Protein AF-0000000080838695 (afdb_homodimer)

Structure (mmCIF, N/CA/C/O backbone):
data_AF-0000000080838695-model_v1
#
loop_
_entity.id
_entity.type
_entity.pdbx_description
1 polymer 'DEAD/DEAH box helicase'
#
loop_
_atom_site.group_PDB
_atom_site.id
_atom_site.type_symbol
_atom_site.label_atom_id
_atom_site.label_alt_id
_atom_site.label_comp_id
_atom_site.label_asym_id
_atom_site.label_entity_id
_atom_site.label_seq_id
_atom_site.pdbx_PDB_ins_code
_atom_site.Cartn_x
_atom_site.Cartn_y
_atom_site.Cartn_z
_atom_site.occupancy
_atom_site.B_iso_or_equiv
_atom_site.auth_seq_id
_atom_site.auth_comp_id
_atom_site.auth_asym_id
_atom_site.auth_atom_id
_atom_site.pdbx_PDB_model_num
ATOM 1 N N . MET A 1 1 ? -3.012 14.289 33.906 1 79.56 1 MET A N 1
ATOM 2 C CA . MET A 1 1 ? -4.387 14.281 33.406 1 79.56 1 MET A CA 1
ATOM 3 C C . MET A 1 1 ? -4.531 13.367 32.188 1 79.56 1 MET A C 1
ATOM 5 O O . MET A 1 1 ? -3.623 13.273 31.375 1 79.56 1 MET A O 1
ATOM 9 N N . ILE A 1 2 ? -5.621 12.547 32.25 1 88.12 2 ILE A N 1
ATOM 10 C CA . ILE A 1 2 ? -5.883 11.562 31.203 1 88.12 2 ILE A CA 1
ATOM 11 C C . ILE A 1 2 ? -6.582 12.234 30.031 1 88.12 2 ILE A C 1
ATOM 13 O O . ILE A 1 2 ? -7.469 13.07 30.219 1 88.12 2 ILE A O 1
ATOM 17 N N . ASN A 1 3 ? -6.027 12.125 28.891 1 89.56 3 ASN A N 1
ATOM 18 C CA . ASN A 1 3 ? -6.656 12.594 27.672 1 89.56 3 ASN A CA 1
ATOM 19 C C . ASN A 1 3 ? -7.531 11.516 27.047 1 89.56 3 ASN A C 1
ATOM 21 O O . ASN A 1 3 ? -7.078 10.391 26.828 1 89.56 3 ASN A O 1
ATOM 25 N N . ILE A 1 4 ? -8.789 11.852 26.828 1 91.56 4 ILE A N 1
ATOM 26 C CA . ILE A 1 4 ? -9.719 10.875 26.281 1 91.56 4 ILE A CA 1
ATOM 27 C C . ILE A 1 4 ? -9.992 11.195 24.812 1 91.56 4 ILE A C 1
ATOM 29 O O . ILE A 1 4 ? -10.398 12.312 24.484 1 91.56 4 ILE A O 1
ATOM 33 N N . THR A 1 5 ? -9.68 10.32 23.922 1 91.31 5 THR A N 1
ATOM 34 C CA . THR A 1 5 ? -9.961 10.438 22.484 1 91.31 5 THR A CA 1
ATOM 35 C C . THR A 1 5 ? -11.031 9.438 22.062 1 91.31 5 THR A C 1
ATOM 37 O O . THR A 1 5 ? -10.891 8.234 22.312 1 91.31 5 THR A O 1
ATOM 40 N N . ARG A 1 6 ? -12.055 9.906 21.422 1 92.5 6 ARG A N 1
ATOM 41 C CA . ARG A 1 6 ? -13.203 9.062 21.109 1 92.5 6 ARG A CA 1
ATOM 42 C C . ARG A 1 6 ? -13.227 8.688 19.641 1 92.5 6 ARG A C 1
ATOM 44 O O . ARG A 1 6 ? -13.688 9.477 18.797 1 92.5 6 ARG A O 1
ATOM 51 N N . GLY A 1 7 ? -12.891 7.465 19.359 1 91.94 7 GLY A N 1
ATOM 52 C CA . GLY A 1 7 ? -13.031 6.938 18 1 91.94 7 GLY A CA 1
ATOM 53 C C . GLY A 1 7 ? -14.391 6.332 17.734 1 91.94 7 GLY A C 1
ATOM 54 O O . GLY A 1 7 ? -15.406 6.828 18.234 1 91.94 7 GLY A O 1
ATOM 55 N N . GLN A 1 8 ? -14.43 5.367 16.906 1 89.5 8 GLN A N 1
ATOM 56 C CA . GLN A 1 8 ? -15.688 4.688 16.625 1 89.5 8 GLN A CA 1
ATOM 57 C C . GLN A 1 8 ? -16.062 3.738 17.75 1 89.5 8 GLN A C 1
ATOM 59 O O . GLN A 1 8 ? -15.562 2.615 17.828 1 89.5 8 GLN A O 1
ATOM 64 N N . ILE A 1 9 ? -17 4.16 18.438 1 88.38 9 ILE A N 1
ATOM 65 C CA . ILE A 1 9 ? -17.375 3.443 19.656 1 88.38 9 ILE A CA 1
ATOM 66 C C . ILE A 1 9 ? -18.422 2.383 19.312 1 88.38 9 ILE A C 1
ATOM 68 O O . ILE A 1 9 ? -19.438 2.68 18.656 1 88.38 9 ILE A O 1
ATOM 72 N N . THR A 1 10 ? -18.172 1.177 19.656 1 82.12 10 THR A N 1
ATOM 73 C CA . THR A 1 10 ? -19.078 0.062 19.406 1 82.12 10 THR A CA 1
ATOM 74 C C . THR A 1 10 ? -20.141 -0.036 20.5 1 82.12 10 THR A C 1
ATOM 76 O O . THR A 1 10 ? -21.281 -0.447 20.234 1 82.12 10 THR A O 1
ATOM 79 N N . ASN A 1 11 ? -19.734 0.242 21.719 1 88 11 ASN A N 1
ATOM 80 C CA . ASN A 1 11 ? -20.625 0.21 22.875 1 88 11 ASN A CA 1
ATOM 81 C C . ASN A 1 11 ? -20.562 1.509 23.672 1 88 11 ASN A C 1
ATOM 83 O O . ASN A 1 11 ? -19.703 1.662 24.547 1 88 11 ASN A O 1
ATOM 87 N N . THR A 1 12 ? -21.531 2.355 23.484 1 88.81 12 THR A N 1
ATOM 88 C CA . THR A 1 12 ? -21.531 3.697 24.047 1 88.81 12 THR A CA 1
ATOM 89 C C . THR A 1 12 ? -21.703 3.639 25.562 1 88.81 12 THR A C 1
ATOM 91 O O . THR A 1 12 ? -21.062 4.402 26.297 1 88.81 12 THR A O 1
ATOM 94 N N . VAL A 1 13 ? -22.469 2.73 26.016 1 88.62 13 VAL A N 1
ATOM 95 C CA . VAL A 1 13 ? -22.781 2.641 27.438 1 88.62 13 VAL A CA 1
ATOM 96 C C . VAL A 1 13 ? -21.531 2.232 28.219 1 88.62 13 VAL A C 1
ATOM 98 O O . VAL A 1 13 ? -21.172 2.883 29.203 1 88.62 13 VAL A O 1
ATOM 101 N N . LEU A 1 14 ? -20.938 1.19 27.781 1 91.5 14 LEU A N 1
ATOM 102 C CA . LEU A 1 14 ? -19.75 0.705 28.484 1 91.5 14 LEU A CA 1
ATOM 103 C C . LEU A 1 14 ? -18.594 1.699 28.359 1 91.5 14 LEU A C 1
ATOM 105 O O . LEU A 1 14 ? -17.797 1.854 29.281 1 91.5 14 LEU A O 1
ATOM 109 N N . SER A 1 15 ? -18.516 2.336 27.203 1 92.69 15 SER A N 1
ATOM 110 C CA . SER A 1 15 ? -17.5 3.357 27 1 92.69 15 SER A CA 1
ATOM 111 C C . SER A 1 15 ? -17.656 4.504 28 1 92.69 15 SER A C 1
ATOM 113 O O . SER A 1 15 ? -16.688 4.977 28.578 1 92.69 15 SER A O 1
ATOM 115 N N . ASP A 1 16 ? -18.906 4.938 28.172 1 91.75 16 ASP A N 1
ATOM 116 C CA . ASP A 1 16 ? -19.188 6.047 29.078 1 91.75 16 ASP A CA 1
ATOM 117 C C . ASP A 1 16 ? -18.859 5.668 30.516 1 91.75 16 ASP A C 1
ATOM 119 O O . ASP A 1 16 ? -18.344 6.488 31.281 1 91.75 16 ASP A O 1
ATOM 123 N N . LYS A 1 17 ? -19.172 4.484 30.859 1 90.75 17 LYS A N 1
ATOM 124 C CA . LYS A 1 17 ? -18.859 4.016 32.219 1 90.75 17 LYS A CA 1
ATOM 125 C C . LYS A 1 17 ? -17.359 4 32.469 1 90.75 17 LYS A C 1
ATOM 127 O O . LYS A 1 17 ? -16.891 4.41 33.531 1 90.75 17 LYS A O 1
ATOM 132 N N . LEU A 1 18 ? -16.656 3.475 31.531 1 92.44 18 LEU A N 1
ATOM 133 C CA . LEU A 1 18 ? -15.211 3.414 31.656 1 92.44 18 LEU A CA 1
ATOM 134 C C . LEU A 1 18 ? -14.609 4.816 31.75 1 92.44 18 LEU A C 1
ATOM 136 O O . LEU A 1 18 ? -13.711 5.059 32.562 1 92.44 18 LEU A O 1
ATOM 140 N N . VAL A 1 19 ? -15.102 5.734 30.906 1 92.44 19 VAL A N 1
ATOM 141 C CA . VAL A 1 19 ? -14.625 7.113 30.891 1 92.44 19 VAL A CA 1
ATOM 142 C C . VAL A 1 19 ? -14.875 7.758 32.25 1 92.44 19 VAL A C 1
ATOM 144 O O . VAL A 1 19 ? -14.008 8.445 32.781 1 92.44 19 VAL A O 1
ATOM 147 N N . ASN A 1 20 ? -16.078 7.52 32.75 1 89.94 20 ASN A N 1
ATOM 148 C CA . ASN A 1 20 ? -16.422 8.062 34.062 1 89.94 20 ASN A CA 1
ATOM 149 C C . ASN A 1 20 ? -15.469 7.562 35.156 1 89.94 20 ASN A C 1
ATOM 151 O O . ASN A 1 20 ? -15.086 8.32 36.031 1 89.94 20 ASN A O 1
ATOM 155 N N . PHE A 1 21 ? -15.148 6.352 35.125 1 91.12 21 PHE A N 1
ATOM 156 C CA . PHE A 1 21 ? -14.211 5.781 36.062 1 91.12 21 PHE A CA 1
ATOM 157 C C . PHE A 1 21 ? -12.883 6.531 36.031 1 91.12 21 PHE A C 1
ATOM 159 O O . PHE A 1 21 ? -12.336 6.898 37.094 1 91.12 21 PHE A O 1
ATOM 166 N N . PHE A 1 22 ? -12.305 6.797 34.844 1 91.12 22 PHE A N 1
ATOM 167 C CA . PHE A 1 22 ? -10.984 7.395 34.719 1 91.12 22 PHE A CA 1
ATOM 168 C C . PHE A 1 22 ? -11.039 8.898 34.969 1 91.12 22 PHE A C 1
ATOM 170 O O . PHE A 1 22 ? -10.039 9.5 35.375 1 91.12 22 PHE A O 1
ATOM 177 N N . GLU A 1 23 ? -12.148 9.516 34.625 1 85.94 23 GLU A N 1
ATOM 178 C CA . GLU A 1 23 ? -12.289 10.93 34.938 1 85.94 23 GLU A CA 1
ATOM 179 C C . GLU A 1 23 ? -12.289 11.18 36.438 1 85.94 23 GLU A C 1
ATOM 181 O O . GLU A 1 23 ? -11.82 12.227 36.906 1 85.94 23 GLU A O 1
ATOM 186 N N . PHE A 1 24 ? -12.797 10.188 37.125 1 83.19 24 PHE A N 1
ATOM 187 C CA . PHE A 1 24 ? -12.867 10.32 38.594 1 83.19 24 PHE A CA 1
ATOM 188 C C . PHE A 1 24 ? -11.555 9.898 39.219 1 83.19 24 PHE A C 1
ATOM 190 O O . PHE A 1 24 ? -11.25 10.312 40.344 1 83.19 24 PHE A O 1
ATOM 197 N N . THR A 1 25 ? -10.82 9.078 38.531 1 77.38 25 THR A N 1
ATOM 198 C CA . THR A 1 25 ? -9.531 8.625 39.031 1 77.38 25 THR A CA 1
ATOM 199 C C . THR A 1 25 ? -8.422 9.602 38.656 1 77.38 25 THR A C 1
ATOM 201 O O . THR A 1 25 ? -8.148 9.812 37.469 1 77.38 25 THR A O 1
ATOM 204 N N . ASN A 1 26 ? -8.039 10.719 39.344 1 67.12 26 ASN A N 1
ATOM 205 C CA . ASN A 1 26 ? -7.211 11.875 39.031 1 67.12 26 ASN A CA 1
ATOM 206 C C . ASN A 1 26 ? -5.727 11.508 39.031 1 67.12 26 ASN A C 1
ATOM 208 O O . ASN A 1 26 ? -4.879 12.367 38.781 1 67.12 26 ASN A O 1
ATOM 212 N N . GLU A 1 27 ? -5.336 10.289 39 1 79.5 27 GLU A N 1
ATOM 213 C CA . GLU A 1 27 ? -3.918 10.031 39.25 1 79.5 27 GLU A CA 1
ATOM 214 C C . GLU A 1 27 ? -3.27 9.367 38.031 1 79.5 27 GLU A C 1
ATOM 216 O O . GLU A 1 27 ? -2.146 8.867 38.125 1 79.5 27 GLU A O 1
ATOM 221 N N . ILE A 1 28 ? -3.873 9.484 36.906 1 87.81 28 ILE A N 1
ATOM 222 C CA . ILE A 1 28 ? -3.291 8.758 35.781 1 87.81 28 ILE A CA 1
ATOM 223 C C . ILE A 1 28 ? -2.891 9.75 34.688 1 87.81 28 ILE A C 1
ATOM 225 O O . ILE A 1 28 ? -3.697 10.586 34.25 1 87.81 28 ILE A O 1
ATOM 229 N N . ASP A 1 29 ? -1.642 9.773 34.344 1 90.56 29 ASP A N 1
ATOM 230 C CA . ASP A 1 29 ? -1.129 10.586 33.25 1 90.56 29 ASP A CA 1
ATOM 231 C C . ASP A 1 29 ? -0.981 9.75 31.969 1 90.56 29 ASP A C 1
ATOM 233 O O . ASP A 1 29 ? -0.08 8.922 31.875 1 90.56 29 ASP A O 1
ATOM 237 N N . GLY A 1 30 ? -1.854 9.953 31.047 1 92.38 30 GLY A N 1
ATOM 238 C CA . GLY A 1 30 ? -1.792 9.18 29.812 1 92.38 30 GLY A CA 1
ATOM 239 C C . GLY A 1 30 ? -2.977 9.43 28.906 1 92.38 30 GLY A C 1
ATOM 240 O O . GLY A 1 30 ? -3.594 10.492 28.953 1 92.38 30 GLY A O 1
ATOM 241 N N . ASN A 1 31 ? -3.199 8.516 27.969 1 93.88 31 ASN A N 1
ATOM 242 C CA . ASN A 1 31 ? -4.254 8.609 26.969 1 93.88 31 ASN A CA 1
ATOM 243 C C . ASN A 1 31 ? -5.184 7.402 27.016 1 93.88 31 ASN A C 1
ATOM 245 O O . ASN A 1 31 ? -4.73 6.27 27.203 1 93.88 31 ASN A O 1
ATOM 249 N N . LEU A 1 32 ? -6.457 7.703 27 1 95 32 LEU A N 1
ATOM 250 C CA . LEU A 1 32 ? -7.469 6.672 26.812 1 95 32 LEU A CA 1
ATOM 251 C C . LEU A 1 32 ? -8.109 6.781 25.438 1 95 32 LEU A C 1
ATOM 253 O O . LEU A 1 32 ? -8.773 7.777 25.141 1 95 32 LEU A O 1
ATOM 257 N N . PHE A 1 33 ? -7.887 5.824 24.656 1 95.12 33 PHE A N 1
ATOM 258 C CA . PHE A 1 33 ? -8.469 5.777 23.312 1 95.12 33 PHE A CA 1
ATOM 259 C C . PHE A 1 33 ? -9.695 4.879 23.297 1 95.12 33 PHE A C 1
ATOM 261 O O . PHE A 1 33 ? -9.625 3.715 23.703 1 95.12 33 PHE A O 1
ATOM 268 N N . LEU A 1 34 ? -10.781 5.422 22.891 1 95.12 34 LEU A N 1
ATOM 269 C CA . LEU A 1 34 ? -11.977 4.609 22.688 1 95.12 34 LEU A CA 1
ATOM 270 C C . LEU A 1 34 ? -12.125 4.223 21.219 1 95.12 34 LEU A C 1
ATOM 272 O O . LEU A 1 34 ? -12.062 5.082 20.328 1 95.12 34 LEU A O 1
ATOM 276 N N . GLY A 1 35 ? -12.32 2.949 20.938 1 93.31 35 GLY A N 1
ATOM 277 C CA . GLY A 1 35 ? -12.492 2.477 19.578 1 93.31 35 GLY A CA 1
ATOM 278 C C . GLY A 1 35 ? -11.211 2.51 18.766 1 93.31 35 GLY A C 1
ATOM 279 O O . GLY A 1 35 ? -11.25 2.617 17.547 1 93.31 35 GLY A O 1
ATOM 280 N N . TYR A 1 36 ? -10.086 2.562 19.406 1 92 36 TYR A N 1
ATOM 281 C CA . TYR A 1 36 ? -8.758 2.631 18.812 1 92 36 TYR A CA 1
ATOM 282 C C . TYR A 1 36 ? -7.73 1.919 19.672 1 92 36 TYR A C 1
ATOM 284 O O . TYR A 1 36 ? -7.84 1.923 20.906 1 92 36 TYR A O 1
ATOM 292 N N . PRO A 1 37 ? -6.848 1.293 19 1 93.06 37 PRO A N 1
ATOM 293 C CA . PRO A 1 37 ? -6.508 1.199 17.578 1 93.06 37 PRO A CA 1
ATOM 294 C C . PRO A 1 37 ? -7.191 0.022 16.875 1 93.06 37 PRO A C 1
ATOM 296 O O . PRO A 1 37 ? -7.84 -0.795 17.531 1 93.06 37 PRO A O 1
ATOM 299 N N . ILE A 1 38 ? -7.219 0.052 15.586 1 91.38 38 ILE A N 1
ATOM 300 C CA . ILE A 1 38 ? -7.516 -1.117 14.766 1 91.38 38 ILE A CA 1
ATOM 301 C C . ILE A 1 38 ? -6.219 -1.811 14.359 1 91.38 38 ILE A C 1
ATOM 303 O O . ILE A 1 38 ? -5.312 -1.177 13.812 1 91.38 38 ILE A O 1
ATOM 307 N N . LEU A 1 39 ? -6.098 -3.029 14.664 1 90.69 39 LEU A N 1
ATOM 308 C CA . LEU A 1 39 ? -4.855 -3.756 14.43 1 90.69 39 LEU A CA 1
ATOM 309 C C . LEU A 1 39 ? -5.098 -4.969 13.531 1 90.69 39 LEU A C 1
ATOM 311 O O . LEU A 1 39 ? -6.109 -5.656 13.68 1 90.69 39 LEU A O 1
ATOM 315 N N . PRO A 1 40 ? -4.195 -5.168 12.617 1 85.38 40 PRO A N 1
ATOM 316 C CA . PRO A 1 40 ? -4.344 -6.316 11.719 1 85.38 40 PRO A CA 1
ATOM 317 C C . PRO A 1 40 ? -3.891 -7.625 12.359 1 85.38 40 PRO A C 1
ATOM 319 O O . PRO A 1 40 ? -2.922 -7.641 13.125 1 85.38 40 PRO A O 1
ATOM 322 N N . THR A 1 41 ? -4.605 -8.641 12.125 1 83.62 41 THR A N 1
ATOM 323 C CA . THR A 1 41 ? -4.195 -10.008 12.406 1 83.62 41 THR A CA 1
ATOM 324 C C . THR A 1 41 ? -3.848 -10.75 11.117 1 83.62 41 THR A C 1
ATOM 326 O O . THR A 1 41 ? -3.824 -10.156 10.039 1 83.62 41 THR A O 1
ATOM 329 N N . MET A 1 42 ? -3.488 -11.969 11.234 1 74.12 42 MET A N 1
ATOM 330 C CA . MET A 1 42 ? -3.143 -12.75 10.047 1 74.12 42 MET A CA 1
ATOM 331 C C . MET A 1 42 ? -4.344 -12.891 9.117 1 74.12 42 MET A C 1
ATOM 333 O O . MET A 1 42 ? -4.199 -12.859 7.898 1 74.12 42 MET A O 1
ATOM 337 N N . ASP A 1 43 ? -5.477 -13 9.688 1 71.44 43 ASP A N 1
ATOM 338 C CA . ASP A 1 43 ? -6.645 -13.312 8.867 1 71.44 43 ASP A CA 1
ATOM 339 C C . ASP A 1 43 ? -7.598 -12.125 8.797 1 71.44 43 ASP A C 1
ATOM 341 O O . ASP A 1 43 ? -8.445 -12.055 7.906 1 71.44 43 ASP A O 1
ATOM 345 N N . ASN A 1 44 ? -7.52 -11.32 9.766 1 77.94 44 ASN A N 1
ATOM 346 C CA . ASN A 1 44 ? -8.492 -10.234 9.867 1 77.94 44 ASN A CA 1
ATOM 347 C C . ASN A 1 44 ? -7.891 -9.008 10.547 1 77.94 44 ASN A C 1
ATOM 349 O O . ASN A 1 44 ? -6.699 -8.727 10.391 1 77.94 44 ASN A O 1
ATOM 353 N N . LYS A 1 45 ? -8.766 -8.148 10.992 1 84.88 45 LYS A N 1
ATOM 354 C CA . LYS A 1 45 ? -8.391 -7.016 11.828 1 84.88 45 LYS A CA 1
ATOM 355 C C . LYS A 1 45 ? -9.227 -6.977 13.109 1 84.88 45 LYS A C 1
ATOM 357 O O . LYS A 1 45 ? -10.328 -7.52 13.148 1 84.88 45 LYS A O 1
ATOM 362 N N . ILE A 1 46 ? -8.688 -6.449 14.109 1 88.5 46 ILE A N 1
ATOM 363 C CA . ILE A 1 46 ? -9.375 -6.328 15.391 1 88.5 46 ILE A CA 1
ATOM 364 C C . ILE A 1 46 ? -9.398 -4.863 15.828 1 88.5 46 ILE A C 1
ATOM 366 O O . ILE A 1 46 ? -8.375 -4.18 15.781 1 88.5 46 ILE A O 1
ATOM 370 N N . ALA A 1 47 ? -10.609 -4.43 16.109 1 90.94 47 ALA A N 1
ATOM 371 C CA . ALA A 1 47 ? -10.75 -3.102 16.703 1 90.94 47 ALA A CA 1
ATOM 372 C C . ALA A 1 47 ? -10.797 -3.18 18.219 1 90.94 47 ALA A C 1
ATOM 374 O O . ALA A 1 47 ? -11.641 -3.883 18.797 1 90.94 47 ALA A O 1
ATOM 375 N N . ILE A 1 48 ? -9.922 -2.543 18.891 1 93.94 48 ILE A N 1
ATOM 376 C CA . ILE A 1 48 ? -9.891 -2.533 20.344 1 93.94 48 ILE A CA 1
ATOM 377 C C . ILE A 1 48 ? -10.945 -1.57 20.891 1 93.94 48 ILE A C 1
ATOM 379 O O . ILE A 1 48 ? -11.047 -0.432 20.422 1 93.94 48 ILE A O 1
ATOM 383 N N . ASP A 1 49 ? -11.688 -2.027 21.828 1 95.19 49 ASP A N 1
ATOM 384 C CA . ASP A 1 49 ? -12.781 -1.207 22.344 1 95.19 49 ASP A CA 1
ATOM 385 C C . ASP A 1 49 ? -12.242 0.043 23.031 1 95.19 49 ASP A C 1
ATOM 387 O O . ASP A 1 49 ? -12.766 1.142 22.844 1 95.19 49 ASP A O 1
ATOM 391 N N . ALA A 1 50 ? -11.328 -0.163 23.875 1 96.38 50 ALA A N 1
ATOM 392 C CA . ALA A 1 50 ? -10.656 0.945 24.562 1 96.38 50 ALA A CA 1
ATOM 393 C C . ALA A 1 50 ? -9.219 0.588 24.891 1 96.38 50 ALA A C 1
ATOM 395 O O . ALA A 1 50 ? -8.914 -0.561 25.234 1 96.38 50 ALA A O 1
ATOM 396 N N . LEU A 1 51 ? -8.336 1.51 24.828 1 97.06 51 LEU A N 1
ATOM 397 C CA . LEU A 1 51 ? -6.922 1.305 25.125 1 97.06 51 LEU A CA 1
ATOM 398 C C . LEU A 1 51 ? -6.371 2.438 25.984 1 97.06 51 LEU A C 1
ATOM 400 O O . LEU A 1 51 ? -6.438 3.605 25.594 1 97.06 51 LEU A O 1
ATOM 404 N N . LEU A 1 52 ? -5.848 2.057 27.109 1 96.56 52 LEU A N 1
ATOM 405 C CA . LEU A 1 52 ? -5.184 3.01 27.984 1 96.56 52 LEU A CA 1
ATOM 406 C C . LEU A 1 52 ? -3.67 2.928 27.844 1 96.56 52 LEU A C 1
ATOM 408 O O . LEU A 1 52 ? -3.092 1.84 27.922 1 96.56 52 LEU A O 1
ATOM 412 N N . ILE A 1 53 ? -3.035 3.955 27.562 1 95.62 53 ILE A N 1
ATOM 413 C CA . ILE A 1 53 ? -1.584 4.094 27.609 1 95.62 53 ILE A CA 1
ATOM 414 C C . ILE A 1 53 ? -1.202 5.164 28.625 1 95.62 53 ILE A C 1
ATOM 416 O O . ILE A 1 53 ? -1.571 6.328 28.484 1 95.62 53 ILE A O 1
ATOM 420 N N . SER A 1 54 ? -0.518 4.77 29.688 1 95.31 54 SER A N 1
ATOM 421 C CA . SER A 1 54 ? -0.196 5.711 30.75 1 95.31 54 SER A CA 1
ATOM 422 C C . SER A 1 54 ? 1.24 5.531 31.234 1 95.31 54 SER A C 1
ATOM 424 O O . SER A 1 54 ? 1.852 4.484 31 1 95.31 54 SER A O 1
ATOM 426 N N . LYS A 1 55 ? 1.728 6.523 31.844 1 94.31 55 LYS A N 1
ATOM 427 C CA . LYS A 1 55 ? 3.078 6.488 32.406 1 94.31 55 LYS A CA 1
ATOM 428 C C . LYS A 1 55 ? 3.148 5.574 33.625 1 94.31 55 LYS A C 1
ATOM 430 O O . LYS A 1 55 ? 4.18 4.949 33.875 1 94.31 55 LYS A O 1
ATOM 435 N N . GLU A 1 56 ? 2.037 5.438 34.281 1 93 56 GLU A N 1
ATOM 436 C CA . GLU A 1 56 ? 2.002 4.664 35.531 1 93 56 GLU A CA 1
ATOM 437 C C . GLU A 1 56 ? 1.78 3.18 35.25 1 93 56 GLU A C 1
ATOM 439 O O . GLU A 1 56 ? 2.533 2.332 35.719 1 93 56 GLU A O 1
ATOM 444 N N . TYR A 1 57 ? 0.811 2.848 34.406 1 93.5 57 TYR A N 1
ATOM 445 C CA . TYR A 1 57 ? 0.311 1.479 34.375 1 93.5 57 TYR A CA 1
ATOM 446 C C . TYR A 1 57 ? 0.688 0.798 33.062 1 93.5 57 TYR A C 1
ATOM 448 O O . TYR A 1 57 ? 0.423 -0.392 32.875 1 93.5 57 TYR A O 1
ATOM 456 N N . GLY A 1 58 ? 1.288 1.527 32.125 1 95.19 58 GLY A N 1
ATOM 457 C CA . GLY A 1 58 ? 1.631 0.944 30.828 1 95.19 58 GLY A CA 1
ATOM 458 C C . GLY A 1 58 ? 0.464 0.911 29.859 1 95.19 58 GLY A C 1
ATOM 459 O O . GLY A 1 58 ? -0.23 1.914 29.688 1 95.19 58 GLY A O 1
ATOM 460 N N . ILE A 1 59 ? 0.274 -0.25 29.203 1 96.25 59 ILE A N 1
ATOM 461 C CA . ILE A 1 59 ? -0.767 -0.387 28.188 1 96.25 59 ILE A CA 1
ATOM 462 C C . ILE A 1 59 ? -1.826 -1.377 28.672 1 96.25 59 ILE A C 1
ATOM 464 O O . ILE A 1 59 ? -1.515 -2.531 28.969 1 96.25 59 ILE A O 1
ATOM 468 N N . ILE A 1 60 ? -3.01 -0.928 28.766 1 96.06 60 ILE A N 1
ATOM 469 C CA . ILE A 1 60 ? -4.117 -1.782 29.188 1 96.06 60 ILE A CA 1
ATOM 470 C C . ILE A 1 60 ? -5.246 -1.704 28.156 1 96.06 60 ILE A C 1
ATOM 472 O O . ILE A 1 60 ? -5.824 -0.636 27.953 1 96.06 60 ILE A O 1
ATOM 476 N N . ALA A 1 61 ? -5.555 -2.83 27.531 1 96.69 61 ALA A N 1
ATOM 477 C CA . ALA A 1 61 ? -6.676 -2.908 26.594 1 96.69 61 ALA A CA 1
ATOM 478 C C . ALA A 1 61 ? -7.941 -3.385 27.297 1 96.69 61 ALA A C 1
ATOM 480 O O . ALA A 1 61 ? -7.887 -4.277 28.156 1 96.69 61 ALA A O 1
ATOM 481 N N . PHE A 1 62 ? -9.023 -2.77 27.016 1 96 62 PHE A N 1
ATOM 482 C CA . PHE A 1 62 ? -10.312 -3.15 27.578 1 96 62 PHE A CA 1
ATOM 483 C C . PHE A 1 62 ? -11.211 -3.768 26.516 1 96 62 PHE A C 1
ATOM 485 O O . PHE A 1 62 ? -11.438 -3.168 25.469 1 96 62 PHE A O 1
ATOM 492 N N . LEU A 1 63 ? -11.695 -4.938 26.797 1 94.25 63 LEU A N 1
ATOM 493 C CA . LEU A 1 63 ? -12.688 -5.609 25.953 1 94.25 63 LEU A CA 1
ATOM 494 C C . LEU A 1 63 ? -14.078 -5.477 26.562 1 94.25 63 LEU A C 1
ATOM 496 O O . LEU A 1 63 ? -14.305 -5.871 27.719 1 94.25 63 LEU A O 1
ATOM 500 N N . PHE A 1 64 ? -14.953 -4.91 25.766 1 93 64 PHE A N 1
ATOM 501 C CA . PHE A 1 64 ? -16.312 -4.699 26.25 1 93 64 PHE A CA 1
ATOM 502 C C . PHE A 1 64 ? -17.172 -5.938 26.031 1 93 64 PHE A C 1
ATOM 504 O O . PHE A 1 64 ? -17.172 -6.512 24.938 1 93 64 PHE A O 1
ATOM 511 N N . TYR A 1 65 ? -17.766 -6.379 27.047 1 88.25 65 TYR A N 1
ATOM 512 C CA . TYR A 1 65 ? -18.703 -7.5 26.969 1 88.25 65 TYR A CA 1
ATOM 513 C C . TYR A 1 65 ? -20.031 -7.148 27.625 1 88.25 65 TYR A C 1
ATOM 515 O O . TYR A 1 65 ? -20.094 -6.902 28.828 1 88.25 65 TYR A O 1
ATOM 523 N N . ASP A 1 66 ? -21.062 -7.156 26.75 1 80.5 66 ASP A N 1
ATOM 524 C CA . ASP A 1 66 ? -22.359 -6.742 27.25 1 80.5 66 ASP A CA 1
ATOM 525 C C . ASP A 1 66 ? -23.203 -7.949 27.672 1 80.5 66 ASP A C 1
ATOM 527 O O . ASP A 1 66 ? -24.344 -7.797 28.125 1 80.5 66 ASP A O 1
ATOM 531 N N . GLY A 1 67 ? -22.672 -9.148 27.641 1 72.62 67 GLY A N 1
ATOM 532 C CA . GLY A 1 67 ? -23.375 -10.328 28.109 1 72.62 67 GLY A CA 1
ATOM 533 C C . GLY A 1 67 ? -24.281 -10.953 27.062 1 72.62 67 GLY A C 1
ATOM 534 O O . GLY A 1 67 ? -24.828 -12.039 27.281 1 72.62 67 GLY A O 1
ATOM 535 N N . VAL A 1 68 ? -24.5 -10.344 25.938 1 64.5 68 VAL A N 1
ATOM 536 C CA . VAL A 1 68 ? -25.453 -10.852 24.953 1 64.5 68 VAL A CA 1
ATOM 537 C C . VAL A 1 68 ? -24.844 -12.055 24.234 1 64.5 68 VAL A C 1
ATOM 539 O O . VAL A 1 68 ? -25.5 -13.102 24.125 1 64.5 68 VAL A O 1
ATOM 542 N N . LYS A 1 69 ? -23.672 -11.984 23.75 1 64.19 69 LYS A N 1
ATOM 543 C CA . LYS A 1 69 ? -23.062 -13.102 23.031 1 64.19 69 LYS A CA 1
ATOM 544 C C . LYS A 1 69 ? -22.031 -13.82 23.891 1 64.19 69 LYS A C 1
ATOM 546 O O . LYS A 1 69 ? -21.25 -13.18 24.609 1 64.19 69 LYS A O 1
ATOM 551 N N . LYS A 1 70 ? -22.188 -15.148 23.828 1 65.81 70 LYS A N 1
ATOM 552 C CA . LYS A 1 70 ? -21.188 -15.938 24.531 1 65.81 70 LYS A CA 1
ATOM 553 C C . LYS A 1 70 ? -19.828 -15.852 23.844 1 65.81 70 LYS A C 1
ATOM 555 O O . LYS A 1 70 ? -19.719 -16.125 22.641 1 65.81 70 LYS A O 1
ATOM 560 N N . ILE A 1 71 ? -19.016 -15.125 24.484 1 70.75 71 ILE A N 1
ATOM 561 C CA . ILE A 1 71 ? -17.672 -15.023 23.906 1 70.75 71 ILE A CA 1
ATOM 562 C C . ILE A 1 71 ? -16.656 -15.688 24.844 1 70.75 71 ILE A C 1
ATOM 564 O O . ILE A 1 71 ? -16.828 -15.695 26.062 1 70.75 71 ILE A O 1
ATOM 568 N N . ASP A 1 72 ? -15.812 -16.469 24.328 1 82.81 72 ASP A N 1
ATOM 569 C CA . ASP A 1 72 ? -14.633 -16.938 25.047 1 82.81 72 ASP A CA 1
ATOM 570 C C . ASP A 1 72 ? -13.68 -15.789 25.359 1 82.81 72 ASP A C 1
ATOM 572 O O . ASP A 1 72 ? -12.859 -15.414 24.5 1 82.81 72 ASP A O 1
ATOM 576 N N . TYR A 1 73 ? -13.852 -15.266 26.672 1 83.75 73 TYR A N 1
ATOM 577 C CA . TYR A 1 73 ? -13.078 -14.078 27.031 1 83.75 73 TYR A CA 1
ATOM 578 C C . TYR A 1 73 ? -11.586 -14.367 27.016 1 83.75 73 TYR A C 1
ATOM 580 O O . TYR A 1 73 ? -10.781 -13.492 26.688 1 83.75 73 TYR A O 1
ATOM 588 N N . GLU A 1 74 ? -11.266 -15.57 27.359 1 85.81 74 GLU A N 1
ATOM 589 C CA . GLU A 1 74 ? -9.844 -15.906 27.406 1 85.81 74 GLU A CA 1
ATOM 590 C C . GLU A 1 74 ? -9.227 -15.875 26 1 85.81 74 GLU A C 1
ATOM 592 O O . GLU A 1 74 ? -8.141 -15.32 25.812 1 85.81 74 GLU A O 1
ATOM 597 N N . GLU A 1 75 ? -9.93 -16.406 25.125 1 86.62 75 GLU A N 1
ATOM 598 C CA . GLU A 1 75 ? -9.445 -16.406 23.75 1 86.62 75 GLU A CA 1
ATOM 599 C C . GLU A 1 75 ? -9.391 -14.992 23.188 1 86.62 75 GLU A C 1
ATOM 601 O O . GLU A 1 75 ? -8.461 -14.641 22.453 1 86.62 75 GLU A O 1
ATOM 606 N N . ALA A 1 76 ? -10.414 -14.234 23.5 1 89 76 ALA A N 1
ATOM 607 C CA . ALA A 1 76 ? -10.453 -12.859 23.031 1 89 76 ALA A CA 1
ATOM 608 C C . ALA A 1 76 ? -9.312 -12.039 23.609 1 89 76 ALA A C 1
ATOM 610 O O . ALA A 1 76 ? -8.695 -11.234 22.906 1 89 76 ALA A O 1
ATOM 611 N N . GLN A 1 77 ? -9.047 -12.219 24.906 1 91.19 77 GLN A N 1
ATOM 612 C CA . GLN A 1 77 ? -7.953 -11.5 25.547 1 91.19 77 GLN A CA 1
ATOM 613 C C . GLN A 1 77 ? -6.605 -11.898 24.953 1 91.19 77 GLN A C 1
ATOM 615 O O . GLN A 1 77 ? -5.746 -11.039 24.719 1 91.19 77 GLN A O 1
ATOM 620 N N . ASP A 1 78 ? -6.488 -13.141 24.703 1 90.5 78 ASP A N 1
ATOM 621 C CA . ASP A 1 78 ? -5.238 -13.633 24.125 1 90.5 78 ASP A CA 1
ATOM 622 C C . ASP A 1 78 ? -5.012 -13.039 22.734 1 90.5 78 ASP A C 1
ATOM 624 O O . ASP A 1 78 ? -3.885 -12.688 22.391 1 90.5 78 ASP A O 1
ATOM 628 N N . GLU A 1 79 ? -6.027 -12.992 22.016 1 90.56 79 GLU A N 1
ATOM 629 C CA . GLU A 1 79 ? -5.91 -12.461 20.656 1 90.56 79 GLU A CA 1
ATOM 630 C C . GLU A 1 79 ? -5.512 -10.992 20.672 1 90.56 79 GLU A C 1
ATOM 632 O O . GLU A 1 79 ? -4.641 -10.57 19.906 1 90.56 79 GLU A O 1
ATOM 637 N N . VAL A 1 80 ? -6.184 -10.242 21.531 1 92.88 80 VAL A N 1
ATOM 638 C CA . VAL A 1 80 ? -5.891 -8.812 21.641 1 92.88 80 VAL A CA 1
ATOM 639 C C . VAL A 1 80 ? -4.469 -8.617 22.156 1 92.88 80 VAL A C 1
ATOM 641 O O . VAL A 1 80 ? -3.736 -7.75 21.672 1 92.88 80 VAL A O 1
ATOM 644 N N . TYR A 1 81 ? -4.117 -9.406 23.141 1 92.56 81 TYR A N 1
ATOM 645 C CA . TYR A 1 81 ? -2.76 -9.328 23.672 1 92.56 81 TYR A CA 1
ATOM 646 C C . TYR A 1 81 ? -1.735 -9.594 22.562 1 92.56 81 TYR A C 1
ATOM 648 O O . TYR A 1 81 ? -0.733 -8.883 22.453 1 92.56 81 TYR A O 1
ATOM 656 N N . ALA A 1 82 ? -2.002 -10.586 21.828 1 91.94 82 ALA A N 1
ATOM 657 C CA . ALA A 1 82 ? -1.078 -11 20.781 1 91.94 82 ALA A CA 1
ATOM 658 C C . ALA A 1 82 ? -0.876 -9.891 19.75 1 91.94 82 ALA A C 1
ATOM 660 O O . ALA A 1 82 ? 0.255 -9.602 19.359 1 91.94 82 ALA A O 1
ATOM 661 N N . VAL A 1 83 ? -1.894 -9.32 19.328 1 92.19 83 VAL A N 1
ATOM 662 C CA . VAL A 1 83 ? -1.811 -8.312 18.266 1 92.19 83 VAL A CA 1
ATOM 663 C C . VAL A 1 83 ? -1.117 -7.059 18.812 1 92.19 83 VAL A C 1
ATOM 665 O O . VAL A 1 83 ? -0.353 -6.41 18.094 1 92.19 83 VAL A O 1
ATOM 668 N N . LEU A 1 84 ? -1.408 -6.695 20.047 1 93.94 84 LEU A N 1
ATOM 669 C CA . LEU A 1 84 ? -0.733 -5.551 20.641 1 93.94 84 LEU A CA 1
ATOM 670 C C . LEU A 1 84 ? 0.757 -5.828 20.812 1 93.94 84 LEU A C 1
ATOM 672 O O . LEU A 1 84 ? 1.588 -4.949 20.578 1 93.94 84 LEU A O 1
ATOM 676 N N . LEU A 1 85 ? 1.016 -7.023 21.25 1 92.94 85 LEU A N 1
ATOM 677 C CA . LEU A 1 85 ? 2.414 -7.418 21.375 1 92.94 85 LEU A CA 1
ATOM 678 C C . LEU A 1 85 ? 3.127 -7.316 20.031 1 92.94 85 LEU A C 1
ATOM 680 O O . LEU A 1 85 ? 4.266 -6.852 19.953 1 92.94 85 LEU A O 1
ATOM 684 N N . SER A 1 86 ? 2.488 -7.84 19.016 1 91.06 86 SER A N 1
ATOM 685 C CA . SER A 1 86 ? 3.047 -7.762 17.672 1 91.06 86 SER A CA 1
ATOM 686 C C . SER A 1 86 ? 3.398 -6.328 17.297 1 91.06 86 SER A C 1
ATOM 688 O O . SER A 1 86 ? 4.465 -6.07 16.734 1 91.06 86 SER A O 1
ATOM 690 N N . LYS A 1 87 ? 2.549 -5.395 17.609 1 90.81 87 LYS A N 1
ATOM 691 C CA . LYS A 1 87 ? 2.75 -3.98 17.297 1 90.81 87 LYS A CA 1
ATOM 692 C C . LYS A 1 87 ? 3.887 -3.393 18.125 1 90.81 87 LYS A C 1
ATOM 694 O O . LYS A 1 87 ? 4.723 -2.65 17.609 1 90.81 87 LYS A O 1
ATOM 699 N N . LEU A 1 88 ? 3.938 -3.74 19.359 1 92.31 88 LEU A N 1
ATOM 700 C CA . LEU A 1 88 ? 4.906 -3.154 20.281 1 92.31 88 LEU A CA 1
ATOM 701 C C . LEU A 1 88 ? 6.297 -3.738 20.047 1 92.31 88 LEU A C 1
ATOM 703 O O . LEU A 1 88 ? 7.301 -3.053 20.25 1 92.31 88 LEU A O 1
ATOM 707 N N . ALA A 1 89 ? 6.359 -4.922 19.672 1 90.69 89 ALA A N 1
ATOM 708 C CA . ALA A 1 89 ? 7.633 -5.617 19.5 1 90.69 89 ALA A CA 1
ATOM 709 C C . ALA A 1 89 ? 8.43 -5.02 18.344 1 90.69 89 ALA A C 1
ATOM 711 O O . ALA A 1 89 ? 9.641 -5.234 18.234 1 90.69 89 ALA A O 1
ATOM 712 N N . LYS A 1 90 ? 7.836 -4.27 17.516 1 85.88 90 LYS A N 1
ATOM 713 C CA . LYS A 1 90 ? 8.523 -3.629 16.406 1 85.88 90 LYS A CA 1
ATOM 714 C C . LYS A 1 90 ? 9.492 -2.555 16.891 1 85.88 90 LYS A C 1
ATOM 716 O O . LYS A 1 90 ? 10.391 -2.139 16.172 1 85.88 90 LYS A O 1
ATOM 721 N N . GLU A 1 91 ? 9.211 -2.074 18.062 1 85.38 91 GLU A N 1
ATOM 722 C CA . GLU A 1 91 ? 10.078 -1.072 18.672 1 85.38 91 GLU A CA 1
ATOM 723 C C . GLU A 1 91 ? 11.156 -1.728 19.531 1 85.38 91 GLU A C 1
ATOM 725 O O . GLU A 1 91 ? 10.875 -2.227 20.625 1 85.38 91 GLU A O 1
ATOM 730 N N . LYS A 1 92 ? 12.359 -1.607 19.094 1 84.25 92 LYS A N 1
ATOM 731 C CA . LYS A 1 92 ? 13.477 -2.275 19.766 1 84.25 92 LYS A CA 1
ATOM 732 C C . LYS A 1 92 ? 13.648 -1.771 21.188 1 84.25 92 LYS A C 1
ATOM 734 O O . LYS A 1 92 ? 14.086 -2.516 22.078 1 84.25 92 LYS A O 1
ATOM 739 N N . SER A 1 93 ? 13.242 -0.576 21.422 1 86.62 93 SER A N 1
ATOM 740 C CA . SER A 1 93 ? 13.445 0.031 22.734 1 86.62 93 SER A CA 1
ATOM 741 C C . SER A 1 93 ? 12.477 -0.548 23.766 1 86.62 93 SER A C 1
ATOM 743 O O . SER A 1 93 ? 12.664 -0.362 24.969 1 86.62 93 SER A O 1
ATOM 745 N N . LEU A 1 94 ? 11.523 -1.341 23.312 1 91.12 94 LEU A N 1
ATOM 746 C CA . LEU A 1 94 ? 10.531 -1.896 24.219 1 91.12 94 LEU A CA 1
ATOM 747 C C . LEU A 1 94 ? 10.82 -3.363 24.516 1 91.12 94 LEU A C 1
ATOM 749 O O . LEU A 1 94 ? 10.117 -3.994 25.312 1 91.12 94 LEU A O 1
ATOM 753 N N . ILE A 1 95 ? 11.766 -3.906 23.875 1 87.88 95 ILE A N 1
ATOM 754 C CA . ILE A 1 95 ? 12.07 -5.32 24.047 1 87.88 95 ILE A CA 1
ATOM 755 C C . ILE A 1 95 ? 13.508 -5.484 24.531 1 87.88 95 ILE A C 1
ATOM 757 O O . ILE A 1 95 ? 14.43 -4.855 24 1 87.88 95 ILE A O 1
ATOM 761 N N . LYS A 1 96 ? 13.672 -6.242 25.5 1 86.94 96 LYS A N 1
ATOM 762 C CA . LYS A 1 96 ? 14.992 -6.609 26.016 1 86.94 96 LYS A CA 1
ATOM 763 C C . LYS A 1 96 ? 15.039 -8.086 26.391 1 86.94 96 LYS A C 1
ATOM 765 O O . LYS A 1 96 ? 14.234 -8.547 27.203 1 86.94 96 LYS A O 1
ATOM 770 N N . ARG A 1 97 ? 15.961 -8.844 25.812 1 80 97 ARG A N 1
ATOM 771 C CA . ARG A 1 97 ? 16.141 -10.266 26.078 1 80 97 ARG A CA 1
ATOM 772 C C . ARG A 1 97 ? 14.844 -11.031 25.828 1 80 97 ARG A C 1
ATOM 774 O O . ARG A 1 97 ? 14.438 -11.852 26.656 1 80 97 ARG A O 1
ATOM 781 N N . GLY A 1 98 ? 14.102 -10.547 24.828 1 77.75 98 GLY A N 1
ATOM 782 C CA . GLY A 1 98 ? 12.891 -11.242 24.422 1 77.75 98 GLY A CA 1
ATOM 783 C C . GLY A 1 98 ? 11.688 -10.891 25.281 1 77.75 98 GLY A C 1
ATOM 784 O O . GLY A 1 98 ? 10.602 -11.445 25.094 1 77.75 98 GLY A O 1
ATOM 785 N N . LYS A 1 99 ? 11.93 -10.023 26.125 1 86.12 99 LYS A N 1
ATOM 786 C CA . LYS A 1 99 ? 10.82 -9.656 27 1 86.12 99 LYS A CA 1
ATOM 787 C C . LYS A 1 99 ? 10.375 -8.219 26.766 1 86.12 99 LYS A C 1
ATOM 789 O O . LYS A 1 99 ? 11.211 -7.336 26.531 1 86.12 99 LYS A O 1
ATOM 794 N N . LEU A 1 100 ? 9.133 -8.055 26.891 1 89.5 100 LEU A N 1
ATOM 795 C CA . LEU A 1 100 ? 8.562 -6.715 26.766 1 89.5 100 LEU A CA 1
ATOM 796 C C . LEU A 1 100 ? 8.805 -5.898 28.016 1 89.5 100 LEU A C 1
ATOM 798 O O . LEU A 1 100 ? 8.523 -6.359 29.125 1 89.5 100 LEU A O 1
ATOM 802 N N . LEU A 1 101 ? 9.305 -4.715 27.906 1 92.06 101 LEU A N 1
ATOM 803 C CA . LEU A 1 101 ? 9.727 -3.895 29.031 1 92.06 101 LEU A CA 1
ATOM 804 C C . LEU A 1 101 ? 8.547 -3.121 29.609 1 92.06 101 LEU A C 1
ATOM 806 O O . LEU A 1 101 ? 8.555 -2.764 30.797 1 92.06 101 LEU A O 1
ATOM 810 N N . ILE A 1 102 ? 7.559 -2.857 28.828 1 93.81 102 ILE A N 1
ATOM 811 C CA . ILE A 1 102 ? 6.379 -2.139 29.297 1 93.81 102 ILE A CA 1
ATOM 812 C C . ILE A 1 102 ? 5.297 -3.135 29.703 1 93.81 102 ILE A C 1
ATOM 814 O O . ILE A 1 102 ? 5.191 -4.223 29.125 1 93.81 102 ILE A O 1
ATOM 818 N N . HIS A 1 103 ? 4.543 -2.748 30.719 1 93.5 103 HIS A N 1
ATOM 819 C CA . HIS A 1 103 ? 3.447 -3.611 31.141 1 93.5 103 HIS A CA 1
ATOM 820 C C . HIS A 1 103 ? 2.322 -3.617 30.109 1 93.5 103 HIS A C 1
ATOM 822 O O . HIS A 1 103 ? 1.882 -2.559 29.656 1 93.5 103 HIS A O 1
ATOM 828 N N . LEU A 1 104 ? 1.965 -4.773 29.656 1 93.81 104 LEU A N 1
ATOM 829 C CA . LEU A 1 104 ? 0.853 -4.965 28.734 1 93.81 104 LEU A CA 1
ATOM 830 C C . LEU A 1 104 ? -0.174 -5.934 29.312 1 93.81 104 LEU A C 1
ATOM 832 O O . LEU A 1 104 ? 0.181 -7.023 29.766 1 93.81 104 LEU A O 1
ATOM 836 N N . ASP A 1 105 ? -1.407 -5.477 29.328 1 93.38 105 ASP A N 1
ATOM 837 C CA . ASP A 1 105 ? -2.461 -6.344 29.859 1 93.38 105 ASP A CA 1
ATOM 838 C C . ASP A 1 105 ? -3.781 -6.102 29.125 1 93.38 105 ASP A C 1
ATOM 840 O O . ASP A 1 105 ? -3.936 -5.094 28.422 1 93.38 105 ASP A O 1
ATOM 844 N N . VAL A 1 106 ? -4.648 -7.113 29.172 1 94.06 106 VAL A N 1
ATOM 845 C CA . VAL A 1 106 ? -5.98 -7.035 28.578 1 94.06 106 VAL A CA 1
ATOM 846 C C . VAL A 1 106 ? -7.031 -7.367 29.641 1 94.06 106 VAL A C 1
ATOM 848 O O . VAL A 1 106 ? -6.902 -8.359 30.359 1 94.06 106 VAL A O 1
ATOM 851 N N . VAL A 1 107 ? -7.996 -6.539 29.766 1 94.31 107 VAL A N 1
ATOM 852 C CA . VAL A 1 107 ? -9.055 -6.695 30.766 1 94.31 107 VAL A CA 1
ATOM 853 C C . VAL A 1 107 ? -10.414 -6.758 30.078 1 94.31 107 VAL A C 1
ATOM 855 O O . VAL A 1 107 ? -10.695 -5.969 29.172 1 94.31 107 VAL A O 1
ATOM 858 N N . THR A 1 108 ? -11.203 -7.754 30.453 1 93 108 THR A N 1
ATOM 859 C CA . THR A 1 108 ? -12.586 -7.773 30 1 93 108 THR A CA 1
ATOM 860 C C . THR A 1 108 ? -13.477 -6.961 30.938 1 93 108 THR A C 1
ATOM 862 O O . THR A 1 108 ? -13.539 -7.246 32.125 1 93 108 THR A O 1
ATOM 865 N N . TYR A 1 109 ? -14.008 -5.906 30.422 1 93.25 109 TYR A N 1
ATOM 866 C CA . TYR A 1 109 ? -14.93 -5.066 31.188 1 93.25 109 TYR A CA 1
ATOM 867 C C . TYR A 1 109 ? -16.375 -5.488 30.938 1 93.25 109 TYR A C 1
ATOM 869 O O . TYR A 1 109 ? -16.938 -5.211 29.875 1 93.25 109 TYR A O 1
ATOM 877 N N . ALA A 1 110 ? -16.953 -6.18 31.938 1 89.62 110 ALA A N 1
ATOM 878 C CA . ALA A 1 110 ? -18.266 -6.809 31.797 1 89.62 110 ALA A CA 1
ATOM 879 C C . ALA A 1 110 ? -19.141 -6.492 33 1 89.62 110 ALA A C 1
ATOM 881 O O . ALA A 1 110 ? -19.375 -7.352 33.844 1 89.62 110 ALA A O 1
ATOM 882 N N . PRO A 1 111 ? -19.719 -5.367 32.938 1 82 111 PRO A N 1
ATOM 883 C CA . PRO A 1 111 ? -20.531 -4.988 34.094 1 82 111 PRO A CA 1
ATOM 884 C C . PRO A 1 111 ? -21.766 -5.887 34.25 1 82 111 PRO A C 1
ATOM 886 O O . PRO A 1 111 ? -22.328 -5.953 35.344 1 82 111 PRO A O 1
ATOM 889 N N . ASN A 1 112 ? -22.219 -6.637 33.25 1 78.19 112 ASN A N 1
ATOM 890 C CA . ASN A 1 112 ? -23.422 -7.449 33.344 1 78.19 112 ASN A CA 1
ATOM 891 C C . ASN A 1 112 ? -23.125 -8.875 33.781 1 78.19 112 ASN A C 1
ATOM 893 O O . ASN A 1 112 ? -24.016 -9.711 33.844 1 78.19 112 ASN A O 1
ATOM 897 N N . ILE A 1 113 ? -21.844 -9.055 34.062 1 79 113 ILE A N 1
ATOM 898 C CA . ILE A 1 113 ? -21.484 -10.383 34.531 1 79 113 ILE A CA 1
ATOM 899 C C . ILE A 1 113 ? -21.5 -10.391 36.062 1 79 113 ILE A C 1
ATOM 901 O O . ILE A 1 113 ? -21.281 -9.359 36.688 1 79 113 ILE A O 1
ATOM 905 N N . SER A 1 114 ? -21.812 -11.547 36.594 1 77.31 114 SER A N 1
ATOM 906 C CA . SER A 1 114 ? -22.047 -11.664 38.031 1 77.31 114 SER A CA 1
ATOM 907 C C . SER A 1 114 ? -20.719 -11.695 38.812 1 77.31 114 SER A C 1
ATOM 909 O O . SER A 1 114 ? -20.625 -11.148 39.906 1 77.31 114 SER A O 1
ATOM 911 N N . GLU A 1 115 ? -19.734 -12.352 38.281 1 81.19 115 GLU A N 1
ATOM 912 C CA . GLU A 1 115 ? -18.5 -12.523 39.031 1 81.19 115 GLU A CA 1
ATOM 913 C C . GLU A 1 115 ? -17.312 -11.906 38.281 1 81.19 115 GLU A C 1
ATOM 915 O O . GLU A 1 115 ? -17.188 -12.047 37.094 1 81.19 115 GLU A O 1
ATOM 920 N N . SER A 1 116 ? -16.594 -11.055 39.125 1 83.31 116 SER A N 1
ATOM 921 C CA . SER A 1 116 ? -15.344 -10.508 38.625 1 83.31 116 SER A CA 1
ATOM 922 C C . SER A 1 116 ? -14.172 -11.445 38.906 1 83.31 116 SER A C 1
ATOM 924 O O . SER A 1 116 ? -14.25 -12.266 39.844 1 83.31 116 SER A O 1
ATOM 926 N N . LYS A 1 117 ? -13.273 -11.531 38.156 1 81.5 117 LYS A N 1
ATOM 927 C CA . LYS A 1 117 ? -12.023 -12.258 38.344 1 81.5 117 LYS A CA 1
ATOM 928 C C . LYS A 1 117 ? -10.82 -11.336 38.188 1 81.5 117 LYS A C 1
ATOM 930 O O . LYS A 1 117 ? -10.555 -10.852 37.062 1 81.5 117 LYS A O 1
ATOM 935 N N . VAL A 1 118 ? -10.297 -11 39.281 1 76.38 118 VAL A N 1
ATOM 936 C CA . VAL A 1 118 ? -9.109 -10.156 39.219 1 76.38 118 VAL A CA 1
ATOM 937 C C . VAL A 1 118 ? -7.871 -10.977 39.562 1 76.38 118 VAL A C 1
ATOM 939 O O . VAL A 1 118 ? -7.785 -11.555 40.656 1 76.38 118 VAL A O 1
ATOM 942 N N . GLN A 1 119 ? -7.16 -11.336 38.562 1 69.06 119 GLN A N 1
ATOM 943 C CA . GLN A 1 119 ? -5.98 -12.172 38.781 1 69.06 119 GLN A CA 1
ATOM 944 C C . GLN A 1 119 ? -4.699 -11.383 38.5 1 69.06 119 GLN A C 1
ATOM 946 O O . GLN A 1 119 ? -4.711 -10.391 37.781 1 69.06 119 GLN A O 1
ATOM 951 N N . GLU A 1 120 ? -3.709 -11.758 39.375 1 60.75 120 GLU A N 1
ATOM 952 C CA . GLU A 1 120 ? -2.398 -11.164 39.125 1 60.75 120 GLU A CA 1
ATOM 953 C C . GLU A 1 120 ? -1.872 -11.508 37.75 1 60.75 120 GLU A C 1
ATOM 955 O O . GLU A 1 120 ? -2.537 -12.211 37 1 60.75 120 GLU A O 1
ATOM 960 N N . ASN A 1 121 ? -0.554 -11.43 37.562 1 58.19 121 ASN A N 1
ATOM 961 C CA . ASN A 1 121 ? 0.2 -11.539 36.312 1 58.19 121 ASN A CA 1
ATOM 962 C C . ASN A 1 121 ? 0.004 -12.906 35.656 1 58.19 121 ASN A C 1
ATOM 964 O O . ASN A 1 121 ? 0.012 -13.93 36.344 1 58.19 121 ASN A O 1
ATOM 968 N N . ASP A 1 122 ? -0.434 -13.109 34.531 1 61.38 122 ASP A N 1
ATOM 969 C CA . ASP A 1 122 ? -0.507 -14.312 33.688 1 61.38 122 ASP A CA 1
ATOM 970 C C . ASP A 1 122 ? -1.933 -14.859 33.656 1 61.38 122 ASP A C 1
ATOM 972 O O . ASP A 1 122 ? -2.197 -15.852 32.969 1 61.38 122 ASP A O 1
ATOM 976 N N . GLY A 1 123 ? -2.752 -14.188 34.5 1 76.62 123 GLY A N 1
ATOM 977 C CA . GLY A 1 123 ? -4.121 -14.672 34.406 1 76.62 123 GLY A CA 1
ATOM 978 C C . GLY A 1 123 ? -5.039 -13.75 33.625 1 76.62 123 GLY A C 1
ATOM 979 O O . GLY A 1 123 ? -4.594 -12.742 33.094 1 76.62 123 GLY A O 1
ATOM 980 N N . PHE A 1 124 ? -6.293 -14.266 33.438 1 87.31 124 PHE A N 1
ATOM 981 C CA . PHE A 1 124 ? -7.316 -13.5 32.75 1 87.31 124 PHE A CA 1
ATOM 982 C C . PHE A 1 124 ? -8.102 -12.633 33.719 1 87.31 124 PHE A C 1
ATOM 984 O O . PHE A 1 124 ? -8.469 -13.086 34.812 1 87.31 124 PHE A O 1
ATOM 991 N N . THR A 1 125 ? -8.172 -11.406 33.469 1 91.19 125 THR A N 1
ATOM 992 C CA . THR A 1 125 ? -8.852 -10.445 34.344 1 91.19 125 THR A CA 1
ATOM 993 C C . THR A 1 125 ? -10.211 -10.078 33.75 1 91.19 125 THR A C 1
ATOM 995 O O . THR A 1 125 ? -10.328 -9.773 32.562 1 91.19 125 THR A O 1
ATOM 998 N N . VAL A 1 126 ? -11.242 -10.172 34.562 1 91.75 126 VAL A N 1
ATOM 999 C CA . VAL A 1 126 ? -12.594 -9.75 34.219 1 91.75 126 VAL A CA 1
ATOM 1000 C C . VAL A 1 126 ? -13.141 -8.828 35.312 1 91.75 126 VAL A C 1
ATOM 1002 O O . VAL A 1 126 ? -13.18 -9.195 36.469 1 91.75 126 VAL A O 1
ATOM 1005 N N . CYS A 1 127 ? -13.461 -7.641 34.969 1 92.44 127 CYS A N 1
ATOM 1006 C CA . CYS A 1 127 ? -14.008 -6.664 35.906 1 92.44 127 CYS A CA 1
ATOM 1007 C C . CYS A 1 127 ? -15.461 -6.348 35.562 1 92.44 127 CYS A C 1
ATOM 1009 O O . CYS A 1 127 ? -15.766 -5.914 34.469 1 92.44 127 CYS A O 1
ATOM 1011 N N . ASN A 1 128 ? -16.328 -6.441 36.469 1 89.69 128 ASN A N 1
ATOM 1012 C CA . ASN A 1 128 ? -17.75 -6.199 36.219 1 89.69 128 ASN A CA 1
ATOM 1013 C C . ASN A 1 128 ? -18.234 -4.922 36.875 1 89.69 128 ASN A C 1
ATOM 1015 O O . ASN A 1 128 ? -19.406 -4.551 36.75 1 89.69 128 ASN A O 1
ATOM 1019 N N . ASN A 1 129 ? -17.375 -4.281 37.688 1 88.06 129 ASN A N 1
ATOM 1020 C CA . ASN A 1 129 ? -17.75 -3.025 38.344 1 88.06 129 ASN A CA 1
ATOM 1021 C C . ASN A 1 129 ? -16.516 -2.15 38.594 1 88.06 129 ASN A C 1
ATOM 1023 O O . ASN A 1 129 ? -15.391 -2.562 38.344 1 88.06 129 ASN A O 1
ATOM 1027 N N . ASP A 1 130 ? -16.766 -0.986 39.125 1 89.19 130 ASP A N 1
ATOM 1028 C CA . ASP A 1 130 ? -15.711 -0.003 39.344 1 89.19 130 ASP A CA 1
ATOM 1029 C C . ASP A 1 130 ? -14.773 -0.454 40.469 1 89.19 130 ASP A C 1
ATOM 1031 O O . ASP A 1 130 ? -13.578 -0.155 40.438 1 89.19 130 ASP A O 1
ATOM 1035 N N . ASN A 1 131 ? -15.359 -1.184 41.406 1 89.5 131 ASN A N 1
ATOM 1036 C CA . ASN A 1 131 ? -14.531 -1.67 42.5 1 89.5 131 ASN A CA 1
ATOM 1037 C C . ASN A 1 131 ? -13.508 -2.693 42.031 1 89.5 131 ASN A C 1
ATOM 1039 O O . ASN A 1 131 ? -12.359 -2.684 42.469 1 89.5 131 ASN A O 1
ATOM 1043 N N . ALA A 1 132 ? -14.016 -3.51 41.25 1 91.06 132 ALA A N 1
ATOM 1044 C CA . ALA A 1 132 ? -13.109 -4.504 40.656 1 91.06 132 ALA A CA 1
ATOM 1045 C C . ALA A 1 132 ? -12.008 -3.834 39.844 1 91.06 132 ALA A C 1
ATOM 1047 O O . ALA A 1 132 ? -10.852 -4.266 39.875 1 91.06 132 ALA A O 1
ATOM 1048 N N . LEU A 1 133 ? -12.328 -2.811 39.125 1 91.88 133 LEU A N 1
ATOM 1049 C CA . LEU A 1 133 ? -11.344 -2.064 38.344 1 91.88 133 LEU A CA 1
ATOM 1050 C C . LEU A 1 133 ? -10.328 -1.382 39.25 1 91.88 133 LEU A C 1
ATOM 1052 O O . LEU A 1 133 ? -9.133 -1.371 38.938 1 91.88 133 LEU A O 1
ATOM 1056 N N . SER A 1 134 ? -10.875 -0.806 40.281 1 90.94 134 SER A N 1
ATOM 1057 C CA . SER A 1 134 ? -9.984 -0.152 41.219 1 90.94 134 SER A CA 1
ATOM 1058 C C . SER A 1 134 ? -9.016 -1.148 41.844 1 90.94 134 SER A C 1
ATOM 1060 O O . SER A 1 134 ? -7.836 -0.836 42.062 1 90.94 134 SER A O 1
ATOM 1062 N N . GLU A 1 135 ? -9.539 -2.324 42.156 1 89.75 135 GLU A N 1
ATOM 1063 C CA . GLU A 1 135 ? -8.688 -3.373 42.688 1 89.75 135 GLU A CA 1
ATOM 1064 C C . GLU A 1 135 ? -7.613 -3.797 41.688 1 89.75 135 GLU A C 1
ATOM 1066 O O . GLU A 1 135 ? -6.469 -4.043 42.094 1 89.75 135 GLU A O 1
ATOM 1071 N N . TYR A 1 136 ? -8.023 -3.949 40.469 1 91.31 136 TYR A N 1
ATOM 1072 C CA . TYR A 1 136 ? -7.098 -4.324 39.406 1 91.31 136 TYR A CA 1
ATOM 1073 C C . TYR A 1 136 ? -5.949 -3.324 39.312 1 91.31 136 TYR A C 1
ATOM 1075 O O . TYR A 1 136 ? -4.781 -3.717 39.25 1 91.31 136 TYR A O 1
ATOM 1083 N N . PHE A 1 137 ? -6.184 -2.031 39.406 1 90.81 137 PHE A N 1
ATOM 1084 C CA . PHE A 1 137 ? -5.156 -1.011 39.25 1 90.81 137 PHE A CA 1
ATOM 1085 C C . PHE A 1 137 ? -4.285 -0.898 40.469 1 90.81 137 PHE A C 1
ATOM 1087 O O . PHE A 1 137 ? -3.127 -0.48 40.406 1 90.81 137 PHE A O 1
ATOM 1094 N N . LYS A 1 138 ? -4.805 -1.31 41.594 1 88.69 138 LYS A N 1
ATOM 1095 C CA . LYS A 1 138 ? -4.035 -1.283 42.844 1 88.69 138 LYS A CA 1
ATOM 1096 C C . LYS A 1 138 ? -2.941 -2.348 42.844 1 88.69 138 LYS A C 1
ATOM 1098 O O . LYS A 1 138 ? -1.895 -2.174 43.469 1 88.69 138 LYS A O 1
ATOM 1103 N N . ILE A 1 139 ? -3.168 -3.367 42.094 1 88.06 139 ILE A N 1
ATOM 1104 C CA . ILE A 1 139 ? -2.23 -4.484 42.062 1 88.06 139 ILE A CA 1
ATOM 1105 C C . ILE A 1 139 ? -1.097 -4.184 41.094 1 88.06 139 ILE A C 1
ATOM 1107 O O . ILE A 1 139 ? -0.01 -4.758 41.188 1 88.06 139 ILE A O 1
ATOM 1111 N N . LEU A 1 140 ? -1.306 -3.291 40.125 1 88.69 140 LEU A N 1
ATOM 1112 C CA . LEU A 1 140 ? -0.339 -3.039 39.062 1 88.69 140 LEU A CA 1
ATOM 1113 C C . LEU A 1 140 ? 0.805 -2.164 39.562 1 88.69 140 LEU A C 1
ATOM 1115 O O . LEU A 1 140 ? 0.599 -1.289 40.406 1 88.69 140 LEU A O 1
ATOM 1119 N N . HIS A 1 141 ? 1.976 -2.445 39.062 1 85.5 141 HIS A N 1
ATOM 1120 C CA . HIS A 1 141 ? 3.15 -1.634 39.344 1 85.5 141 HIS A CA 1
ATOM 1121 C C . HIS A 1 141 ? 3.203 -0.393 38.469 1 85.5 141 HIS A C 1
ATOM 1123 O O . HIS A 1 141 ? 2.877 -0.457 37.281 1 85.5 141 HIS A O 1
ATOM 1129 N N . LYS A 1 142 ? 3.645 0.747 39.094 1 86.12 142 LYS A N 1
ATOM 1130 C CA . LYS A 1 142 ? 3.668 2.031 38.375 1 86.12 142 LYS A CA 1
ATOM 1131 C C . LYS A 1 142 ? 5.066 2.352 37.875 1 86.12 142 LYS A C 1
ATOM 1133 O O . LYS A 1 142 ? 5.691 3.32 38.312 1 86.12 142 LYS A O 1
ATOM 1138 N N . ASP A 1 143 ? 5.633 1.627 36.969 1 87.38 143 ASP A N 1
ATOM 1139 C CA . ASP A 1 143 ? 7 1.854 36.5 1 87.38 143 ASP A CA 1
ATOM 1140 C C . ASP A 1 143 ? 7.078 1.779 34.969 1 87.38 143 ASP A C 1
ATOM 1142 O O . ASP A 1 143 ? 7.898 1.039 34.438 1 87.38 143 ASP A O 1
ATOM 1146 N N . ASN A 1 144 ? 6.281 2.631 34.344 1 90.94 144 ASN A N 1
ATOM 1147 C CA . ASN A 1 144 ? 6.273 2.533 32.875 1 90.94 144 ASN A CA 1
ATOM 1148 C C . ASN A 1 144 ? 6.59 3.875 32.219 1 90.94 144 ASN A C 1
ATOM 1150 O O . ASN A 1 144 ? 6.438 4.031 31.016 1 90.94 144 ASN A O 1
ATOM 1154 N N . GLN A 1 145 ? 7.098 4.855 32.938 1 91.06 145 GLN A N 1
ATOM 1155 C CA . GLN A 1 145 ? 7.293 6.219 32.469 1 91.06 145 GLN A CA 1
ATOM 1156 C C . GLN A 1 145 ? 8.32 6.266 31.328 1 91.06 145 GLN A C 1
ATOM 1158 O O . GLN A 1 145 ? 8.133 6.988 30.344 1 91.06 145 GLN A O 1
ATOM 1163 N N . GLU A 1 146 ? 9.336 5.457 31.438 1 91.31 146 GLU A N 1
ATOM 1164 C CA . GLU A 1 146 ? 10.438 5.484 30.469 1 91.31 146 GLU A CA 1
ATOM 1165 C C . GLU A 1 146 ? 10 4.961 29.109 1 91.31 146 GLU A C 1
ATOM 1167 O O . GLU A 1 146 ? 10.594 5.297 28.078 1 91.31 146 GLU A O 1
ATOM 1172 N N . TYR A 1 147 ? 8.945 4.203 29.078 1 93.25 147 TYR A N 1
ATOM 1173 C CA . TYR A 1 147 ? 8.57 3.504 27.859 1 93.25 147 TYR A CA 1
ATOM 1174 C C . TYR A 1 147 ? 7.332 4.129 27.234 1 93.25 147 TYR A C 1
ATOM 1176 O O . TYR A 1 147 ? 6.91 3.73 26.141 1 93.25 147 TYR A O 1
ATOM 1184 N N . TYR A 1 148 ? 6.797 5.137 27.906 1 92.44 148 TYR A N 1
ATOM 1185 C CA . TYR A 1 148 ? 5.527 5.734 27.5 1 92.44 148 TYR A CA 1
ATOM 1186 C C . TYR A 1 148 ? 5.605 6.281 26.078 1 92.44 148 TYR A C 1
ATOM 1188 O O . TYR A 1 148 ? 4.742 5.996 25.25 1 92.44 148 TYR A O 1
ATOM 1196 N N . GLU A 1 149 ? 6.641 6.988 25.719 1 86.06 149 GLU A N 1
ATOM 1197 C CA . GLU A 1 149 ? 6.762 7.637 24.422 1 86.06 149 GLU A CA 1
ATOM 1198 C C . GLU A 1 149 ? 6.93 6.613 23.312 1 86.06 149 GLU A C 1
ATOM 1200 O O . GLU A 1 149 ? 6.41 6.797 22.203 1 86.06 149 GLU A O 1
ATOM 1205 N N . TYR A 1 150 ? 7.648 5.562 23.594 1 87.25 150 TYR A N 1
ATOM 1206 C CA . TYR A 1 150 ? 7.844 4.508 22.609 1 87.25 150 TYR A CA 1
ATOM 1207 C C . TYR A 1 150 ? 6.539 3.773 22.328 1 87.25 150 TYR A C 1
ATOM 1209 O O . TYR A 1 150 ? 6.242 3.434 21.188 1 87.25 150 TYR A O 1
ATOM 1217 N N . ALA A 1 151 ? 5.824 3.557 23.422 1 91.69 151 ALA A N 1
ATOM 1218 C CA . ALA A 1 151 ? 4.535 2.883 23.266 1 91.69 151 ALA A CA 1
ATOM 1219 C C . ALA A 1 151 ? 3.574 3.713 22.422 1 91.69 151 ALA A C 1
ATOM 1221 O O . ALA A 1 151 ? 2.895 3.182 21.547 1 91.69 151 ALA A O 1
ATOM 1222 N N . MET A 1 152 ? 3.564 5.023 22.672 1 89.19 152 MET A N 1
ATOM 1223 C CA . MET A 1 152 ? 2.697 5.934 21.922 1 89.19 152 MET A CA 1
ATOM 1224 C C . MET A 1 152 ? 3.072 5.949 20.453 1 89.19 152 MET A C 1
ATOM 1226 O O . MET A 1 152 ? 2.197 5.93 19.578 1 89.19 152 MET A O 1
ATOM 1230 N N . ARG A 1 153 ? 4.277 5.898 20.219 1 83.38 153 ARG A N 1
ATOM 1231 C CA . ARG A 1 153 ? 4.777 5.898 18.844 1 83.38 153 ARG A CA 1
ATOM 1232 C C . ARG A 1 153 ? 4.32 4.648 18.094 1 83.38 153 ARG A C 1
ATOM 1234 O O . ARG A 1 153 ? 3.918 4.727 16.938 1 83.38 153 ARG A O 1
ATOM 1241 N N . CYS A 1 154 ? 4.395 3.57 18.75 1 87.06 154 CYS A N 1
ATOM 1242 C CA . CYS A 1 154 ? 4.031 2.293 18.156 1 87.06 154 CYS A CA 1
ATOM 1243 C C . CYS A 1 154 ? 2.541 2.236 17.844 1 87.06 154 CYS A C 1
ATOM 1245 O O . CYS A 1 154 ? 2.141 1.781 16.766 1 87.06 154 CYS A O 1
ATOM 1247 N N . ILE A 1 155 ? 1.806 2.711 18.75 1 89.69 155 ILE A N 1
ATOM 1248 C CA . ILE A 1 155 ? 0.359 2.562 18.641 1 89.69 155 ILE A CA 1
ATOM 1249 C C . ILE A 1 155 ? -0.184 3.557 17.625 1 89.69 155 ILE A C 1
ATOM 1251 O O . ILE A 1 155 ? -1.119 3.246 16.875 1 89.69 155 ILE A O 1
ATOM 1255 N N . GLN A 1 156 ? 0.436 4.691 17.5 1 82.81 156 GLN A N 1
ATOM 1256 C CA . GLN A 1 156 ? -0.035 5.715 16.578 1 82.81 156 GLN A CA 1
ATOM 1257 C C . GLN A 1 156 ? 0.409 5.41 15.148 1 82.81 156 GLN A C 1
ATOM 1259 O O . GLN A 1 156 ? -0.15 5.953 14.188 1 82.81 156 GLN A O 1
ATOM 1264 N N . SER A 1 157 ? 1.249 4.434 14.938 1 69.69 157 SER A N 1
ATOM 1265 C CA . SER A 1 157 ? 1.728 3.918 13.656 1 69.69 157 SER A CA 1
ATOM 1266 C C . SER A 1 157 ? 2.232 5.047 12.766 1 69.69 157 SER A C 1
ATOM 1268 O O . SER A 1 157 ? 2.039 5.012 11.547 1 69.69 157 SER A O 1
ATOM 1270 N N . ILE A 1 158 ? 2.643 6.188 13.156 1 63.03 158 ILE A N 1
ATOM 1271 C CA . ILE A 1 158 ? 3.086 7.262 12.281 1 63.03 158 ILE A CA 1
ATOM 1272 C C . ILE A 1 158 ? 4.582 7.129 12.008 1 63.03 158 ILE A C 1
ATOM 1274 O O . ILE A 1 158 ? 5.086 7.637 11 1 63.03 158 ILE A O 1
ATOM 1278 N N . GLY A 1 159 ? 5.199 6.371 12.93 1 58.62 159 GLY A N 1
ATOM 1279 C CA . GLY A 1 159 ? 6.641 6.238 12.766 1 58.62 159 GLY A CA 1
ATOM 1280 C C . GLY A 1 159 ? 7.031 5.613 11.445 1 58.62 159 GLY A C 1
ATOM 1281 O O . GLY A 1 159 ? 8.109 5.887 10.914 1 58.62 159 GLY A O 1
ATOM 1282 N N . THR A 1 160 ? 6.145 4.789 10.859 1 58.84 160 THR A N 1
ATOM 1283 C CA . THR A 1 160 ? 6.453 4.113 9.602 1 58.84 160 THR A CA 1
ATOM 1284 C C . THR A 1 160 ? 6.457 5.102 8.445 1 58.84 160 THR A C 1
ATOM 1286 O O . THR A 1 160 ? 6.957 4.797 7.359 1 58.84 160 THR A O 1
ATOM 1289 N N . MET A 1 161 ? 5.867 6.27 8.672 1 57.31 161 MET A N 1
ATOM 1290 C CA . MET A 1 161 ? 5.836 7.305 7.637 1 57.31 161 MET A CA 1
ATOM 1291 C C . MET A 1 161 ? 7.246 7.77 7.289 1 57.31 161 MET A C 1
ATOM 1293 O O . MET A 1 161 ? 7.488 8.25 6.184 1 57.31 161 MET A O 1
ATOM 1297 N N . LYS A 1 162 ? 8.148 7.473 8.242 1 52.03 162 LYS A N 1
ATOM 1298 C CA . LYS A 1 162 ? 9.523 7.941 8.141 1 52.03 162 LYS A CA 1
ATOM 1299 C C . LYS A 1 162 ? 10.344 7.039 7.219 1 52.03 162 LYS A C 1
ATOM 1301 O O . LYS A 1 162 ? 11.383 7.449 6.699 1 52.03 162 LYS A O 1
ATOM 1306 N N . LYS A 1 163 ? 9.938 5.809 7.094 1 53.62 163 LYS A N 1
ATOM 1307 C CA . LYS A 1 163 ? 10.75 4.773 6.457 1 53.62 163 LYS A CA 1
ATOM 1308 C C . LYS A 1 163 ? 11.055 5.133 5.008 1 53.62 163 LYS A C 1
ATOM 1310 O O . LYS A 1 163 ? 12.094 4.734 4.469 1 53.62 163 LYS A O 1
ATOM 1315 N N . VAL A 1 164 ? 10.172 5.82 4.312 1 49.97 164 VAL A N 1
ATOM 1316 C CA . VAL A 1 164 ? 10.352 6.059 2.887 1 49.97 164 VAL A CA 1
ATOM 1317 C C . VAL A 1 164 ? 11.609 6.902 2.66 1 49.97 164 VAL A C 1
ATOM 1319 O O . VAL A 1 164 ? 12.164 6.91 1.562 1 49.97 164 VAL A O 1
ATOM 1322 N N . LEU A 1 165 ? 12.188 7.695 3.689 1 52.94 165 LEU A N 1
ATOM 1323 C CA . LEU A 1 165 ? 13.094 8.75 3.24 1 52.94 165 LEU A CA 1
ATOM 1324 C C . LEU A 1 165 ? 14.547 8.344 3.439 1 52.94 165 LEU A C 1
ATOM 1326 O O . LEU A 1 165 ? 15.164 8.703 4.441 1 52.94 165 LEU A O 1
ATOM 1330 N N . SER A 1 166 ? 14.914 7.133 3.004 1 57.75 166 SER A N 1
ATOM 1331 C CA . SER A 1 166 ? 16.344 6.848 3.035 1 57.75 166 SER A CA 1
ATOM 1332 C C . SER A 1 166 ? 17.141 7.875 2.23 1 57.75 166 SER A C 1
ATOM 1334 O O . SER A 1 166 ? 16.906 8.039 1.029 1 57.75 166 SER A O 1
ATOM 1336 N N . ARG A 1 167 ? 17.641 8.922 2.971 1 68.75 167 ARG A N 1
ATOM 1337 C CA . ARG A 1 167 ? 18.5 9.891 2.305 1 68.75 167 ARG A CA 1
ATOM 1338 C C . ARG A 1 167 ? 19.906 9.328 2.092 1 68.75 167 ARG A C 1
ATOM 1340 O O . ARG A 1 167 ? 20.781 9.531 2.92 1 68.75 167 ARG A O 1
ATOM 1347 N N . GLU A 1 168 ? 20.047 8.57 1.022 1 64 168 GLU A N 1
ATOM 1348 C CA . GLU A 1 168 ? 21.297 7.898 0.713 1 64 168 GLU A CA 1
ATOM 1349 C C . GLU A 1 168 ? 22.406 8.906 0.438 1 64 168 GLU A C 1
ATOM 1351 O O . GLU A 1 168 ? 23.594 8.609 0.65 1 64 168 GLU A O 1
ATOM 1356 N N . LYS A 1 169 ? 22.094 10.172 0.097 1 74.19 169 LYS A N 1
ATOM 1357 C CA . LYS A 1 169 ? 23.078 11.188 -0.276 1 74.19 169 LYS A CA 1
ATOM 1358 C C . LYS A 1 169 ? 23.719 11.805 0.958 1 74.19 169 LYS A C 1
ATOM 1360 O O . LYS A 1 169 ? 24.797 12.398 0.87 1 74.19 169 LYS A O 1
ATOM 1365 N N . ALA A 1 170 ? 23 11.711 2 1 80.56 170 ALA A N 1
ATOM 1366 C CA . ALA A 1 170 ? 23.469 12.375 3.213 1 80.56 170 ALA A CA 1
ATOM 1367 C C . ALA A 1 170 ? 24.562 11.547 3.898 1 80.56 170 ALA A C 1
ATOM 1369 O O . ALA A 1 170 ? 24.281 10.805 4.844 1 80.56 170 ALA A O 1
ATOM 1370 N N . LYS A 1 171 ? 25.828 11.727 3.549 1 80.06 171 LYS A N 1
ATOM 1371 C CA . LYS A 1 171 ? 26.938 10.938 4.059 1 80.06 171 LYS A CA 1
ATOM 1372 C C . LYS A 1 171 ? 27.781 11.742 5.043 1 80.06 171 LYS A C 1
ATOM 1374 O O . LYS A 1 171 ? 28.406 11.172 5.941 1 80.06 171 LYS A O 1
ATOM 1379 N N . THR A 1 172 ? 27.797 13.102 4.891 1 87.44 172 THR A N 1
ATOM 1380 C CA . THR A 1 172 ? 28.641 13.961 5.707 1 87.44 172 THR A CA 1
ATOM 1381 C C . THR A 1 172 ? 27.906 14.422 6.961 1 87.44 172 THR A C 1
ATOM 1383 O O . THR A 1 172 ? 26.797 14.969 6.867 1 87.44 172 THR A O 1
ATOM 1386 N N . GLU A 1 173 ? 28.547 14.266 8.047 1 87.5 173 GLU A N 1
ATOM 1387 C CA . GLU A 1 173 ? 27.969 14.688 9.312 1 87.5 173 GLU A CA 1
ATOM 1388 C C . GLU A 1 173 ? 27.75 16.203 9.352 1 87.5 173 GLU A C 1
ATOM 1390 O O . GLU A 1 173 ? 28.641 16.953 8.938 1 87.5 173 GLU A O 1
ATOM 1395 N N . ASN A 1 174 ? 26.656 16.641 9.641 1 88.38 174 ASN A N 1
ATOM 1396 C CA . ASN A 1 174 ? 26.25 18.031 9.852 1 88.38 174 ASN A CA 1
ATOM 1397 C C . ASN A 1 174 ? 25.984 18.734 8.523 1 88.38 174 ASN A C 1
ATOM 1399 O O . ASN A 1 174 ? 25.797 19.953 8.492 1 88.38 174 ASN A O 1
ATOM 1403 N N . SER A 1 175 ? 26.078 17.938 7.5 1 93.31 175 SER A N 1
ATOM 1404 C CA . SER A 1 175 ? 25.547 18.516 6.27 1 93.31 175 SER A CA 1
ATOM 1405 C C . SER A 1 175 ? 24.047 18.766 6.379 1 93.31 175 SER A C 1
ATOM 1407 O O . SER A 1 175 ? 23.391 18.25 7.285 1 93.31 175 SER A O 1
ATOM 1409 N N . ARG A 1 176 ? 23.562 19.609 5.531 1 94.62 176 ARG A N 1
ATOM 1410 C CA . ARG A 1 176 ? 22.125 19.875 5.578 1 94.62 176 ARG A CA 1
ATOM 1411 C C . ARG A 1 176 ? 21.328 18.594 5.328 1 94.62 176 ARG A C 1
ATOM 1413 O O . ARG A 1 176 ? 20.25 18.406 5.891 1 94.62 176 ARG A O 1
ATOM 1420 N N . GLY A 1 177 ? 21.844 17.781 4.422 1 91.62 177 GLY A N 1
ATOM 1421 C CA . GLY A 1 177 ? 21.219 16.484 4.211 1 91.62 177 GLY A CA 1
ATOM 1422 C C . GLY A 1 177 ? 21.172 15.633 5.465 1 91.62 177 GLY A C 1
ATOM 1423 O O . GLY A 1 177 ? 20.156 14.992 5.758 1 91.62 177 GLY A O 1
ATOM 1424 N N . TRP A 1 178 ? 22.219 15.594 6.207 1 89.06 178 TRP A N 1
ATOM 1425 C CA . TRP A 1 178 ? 22.312 14.852 7.461 1 89.06 178 TRP A CA 1
ATOM 1426 C C . TRP A 1 178 ? 21.359 15.422 8.5 1 89.06 178 TRP A C 1
ATOM 1428 O O . TRP A 1 178 ? 20.703 14.672 9.234 1 89.06 178 TRP A O 1
ATOM 1438 N N . ILE A 1 179 ? 21.312 16.688 8.562 1 91.06 179 ILE A N 1
ATOM 1439 C CA . ILE A 1 179 ? 20.422 17.359 9.492 1 91.06 179 ILE A CA 1
ATOM 1440 C C . ILE A 1 179 ? 18.969 16.984 9.18 1 91.06 179 ILE A C 1
ATOM 1442 O O . ILE A 1 179 ? 18.188 16.688 10.086 1 91.06 179 ILE A O 1
ATOM 1446 N N . LEU A 1 180 ? 18.688 17.109 7.953 1 89.69 180 LEU A N 1
ATOM 1447 C CA . LEU A 1 180 ? 17.328 16.781 7.512 1 89.69 180 LEU A CA 1
ATOM 1448 C C . LEU A 1 180 ? 16.953 15.352 7.875 1 89.69 180 LEU A C 1
ATOM 1450 O O . LEU A 1 180 ? 15.828 15.086 8.289 1 89.69 180 LEU A O 1
ATOM 1454 N N . LYS A 1 181 ? 17.828 14.445 7.688 1 81.19 181 LYS A N 1
ATOM 1455 C CA . LYS A 1 181 ? 17.625 13.047 8.055 1 81.19 181 LYS A CA 1
ATOM 1456 C C . LYS A 1 181 ? 17.266 12.914 9.531 1 81.19 181 LYS A C 1
ATOM 1458 O O . LYS A 1 181 ? 16.344 12.188 9.891 1 81.19 181 LYS A O 1
ATOM 1463 N N . ASN A 1 182 ? 17.922 13.609 10.383 1 80.38 182 ASN A N 1
ATOM 1464 C CA . ASN A 1 182 ? 17.688 13.57 11.82 1 80.38 182 ASN A CA 1
ATOM 1465 C C . ASN A 1 182 ? 16.359 14.234 12.195 1 80.38 182 ASN A C 1
ATOM 1467 O O . ASN A 1 182 ? 15.695 13.805 13.141 1 80.38 182 ASN A O 1
ATOM 1471 N N . LEU A 1 183 ? 16.094 15.336 11.516 1 83.75 183 LEU A N 1
ATOM 1472 C CA . LEU A 1 183 ? 14.836 16.047 11.766 1 83.75 183 LEU A CA 1
ATOM 1473 C C . LEU A 1 183 ? 13.641 15.141 11.461 1 83.75 183 LEU A C 1
ATOM 1475 O O . LEU A 1 183 ? 12.672 15.102 12.227 1 83.75 183 LEU A O 1
ATOM 1479 N N . GLU A 1 184 ? 13.695 14.5 10.391 1 76.94 184 GLU A N 1
ATOM 1480 C CA . GLU A 1 184 ? 12.609 13.625 9.969 1 76.94 184 GLU A CA 1
ATOM 1481 C C . GLU A 1 184 ? 12.438 12.453 10.93 1 76.94 184 GLU A C 1
ATOM 1483 O O . GLU A 1 184 ? 11.32 11.977 11.141 1 76.94 184 GLU A O 1
ATOM 1488 N N . ALA A 1 185 ? 13.469 12.023 11.578 1 69 185 ALA A N 1
ATOM 1489 C CA . ALA A 1 185 ? 13.43 10.93 12.547 1 69 185 ALA A CA 1
ATOM 1490 C C . ALA A 1 185 ? 12.742 11.359 13.836 1 69 185 ALA A C 1
ATOM 1492 O O . ALA A 1 185 ? 12.133 10.539 14.523 1 69 185 ALA A O 1
ATOM 1493 N N . LYS A 1 186 ? 12.766 12.594 14.125 1 70.44 186 LYS A N 1
ATOM 1494 C CA . LYS A 1 186 ? 12.242 13.102 15.391 1 70.44 186 LYS A CA 1
ATOM 1495 C C . LYS A 1 186 ? 10.734 13.336 15.305 1 70.44 186 LYS A C 1
ATOM 1497 O O . LYS A 1 186 ? 10.047 13.32 16.328 1 70.44 186 LYS A O 1
ATOM 1502 N N . VAL A 1 187 ? 10.234 13.68 14.18 1 63.81 187 VAL A N 1
ATOM 1503 C CA . VAL A 1 187 ? 8.812 13.969 14.031 1 63.81 187 VAL A CA 1
ATOM 1504 C C . VAL A 1 187 ? 8.023 12.664 13.922 1 63.81 187 VAL A C 1
ATOM 1506 O O . VAL A 1 187 ? 7.637 12.258 12.828 1 63.81 187 VAL A O 1
ATOM 1509 N N . ALA A 1 188 ? 8.016 11.859 14.992 1 64.25 188 ALA A N 1
ATOM 1510 C CA . ALA A 1 188 ? 7.539 10.492 14.836 1 64.25 188 ALA A CA 1
ATOM 1511 C C . ALA A 1 188 ? 6.188 10.305 15.516 1 64.25 188 ALA A C 1
ATOM 1513 O O . ALA A 1 188 ? 5.531 9.273 15.336 1 64.25 188 ALA A O 1
ATOM 1514 N N . ASN A 1 189 ? 5.645 11.352 16.25 1 72.88 189 ASN A N 1
ATOM 1515 C CA . ASN A 1 189 ? 4.391 11.102 16.953 1 72.88 189 ASN A CA 1
ATOM 1516 C C . ASN A 1 189 ? 3.359 12.188 16.672 1 72.88 189 ASN A C 1
ATOM 1518 O O . ASN A 1 189 ? 3.719 13.344 16.422 1 72.88 189 ASN A O 1
ATOM 1522 N N . LEU A 1 190 ? 2.096 11.828 16.656 1 81.94 190 LEU A N 1
ATOM 1523 C CA . LEU A 1 190 ? 0.995 12.781 16.656 1 81.94 190 LEU A CA 1
ATOM 1524 C C . LEU A 1 190 ? 0.733 13.297 18.062 1 81.94 190 LEU A C 1
ATOM 1526 O O . LEU A 1 190 ? 0.818 12.539 19.031 1 81.94 190 LEU A O 1
ATOM 1530 N N . ASP A 1 191 ? 0.509 14.508 18.172 1 85.94 191 ASP A N 1
ATOM 1531 C CA . ASP A 1 191 ? 0.148 15.031 19.484 1 85.94 191 ASP A CA 1
ATOM 1532 C C . ASP A 1 191 ? -1.316 14.742 19.812 1 85.94 191 ASP A C 1
ATOM 1534 O O . ASP A 1 191 ? -2.021 14.117 19.016 1 85.94 191 ASP A O 1
ATOM 1538 N N . LYS A 1 192 ? -1.702 15.164 21.016 1 86.69 192 LYS A N 1
ATOM 1539 C CA . LYS A 1 192 ? -3.025 14.844 21.531 1 86.69 192 LYS A CA 1
ATOM 1540 C C . LYS A 1 192 ? -4.125 15.398 20.641 1 86.69 192 LYS A C 1
ATOM 1542 O O . LYS A 1 192 ? -5.102 14.695 20.344 1 86.69 192 LYS A O 1
ATOM 1547 N N . MET A 1 193 ? -3.969 16.578 20.188 1 89.5 193 MET A N 1
ATOM 1548 C CA . MET A 1 193 ? -5.008 17.219 19.391 1 89.5 193 MET A CA 1
ATOM 1549 C C . MET A 1 193 ? -5.055 16.625 17.984 1 89.5 193 MET A C 1
ATOM 1551 O O . MET A 1 193 ? -6.129 16.469 17.406 1 89.5 193 MET A O 1
ATOM 1555 N N . GLN A 1 194 ? -3.928 16.312 17.438 1 90.25 194 GLN A N 1
ATOM 1556 C CA . GLN A 1 194 ? -3.885 15.664 16.141 1 90.25 194 GLN A CA 1
ATOM 1557 C C . GLN A 1 194 ? -4.594 14.312 16.188 1 90.25 194 GLN A C 1
ATOM 1559 O O . GLN A 1 194 ? -5.344 13.969 15.266 1 90.25 194 GLN A O 1
ATOM 1564 N N . MET A 1 195 ? -4.379 13.602 17.25 1 90.5 195 MET A N 1
ATOM 1565 C CA . MET A 1 195 ? -5.023 12.305 17.406 1 90.5 195 MET A CA 1
ATOM 1566 C C . MET A 1 195 ? -6.539 12.453 17.5 1 90.5 195 MET A C 1
ATOM 1568 O O . MET A 1 195 ? -7.281 11.688 16.875 1 90.5 195 MET A O 1
ATOM 1572 N N . SER A 1 196 ? -6.918 13.391 18.297 1 92.31 196 SER A N 1
ATOM 1573 C CA . SER A 1 196 ? -8.344 13.656 18.422 1 92.31 196 SER A CA 1
ATOM 1574 C C . SER A 1 196 ? -8.961 14.016 17.078 1 92.31 196 SER A C 1
ATOM 1576 O O . SER A 1 196 ? -10.023 13.5 16.703 1 92.31 196 SER A O 1
ATOM 1578 N N . ALA A 1 197 ? -8.273 14.836 16.359 1 94.12 197 ALA A N 1
ATOM 1579 C CA . ALA A 1 197 ? -8.758 15.266 15.062 1 94.12 197 ALA A CA 1
ATOM 1580 C C . ALA A 1 197 ? -8.836 14.094 14.086 1 94.12 197 ALA A C 1
ATOM 1582 O O . ALA A 1 197 ? -9.758 14.016 13.266 1 94.12 197 ALA A O 1
ATOM 1583 N N . ALA A 1 198 ? -7.934 13.219 14.195 1 92.75 198 ALA A N 1
ATOM 1584 C CA . ALA A 1 198 ? -7.828 12.102 13.266 1 92.75 198 ALA A CA 1
ATOM 1585 C C . ALA A 1 198 ? -8.883 11.039 13.562 1 92.75 198 ALA A C 1
ATOM 1587 O O . ALA A 1 198 ? -9.43 10.422 12.648 1 92.75 198 ALA A O 1
ATOM 1588 N N . LEU A 1 199 ? -9.242 10.867 14.836 1 93.25 199 LEU A N 1
ATOM 1589 C CA . LEU A 1 199 ? -10.023 9.695 15.219 1 93.25 199 LEU A CA 1
ATOM 1590 C C . LEU A 1 199 ? -11.477 10.07 15.484 1 93.25 199 LEU A C 1
ATOM 1592 O O . LEU A 1 199 ? -12.375 9.242 15.336 1 93.25 199 LEU A O 1
ATOM 1596 N N . GLU A 1 200 ? -11.672 11.273 15.922 1 93.94 200 GLU A N 1
ATOM 1597 C CA . GLU A 1 200 ? -13.031 11.656 16.312 1 93.94 200 GLU A CA 1
ATOM 1598 C C . GLU A 1 200 ? -13.859 12.055 15.102 1 93.94 200 GLU A C 1
ATOM 1600 O O . GLU A 1 200 ? -13.445 12.898 14.305 1 93.94 200 GLU A O 1
ATOM 1605 N N . ILE A 1 201 ? -14.977 11.406 14.992 1 92 201 ILE A N 1
ATOM 1606 C CA . ILE A 1 201 ? -15.891 11.688 13.883 1 92 201 ILE A CA 1
ATOM 1607 C C . ILE A 1 201 ? -17.25 12.086 14.43 1 92 201 ILE A C 1
ATOM 1609 O O . ILE A 1 201 ? -17.891 11.305 15.148 1 92 201 ILE A O 1
ATOM 1613 N N . SER A 1 202 ? -17.625 13.258 14.133 1 93 202 SER A N 1
ATOM 1614 C CA . SER A 1 202 ? -18.969 13.727 14.484 1 93 202 SER A CA 1
ATOM 1615 C C . SER A 1 202 ? -19.969 13.43 13.375 1 93 202 SER A C 1
ATOM 1617 O O . SER A 1 202 ? -19.609 13.406 12.195 1 93 202 SER A O 1
ATOM 1619 N N . ASP A 1 203 ? -21.203 13.18 13.727 1 93 203 ASP A N 1
ATOM 1620 C CA . ASP A 1 203 ? -22.266 13.008 12.742 1 93 203 ASP A CA 1
ATOM 1621 C C . ASP A 1 203 ? -22.688 14.359 12.156 1 93 203 ASP A C 1
ATOM 1623 O O . ASP A 1 203 ? -23.531 14.414 11.258 1 93 203 ASP A O 1
ATOM 1627 N N . ASN A 1 204 ? -22.078 15.398 12.648 1 93.75 204 ASN A N 1
ATOM 1628 C CA . ASN A 1 204 ? -22.297 16.766 12.164 1 93.75 204 ASN A CA 1
ATOM 1629 C C . ASN A 1 204 ? -21.047 17.328 11.523 1 93.75 204 ASN A C 1
ATOM 1631 O O . ASN A 1 204 ? -20.078 16.609 11.281 1 93.75 204 ASN A O 1
ATOM 1635 N N . VAL A 1 205 ? -21.172 18.578 11.219 1 95.56 205 VAL A N 1
ATOM 1636 C CA . VAL A 1 205 ? -20.031 19.25 10.617 1 95.56 205 VAL A CA 1
ATOM 1637 C C . VAL A 1 205 ? -18.891 19.375 11.633 1 95.56 205 VAL A C 1
ATOM 1639 O O . VAL A 1 205 ? -19.141 19.609 12.82 1 95.56 205 VAL A O 1
ATOM 1642 N N . GLN A 1 206 ? -17.734 19.078 11.227 1 95.5 206 GLN A N 1
ATOM 1643 C CA . GLN A 1 206 ? -16.531 19.203 12.055 1 95.5 206 GLN A CA 1
ATOM 1644 C C . GLN A 1 206 ? -15.508 20.125 11.414 1 95.5 206 GLN A C 1
ATOM 1646 O O . GLN A 1 206 ? -15.281 20.062 10.203 1 95.5 206 GLN A O 1
ATOM 1651 N N . ARG A 1 207 ? -14.992 21 12.203 1 93.94 207 ARG A N 1
ATOM 1652 C CA . ARG A 1 207 ? -13.984 21.953 11.742 1 93.94 207 ARG A CA 1
ATOM 1653 C C . ARG A 1 207 ? -12.641 21.672 12.406 1 93.94 207 ARG A C 1
ATOM 1655 O O . ARG A 1 207 ? -12.57 21.469 13.617 1 93.94 207 ARG A O 1
ATOM 1662 N N . ILE A 1 208 ? -11.617 21.594 11.609 1 93.62 208 ILE A N 1
ATOM 1663 C CA . ILE A 1 208 ? -10.25 21.438 12.086 1 93.62 208 ILE A CA 1
ATOM 1664 C C . ILE A 1 208 ? -9.43 22.672 11.688 1 93.62 208 ILE A C 1
ATOM 1666 O O . ILE A 1 208 ? -9.195 22.906 10.5 1 93.62 208 ILE A O 1
ATOM 1670 N N . ARG A 1 209 ? -9.039 23.344 12.656 1 89.06 209 ARG A N 1
ATOM 1671 C CA . ARG A 1 209 ? -8.234 24.547 12.414 1 89.06 209 ARG A CA 1
ATOM 1672 C C . ARG A 1 209 ? -6.801 24.344 12.883 1 89.06 209 ARG A C 1
ATOM 1674 O O . ARG A 1 209 ? -6.543 23.547 13.789 1 89.06 209 ARG A O 1
ATOM 1681 N N . GLY A 1 210 ? -5.941 24.969 12.156 1 86.44 210 GLY A N 1
ATOM 1682 C CA . GLY A 1 210 ? -4.547 24.859 12.555 1 86.44 210 GLY A CA 1
ATOM 1683 C C . GLY A 1 210 ? -3.625 25.766 11.766 1 86.44 210 GLY A C 1
ATOM 1684 O O . GLY A 1 210 ? -3.969 26.203 10.664 1 86.44 210 GLY A O 1
ATOM 1685 N N . LEU A 1 211 ? -2.527 26.047 12.414 1 86.5 211 LEU A N 1
ATOM 1686 C CA . LEU A 1 211 ? -1.512 26.859 11.742 1 86.5 211 LEU A CA 1
ATOM 1687 C C . LEU A 1 211 ? -0.821 26.062 10.648 1 86.5 211 LEU A C 1
ATOM 1689 O O . LEU A 1 211 ? -0.996 24.844 10.555 1 86.5 211 LEU A O 1
ATOM 1693 N N . ALA A 1 212 ? -0.118 26.797 9.781 1 85.38 212 ALA A N 1
ATOM 1694 C CA . ALA A 1 212 ? 0.706 26.156 8.766 1 85.38 212 ALA A CA 1
ATOM 1695 C C . ALA A 1 212 ? 1.665 25.141 9.406 1 85.38 212 ALA A C 1
ATOM 1697 O O . ALA A 1 212 ? 2.291 25.438 10.43 1 85.38 212 ALA A O 1
ATOM 1698 N N . GLY A 1 213 ? 1.657 23.984 8.961 1 88.88 213 GLY A N 1
ATOM 1699 C CA . GLY A 1 213 ? 2.607 23 9.445 1 88.88 213 GLY A CA 1
ATOM 1700 C C . GLY A 1 213 ? 2.098 22.219 10.641 1 88.88 213 GLY A C 1
ATOM 1701 O O . GLY A 1 213 ? 2.855 21.5 11.281 1 88.88 213 GLY A O 1
ATOM 1702 N N . SER A 1 214 ? 0.87 22.438 10.961 1 90.75 214 SER A N 1
ATOM 1703 C CA . SER A 1 214 ? 0.312 21.75 12.125 1 90.75 214 SER A CA 1
ATOM 1704 C C . SER A 1 214 ? -0.087 20.328 11.789 1 90.75 214 SER A C 1
ATOM 1706 O O . SER A 1 214 ? -0.387 19.531 12.688 1 90.75 214 SER A O 1
ATOM 1708 N N . GLY A 1 215 ? -0.133 19.938 10.57 1 89.56 215 GLY A N 1
ATOM 1709 C CA . GLY A 1 215 ? -0.381 18.562 10.18 1 89.56 215 GLY A CA 1
ATOM 1710 C C . GLY A 1 215 ? -1.806 18.312 9.719 1 89.56 215 GLY A C 1
ATOM 1711 O O . GLY A 1 215 ? -2.293 17.188 9.766 1 89.56 215 GLY A O 1
ATOM 1712 N N . LYS A 1 216 ? -2.52 19.297 9.219 1 92.19 216 LYS A N 1
ATOM 1713 C CA . LYS A 1 216 ? -3.916 19.172 8.812 1 92.19 216 LYS A CA 1
ATOM 1714 C C . LYS A 1 216 ? -4.086 18.125 7.723 1 92.19 216 LYS A C 1
ATOM 1716 O O . LYS A 1 216 ? -5.012 17.312 7.781 1 92.19 216 LYS A O 1
ATOM 1721 N N . THR A 1 217 ? -3.215 18.172 6.773 1 90.31 217 THR A N 1
ATOM 1722 C CA . THR A 1 217 ? -3.291 17.234 5.664 1 90.31 217 THR A CA 1
ATOM 1723 C C . THR A 1 217 ? -3.102 15.797 6.156 1 90.31 217 THR A C 1
ATOM 1725 O O . THR A 1 217 ? -3.842 14.898 5.762 1 90.31 217 THR A O 1
ATOM 1728 N N . ILE A 1 218 ? -2.17 15.57 7.023 1 88.88 218 ILE A N 1
ATOM 1729 C CA . ILE A 1 218 ? -1.887 14.25 7.57 1 88.88 218 ILE A CA 1
ATOM 1730 C C . ILE A 1 218 ? -3.078 13.766 8.391 1 88.88 218 ILE A C 1
ATOM 1732 O O . ILE A 1 218 ? -3.465 12.602 8.312 1 88.88 218 ILE A O 1
ATOM 1736 N N . VAL A 1 219 ? -3.584 14.648 9.156 1 93.25 219 VAL A N 1
ATOM 1737 C CA . VAL A 1 219 ? -4.715 14.32 10.023 1 93.25 219 VAL A CA 1
ATOM 1738 C C . VAL A 1 219 ? -5.91 13.898 9.172 1 93.25 219 VAL A C 1
ATOM 1740 O O . VAL A 1 219 ? -6.602 12.93 9.492 1 93.25 219 VAL A O 1
ATOM 1743 N N . LEU A 1 220 ? -6.176 14.617 8.125 1 96 220 LEU A N 1
ATOM 1744 C CA . LEU A 1 220 ? -7.297 14.289 7.246 1 96 220 LEU A CA 1
ATOM 1745 C C . LEU A 1 220 ? -7.086 12.938 6.582 1 96 220 LEU A C 1
ATOM 1747 O O . LEU A 1 220 ? -8.031 12.156 6.438 1 96 220 LEU A O 1
ATOM 1751 N N . ALA A 1 221 ? -5.887 12.703 6.164 1 93.94 221 ALA A N 1
ATOM 1752 C CA . ALA A 1 221 ? -5.574 11.414 5.551 1 93.94 221 ALA A CA 1
ATOM 1753 C C . ALA A 1 221 ? -5.77 10.273 6.543 1 93.94 221 ALA A C 1
ATOM 1755 O O . ALA A 1 221 ? -6.328 9.227 6.195 1 93.94 221 ALA A O 1
ATOM 1756 N N . LEU A 1 222 ? -5.285 10.461 7.738 1 92.75 222 LEU A N 1
ATOM 1757 C CA . LEU A 1 222 ? -5.453 9.469 8.797 1 92.75 222 LEU A CA 1
ATOM 1758 C C . LEU A 1 222 ? -6.93 9.234 9.086 1 92.75 222 LEU A C 1
ATOM 1760 O O . LEU A 1 222 ? -7.348 8.094 9.297 1 92.75 222 LEU A O 1
ATOM 1764 N N . LYS A 1 223 ? -7.637 10.297 9.156 1 95.56 223 LYS A N 1
ATOM 1765 C CA . LYS A 1 223 ? -9.07 10.211 9.398 1 95.56 223 LYS A CA 1
ATOM 1766 C C . LYS A 1 223 ? -9.773 9.398 8.312 1 95.56 223 LYS A C 1
ATOM 1768 O O . LYS A 1 223 ? -10.586 8.523 8.609 1 95.56 223 LYS A O 1
ATOM 1773 N N . ALA A 1 224 ? -9.469 9.703 7.078 1 96.88 224 ALA A N 1
ATOM 1774 C CA . ALA A 1 224 ? -10.039 8.969 5.953 1 96.88 224 ALA A CA 1
ATOM 1775 C C . ALA A 1 224 ? -9.719 7.48 6.047 1 96.88 224 ALA A C 1
ATOM 1777 O O . ALA A 1 224 ? -10.594 6.633 5.852 1 96.88 224 ALA A O 1
ATOM 1778 N N . ALA A 1 225 ? -8.461 7.195 6.293 1 93.75 225 ALA A N 1
ATOM 1779 C CA . ALA A 1 225 ? -8.031 5.805 6.41 1 93.75 225 ALA A CA 1
ATOM 1780 C C . ALA A 1 225 ? -8.766 5.098 7.547 1 93.75 225 ALA A C 1
ATOM 1782 O O . ALA A 1 225 ? -9.234 3.969 7.387 1 93.75 225 ALA A O 1
ATOM 1783 N N . TYR A 1 226 ? -8.828 5.77 8.68 1 93.56 226 TYR A N 1
ATOM 1784 C CA . TYR A 1 226 ? -9.477 5.211 9.859 1 93.56 226 TYR A CA 1
ATOM 1785 C C . TYR A 1 226 ? -10.945 4.898 9.578 1 93.56 226 TYR A C 1
ATOM 1787 O O . TYR A 1 226 ? -11.43 3.816 9.922 1 93.56 226 TYR A O 1
ATOM 1795 N N . ILE A 1 227 ? -11.656 5.84 8.977 1 95.56 227 ILE A N 1
ATOM 1796 C CA . ILE A 1 227 ? -13.07 5.668 8.648 1 95.56 227 ILE A CA 1
ATOM 1797 C C . ILE A 1 227 ? -13.234 4.512 7.664 1 95.56 227 ILE A C 1
ATOM 1799 O O . ILE A 1 227 ? -14.117 3.668 7.828 1 95.56 227 ILE A O 1
ATOM 1803 N N . HIS A 1 228 ? -12.391 4.484 6.68 1 95.19 228 HIS A N 1
ATOM 1804 C CA . HIS A 1 228 ? -12.477 3.471 5.633 1 95.19 228 HIS A CA 1
ATOM 1805 C C . HIS A 1 228 ? -12.266 2.072 6.203 1 95.19 228 HIS A C 1
ATOM 1807 O O . HIS A 1 228 ? -12.977 1.133 5.836 1 95.19 228 HIS A O 1
ATOM 1813 N N . VAL A 1 229 ? -11.289 1.936 7.023 1 91.19 229 VAL A N 1
ATOM 1814 C CA . VAL A 1 229 ? -10.977 0.631 7.598 1 91.19 229 VAL A CA 1
ATOM 1815 C C . VAL A 1 229 ? -12.094 0.194 8.539 1 91.19 229 VAL A C 1
ATOM 1817 O O . VAL A 1 229 ? -12.477 -0.979 8.555 1 91.19 229 VAL A O 1
ATOM 1820 N N . SER A 1 230 ? -12.617 1.132 9.336 1 91 230 SER A N 1
ATOM 1821 C CA . SER A 1 230 ? -13.672 0.833 10.305 1 91 230 SER A CA 1
ATOM 1822 C C . SER A 1 230 ? -15 0.579 9.609 1 91 230 SER A C 1
ATOM 1824 O O . SER A 1 230 ? -15.812 -0.226 10.078 1 91 230 SER A O 1
ATOM 1826 N N . ASN A 1 231 ? -15.227 1.356 8.531 1 91.75 231 ASN A N 1
ATOM 1827 C CA . ASN A 1 231 ? -16.469 1.289 7.77 1 91.75 231 ASN A CA 1
ATOM 1828 C C . ASN A 1 231 ? -16.203 1.174 6.273 1 91.75 231 ASN A C 1
ATOM 1830 O O . ASN A 1 231 ? -16.422 2.131 5.523 1 91.75 231 ASN A O 1
ATOM 1834 N N . PRO A 1 232 ? -15.883 -0.013 5.801 1 86.94 232 PRO A N 1
ATOM 1835 C CA . PRO A 1 232 ? -15.453 -0.168 4.41 1 86.94 232 PRO A CA 1
ATOM 1836 C C . PRO A 1 232 ? -16.562 0.14 3.408 1 86.94 232 PRO A C 1
ATOM 1838 O O . PRO A 1 232 ? -16.281 0.391 2.232 1 86.94 232 PRO A O 1
ATOM 1841 N N . GLU A 1 233 ? -17.797 0.168 3.818 1 88.5 233 GLU A N 1
ATOM 1842 C CA . GLU A 1 233 ? -18.922 0.384 2.918 1 88.5 233 GLU A CA 1
ATOM 1843 C C . GLU A 1 233 ? -19.203 1.873 2.727 1 88.5 233 GLU A C 1
ATOM 1845 O O . GLU A 1 233 ? -19.906 2.264 1.79 1 88.5 233 GLU A O 1
ATOM 1850 N N . LEU A 1 234 ? -18.703 2.715 3.59 1 94.56 234 LEU A N 1
ATOM 1851 C CA . LEU A 1 234 ? -18.969 4.148 3.506 1 94.56 234 LEU A CA 1
ATOM 1852 C C . LEU A 1 234 ? -18.234 4.766 2.318 1 94.56 234 LEU A C 1
ATOM 1854 O O . LEU A 1 234 ? -17.094 4.406 2.031 1 94.56 234 LEU A O 1
ATOM 1858 N N . LYS A 1 235 ? -18.922 5.645 1.613 1 96.69 235 LYS A N 1
ATOM 1859 C CA . LYS A 1 235 ? -18.328 6.414 0.522 1 96.69 235 LYS A CA 1
ATOM 1860 C C . LYS A 1 235 ? -17.703 7.707 1.037 1 96.69 235 LYS A C 1
ATOM 1862 O O . LYS A 1 235 ? -18.406 8.594 1.516 1 96.69 235 LYS A O 1
ATOM 1867 N N . ILE A 1 236 ? -16.391 7.809 0.906 1 97.94 236 ILE A N 1
ATOM 1868 C CA . ILE A 1 236 ? -15.641 8.945 1.416 1 97.94 236 ILE A CA 1
ATOM 1869 C C . ILE A 1 236 ? -15.125 9.789 0.251 1 97.94 236 ILE A C 1
ATOM 1871 O O . ILE A 1 236 ? -14.578 9.25 -0.716 1 97.94 236 ILE A O 1
ATOM 1875 N N . ALA A 1 237 ? -15.328 11.07 0.292 1 98.12 237 ALA A N 1
ATOM 1876 C CA . ALA A 1 237 ? -14.703 11.984 -0.667 1 98.12 237 ALA A CA 1
ATOM 1877 C C . ALA A 1 237 ? -13.711 12.914 0.024 1 98.12 237 ALA A C 1
ATOM 1879 O O . ALA A 1 237 ? -13.977 13.406 1.121 1 98.12 237 ALA A O 1
ATOM 1880 N N . ILE A 1 238 ? -12.57 13.031 -0.481 1 97.69 238 ILE A N 1
ATOM 1881 C CA . ILE A 1 238 ? -11.57 14.008 -0.072 1 97.69 238 ILE A CA 1
ATOM 1882 C C . ILE A 1 238 ? -11.328 15.008 -1.203 1 97.69 238 ILE A C 1
ATOM 1884 O O . ILE A 1 238 ? -11.031 14.609 -2.332 1 97.69 238 ILE A O 1
ATOM 1888 N N . THR A 1 239 ? -11.453 16.234 -0.901 1 96.69 239 THR A N 1
ATOM 1889 C CA . THR A 1 239 ? -11.352 17.219 -1.98 1 96.69 239 THR A CA 1
ATOM 1890 C C . THR A 1 239 ? -10.43 18.359 -1.583 1 96.69 239 THR A C 1
ATOM 1892 O O . THR A 1 239 ? -10.172 18.578 -0.397 1 96.69 239 THR A O 1
ATOM 1895 N N . PHE A 1 240 ? -9.906 19 -2.486 1 92.94 240 PHE A N 1
ATOM 1896 C CA . PHE A 1 240 ? -8.906 20.062 -2.391 1 92.94 240 PHE A CA 1
ATOM 1897 C C . PHE A 1 240 ? -8.906 20.922 -3.65 1 92.94 240 PHE A C 1
ATOM 1899 O O . PHE A 1 240 ? -9.477 20.531 -4.672 1 92.94 240 PHE A O 1
ATOM 1906 N N . ASN A 1 241 ? -8.305 22.031 -3.553 1 87.25 241 ASN A N 1
ATOM 1907 C CA . ASN A 1 241 ? -8.25 22.938 -4.691 1 87.25 241 ASN A CA 1
ATOM 1908 C C . ASN A 1 241 ? -7.023 22.672 -5.559 1 87.25 241 ASN A C 1
ATOM 1910 O O . ASN A 1 241 ? -7.094 22.781 -6.785 1 87.25 241 ASN A O 1
ATOM 1914 N N . THR A 1 242 ? -5.895 22.359 -4.918 1 79.31 242 THR A N 1
ATOM 1915 C CA . THR A 1 242 ? -4.633 22.156 -5.621 1 79.31 242 THR A CA 1
ATOM 1916 C C . THR A 1 242 ? -4.457 20.703 -6.016 1 79.31 242 THR A C 1
ATOM 1918 O O . THR A 1 242 ? -4.344 19.828 -5.152 1 79.31 242 THR A O 1
ATOM 1921 N N . ARG A 1 243 ? -4.227 20.422 -7.27 1 76 243 ARG A N 1
ATOM 1922 C CA . ARG A 1 243 ? -4.227 19.062 -7.816 1 76 243 ARG A CA 1
ATOM 1923 C C . ARG A 1 243 ? -3.01 18.281 -7.332 1 76 243 ARG A C 1
ATOM 1925 O O . ARG A 1 243 ? -3.051 17.062 -7.254 1 76 243 ARG A O 1
ATOM 1932 N N . SER A 1 244 ? -2.014 19.031 -7.055 1 75.69 244 SER A N 1
ATOM 1933 C CA . SER A 1 244 ? -0.781 18.359 -6.645 1 75.69 244 SER A CA 1
ATOM 1934 C C . SER A 1 244 ? -0.967 17.625 -5.324 1 75.69 244 SER A C 1
ATOM 1936 O O . SER A 1 244 ? -0.171 16.734 -4.984 1 75.69 244 SER A O 1
ATOM 1938 N N . LEU A 1 245 ? -2.057 17.906 -4.605 1 84.5 245 LEU A N 1
ATOM 1939 C CA . LEU A 1 245 ? -2.314 17.281 -3.314 1 84.5 245 LEU A CA 1
ATOM 1940 C C . LEU A 1 245 ? -2.848 15.867 -3.49 1 84.5 245 LEU A C 1
ATOM 1942 O O . LEU A 1 245 ? -2.822 15.062 -2.553 1 84.5 245 LEU A O 1
ATOM 1946 N N . LYS A 1 246 ? -3.383 15.555 -4.652 1 87.06 246 LYS A N 1
ATOM 1947 C CA . LYS A 1 246 ? -4.004 14.258 -4.906 1 87.06 246 LYS A CA 1
ATOM 1948 C C . LYS A 1 246 ? -3.021 13.117 -4.645 1 87.06 246 LYS A C 1
ATOM 1950 O O . LYS A 1 246 ? -3.336 12.18 -3.912 1 87.06 246 LYS A O 1
ATOM 1955 N N . GLN A 1 247 ? -1.887 13.219 -5.18 1 82.19 247 GLN A N 1
ATOM 1956 C CA . GLN A 1 247 ? -0.883 12.172 -5.031 1 82.19 247 GLN A CA 1
ATOM 1957 C C . GLN A 1 247 ? -0.474 12 -3.572 1 82.19 247 GLN A C 1
ATOM 1959 O O . GLN A 1 247 ? -0.271 10.875 -3.104 1 82.19 247 GLN A O 1
ATOM 1964 N N . GLN A 1 248 ? -0.323 13.078 -2.924 1 84.62 248 GLN A N 1
ATOM 1965 C CA . GLN A 1 248 ? 0.05 13.031 -1.513 1 84.62 248 GLN A CA 1
ATOM 1966 C C . GLN A 1 248 ? -1 12.297 -0.687 1 84.62 248 GLN A C 1
ATOM 1968 O O . GLN A 1 248 ? -0.662 11.453 0.144 1 84.62 248 GLN A O 1
ATOM 1973 N N . PHE A 1 249 ? -2.271 12.586 -0.938 1 91.44 249 PHE A N 1
ATOM 1974 C CA . PHE A 1 249 ? -3.348 11.922 -0.211 1 91.44 249 PHE A CA 1
ATOM 1975 C C . PHE A 1 249 ? -3.387 10.43 -0.537 1 91.44 249 PHE A C 1
ATOM 1977 O O . PHE A 1 249 ? -3.6 9.602 0.35 1 91.44 249 PHE A O 1
ATOM 1984 N N . GLU A 1 250 ? -3.209 10.117 -1.791 1 89.38 250 GLU A N 1
ATOM 1985 C CA . GLU A 1 250 ? -3.207 8.711 -2.193 1 89.38 250 GLU A CA 1
ATOM 1986 C C . GLU A 1 250 ? -2.111 7.934 -1.473 1 89.38 250 GLU A C 1
ATOM 1988 O O . GLU A 1 250 ? -2.348 6.828 -0.98 1 89.38 250 GLU A O 1
ATOM 1993 N N . GLU A 1 251 ? -0.966 8.477 -1.379 1 83.94 251 GLU A N 1
ATOM 1994 C CA . GLU A 1 251 ? 0.167 7.828 -0.729 1 83.94 251 GLU A CA 1
ATOM 1995 C C . GLU A 1 251 ? -0.062 7.691 0.773 1 83.94 251 GLU A C 1
ATOM 1997 O O . GLU A 1 251 ? 0.179 6.629 1.35 1 83.94 251 GLU A O 1
ATOM 2002 N N . LEU A 1 252 ? -0.489 8.758 1.36 1 87.31 252 LEU A N 1
ATOM 2003 C CA . LEU A 1 252 ? -0.703 8.758 2.803 1 87.31 252 LEU A CA 1
ATOM 2004 C C . LEU A 1 252 ? -1.812 7.781 3.189 1 87.31 252 LEU A C 1
ATOM 2006 O O . LEU A 1 252 ? -1.646 6.98 4.109 1 87.31 252 LEU A O 1
ATOM 2010 N N . ILE A 1 253 ? -2.896 7.828 2.49 1 92.62 253 ILE A N 1
ATOM 2011 C CA . ILE A 1 253 ? -4.031 6.969 2.814 1 92.62 253 ILE A CA 1
ATOM 2012 C C . ILE A 1 253 ? -3.654 5.508 2.6 1 92.62 253 ILE A C 1
ATOM 2014 O O . ILE A 1 253 ? -4.004 4.645 3.406 1 92.62 253 ILE A O 1
ATOM 2018 N N . THR A 1 254 ? -2.98 5.258 1.492 1 88.06 254 THR A N 1
ATOM 2019 C CA . THR A 1 254 ? -2.523 3.895 1.248 1 88.06 254 THR A CA 1
ATOM 2020 C C . THR A 1 254 ? -1.68 3.389 2.414 1 88.06 254 THR A C 1
ATOM 2022 O O . THR A 1 254 ? -1.914 2.295 2.93 1 88.06 254 THR A O 1
ATOM 2025 N N . LYS A 1 255 ? -0.773 4.156 2.836 1 85.19 255 LYS A N 1
ATOM 2026 C CA . LYS A 1 255 ? 0.112 3.791 3.939 1 85.19 255 LYS A CA 1
ATOM 2027 C C . LYS A 1 255 ? -0.68 3.541 5.219 1 85.19 255 LYS A C 1
ATOM 2029 O O . LYS A 1 255 ? -0.452 2.547 5.91 1 85.19 255 LYS A O 1
ATOM 2034 N N . PHE A 1 256 ? -1.555 4.441 5.527 1 88.56 256 PHE A N 1
ATOM 2035 C CA . PHE A 1 256 ? -2.299 4.359 6.781 1 88.56 256 PHE A CA 1
ATOM 2036 C C . PHE A 1 256 ? -3.273 3.189 6.758 1 88.56 256 PHE A C 1
ATOM 2038 O O . PHE A 1 256 ? -3.482 2.529 7.777 1 88.56 256 PHE A O 1
ATOM 2045 N N . VAL A 1 257 ? -3.898 2.959 5.656 1 89.81 257 VAL A N 1
ATOM 2046 C CA . VAL A 1 257 ? -4.812 1.825 5.535 1 89.81 257 VAL A CA 1
ATOM 2047 C C . VAL A 1 257 ? -4.039 0.52 5.707 1 89.81 257 VAL A C 1
ATOM 2049 O O . VAL A 1 257 ? -4.484 -0.387 6.414 1 89.81 257 VAL A O 1
ATOM 2052 N N . TYR A 1 258 ? -2.855 0.456 5.055 1 83.19 258 TYR A N 1
ATOM 2053 C CA . TYR A 1 258 ? -2.043 -0.749 5.18 1 83.19 258 TYR A CA 1
ATOM 2054 C C . TYR A 1 258 ? -1.619 -0.974 6.625 1 83.19 258 TYR A C 1
ATOM 2056 O O . TYR A 1 258 ? -1.575 -2.113 7.094 1 83.19 258 TYR A O 1
ATOM 2064 N N . GLU A 1 259 ? -1.3 0.038 7.289 1 82.31 259 GLU A N 1
ATOM 2065 C CA . GLU A 1 259 ? -0.878 -0.065 8.68 1 82.31 259 GLU A CA 1
ATOM 2066 C C . GLU A 1 259 ? -2 -0.61 9.562 1 82.31 259 GLU A C 1
ATOM 2068 O O . GLU A 1 259 ? -1.744 -1.313 10.539 1 82.31 259 GLU A O 1
ATOM 2073 N N . GLN A 1 260 ? -3.191 -0.299 9.203 1 85.25 260 GLN A N 1
ATOM 2074 C CA . GLN A 1 260 ? -4.328 -0.64 10.055 1 85.25 260 GLN A CA 1
ATOM 2075 C C . GLN A 1 260 ? -4.961 -1.959 9.617 1 85.25 260 GLN A C 1
ATOM 2077 O O . GLN A 1 260 ? -5.613 -2.633 10.422 1 85.25 260 GLN A O 1
ATOM 2082 N N . SER A 1 261 ? -4.797 -2.318 8.367 1 84.56 261 SER A N 1
ATOM 2083 C CA . SER A 1 261 ? -5.559 -3.465 7.887 1 84.56 261 SER A CA 1
ATOM 2084 C C . SER A 1 261 ? -4.688 -4.41 7.07 1 84.56 261 SER A C 1
ATOM 2086 O O . SER A 1 261 ? -5.102 -5.523 6.746 1 84.56 261 SER A O 1
ATOM 2088 N N . GLU A 1 262 ? -3.439 -3.955 6.715 1 79.38 262 GLU A N 1
ATOM 2089 C CA . GLU A 1 262 ? -2.547 -4.723 5.852 1 79.38 262 GLU A CA 1
ATOM 2090 C C . GLU A 1 262 ? -3.244 -5.117 4.551 1 79.38 262 GLU A C 1
ATOM 2092 O O . GLU A 1 262 ? -3.066 -6.234 4.062 1 79.38 262 GLU A O 1
ATOM 2097 N N . ALA A 1 263 ? -4.152 -4.301 4.176 1 78.56 263 ALA A N 1
ATOM 2098 C CA . ALA A 1 263 ? -4.863 -4.438 2.906 1 78.56 263 ALA A CA 1
ATOM 2099 C C . ALA A 1 263 ? -4.855 -3.123 2.129 1 78.56 263 ALA A C 1
ATOM 2101 O O . ALA A 1 263 ? -4.68 -2.051 2.713 1 78.56 263 ALA A O 1
ATOM 2102 N N . SER A 1 264 ? -5.023 -3.268 0.864 1 81.31 264 SER A N 1
ATOM 2103 C CA . SER A 1 264 ? -5.082 -2.068 0.035 1 81.31 264 SER A CA 1
ATOM 2104 C C . SER A 1 264 ? -6.387 -1.307 0.254 1 81.31 264 SER A C 1
ATOM 2106 O O . SER A 1 264 ? -7.422 -1.91 0.536 1 81.31 264 SER A O 1
ATOM 2108 N N . PRO A 1 265 ? -6.316 -0.01 0.129 1 88.31 265 PRO A N 1
ATOM 2109 C CA . PRO A 1 265 ? -7.562 0.755 0.183 1 88.31 265 PRO A CA 1
ATOM 2110 C C . PRO A 1 265 ? -8.531 0.385 -0.938 1 88.31 265 PRO A C 1
ATOM 2112 O O . PRO A 1 265 ? -8.102 0.09 -2.057 1 88.31 265 PRO A O 1
ATOM 2115 N N . ASN A 1 266 ? -9.789 0.324 -0.621 1 87.25 266 ASN A N 1
ATOM 2116 C CA . ASN A 1 266 ? -10.82 0.213 -1.65 1 87.25 266 ASN A CA 1
ATOM 2117 C C . ASN A 1 266 ? -11.109 1.563 -2.297 1 87.25 266 ASN A C 1
ATOM 2119 O O . ASN A 1 266 ? -11.953 2.32 -1.81 1 87.25 266 ASN A O 1
ATOM 2123 N N . TRP A 1 267 ? -10.539 1.85 -3.379 1 86.44 267 TRP A N 1
ATOM 2124 C CA . TRP A 1 267 ? -10.602 3.162 -4.012 1 86.44 267 TRP A CA 1
ATOM 2125 C C . TRP A 1 267 ? -11.984 3.422 -4.594 1 86.44 267 TRP A C 1
ATOM 2127 O O . TRP A 1 267 ? -12.312 4.555 -4.961 1 86.44 267 TRP A O 1
ATOM 2137 N N . LYS A 1 268 ? -12.836 2.449 -4.637 1 81.56 268 LYS A N 1
ATOM 2138 C CA . LYS A 1 268 ? -14.219 2.654 -5.047 1 81.56 268 LYS A CA 1
ATOM 2139 C C . LYS A 1 268 ? -14.984 3.469 -4.008 1 81.56 268 LYS A C 1
ATOM 2141 O O . LYS A 1 268 ? -15.922 4.195 -4.348 1 81.56 268 LYS A O 1
ATOM 2146 N N . ASN A 1 269 ? -14.531 3.24 -2.826 1 93 269 ASN A N 1
ATOM 2147 C CA . ASN A 1 269 ? -15.258 3.893 -1.742 1 93 269 ASN A CA 1
ATOM 2148 C C . ASN A 1 269 ? -14.5 5.098 -1.203 1 93 269 ASN A C 1
ATOM 2150 O O . ASN A 1 269 ? -15 5.816 -0.337 1 93 269 ASN A O 1
ATOM 2154 N N . ILE A 1 270 ? -13.312 5.332 -1.675 1 95.38 270 ILE A N 1
ATOM 2155 C CA . ILE A 1 270 ? -12.539 6.527 -1.35 1 95.38 270 ILE A CA 1
ATOM 2156 C C . ILE A 1 270 ? -12.289 7.34 -2.617 1 95.38 270 ILE A C 1
ATOM 2158 O O . ILE A 1 270 ? -11.508 6.934 -3.479 1 95.38 270 ILE A O 1
ATOM 2162 N N . ASN A 1 271 ? -12.922 8.461 -2.715 1 95.38 271 ASN A N 1
ATOM 2163 C CA . ASN A 1 271 ? -12.742 9.344 -3.863 1 95.38 271 ASN A CA 1
ATOM 2164 C C . ASN A 1 271 ? -11.852 10.531 -3.523 1 95.38 271 ASN A C 1
ATOM 2166 O O . ASN A 1 271 ? -12.273 11.453 -2.822 1 95.38 271 ASN A O 1
ATOM 2170 N N . ILE A 1 272 ? -10.664 10.477 -3.955 1 95.5 272 ILE A N 1
ATOM 2171 C CA . ILE A 1 272 ? -9.781 11.625 -3.834 1 95.5 272 ILE A CA 1
ATOM 2172 C C . ILE A 1 272 ? -9.867 12.484 -5.098 1 95.5 272 ILE A C 1
ATOM 2174 O O . ILE A 1 272 ? -9.172 12.211 -6.082 1 95.5 272 ILE A O 1
ATOM 2178 N N . ILE A 1 273 ? -10.641 13.531 -5.051 1 94.25 273 ILE A N 1
ATOM 2179 C CA . ILE A 1 273 ? -10.953 14.234 -6.289 1 94.25 273 ILE A CA 1
ATOM 2180 C C . ILE A 1 273 ? -10.859 15.742 -6.062 1 94.25 273 ILE A C 1
ATOM 2182 O O . ILE A 1 273 ? -11.086 16.234 -4.949 1 94.25 273 ILE A O 1
ATOM 2186 N N . HIS A 1 274 ? -10.586 16.375 -7.145 1 91.69 274 HIS A N 1
ATOM 2187 C CA . HIS A 1 274 ? -10.555 17.844 -7.145 1 91.69 274 HIS A CA 1
ATOM 2188 C C . HIS A 1 274 ? -11.938 18.422 -6.887 1 91.69 274 HIS A C 1
ATOM 2190 O O . HIS A 1 274 ? -12.953 17.75 -7.109 1 91.69 274 HIS A O 1
ATOM 2196 N N . ALA A 1 275 ? -11.938 19.688 -6.41 1 94.56 275 ALA A N 1
ATOM 2197 C CA . ALA A 1 275 ? -13.211 20.312 -6.113 1 94.56 275 ALA A CA 1
ATOM 2198 C C . ALA A 1 275 ? -14.008 20.578 -7.391 1 94.56 275 ALA A C 1
ATOM 2200 O O . ALA A 1 275 ? -15.211 20.328 -7.445 1 94.56 275 ALA A O 1
ATOM 2201 N N . TRP A 1 276 ? -13.391 21.094 -8.477 1 94.12 276 TRP A N 1
ATOM 2202 C CA . TRP A 1 276 ? -14.062 21.484 -9.719 1 94.12 276 TRP A CA 1
ATOM 2203 C C . TRP A 1 276 ? -14.328 20.266 -10.594 1 94.12 276 TRP A C 1
ATOM 2205 O O . TRP A 1 276 ? -15.484 19.938 -10.875 1 94.12 276 TRP A O 1
ATOM 2215 N N . GLY A 1 277 ? -13.266 19.547 -10.945 1 90.56 277 GLY A N 1
ATOM 2216 C CA . GLY A 1 277 ? -13.336 18.344 -11.773 1 90.56 277 GLY A CA 1
ATOM 2217 C C . GLY A 1 277 ? -13.648 18.641 -13.227 1 90.56 277 GLY A C 1
ATOM 2218 O O . GLY A 1 277 ? -13.789 19.797 -13.617 1 90.56 277 GLY A O 1
ATOM 2219 N N . SER A 1 278 ? -13.578 17.656 -14.062 1 87.12 278 SER A N 1
ATOM 2220 C CA . SER A 1 278 ? -13.867 17.656 -15.492 1 87.12 278 SER A CA 1
ATOM 2221 C C . SER A 1 278 ? -14.297 16.281 -15.969 1 87.12 278 SER A C 1
ATOM 2223 O O . SER A 1 278 ? -14.281 15.312 -15.203 1 87.12 278 SER A O 1
ATOM 2225 N N . PRO A 1 279 ? -14.734 16.172 -17.141 1 79.19 279 PRO A N 1
ATOM 2226 C CA . PRO A 1 279 ? -15.078 14.852 -17.672 1 79.19 279 PRO A CA 1
ATOM 2227 C C . PRO A 1 279 ? -13.906 13.883 -17.656 1 79.19 279 PRO A C 1
ATOM 2229 O O . PRO A 1 279 ? -14.102 12.664 -17.562 1 79.19 279 PRO A O 1
ATOM 2232 N N . THR A 1 280 ? -12.727 14.367 -17.719 1 72.38 280 THR A N 1
ATOM 2233 C CA . THR A 1 280 ? -11.539 13.523 -17.766 1 72.38 280 THR A CA 1
ATOM 2234 C C . THR A 1 280 ? -11 13.273 -16.359 1 72.38 280 THR A C 1
ATOM 2236 O O . THR A 1 280 ? -10.344 12.258 -16.109 1 72.38 280 THR A O 1
ATOM 2239 N N . GLU A 1 281 ? -11.203 14.117 -15.508 1 80.88 281 GLU A N 1
ATOM 2240 C CA . GLU A 1 281 ? -10.812 14.023 -14.109 1 80.88 281 GLU A CA 1
ATOM 2241 C C . GLU A 1 281 ? -11.938 14.484 -13.188 1 80.88 281 GLU A C 1
ATOM 2243 O O . GLU A 1 281 ? -12.109 15.68 -12.961 1 80.88 281 GLU A O 1
ATOM 2248 N N . GLU A 1 282 ? -12.492 13.602 -12.57 1 87.38 282 GLU A N 1
ATOM 2249 C CA . GLU A 1 282 ? -13.719 13.883 -11.828 1 87.38 282 GLU A CA 1
ATOM 2250 C C . GLU A 1 282 ? -13.453 14.836 -10.672 1 87.38 282 GLU A C 1
ATOM 2252 O O . GLU A 1 282 ? -12.32 14.953 -10.203 1 87.38 282 GLU A O 1
ATOM 2257 N N . GLY A 1 283 ? -14.453 15.617 -10.266 1 93.88 283 GLY A N 1
ATOM 2258 C CA . GLY A 1 283 ? -14.5 16.531 -9.125 1 93.88 283 GLY A CA 1
ATOM 2259 C C . GLY A 1 283 ? -15.859 16.578 -8.461 1 93.88 283 GLY A C 1
ATOM 2260 O O . GLY A 1 283 ? -16.828 16.047 -8.992 1 93.88 283 GLY A O 1
ATOM 2261 N N . ILE A 1 284 ? -15.922 17.172 -7.316 1 96.75 284 ILE A N 1
ATOM 2262 C CA . ILE A 1 284 ? -17.172 17.219 -6.566 1 96.75 284 ILE A CA 1
ATOM 2263 C C . ILE A 1 284 ? -18.219 17.984 -7.375 1 96.75 284 ILE A C 1
ATOM 2265 O O . ILE A 1 284 ? -19.359 17.531 -7.523 1 96.75 284 ILE A O 1
ATOM 2269 N N . TYR A 1 285 ? -17.828 19.172 -7.906 1 96.94 285 TYR A N 1
ATOM 2270 C CA . TYR A 1 285 ? -18.75 20 -8.672 1 96.94 285 TYR A CA 1
ATOM 2271 C C . TYR A 1 285 ? -19.203 19.297 -9.938 1 96.94 285 TYR A C 1
ATOM 2273 O O . TYR A 1 285 ? -20.391 19.25 -10.242 1 96.94 285 TYR A O 1
ATOM 2281 N N . TYR A 1 286 ? -18.281 18.797 -10.664 1 95.88 286 TYR A N 1
ATOM 2282 C CA . TYR A 1 286 ? -18.609 18.062 -11.883 1 95.88 286 TYR A CA 1
ATOM 2283 C C . TYR A 1 286 ? -19.562 16.922 -11.594 1 95.88 286 TYR A C 1
ATOM 2285 O O . TYR A 1 286 ? -20.578 16.75 -12.281 1 95.88 286 TYR A O 1
ATOM 2293 N N . ASN A 1 287 ? -19.203 16.109 -10.594 1 95.19 287 ASN A N 1
ATOM 2294 C CA . ASN A 1 287 ? -20.031 14.961 -10.219 1 95.19 287 ASN A CA 1
ATOM 2295 C C . ASN A 1 287 ? -21.438 15.406 -9.797 1 95.19 287 ASN A C 1
ATOM 2297 O O . ASN A 1 287 ? -22.422 14.703 -10.062 1 95.19 287 ASN A O 1
ATOM 2301 N N . PHE A 1 288 ? -21.5 16.5 -9.109 1 96.44 288 PHE A N 1
ATOM 2302 C CA . PHE A 1 288 ? -22.781 17.078 -8.703 1 96.44 288 PHE A CA 1
ATOM 2303 C C . PHE A 1 288 ? -23.656 17.375 -9.922 1 96.44 288 PHE A C 1
ATOM 2305 O O . PHE A 1 288 ? -24.828 17 -9.961 1 96.44 288 PHE A O 1
ATOM 2312 N N . CYS A 1 289 ? -23.062 18.109 -10.891 1 95.56 289 CYS A N 1
ATOM 2313 C CA . CYS A 1 289 ? -23.781 18.469 -12.109 1 95.56 289 CYS A CA 1
ATOM 2314 C C . CYS A 1 289 ? -24.281 17.219 -12.836 1 95.56 289 CYS A C 1
ATOM 2316 O O . CYS A 1 289 ? -25.438 17.172 -13.266 1 95.56 289 CYS A O 1
ATOM 2318 N N . LYS A 1 290 ? -23.438 16.297 -12.906 1 92.69 290 LYS A N 1
ATOM 2319 C CA . LYS A 1 290 ? -23.781 15.047 -13.578 1 92.69 290 LYS A CA 1
ATOM 2320 C C . LYS A 1 290 ? -24.922 14.328 -12.867 1 92.69 290 LYS A C 1
ATOM 2322 O O . LYS A 1 290 ? -25.875 13.898 -13.5 1 92.69 290 LYS A O 1
ATOM 2327 N N . ALA A 1 291 ? -24.844 14.195 -11.578 1 93.31 291 ALA A N 1
ATOM 2328 C CA . ALA A 1 291 ? -25.812 13.453 -10.766 1 93.31 291 ALA A CA 1
ATOM 2329 C C . ALA A 1 291 ? -27.156 14.164 -10.734 1 93.31 291 ALA A C 1
ATOM 2331 O O . ALA A 1 291 ? -28.203 13.516 -10.648 1 93.31 291 ALA A O 1
ATOM 2332 N N . HIS A 1 292 ? -27.203 15.508 -10.828 1 94.94 292 HIS A N 1
ATOM 2333 C CA . HIS A 1 292 ? -28.422 16.297 -10.672 1 94.94 292 HIS A CA 1
ATOM 2334 C C . HIS A 1 292 ? -28.906 16.828 -12.016 1 94.94 292 HIS A C 1
ATOM 2336 O O . HIS A 1 292 ? -29.875 17.594 -12.07 1 94.94 292 HIS A O 1
ATOM 2342 N N . GLY A 1 293 ? -28.188 16.516 -13.078 1 92.69 293 GLY A N 1
ATOM 2343 C CA . GLY A 1 293 ? -28.578 16.938 -14.414 1 92.69 293 GLY A CA 1
ATOM 2344 C C . GLY A 1 293 ? -28.406 18.438 -14.641 1 92.69 293 GLY A C 1
ATOM 2345 O O . GLY A 1 293 ? -29.219 19.062 -15.32 1 92.69 293 GLY A O 1
ATOM 2346 N N . GLN A 1 294 ? -27.5 19.047 -13.922 1 93.81 294 GLN A N 1
ATOM 2347 C CA . GLN A 1 294 ? -27.219 20.469 -14.086 1 93.81 294 GLN A CA 1
ATOM 2348 C C . GLN A 1 294 ? -26.156 20.703 -15.156 1 93.81 294 GLN A C 1
ATOM 2350 O O . GLN A 1 294 ? -25.375 19.812 -15.469 1 93.81 294 GLN A O 1
ATOM 2355 N N . GLU A 1 295 ? -26.125 21.891 -15.672 1 93.5 295 GLU A N 1
ATOM 2356 C CA . GLU A 1 295 ? -25.125 22.25 -16.672 1 93.5 295 GLU A CA 1
ATOM 2357 C C . GLU A 1 295 ? -23.734 22.391 -16.031 1 93.5 295 GLU A C 1
ATOM 2359 O O . GLU A 1 295 ? -23.562 23.141 -15.07 1 93.5 295 GLU A O 1
ATOM 2364 N N . TYR A 1 296 ? -22.844 21.688 -16.562 1 94.81 296 TYR A N 1
ATOM 2365 C CA . TYR A 1 296 ? -21.453 21.812 -16.141 1 94.81 296 TYR A CA 1
ATOM 2366 C C . TYR A 1 296 ? -20.766 22.938 -16.891 1 94.81 296 TYR A C 1
ATOM 2368 O O . TYR A 1 296 ? -20.828 23.031 -18.109 1 94.81 296 TYR A O 1
ATOM 2376 N N . LEU A 1 297 ? -20.094 23.859 -16.172 1 94.62 297 LEU A N 1
ATOM 2377 C CA . LEU A 1 297 ? -19.266 24.906 -16.75 1 94.62 297 LEU A CA 1
ATOM 2378 C C . LEU A 1 297 ? -17.797 24.719 -16.359 1 94.62 297 LEU A C 1
ATOM 2380 O O . LEU A 1 297 ? -17.469 24.641 -15.18 1 94.62 297 LEU A O 1
ATOM 2384 N N . ASP A 1 298 ? -16.969 24.625 -17.344 1 91.69 298 ASP A N 1
ATOM 2385 C CA . ASP A 1 298 ? -15.555 24.562 -17.016 1 91.69 298 ASP A CA 1
ATOM 2386 C C . ASP A 1 298 ? -15.031 25.938 -16.609 1 91.69 298 ASP A C 1
ATOM 2388 O O . ASP A 1 298 ? -15.789 26.906 -16.531 1 91.69 298 ASP A O 1
ATOM 2392 N N . PHE A 1 299 ? -13.812 26.031 -16.281 1 88.06 299 PHE A N 1
ATOM 2393 C CA . PHE A 1 299 ? -13.227 27.25 -15.742 1 88.06 299 PHE A CA 1
ATOM 2394 C C . PHE A 1 299 ? -13.367 28.406 -16.734 1 88.06 299 PHE A C 1
ATOM 2396 O O . PHE A 1 299 ? -13.734 29.516 -16.344 1 88.06 299 PHE A O 1
ATOM 2403 N N . SER A 1 300 ? -13.086 28.109 -17.984 1 87 300 SER A N 1
ATOM 2404 C CA . SER A 1 300 ? -13.133 29.141 -19 1 87 300 SER A CA 1
ATOM 2405 C C . SER A 1 300 ? -14.547 29.703 -19.156 1 87 300 SER A C 1
ATOM 2407 O O . SER A 1 300 ? -14.734 30.906 -19.25 1 87 300 SER A O 1
ATOM 2409 N N . ALA A 1 301 ? -15.438 28.859 -19.156 1 89.62 301 ALA A N 1
ATOM 2410 C CA . ALA A 1 301 ? -16.828 29.266 -19.297 1 89.62 301 ALA A CA 1
ATOM 2411 C C . ALA A 1 301 ? -17.312 30.031 -18.062 1 89.62 301 ALA A C 1
ATOM 2413 O O . ALA A 1 301 ? -18.047 31.016 -18.188 1 89.62 301 ALA A O 1
ATOM 2414 N N . ALA A 1 302 ? -16.953 29.594 -16.953 1 91.94 302 ALA A N 1
ATOM 2415 C CA . ALA A 1 302 ? -17.344 30.234 -15.695 1 91.94 302 ALA A CA 1
ATOM 2416 C C . ALA A 1 302 ? -16.703 31.625 -15.586 1 91.94 302 ALA A C 1
ATOM 2418 O O . ALA A 1 302 ? -17.344 32.562 -15.117 1 91.94 302 ALA A O 1
ATOM 2419 N N . LYS A 1 303 ? -15.477 31.688 -15.961 1 88.81 303 LYS A N 1
ATOM 2420 C CA . LYS A 1 303 ? -14.742 32.938 -15.922 1 88.81 303 LYS A CA 1
ATOM 2421 C C . LYS A 1 303 ? -15.422 34 -16.781 1 88.81 303 LYS A C 1
ATOM 2423 O O . LYS A 1 303 ? -15.484 35.188 -16.406 1 88.81 303 LYS A O 1
ATOM 2428 N N . LYS A 1 304 ? -15.906 33.594 -17.953 1 88.25 304 LYS A N 1
ATOM 2429 C CA . LYS A 1 304 ? -16.578 34.5 -18.875 1 88.25 304 LYS A CA 1
ATOM 2430 C C . LYS A 1 304 ? -17.844 35.094 -18.25 1 88.25 304 LYS A C 1
ATOM 2432 O O . LYS A 1 304 ? -18.234 36.219 -18.531 1 88.25 304 LYS A O 1
ATOM 2437 N N . LYS A 1 305 ? -18.375 34.375 -17.375 1 90.44 305 LYS A N 1
ATOM 2438 C CA . LYS A 1 305 ? -19.641 34.781 -16.781 1 90.44 305 LYS A CA 1
ATOM 2439 C C . LYS A 1 305 ? -19.422 35.5 -15.453 1 90.44 305 LYS A C 1
ATOM 2441 O O . LYS A 1 305 ? -20.359 36.094 -14.914 1 90.44 305 LYS A O 1
ATOM 2446 N N . SER A 1 306 ? -18.281 35.406 -14.945 1 89.38 306 SER A N 1
ATOM 2447 C CA . SER A 1 306 ? -17.922 36.031 -13.672 1 89.38 306 SER A CA 1
ATOM 2448 C C . SER A 1 306 ? -16.531 36.656 -13.734 1 89.38 306 SER A C 1
ATOM 2450 O O . SER A 1 306 ? -16.328 37.656 -14.406 1 89.38 306 SER A O 1
ATOM 2452 N N . SER A 1 307 ? -15.586 36.25 -12.906 1 82.62 307 SER A N 1
ATOM 2453 C CA . SER A 1 307 ? -14.188 36.656 -12.922 1 82.62 307 SER A CA 1
ATOM 2454 C C . SER A 1 307 ? -13.258 35.5 -12.633 1 82.62 307 SER A C 1
ATOM 2456 O O . SER A 1 307 ? -13.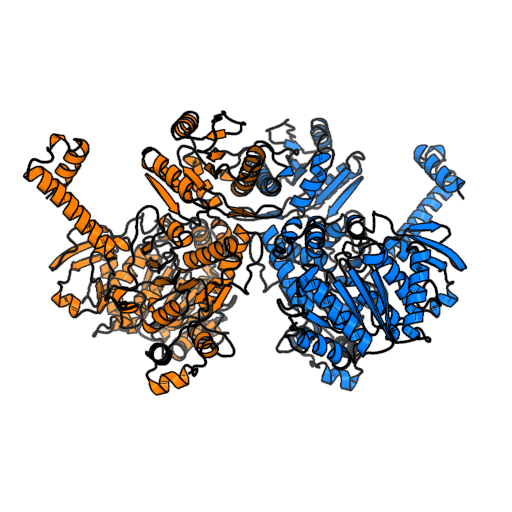711 34.406 -12.234 1 82.62 307 SER A O 1
ATOM 2458 N N . TYR A 1 308 ? -12.109 35.75 -12.914 1 77.75 308 TYR A N 1
ATOM 2459 C CA . TYR A 1 308 ? -11.094 34.75 -12.648 1 77.75 308 TYR A CA 1
ATOM 2460 C C . TYR A 1 308 ? -11.141 34.281 -11.195 1 77.75 308 TYR A C 1
ATOM 2462 O O . TYR A 1 308 ? -11.078 33.094 -10.914 1 77.75 308 TYR A O 1
ATOM 2470 N N . GLU A 1 309 ? -11.359 35.219 -10.336 1 74.75 309 GLU A N 1
ATOM 2471 C CA . GLU A 1 309 ? -11.273 34.969 -8.906 1 74.75 309 GLU A CA 1
ATOM 2472 C C . GLU A 1 309 ? -12.562 34.344 -8.383 1 74.75 309 GLU A C 1
ATOM 2474 O O . GLU A 1 309 ? -12.539 33.562 -7.418 1 74.75 309 GLU A O 1
ATOM 2479 N N . THR A 1 310 ? -13.664 34.594 -9.055 1 86.06 310 THR A N 1
ATOM 2480 C CA . THR A 1 310 ? -14.953 34.188 -8.5 1 86.06 310 THR A CA 1
ATOM 2481 C C . THR A 1 310 ? -15.586 33.094 -9.352 1 86.06 310 THR A C 1
ATOM 2483 O O . THR A 1 310 ? -16.75 32.75 -9.148 1 86.06 310 THR A O 1
ATOM 2486 N N . ALA A 1 311 ? -14.812 32.594 -10.227 1 90.5 311 ALA A N 1
ATOM 2487 C CA . ALA A 1 311 ? -15.352 31.625 -11.18 1 90.5 311 ALA A CA 1
ATOM 2488 C C . ALA A 1 311 ? -15.938 30.422 -10.461 1 90.5 311 ALA A C 1
ATOM 2490 O O . ALA A 1 311 ? -17.062 30 -10.75 1 90.5 311 ALA A O 1
ATOM 2491 N N . PHE A 1 312 ? -15.242 29.875 -9.57 1 91.25 312 PHE A N 1
ATOM 2492 C CA . PHE A 1 312 ? -15.688 28.656 -8.898 1 91.25 312 PHE A CA 1
ATOM 2493 C C . PHE A 1 312 ? -16.875 28.953 -7.984 1 91.25 312 PHE A C 1
ATOM 2495 O O . PHE A 1 312 ? -17.797 28.141 -7.891 1 91.25 312 PHE A O 1
ATOM 2502 N N . SER A 1 313 ? -16.828 30.047 -7.281 1 90.5 313 SER A N 1
ATOM 2503 C CA . SER A 1 313 ? -17.953 30.453 -6.441 1 90.5 313 SER A CA 1
ATOM 2504 C C . SER A 1 313 ? -19.219 30.656 -7.27 1 90.5 313 SER A C 1
ATOM 2506 O O . SER A 1 313 ? -20.312 30.312 -6.832 1 90.5 313 SER A O 1
ATOM 2508 N N . TYR A 1 314 ? -19.016 31.188 -8.375 1 93.75 314 TYR A N 1
ATOM 2509 C CA . TYR A 1 314 ? -20.141 31.453 -9.266 1 93.75 314 TYR A CA 1
ATOM 2510 C C . TYR A 1 314 ? -20.844 30.156 -9.664 1 93.75 314 TYR A C 1
ATOM 2512 O O . TYR A 1 314 ? -22.062 30.047 -9.562 1 93.75 314 TYR A O 1
ATOM 2520 N N . VAL A 1 315 ? -20.062 29.219 -10.086 1 95.69 315 VAL A N 1
ATOM 2521 C CA . VAL A 1 315 ? -20.672 28 -10.602 1 95.69 315 VAL A CA 1
ATOM 2522 C C . VAL A 1 315 ? -21.328 27.234 -9.453 1 95.69 315 VAL A C 1
ATOM 2524 O O . VAL A 1 315 ? -22.344 26.547 -9.648 1 95.69 315 VAL A O 1
ATOM 2527 N N . CYS A 1 316 ? -20.734 27.188 -8.312 1 95.38 316 CYS A N 1
ATOM 2528 C CA . CYS A 1 316 ? -21.328 26.516 -7.152 1 95.38 316 CYS A CA 1
ATOM 2529 C C . CYS A 1 316 ? -22.625 27.203 -6.738 1 95.38 316 CYS A C 1
ATOM 2531 O O . CYS A 1 316 ? -23.609 26.547 -6.426 1 95.38 316 CYS A O 1
ATOM 2533 N N . GLY A 1 317 ? -22.562 28.531 -6.715 1 94.19 317 GLY A N 1
ATOM 2534 C CA . GLY A 1 317 ? -23.766 29.281 -6.398 1 94.19 317 GLY A CA 1
ATOM 2535 C C . GLY A 1 317 ? -24.891 29.047 -7.387 1 94.19 317 GLY A C 1
ATOM 2536 O O . GLY A 1 317 ? -26.047 28.922 -6.992 1 94.19 317 GLY A O 1
ATOM 2537 N N . LYS A 1 318 ? -24.531 29 -8.578 1 95.5 318 LYS A N 1
ATOM 2538 C CA . LYS A 1 318 ? -25.5 28.781 -9.648 1 95.5 318 LYS A CA 1
ATOM 2539 C C . LYS A 1 318 ? -26.219 27.453 -9.469 1 95.5 318 LYS A C 1
ATOM 2541 O O . LYS A 1 318 ? -27.453 27.406 -9.5 1 95.5 318 LYS A O 1
ATOM 2546 N N . VAL A 1 319 ? -25.484 26.406 -9.266 1 95.5 319 VAL A N 1
ATOM 2547 C CA . VAL A 1 319 ? -26.094 25.094 -9.18 1 95.5 319 VAL A CA 1
ATOM 2548 C C . VAL A 1 319 ? -26.891 24.969 -7.879 1 95.5 319 VAL A C 1
ATOM 2550 O O . VAL A 1 319 ? -27.906 24.281 -7.828 1 95.5 319 VAL A O 1
ATOM 2553 N N . MET A 1 320 ? -26.469 25.609 -6.875 1 93.56 320 MET A N 1
ATOM 2554 C CA . MET A 1 320 ? -27.188 25.594 -5.605 1 93.56 320 MET A CA 1
ATOM 2555 C C . MET A 1 320 ? -28.547 26.266 -5.746 1 93.56 320 MET A C 1
ATOM 2557 O O . MET A 1 320 ? -29.531 25.828 -5.133 1 93.56 320 MET A O 1
ATOM 2561 N N . LEU A 1 321 ? -28.578 27.25 -6.512 1 92.81 321 LEU A N 1
ATOM 2562 C CA . LEU A 1 321 ? -29.812 27.984 -6.742 1 92.81 321 LEU A CA 1
ATOM 2563 C C . LEU A 1 321 ? -30.75 27.203 -7.656 1 92.81 321 LEU A C 1
ATOM 2565 O O . LEU A 1 321 ? -31.969 27.234 -7.473 1 92.81 321 LEU A O 1
ATOM 2569 N N . GLU A 1 322 ? -30.188 26.516 -8.539 1 94.62 322 GLU A N 1
ATOM 2570 C CA . GLU A 1 322 ? -30.969 25.859 -9.578 1 94.62 322 GLU A CA 1
ATOM 2571 C C . GLU A 1 322 ? -31.438 24.484 -9.109 1 94.62 322 GLU A C 1
ATOM 2573 O O . GLU A 1 322 ? -32.375 23.922 -9.672 1 94.62 322 GLU A O 1
ATOM 2578 N N . THR A 1 323 ? -30.797 23.938 -8.086 1 94.12 323 THR A N 1
ATOM 2579 C CA . THR A 1 323 ? -31.141 22.594 -7.625 1 94.12 323 THR A CA 1
ATOM 2580 C C . THR A 1 323 ? -32.188 22.656 -6.504 1 94.12 323 THR A C 1
ATOM 2582 O O . THR A 1 323 ? -31.984 23.344 -5.5 1 94.12 323 THR A O 1
ATOM 2585 N N . THR A 1 324 ? -33.312 21.906 -6.695 1 89.88 324 THR A N 1
ATOM 2586 C CA . THR A 1 324 ? -34.375 21.938 -5.707 1 89.88 324 THR A CA 1
ATOM 2587 C C . THR A 1 324 ? -34.344 20.703 -4.812 1 89.88 324 THR A C 1
ATOM 2589 O O . THR A 1 324 ? -34.719 20.75 -3.648 1 89.88 324 THR A O 1
ATOM 2592 N N . GLU A 1 325 ? -33.906 19.672 -5.348 1 92.81 325 GLU A N 1
ATOM 2593 C CA . GLU A 1 325 ? -33.781 18.422 -4.59 1 92.81 325 GLU A CA 1
ATOM 2594 C C . GLU A 1 325 ? -32.344 17.891 -4.672 1 92.81 325 GLU A C 1
ATOM 2596 O O . GLU A 1 325 ? -31.844 17.641 -5.766 1 92.81 325 GLU A O 1
ATOM 2601 N N . PHE A 1 326 ? -31.812 17.672 -3.521 1 94.19 326 PHE A N 1
ATOM 2602 C CA . PHE A 1 326 ? -30.438 17.219 -3.479 1 94.19 326 PHE A CA 1
ATOM 2603 C C . PHE A 1 326 ? -30.359 15.719 -3.24 1 94.19 326 PHE A C 1
ATOM 2605 O O . PHE A 1 326 ? -31.031 15.195 -2.344 1 94.19 326 PHE A O 1
ATOM 2612 N N . HIS A 1 327 ? -29.609 15.008 -4.059 1 94.25 327 HIS A N 1
ATOM 2613 C CA . HIS A 1 327 ? -29.359 13.578 -3.904 1 94.25 327 HIS A CA 1
ATOM 2614 C C . HIS A 1 327 ? -28.062 13.328 -3.125 1 94.25 327 HIS A C 1
ATOM 2616 O O . HIS A 1 327 ? -27.062 14.008 -3.348 1 94.25 327 HIS A O 1
ATOM 2622 N N . GLN A 1 328 ? -28.203 12.43 -2.199 1 95.06 328 GLN A N 1
ATOM 2623 C CA . GLN A 1 328 ? -27 12.031 -1.457 1 95.06 328 GLN A CA 1
ATOM 2624 C C . GLN A 1 328 ? -25.969 11.391 -2.379 1 95.06 328 GLN A C 1
ATOM 2626 O O . GLN A 1 328 ? -26.312 10.516 -3.184 1 95.06 328 GLN A O 1
ATOM 2631 N N . MET A 1 329 ? -24.75 11.812 -2.283 1 96.62 329 MET A N 1
ATOM 2632 C CA . MET A 1 329 ? -23.703 11.273 -3.15 1 96.62 329 MET A CA 1
ATOM 2633 C C . MET A 1 329 ? -22.594 10.609 -2.33 1 96.62 329 MET A C 1
ATOM 2635 O O . MET A 1 329 ? -21.969 9.664 -2.793 1 96.62 329 MET A O 1
ATOM 2639 N N . TYR A 1 330 ? -22.328 11.109 -1.165 1 97.75 330 TYR A N 1
ATOM 2640 C CA . TYR A 1 330 ? -21.266 10.602 -0.286 1 97.75 330 TYR A CA 1
ATOM 2641 C C . TYR A 1 330 ? -21.781 10.445 1.141 1 97.75 330 TYR A C 1
ATOM 2643 O O . TYR A 1 330 ? -22.828 11.008 1.497 1 97.75 330 TYR A O 1
ATOM 2651 N N . ASP A 1 331 ? -21.062 9.641 1.949 1 97.69 331 ASP A N 1
ATOM 2652 C CA . ASP A 1 331 ? -21.391 9.5 3.365 1 97.69 331 ASP A CA 1
ATOM 2653 C C . ASP A 1 331 ? -20.594 10.484 4.211 1 97.69 331 ASP A C 1
ATOM 2655 O O . ASP A 1 331 ? -21.031 10.898 5.285 1 97.69 331 ASP A O 1
ATOM 2659 N N . ILE A 1 332 ? -19.406 10.797 3.777 1 97.94 332 ILE A N 1
ATOM 2660 C CA . ILE A 1 332 ? -18.516 11.727 4.457 1 97.94 332 ILE A CA 1
ATOM 2661 C C . ILE A 1 332 ? -17.688 12.492 3.43 1 97.94 332 ILE A C 1
ATOM 2663 O O . ILE A 1 332 ? -17.219 11.914 2.443 1 97.94 332 ILE A O 1
ATOM 2667 N N . ILE A 1 333 ? -17.5 13.797 3.613 1 98.44 333 ILE A N 1
ATOM 2668 C CA . ILE A 1 333 ? -16.656 14.617 2.754 1 98.44 333 ILE A CA 1
ATOM 2669 C C . ILE A 1 333 ? -15.602 15.328 3.598 1 98.44 333 ILE A C 1
ATOM 2671 O O . ILE A 1 333 ? -15.93 15.969 4.602 1 98.44 333 ILE A O 1
ATOM 2675 N N . LEU A 1 334 ? -14.375 15.164 3.291 1 98.44 334 LEU A N 1
ATOM 2676 C CA . LEU A 1 334 ? -13.25 15.852 3.908 1 98.44 334 LEU A CA 1
ATOM 2677 C C . LEU A 1 334 ? -12.695 16.922 2.979 1 98.44 334 LEU A C 1
ATOM 2679 O O . LEU A 1 334 ? -12.305 16.625 1.845 1 98.44 334 LEU A O 1
ATOM 2683 N N . VAL A 1 335 ? -12.656 18.141 3.406 1 97 335 VAL A N 1
ATOM 2684 C CA . VAL A 1 335 ? -12.195 19.266 2.596 1 97 335 VAL A CA 1
ATOM 2685 C C . VAL A 1 335 ? -10.883 19.797 3.16 1 97 335 VAL A C 1
ATOM 2687 O O . VAL A 1 335 ? -10.836 20.25 4.305 1 97 335 VAL A O 1
ATOM 2690 N N . ASP A 1 336 ? -9.844 19.719 2.387 1 94.25 336 ASP A N 1
ATOM 2691 C CA . ASP A 1 336 ? -8.57 20.312 2.777 1 94.25 336 ASP A CA 1
ATOM 2692 C C . ASP A 1 336 ? -8.438 21.734 2.25 1 94.25 336 ASP A C 1
ATOM 2694 O O . ASP A 1 336 ? -9.047 22.094 1.237 1 94.25 336 ASP A O 1
ATOM 2698 N N . GLU A 1 337 ? -7.746 22.562 2.941 1 89.44 337 GLU A N 1
ATOM 2699 C CA . GLU A 1 337 ? -7.535 23.953 2.6 1 89.44 337 GLU A CA 1
ATOM 2700 C C . GLU A 1 337 ? -8.859 24.656 2.279 1 89.44 337 GLU A C 1
ATOM 2702 O O . GLU A 1 337 ? -8.992 25.281 1.229 1 89.44 337 GLU A O 1
ATOM 2707 N N . ALA A 1 338 ? -9.766 24.609 3.127 1 91.19 338 ALA A N 1
ATOM 2708 C CA . ALA A 1 338 ? -11.141 25.078 2.938 1 91.19 338 ALA A CA 1
ATOM 2709 C C . ALA A 1 338 ? -11.188 26.578 2.721 1 91.19 338 ALA A C 1
ATOM 2711 O O . ALA A 1 338 ? -12.148 27.109 2.154 1 91.19 338 ALA A O 1
ATOM 2712 N N . GLN A 1 339 ? -10.094 27.281 3.16 1 84.5 339 GLN A N 1
ATOM 2713 C CA . GLN A 1 339 ? -10.078 28.734 2.996 1 84.5 339 GLN A CA 1
ATOM 2714 C C . GLN A 1 339 ? -10.023 29.109 1.521 1 84.5 339 GLN A C 1
ATOM 2716 O O . GLN A 1 339 ? -10.258 30.266 1.165 1 84.5 339 GLN A O 1
ATOM 2721 N N . ASP A 1 340 ? -9.742 28.188 0.72 1 83.75 340 ASP A N 1
ATOM 2722 C CA . ASP A 1 340 ? -9.641 28.453 -0.713 1 83.75 340 ASP A CA 1
ATOM 2723 C C . ASP A 1 340 ? -11.008 28.359 -1.386 1 83.75 340 ASP A C 1
ATOM 2725 O O . ASP A 1 340 ? -11.148 28.672 -2.57 1 83.75 340 ASP A O 1
ATOM 2729 N N . PHE A 1 341 ? -12.008 28.031 -0.621 1 88.88 341 PHE A N 1
ATOM 2730 C CA . PHE A 1 341 ? -13.32 27.812 -1.216 1 88.88 341 PHE A CA 1
ATOM 2731 C C . PHE A 1 341 ? -14.328 28.828 -0.698 1 88.88 341 PHE A C 1
ATOM 2733 O O . PHE A 1 341 ? -14.148 29.391 0.385 1 88.88 341 PHE A O 1
ATOM 2740 N N . SER A 1 342 ? -15.32 29.047 -1.511 1 86.19 342 SER A N 1
ATOM 2741 C CA . SER A 1 342 ? -16.453 29.891 -1.101 1 86.19 342 SER A CA 1
ATOM 2742 C C . SER A 1 342 ? -17.406 29.125 -0.203 1 86.19 342 SER A C 1
ATOM 2744 O O . SER A 1 342 ? -17.375 27.891 -0.144 1 86.19 342 SER A O 1
ATOM 2746 N N . SER A 1 343 ? -18.219 29.859 0.439 1 89.62 343 SER A N 1
ATOM 2747 C CA . SER A 1 343 ? -19.266 29.266 1.266 1 89.62 343 SER A CA 1
ATOM 2748 C C . SER A 1 343 ? -20.203 28.391 0.434 1 89.62 343 SER A C 1
ATOM 2750 O O . SER A 1 343 ? -20.703 27.375 0.916 1 89.62 343 SER A O 1
ATOM 2752 N N . ASP A 1 344 ? -20.359 28.797 -0.807 1 92.19 344 ASP A N 1
ATOM 2753 C CA . ASP A 1 344 ? -21.266 28.062 -1.68 1 92.19 344 ASP A CA 1
ATOM 2754 C C . ASP A 1 344 ? -20.766 26.625 -1.912 1 92.19 344 ASP A C 1
ATOM 2756 O O . ASP A 1 344 ? -21.562 25.688 -1.993 1 92.19 344 ASP A O 1
ATOM 2760 N N . PHE A 1 345 ? -19.547 26.5 -2.033 1 95.31 345 PHE A N 1
ATOM 2761 C CA . PHE A 1 345 ? -18.984 25.172 -2.24 1 95.31 345 PHE A CA 1
ATOM 2762 C C . PHE A 1 345 ? -19.188 24.297 -1.003 1 95.31 345 PHE A C 1
ATOM 2764 O O . PHE A 1 345 ? -19.547 23.125 -1.111 1 95.31 345 PHE A O 1
ATOM 2771 N N . LEU A 1 346 ? -18.938 24.812 0.131 1 95.31 346 LEU A N 1
ATOM 2772 C CA . LEU A 1 346 ? -19.109 24.062 1.369 1 95.31 346 LEU A CA 1
ATOM 2773 C C . LEU A 1 346 ? -20.578 23.688 1.56 1 95.31 346 LEU A C 1
ATOM 2775 O O . LEU A 1 346 ? -20.875 22.578 2.033 1 95.31 346 LEU A O 1
ATOM 2779 N N . LYS A 1 347 ? -21.438 24.609 1.205 1 94.69 347 LYS A N 1
ATOM 2780 C CA . LYS A 1 347 ? -22.875 24.312 1.252 1 94.69 347 LYS A CA 1
ATOM 2781 C C . LYS A 1 347 ? -23.219 23.156 0.317 1 94.69 347 LYS A C 1
ATOM 2783 O O . LYS A 1 347 ? -24.047 22.297 0.66 1 94.69 347 LYS A O 1
ATOM 2788 N N . LEU A 1 348 ? -22.672 23.25 -0.821 1 96.31 348 LEU A N 1
ATOM 2789 C CA . LEU A 1 348 ? -22.875 22.188 -1.792 1 96.31 348 LEU A CA 1
ATOM 2790 C C . LEU A 1 348 ? -22.453 20.844 -1.214 1 96.31 348 LEU A C 1
ATOM 2792 O O . LEU A 1 348 ? -23.188 19.859 -1.321 1 96.31 348 LEU A O 1
ATOM 2796 N N . CYS A 1 349 ? -21.281 20.734 -0.624 1 97.62 349 CYS A N 1
ATOM 2797 C CA . CYS A 1 349 ? -20.781 19.516 0.012 1 97.62 349 CYS A CA 1
ATOM 2798 C C . CYS A 1 349 ? -21.75 19.047 1.102 1 97.62 349 CYS A C 1
ATOM 2800 O O . CYS A 1 349 ? -22.016 17.859 1.23 1 97.62 349 CYS A O 1
ATOM 2802 N N . TYR A 1 350 ? -22.266 20.031 1.862 1 96.69 350 TYR A N 1
ATOM 2803 C CA . TYR A 1 350 ? -23.188 19.766 2.957 1 96.69 350 TYR A CA 1
ATOM 2804 C C . TYR A 1 350 ? -24.469 19.125 2.445 1 96.69 350 TYR A C 1
ATOM 2806 O O . TYR A 1 350 ? -24.969 18.172 3.045 1 96.69 350 TYR A O 1
ATOM 2814 N N . GLU A 1 351 ? -24.938 19.547 1.378 1 95.38 351 GLU A N 1
ATOM 2815 C CA . GLU A 1 351 ? -26.25 19.141 0.875 1 95.38 351 GLU A CA 1
ATOM 2816 C C . GLU A 1 351 ? -26.188 17.75 0.241 1 95.38 351 GLU A C 1
ATOM 2818 O O . GLU A 1 351 ? -27.219 17.062 0.164 1 95.38 351 GLU A O 1
ATOM 2823 N N . ILE A 1 352 ? -25.078 17.312 -0.18 1 97.19 352 ILE A N 1
ATOM 2824 C CA . ILE A 1 352 ? -25 16.031 -0.877 1 97.19 352 ILE A CA 1
ATOM 2825 C C . ILE A 1 352 ? -24.609 14.93 0.104 1 97.19 352 ILE A C 1
ATOM 2827 O O . ILE A 1 352 ? -24.25 13.828 -0.306 1 97.19 352 ILE A O 1
ATOM 2831 N N . LEU A 1 353 ? -24.641 15.203 1.352 1 97.56 353 LEU A N 1
ATOM 2832 C CA . LEU A 1 353 ? -24.484 14.234 2.432 1 97.56 353 LEU A CA 1
ATOM 2833 C C . LEU A 1 353 ? -25.844 13.766 2.928 1 97.56 353 LEU A C 1
ATOM 2835 O O . LEU A 1 353 ? -26.875 14.383 2.629 1 97.56 353 LEU A O 1
ATOM 2839 N N . PRO A 1 354 ? -25.875 12.609 3.66 1 96.06 354 PRO A N 1
ATOM 2840 C CA . PRO A 1 354 ? -27.156 12.148 4.184 1 96.06 354 PRO A CA 1
ATOM 2841 C C . PRO A 1 354 ? -27.828 13.164 5.105 1 96.06 354 PRO A C 1
ATOM 2843 O O . PRO A 1 354 ? -27.141 13.828 5.895 1 96.06 354 PRO A O 1
ATOM 2846 N N . ASN A 1 355 ? -29.109 13.266 5.105 1 91 355 ASN A N 1
ATOM 2847 C CA . ASN A 1 355 ? -29.859 14.258 5.875 1 91 355 ASN A CA 1
ATOM 2848 C C . ASN A 1 355 ? -29.703 14.031 7.375 1 91 355 ASN A C 1
ATOM 2850 O O . ASN A 1 355 ? -29.703 14.984 8.156 1 91 355 ASN A O 1
ATOM 2854 N N . ASN A 1 356 ? -29.5 12.82 7.758 1 91.5 356 ASN A N 1
ATOM 2855 C CA . ASN A 1 356 ? -29.438 12.5 9.18 1 91.5 356 ASN A CA 1
ATOM 2856 C C . ASN A 1 356 ? -28.016 12.531 9.703 1 91.5 356 ASN A C 1
ATOM 2858 O O . ASN A 1 356 ? -27.781 12.547 10.914 1 91.5 356 ASN A O 1
ATOM 2862 N N . LYS A 1 357 ? -27.031 12.555 8.852 1 94.31 357 LYS A N 1
ATOM 2863 C CA . LYS A 1 357 ? -25.609 12.555 9.211 1 94.31 357 LYS A CA 1
ATOM 2864 C C . LYS A 1 357 ? -24.812 13.477 8.297 1 94.31 357 LYS A C 1
ATOM 2866 O O . LYS A 1 357 ? -24.25 13.031 7.293 1 94.31 357 LYS A O 1
ATOM 2871 N N . LYS A 1 358 ? -24.703 14.672 8.641 1 95.25 358 LYS A N 1
ATOM 2872 C CA . LYS A 1 358 ? -24 15.664 7.836 1 95.25 358 LYS A CA 1
ATOM 2873 C C . LYS A 1 358 ? -22.516 15.695 8.18 1 95.25 358 LYS A C 1
ATOM 2875 O O . LYS A 1 358 ? -22 16.688 8.703 1 95.25 358 LYS A O 1
ATOM 2880 N N . ARG A 1 359 ? -21.828 14.625 7.836 1 96.75 359 ARG A N 1
ATOM 2881 C CA . ARG A 1 359 ? -20.422 14.445 8.195 1 96.75 359 ARG A CA 1
ATOM 2882 C C . ARG A 1 359 ? -19.516 15.188 7.223 1 96.75 359 ARG A C 1
ATOM 2884 O O . ARG A 1 359 ? -18.812 14.57 6.43 1 96.75 359 ARG A O 1
ATOM 2891 N N . LEU A 1 360 ? -19.516 16.484 7.332 1 97.94 360 LEU A N 1
ATOM 2892 C CA . LEU A 1 360 ? -18.609 17.359 6.605 1 97.94 360 LEU A CA 1
ATOM 2893 C C . LEU A 1 360 ? -17.469 17.812 7.504 1 97.94 360 LEU A C 1
ATOM 2895 O O . LEU A 1 360 ? -17.688 18.453 8.539 1 97.94 360 LEU A O 1
ATOM 2899 N N . VAL A 1 361 ? -16.266 17.406 7.137 1 97.69 361 VAL A N 1
ATOM 2900 C CA . VAL A 1 361 ? -15.078 17.812 7.867 1 97.69 361 VAL A CA 1
ATOM 2901 C C . VAL A 1 361 ? -14.242 18.766 7.008 1 97.69 361 VAL A C 1
ATOM 2903 O O . VAL A 1 361 ? -13.852 18.406 5.891 1 97.69 361 VAL A O 1
ATOM 2906 N N . TYR A 1 362 ? -14 19.891 7.422 1 95.88 362 TYR A N 1
ATOM 2907 C CA . TYR A 1 362 ? -13.164 20.781 6.625 1 95.88 362 TYR A CA 1
ATOM 2908 C C . TYR A 1 362 ? -12.031 21.359 7.465 1 95.88 362 TYR A C 1
ATOM 2910 O O . TYR A 1 362 ? -12.234 21.734 8.625 1 95.88 362 TYR A O 1
ATOM 2918 N N . ALA A 1 363 ? -10.859 21.266 6.938 1 94 363 ALA A N 1
ATOM 2919 C CA . ALA A 1 363 ? -9.648 21.828 7.551 1 94 363 ALA A CA 1
ATOM 2920 C C . ALA A 1 363 ? -9.281 23.172 6.926 1 94 363 ALA A C 1
ATOM 2922 O O . ALA A 1 363 ? -9.391 23.344 5.711 1 94 363 ALA A O 1
ATOM 2923 N N . TYR A 1 364 ? -8.93 24.125 7.727 1 86.94 364 TYR A N 1
ATOM 2924 C CA . TYR A 1 364 ? -8.547 25.391 7.125 1 86.94 364 TYR A CA 1
ATOM 2925 C C . TYR A 1 364 ? -7.582 26.156 8.023 1 86.94 364 TYR A C 1
ATOM 2927 O O . TYR A 1 364 ? -7.445 25.844 9.203 1 86.94 364 TYR A O 1
ATOM 2935 N N . ASP A 1 365 ? -6.828 26.953 7.379 1 81.12 365 ASP A N 1
ATOM 2936 C CA . ASP A 1 365 ? -5.883 27.891 7.988 1 81.12 365 ASP A CA 1
ATOM 2937 C C . ASP A 1 365 ? -6.211 29.328 7.609 1 81.12 365 ASP A C 1
ATOM 2939 O O . ASP A 1 365 ? -6.043 29.734 6.453 1 81.12 365 ASP A O 1
ATOM 2943 N N . GLU A 1 366 ? -6.527 30.141 8.562 1 68.88 366 GLU A N 1
ATOM 2944 C CA . GLU A 1 366 ? -7.012 31.484 8.312 1 68.88 366 GLU A CA 1
ATOM 2945 C C . GLU A 1 366 ? -5.938 32.344 7.637 1 68.88 366 GLU A C 1
ATOM 2947 O O . GLU A 1 366 ? -6.246 33.188 6.793 1 68.88 366 GLU A O 1
ATOM 2952 N N . LEU A 1 367 ? -4.73 32.156 7.969 1 71.56 367 LEU A N 1
ATOM 2953 C CA . LEU A 1 367 ? -3.674 33.031 7.461 1 71.56 367 LEU A CA 1
ATOM 2954 C C . LEU A 1 367 ? -3.182 32.531 6.102 1 71.56 367 LEU A C 1
ATOM 2956 O O . LEU A 1 367 ? -2.377 33.219 5.453 1 71.56 367 LEU A O 1
ATOM 2960 N N . GLN A 1 368 ? -3.635 31.5 5.586 1 71.88 368 GLN A N 1
ATOM 2961 C CA . GLN A 1 368 ? -3.188 31.016 4.285 1 71.88 368 GLN A CA 1
ATOM 2962 C C . GLN A 1 368 ? -4.191 31.359 3.191 1 71.88 368 GLN A C 1
ATOM 2964 O O . GLN A 1 368 ? -4.062 30.906 2.055 1 71.88 368 GLN A O 1
ATOM 2969 N N . SER A 1 369 ? -5.125 32.188 3.568 1 72.75 369 SER A N 1
ATOM 2970 C CA . SER A 1 369 ? -6.051 32.656 2.537 1 72.75 369 SER A CA 1
ATOM 2971 C C . SER A 1 369 ? -5.395 33.688 1.62 1 72.75 369 SER A C 1
ATOM 2973 O O . SER A 1 369 ? -4.859 34.688 2.088 1 72.75 369 SER A O 1
ATOM 2975 N N . LEU A 1 370 ? -5.258 33.438 0.416 1 62.56 370 LEU A N 1
ATOM 2976 C CA . LEU A 1 370 ? -4.629 34.344 -0.552 1 62.56 370 LEU A CA 1
ATOM 2977 C C . LEU A 1 370 ? -5.668 35.219 -1.226 1 62.56 370 LEU A C 1
ATOM 2979 O O . LEU A 1 370 ? -5.348 35.969 -2.16 1 62.56 370 LEU A O 1
ATOM 2983 N N . THR A 1 371 ? -6.855 35.062 -0.769 1 61.34 371 THR A N 1
ATOM 2984 C CA . THR A 1 371 ? -7.918 35.969 -1.226 1 61.34 371 THR A CA 1
ATOM 2985 C C . THR A 1 371 ? -8.32 36.938 -0.123 1 61.34 371 THR A C 1
ATOM 2987 O O . THR A 1 371 ? -7.949 36.75 1.039 1 61.34 371 THR A O 1
ATOM 2990 N N . VAL A 1 372 ? -8.93 37.938 -0.429 1 53.47 372 VAL A N 1
ATOM 2991 C CA . VAL A 1 372 ? -9.289 39.031 0.481 1 53.47 372 VAL A CA 1
ATOM 2992 C C . VAL A 1 372 ? -10.367 38.562 1.448 1 53.47 372 VAL A C 1
ATOM 2994 O O . VAL A 1 372 ? -10.5 39.094 2.553 1 53.47 372 VAL A O 1
ATOM 2997 N N . ASN A 1 373 ? -10.984 37.5 1.129 1 56.66 373 ASN A N 1
ATOM 2998 C CA . ASN A 1 373 ? -12.133 37.125 1.943 1 56.66 373 ASN A CA 1
ATOM 2999 C C . ASN A 1 373 ? -11.758 36.062 2.971 1 56.66 373 ASN A C 1
ATOM 3001 O O . ASN A 1 373 ? -11.086 35.062 2.643 1 56.66 373 ASN A O 1
ATOM 3005 N N . SER A 1 374 ? -12.008 36.438 4.285 1 62.28 374 SER A N 1
ATOM 3006 C CA . SER A 1 374 ? -11.875 35.469 5.352 1 62.28 374 SER A CA 1
ATOM 3007 C C . SER A 1 374 ? -13.078 34.5 5.379 1 62.28 374 SER A C 1
ATOM 3009 O O . SER A 1 374 ? -14.148 34.844 4.859 1 62.28 374 SER A O 1
ATOM 3011 N N . MET A 1 375 ? -12.82 33.344 5.855 1 72.5 375 MET A N 1
ATOM 3012 C CA . MET A 1 375 ? -13.922 32.406 5.961 1 72.5 375 MET A CA 1
ATOM 3013 C C . MET A 1 375 ? -14.969 32.875 6.953 1 72.5 375 MET A C 1
ATOM 3015 O O . MET A 1 375 ? -14.633 33.406 8.016 1 72.5 375 MET A O 1
ATOM 3019 N N . ASP A 1 376 ? -16.141 32.781 6.551 1 75.5 376 ASP A N 1
ATOM 3020 C CA . ASP A 1 376 ? -17.266 33.219 7.375 1 75.5 376 ASP A CA 1
ATOM 3021 C C . ASP A 1 376 ? -17.547 32.219 8.5 1 75.5 376 ASP A C 1
ATOM 3023 O O . ASP A 1 376 ? -16.969 31.141 8.531 1 75.5 376 ASP A O 1
ATOM 3027 N N . THR A 1 377 ? -18.344 32.625 9.477 1 80.38 377 THR A N 1
ATOM 3028 C CA . THR A 1 377 ? -18.797 31.719 10.547 1 80.38 377 THR A CA 1
ATOM 3029 C C . THR A 1 377 ? -19.641 30.578 9.984 1 80.38 377 THR A C 1
ATOM 3031 O O . THR A 1 377 ? -20.297 30.75 8.945 1 80.38 377 THR A O 1
ATOM 3034 N N . PRO A 1 378 ? -19.625 29.453 10.695 1 86.81 378 PRO A N 1
ATOM 3035 C CA . PRO A 1 378 ? -20.438 28.328 10.227 1 86.81 378 PRO A CA 1
ATOM 3036 C C . PRO A 1 378 ? -21.906 28.719 10.055 1 86.81 378 PRO A C 1
ATOM 3038 O O . PRO A 1 378 ? -22.562 28.266 9.102 1 86.81 378 PRO A O 1
ATOM 3041 N N . GLU A 1 379 ? -22.422 29.516 10.914 1 85.31 379 GLU A N 1
ATOM 3042 C CA . GLU A 1 379 ? -23.828 29.938 10.828 1 85.31 379 GLU A CA 1
ATOM 3043 C C . GLU A 1 379 ? -24.094 30.703 9.531 1 85.31 379 GLU A C 1
ATOM 3045 O O . GLU A 1 379 ? -25.141 30.531 8.906 1 85.31 379 GLU A O 1
ATOM 3050 N N . ASN A 1 380 ? -23.156 31.484 9.18 1 84.56 380 ASN A N 1
ATOM 3051 C CA . ASN A 1 380 ? -23.297 32.25 7.949 1 84.56 380 ASN A CA 1
ATOM 3052 C C . ASN A 1 380 ? -23.078 31.391 6.711 1 84.56 380 ASN A C 1
ATOM 3054 O O . ASN A 1 380 ? -23.719 31.609 5.676 1 84.56 380 ASN A O 1
ATOM 3058 N N . ILE A 1 381 ? -22.219 30.484 6.828 1 87.81 381 ILE A N 1
ATOM 3059 C CA . ILE A 1 381 ? -21.859 29.641 5.695 1 87.81 381 ILE A CA 1
ATOM 3060 C C . ILE A 1 381 ? -23.031 28.719 5.352 1 87.81 381 ILE A C 1
ATOM 3062 O O . ILE A 1 381 ? -23.438 28.641 4.191 1 87.81 381 ILE A O 1
ATOM 3066 N N . PHE A 1 382 ? -23.625 28.109 6.34 1 92.06 382 PHE A N 1
ATOM 3067 C CA . PHE A 1 382 ? -24.578 27.031 6.07 1 92.06 382 PHE A CA 1
ATOM 3068 C C . PHE A 1 382 ? -26.016 27.531 6.207 1 92.06 382 PHE A C 1
ATOM 3070 O O . PHE A 1 382 ? -26.953 26.875 5.754 1 92.06 382 PHE A O 1
ATOM 3077 N N . GLY A 1 383 ? -26.125 28.641 6.836 1 87.94 383 GLY A N 1
ATOM 3078 C CA . GLY A 1 383 ? -27.438 29.281 6.891 1 87.94 383 GLY A CA 1
ATOM 3079 C C . GLY A 1 383 ? -28.297 28.781 8.031 1 87.94 383 GLY A C 1
ATOM 3080 O O . GLY A 1 383 ? -27.797 28.234 9.008 1 87.94 383 GLY A O 1
ATOM 3081 N N . LYS A 1 384 ? -29.578 29.172 7.961 1 89.62 384 LYS A N 1
ATOM 3082 C CA . LYS A 1 384 ? -30.547 28.844 9 1 89.62 384 LYS A CA 1
ATOM 3083 C C . LYS A 1 384 ? -31.625 27.906 8.477 1 89.62 384 LYS A C 1
ATOM 3085 O O . LYS A 1 384 ? -31.875 27.844 7.273 1 89.62 384 LYS A O 1
ATOM 3090 N N . ASP A 1 385 ? -32.125 27.109 9.422 1 86.25 385 ASP A N 1
ATOM 3091 C CA . ASP A 1 385 ? -33.219 26.234 9.039 1 86.25 385 ASP A CA 1
ATOM 3092 C C . ASP A 1 385 ? -34.531 26.984 8.984 1 86.25 385 ASP A C 1
ATOM 3094 O O . ASP A 1 385 ? -34.562 28.219 9.094 1 86.25 385 ASP A O 1
ATOM 3098 N N . ILE A 1 386 ? -35.625 26.266 8.727 1 83.88 386 ILE A N 1
ATOM 3099 C CA . ILE A 1 386 ? -36.969 26.844 8.523 1 83.88 386 ILE A CA 1
ATOM 3100 C C . ILE A 1 386 ? -37.438 27.5 9.812 1 83.88 386 ILE A C 1
ATOM 3102 O O . ILE A 1 386 ? -38.281 28.391 9.789 1 83.88 386 ILE A O 1
ATOM 3106 N N . HIS A 1 387 ? -36.906 27.109 10.945 1 90.31 387 HIS A N 1
ATOM 3107 C CA . HIS A 1 387 ? -37.312 27.625 12.242 1 90.31 387 HIS A CA 1
ATOM 3108 C C . HIS A 1 387 ? -36.406 28.766 12.688 1 90.31 387 HIS A C 1
ATOM 3110 O O . HIS A 1 387 ? -36.531 29.281 13.797 1 90.31 387 HIS A O 1
ATOM 3116 N N . GLY A 1 388 ? -35.438 29.062 11.859 1 85.94 388 GLY A N 1
ATOM 3117 C CA . GLY A 1 388 ? -34.531 30.172 12.156 1 85.94 388 GLY A CA 1
ATOM 3118 C C . GLY A 1 388 ? -33.312 29.766 12.93 1 85.94 388 GLY A C 1
ATOM 3119 O O . GLY A 1 388 ? -32.5 30.625 13.328 1 85.94 388 GLY A O 1
ATOM 3120 N N . ASN A 1 389 ? -33.219 28.547 13.195 1 88.31 389 ASN A N 1
ATOM 3121 C CA . ASN A 1 389 ? -32.031 28.047 13.898 1 88.31 389 ASN A CA 1
ATOM 3122 C C . ASN A 1 389 ? -30.875 27.797 12.938 1 88.31 389 ASN A C 1
ATOM 3124 O O . ASN A 1 389 ? -31.078 27.469 11.773 1 88.31 389 ASN A O 1
ATOM 3128 N N . ALA A 1 390 ? -29.672 28 13.492 1 89.62 390 ALA A N 1
ATOM 3129 C CA . ALA A 1 390 ? -28.484 27.734 12.68 1 89.62 390 ALA A CA 1
ATOM 3130 C C . ALA A 1 390 ? -28.453 26.266 12.242 1 89.62 390 ALA A C 1
ATOM 3132 O O . ALA A 1 390 ? -28.656 25.359 13.055 1 89.62 390 ALA A O 1
ATOM 3133 N N . LYS A 1 391 ? -28.25 26 10.992 1 90.5 391 LYS A N 1
ATOM 3134 C CA . LYS A 1 391 ? -28.156 24.625 10.484 1 90.5 391 LYS A CA 1
ATOM 3135 C C . LYS A 1 391 ? -26.938 23.922 11.07 1 90.5 391 LYS A C 1
ATOM 3137 O O . LYS A 1 391 ? -26.984 22.719 11.336 1 90.5 391 LYS A O 1
ATOM 3142 N N . VAL A 1 392 ? -25.922 24.719 11.211 1 91.75 392 VAL A N 1
ATOM 3143 C CA . VAL A 1 392 ? -24.672 24.141 11.719 1 91.75 392 VAL A CA 1
ATOM 3144 C C . VAL A 1 392 ? -24.172 24.984 12.898 1 91.75 392 VAL A C 1
ATOM 3146 O O . VAL A 1 392 ? -24.031 26.203 12.789 1 91.75 392 VAL A O 1
ATOM 3149 N N . SER A 1 393 ? -24.031 24.391 13.953 1 88.44 393 SER A N 1
ATOM 3150 C CA . SER A 1 393 ? -23.406 24.938 15.148 1 88.44 393 SER A CA 1
ATOM 3151 C C . SER A 1 393 ? -22.344 24 15.711 1 88.44 393 SER A C 1
ATOM 3153 O O . SER A 1 393 ? -22.641 22.875 16.094 1 88.44 393 SER A O 1
ATOM 3155 N N . LEU A 1 394 ? -21.141 24.5 15.711 1 89 394 LEU A N 1
ATOM 3156 C CA . LEU A 1 394 ? -20.062 23.641 16.188 1 89 394 LEU A CA 1
ATOM 3157 C C . LEU A 1 394 ? -20 23.641 17.703 1 89 394 LEU A C 1
ATOM 3159 O O . LEU A 1 394 ? -19.812 24.688 18.328 1 89 394 LEU A O 1
ATOM 3163 N N . LYS A 1 395 ? -20.219 22.453 18.312 1 85.5 395 LYS A N 1
ATOM 3164 C CA . LYS A 1 395 ? -20.234 22.328 19.766 1 85.5 395 LYS A CA 1
ATOM 3165 C C . LYS A 1 395 ? -19.375 21.141 20.219 1 85.5 395 LYS A C 1
ATOM 3167 O O . LYS A 1 395 ? -19.484 20.047 19.672 1 85.5 395 LYS A O 1
ATOM 3172 N N . ASN A 1 396 ? -18.453 21.484 21.078 1 89.06 396 ASN A N 1
ATOM 3173 C CA . ASN A 1 396 ? -17.703 20.406 21.734 1 89.06 396 ASN A CA 1
ATOM 3174 C C . ASN A 1 396 ? -18.375 19.969 23.031 1 89.06 396 ASN A C 1
ATOM 3176 O O . ASN A 1 396 ? -18.109 20.531 24.094 1 89.06 396 ASN A O 1
ATOM 3180 N N . LYS A 1 397 ? -19.297 19.047 22.938 1 85.69 397 LYS A N 1
ATOM 3181 C CA . LYS A 1 397 ? -20.047 18.531 24.078 1 85.69 397 LYS A CA 1
ATOM 3182 C C . LYS A 1 397 ? -19.281 17.422 24.781 1 85.69 397 LYS A C 1
ATOM 3184 O O . LYS A 1 397 ? -18.406 16.797 24.188 1 85.69 397 LYS A O 1
ATOM 3189 N N . ASN A 1 398 ? -19.672 17.25 26.016 1 81.81 398 ASN A N 1
ATOM 3190 C CA . ASN A 1 398 ? -19.031 16.188 26.797 1 81.81 398 ASN A CA 1
ATOM 3191 C C . ASN A 1 398 ? -19.391 14.805 26.281 1 81.81 398 ASN A C 1
ATOM 3193 O O . ASN A 1 398 ? -20.531 14.562 25.875 1 81.81 398 ASN A O 1
ATOM 3197 N N . ASN A 1 399 ? -18.438 13.977 26.219 1 81.44 399 ASN A N 1
ATOM 3198 C CA . ASN A 1 399 ? -18.594 12.562 25.891 1 81.44 399 ASN A CA 1
ATOM 3199 C C . ASN A 1 399 ? -19.016 12.375 24.438 1 81.44 399 ASN A C 1
ATOM 3201 O O . ASN A 1 399 ? -19.734 11.422 24.125 1 81.44 399 ASN A O 1
ATOM 3205 N N . GLN A 1 400 ? -18.734 13.383 23.672 1 87 400 GLN A N 1
ATOM 3206 C CA . GLN A 1 400 ? -18.984 13.289 22.25 1 87 400 GLN A CA 1
ATOM 3207 C C . GLN A 1 400 ? -17.75 13.711 21.438 1 87 400 GLN A C 1
ATOM 3209 O O . GLN A 1 400 ? -16.875 14.414 21.969 1 87 400 GLN A O 1
ATOM 3214 N N . PRO A 1 401 ? -17.719 13.258 20.203 1 90.12 401 PRO A N 1
ATOM 3215 C CA . PRO A 1 401 ? -16.625 13.727 19.359 1 90.12 401 PRO A CA 1
ATOM 3216 C C . PRO A 1 401 ? -16.594 15.242 19.188 1 90.12 401 PRO A C 1
ATOM 3218 O O . PRO A 1 401 ? -17.656 15.867 19.094 1 90.12 401 PRO A O 1
ATOM 3221 N N . ARG A 1 402 ? -15.453 15.836 19.094 1 91.56 402 ARG A N 1
ATOM 3222 C CA . ARG A 1 402 ? -15.32 17.281 18.969 1 91.56 402 ARG A CA 1
ATOM 3223 C C . ARG A 1 402 ? -15.68 17.75 17.562 1 91.56 402 ARG A C 1
ATOM 3225 O O . ARG A 1 402 ? -15.383 17.062 16.578 1 91.56 402 ARG A O 1
ATOM 3232 N N . GLU A 1 403 ? -16.297 18.875 17.578 1 93.38 403 GLU A N 1
ATOM 3233 C CA . GLU A 1 403 ? -16.719 19.422 16.281 1 93.38 403 GLU A CA 1
ATOM 3234 C C . GLU A 1 403 ? -15.828 20.594 15.883 1 93.38 403 GLU A C 1
ATOM 3236 O O . GLU A 1 403 ? -15.836 21.016 14.719 1 93.38 403 GLU A O 1
ATOM 3241 N N . ASP A 1 404 ? -15.102 21.094 16.766 1 91.56 404 ASP A N 1
ATOM 3242 C CA . ASP A 1 404 ? -14.125 22.141 16.516 1 91.56 404 ASP A CA 1
ATOM 3243 C C . ASP A 1 404 ? -12.781 21.812 17.172 1 91.56 404 ASP A C 1
ATOM 3245 O O . ASP A 1 404 ? -12.664 21.797 18.391 1 91.56 404 ASP A O 1
ATOM 3249 N N . ILE A 1 405 ? -11.805 21.516 16.391 1 92.19 405 ILE A N 1
ATOM 3250 C CA . ILE A 1 405 ? -10.5 21.109 16.891 1 92.19 405 ILE A CA 1
ATOM 3251 C C . ILE A 1 405 ? -9.43 22.062 16.375 1 92.19 405 ILE A C 1
ATOM 3253 O O . ILE A 1 405 ? -9.398 22.406 15.195 1 92.19 405 ILE A O 1
ATOM 3257 N N . ILE A 1 406 ? -8.57 22.547 17.266 1 90.19 406 ILE A N 1
ATOM 3258 C CA . ILE A 1 406 ? -7.496 23.469 16.891 1 90.19 406 ILE A CA 1
ATOM 3259 C C . ILE A 1 406 ? -6.145 22.781 17.062 1 90.19 406 ILE A C 1
ATOM 3261 O O . ILE A 1 406 ? -5.824 22.281 18.141 1 90.19 406 ILE A O 1
ATOM 3265 N N . LEU A 1 407 ? -5.461 22.734 16.031 1 91.88 407 LEU A N 1
ATOM 3266 C CA . LEU A 1 407 ? -4.094 22.234 16.062 1 91.88 407 LEU A CA 1
ATOM 3267 C C . LEU A 1 407 ? -3.105 23.375 16.312 1 91.88 407 LEU A C 1
ATOM 3269 O O . LEU A 1 407 ? -2.82 24.156 15.398 1 91.88 407 LEU A O 1
ATOM 3273 N N . ASP A 1 408 ? -2.477 23.391 17.438 1 89.88 408 ASP A N 1
ATOM 3274 C CA . ASP A 1 408 ? -1.743 24.594 17.844 1 89.88 408 ASP A CA 1
ATOM 3275 C C . ASP A 1 408 ? -0.236 24.344 17.812 1 89.88 408 ASP A C 1
ATOM 3277 O O . ASP A 1 408 ? 0.55 25.266 18.031 1 89.88 408 ASP A O 1
ATOM 3281 N N . VAL A 1 409 ? 0.199 23.172 17.516 1 91.38 409 VAL A N 1
ATOM 3282 C CA . VAL A 1 409 ? 1.628 22.875 17.469 1 91.38 409 VAL A CA 1
ATOM 3283 C C . VAL A 1 409 ? 2.102 22.844 16.016 1 91.38 409 VAL A C 1
ATOM 3285 O O . VAL A 1 409 ? 1.452 22.234 15.164 1 91.38 409 VAL A O 1
ATOM 3288 N N . CYS A 1 410 ? 3.189 23.547 15.773 1 91.69 410 CYS A N 1
ATOM 3289 C CA . CYS A 1 410 ? 3.791 23.516 14.445 1 91.69 410 CYS A CA 1
ATOM 3290 C C . CYS A 1 410 ? 4.914 22.5 14.367 1 91.69 410 CYS A C 1
ATOM 3292 O O . CYS A 1 410 ? 5.887 22.578 15.117 1 91.69 410 CYS A O 1
ATOM 3294 N N . TYR A 1 411 ? 4.797 21.609 13.508 1 89.06 411 TYR A N 1
ATOM 3295 C CA . TYR A 1 411 ? 5.793 20.547 13.398 1 89.06 411 TYR A CA 1
ATOM 3296 C C . TYR A 1 411 ? 6.633 20.719 12.133 1 89.06 411 TYR A C 1
ATOM 3298 O O . TYR A 1 411 ? 7.43 19.844 11.789 1 89.06 411 TYR A O 1
ATOM 3306 N N . ARG A 1 412 ? 6.469 21.781 11.508 1 89.62 412 ARG A N 1
ATOM 3307 C CA . ARG A 1 412 ? 7.156 22.016 10.242 1 89.62 412 ARG A CA 1
ATOM 3308 C C . ARG A 1 412 ? 8.195 23.125 10.391 1 89.62 412 ARG A C 1
ATOM 3310 O O . ARG A 1 412 ? 9.391 22.891 10.219 1 89.62 412 ARG A O 1
ATOM 3317 N N . ASN A 1 413 ? 7.762 24.297 10.758 1 94.12 413 ASN A N 1
ATOM 3318 C CA . ASN A 1 413 ? 8.625 25.469 10.828 1 94.12 413 ASN A CA 1
ATOM 3319 C C . ASN A 1 413 ? 9.227 25.641 12.219 1 94.12 413 ASN A C 1
ATOM 3321 O O . ASN A 1 413 ? 8.562 25.391 13.227 1 94.12 413 ASN A O 1
ATOM 3325 N N . SER A 1 414 ? 10.484 26.109 12.25 1 95.69 414 SER A N 1
ATOM 3326 C CA . SER A 1 414 ? 11.062 26.516 13.516 1 95.69 414 SER A CA 1
ATOM 3327 C C . SER A 1 414 ? 10.375 27.781 14.047 1 95.69 414 SER A C 1
ATOM 3329 O O . SER A 1 414 ? 9.695 28.484 13.305 1 95.69 414 SER A O 1
ATOM 3331 N N . ARG A 1 415 ? 10.562 27.984 15.312 1 95.69 415 ARG A N 1
ATOM 3332 C CA . ARG A 1 415 ? 9.961 29.141 15.969 1 95.69 415 ARG A CA 1
ATOM 3333 C C . ARG A 1 415 ? 10.367 30.438 15.273 1 95.69 415 ARG A C 1
ATOM 3335 O O . ARG A 1 415 ? 9.516 31.266 14.945 1 95.69 415 ARG A O 1
ATOM 3342 N N . PRO A 1 416 ? 11.641 30.641 14.945 1 96.88 416 PRO A N 1
ATOM 3343 C CA . PRO A 1 416 ? 12.039 31.891 14.289 1 96.88 416 PRO A CA 1
ATOM 3344 C C . PRO A 1 416 ? 11.398 32.062 12.906 1 96.88 416 PRO A C 1
ATOM 3346 O O . PRO A 1 416 ? 10.992 33.156 12.539 1 96.88 416 PRO A O 1
ATOM 3349 N N . ILE A 1 417 ? 11.297 31.016 12.18 1 97.12 417 ILE A N 1
ATOM 3350 C CA . ILE A 1 417 ? 10.727 31.078 10.844 1 97.12 417 ILE A CA 1
ATOM 3351 C C . ILE A 1 417 ? 9.234 31.391 10.93 1 97.12 417 ILE A C 1
ATOM 3353 O O . ILE A 1 417 ? 8.742 32.281 10.242 1 97.12 417 ILE A O 1
ATOM 3357 N N . LEU A 1 418 ? 8.547 30.703 11.797 1 95.75 418 LEU A N 1
ATOM 3358 C CA . LEU A 1 418 ? 7.105 30.875 11.922 1 95.75 418 LEU A CA 1
ATOM 3359 C C . LEU A 1 418 ? 6.77 32.25 12.461 1 95.75 418 LEU A C 1
ATOM 3361 O O . LEU A 1 418 ? 5.852 32.906 11.961 1 95.75 418 LEU A O 1
ATOM 3365 N N . SER A 1 419 ? 7.465 32.656 13.469 1 96.06 419 SER A N 1
ATOM 3366 C CA . SER A 1 419 ? 7.246 33.969 14.039 1 96.06 419 SER A CA 1
ATOM 3367 C C . SER A 1 419 ? 7.52 35.062 13.016 1 96.06 419 SER A C 1
ATOM 3369 O O . SER A 1 419 ? 6.801 36.062 12.961 1 96.06 419 SER A O 1
ATOM 3371 N N . THR A 1 420 ? 8.57 34.875 12.25 1 96.94 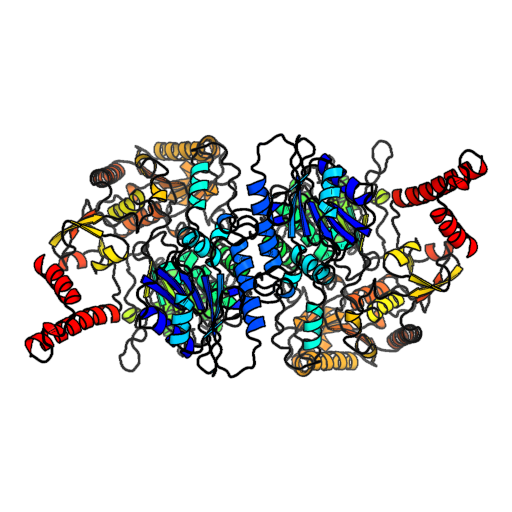420 THR A N 1
ATOM 3372 C CA . THR A 1 420 ? 8.875 35.844 11.195 1 96.94 420 THR A CA 1
ATOM 3373 C C . THR A 1 420 ? 7.742 35.906 10.172 1 96.94 420 THR A C 1
ATOM 3375 O O . THR A 1 420 ? 7.332 37 9.758 1 96.94 420 THR A O 1
ATOM 3378 N N . ALA A 1 421 ? 7.262 34.75 9.797 1 95.31 421 ALA A N 1
ATOM 3379 C CA . ALA A 1 421 ? 6.164 34.688 8.844 1 95.31 421 ALA A CA 1
ATOM 3380 C C . ALA A 1 421 ? 4.938 35.438 9.359 1 95.31 421 ALA A C 1
ATOM 3382 O O . ALA A 1 421 ? 4.309 36.188 8.633 1 95.31 421 ALA A O 1
ATOM 3383 N N . HIS A 1 422 ? 4.617 35.25 10.617 1 93.25 422 HIS A N 1
ATOM 3384 C CA . HIS A 1 422 ? 3.475 35.938 11.211 1 93.25 422 HIS A CA 1
ATOM 3385 C C . HIS A 1 422 ? 3.719 37.438 11.305 1 93.25 422 HIS A C 1
ATOM 3387 O O . HIS A 1 422 ? 2.842 38.219 10.961 1 93.25 422 HIS A O 1
ATOM 3393 N N . ALA A 1 423 ? 4.879 37.781 11.766 1 95 423 ALA A N 1
ATOM 3394 C CA . ALA A 1 423 ? 5.207 39.188 11.922 1 95 423 ALA A CA 1
ATOM 3395 C C . ALA A 1 423 ? 5.105 39.938 10.586 1 95 423 ALA A C 1
ATOM 3397 O O . ALA A 1 423 ? 4.562 41.031 10.516 1 95 423 ALA A O 1
ATOM 3398 N N . LEU A 1 424 ? 5.668 39.312 9.609 1 93.31 424 LEU A N 1
ATOM 3399 C CA . LEU A 1 424 ? 5.645 39.906 8.289 1 93.31 424 LEU A CA 1
ATOM 3400 C C . LEU A 1 424 ? 4.238 39.875 7.699 1 93.31 424 LEU A C 1
ATOM 3402 O O . LEU A 1 424 ? 3.805 40.844 7.055 1 93.31 424 LEU A O 1
ATOM 3406 N N . GLY A 1 425 ? 3.561 38.781 7.898 1 89.56 425 GLY A N 1
ATOM 3407 C CA . GLY A 1 425 ? 2.203 38.656 7.395 1 89.56 425 GLY A CA 1
ATOM 3408 C C . GLY A 1 425 ? 1.252 39.719 7.957 1 89.56 425 GLY A C 1
ATOM 3409 O O . GLY A 1 425 ? 0.435 40.25 7.223 1 89.56 425 GLY A O 1
ATOM 3410 N N . PHE A 1 426 ? 1.404 40 9.234 1 88.75 426 PHE A N 1
ATOM 3411 C CA . PHE A 1 426 ? 0.564 40.969 9.906 1 88.75 426 PHE A CA 1
ATOM 3412 C C . PHE A 1 426 ? 1.185 42.375 9.82 1 88.75 426 PHE A C 1
ATOM 3414 O O . PHE A 1 426 ? 0.515 43.375 10.078 1 88.75 426 PHE A O 1
ATOM 3421 N N . ARG A 1 427 ? 2.377 42.438 9.469 1 89.19 427 ARG A N 1
ATOM 3422 C CA . ARG A 1 427 ? 3.184 43.656 9.469 1 89.19 427 ARG A CA 1
ATOM 3423 C C . ARG A 1 427 ? 3.221 44.281 10.852 1 89.19 427 ARG A C 1
ATOM 3425 O O . ARG A 1 427 ? 2.906 45.469 11.008 1 89.19 427 ARG A O 1
ATOM 3432 N N . ILE A 1 428 ? 3.57 43.5 11.781 1 90.75 428 ILE A N 1
ATOM 3433 C CA . ILE A 1 428 ? 3.559 43.844 13.195 1 90.75 428 ILE A CA 1
ATOM 3434 C C . ILE A 1 428 ? 4.473 45.031 13.445 1 90.75 428 ILE A C 1
ATOM 3436 O O . ILE A 1 428 ? 4.148 45.906 14.25 1 90.75 428 ILE A O 1
ATOM 3440 N N . TYR A 1 429 ? 5.598 45.125 12.828 1 90.62 429 TYR A N 1
ATOM 3441 C CA . TYR A 1 429 ? 6.574 46.156 13.094 1 90.62 429 TYR A CA 1
ATOM 3442 C C . TYR A 1 429 ? 6.496 47.25 12.031 1 90.62 429 TYR A C 1
ATOM 3444 O O . TYR A 1 429 ? 7.473 47.969 11.789 1 90.62 429 TYR A O 1
ATOM 3452 N N . GLY A 1 430 ? 5.434 47.344 11.359 1 83.31 430 GLY A N 1
ATOM 3453 C CA . GLY A 1 430 ? 5.008 48.406 10.461 1 83.31 430 GLY A CA 1
ATOM 3454 C C . GLY A 1 430 ? 3.566 48.812 10.672 1 83.31 430 GLY A C 1
ATOM 3455 O O . GLY A 1 430 ? 3.1 48.906 11.805 1 83.31 430 GLY A O 1
ATOM 3456 N N . GLU A 1 431 ? 2.959 49.188 9.609 1 81.62 431 GLU A N 1
ATOM 3457 C CA . GLU A 1 431 ? 1.518 49.438 9.672 1 81.62 431 GLU A CA 1
ATOM 3458 C C . GLU A 1 431 ? 0.752 48.094 9.57 1 81.62 431 GLU A C 1
ATOM 3460 O O . GLU A 1 431 ? 0.689 47.5 8.492 1 81.62 431 GLU A O 1
ATOM 3465 N N . ILE A 1 432 ? 0.156 47.75 10.664 1 87.19 432 ILE A N 1
ATOM 3466 C CA . ILE A 1 432 ? -0.549 46.469 10.719 1 87.19 432 ILE A CA 1
ATOM 3467 C C . ILE A 1 432 ? -1.615 46.438 9.625 1 87.19 432 ILE A C 1
ATOM 3469 O O . ILE A 1 432 ? -2.398 47.375 9.477 1 87.19 432 ILE A O 1
ATOM 3473 N N . VAL A 1 433 ? -1.646 45.344 8.867 1 82.12 433 VAL A N 1
ATOM 3474 C CA . VAL A 1 433 ? -2.512 45.281 7.699 1 82.12 433 VAL A CA 1
ATOM 3475 C C . VAL A 1 433 ? -3.684 44.344 7.965 1 82.12 433 VAL A C 1
ATOM 3477 O O . VAL A 1 433 ? -4.703 44.406 7.273 1 82.12 433 VAL A O 1
ATOM 3480 N N . GLN A 1 434 ? -3.541 43.469 8.953 1 82.81 434 GLN A N 1
ATOM 3481 C CA . GLN A 1 434 ? -4.594 42.531 9.312 1 82.81 434 GLN A CA 1
ATOM 3482 C C . GLN A 1 434 ? -4.473 42.094 10.766 1 82.81 434 GLN A C 1
ATOM 3484 O O . GLN A 1 434 ? -3.414 42.25 11.383 1 82.81 434 GLN A O 1
ATOM 3489 N N . MET A 1 435 ? -5.594 41.688 11.312 1 83.62 435 MET A N 1
ATOM 3490 C CA . MET A 1 435 ? -5.605 41.25 12.711 1 83.62 435 MET A CA 1
ATOM 3491 C C . MET A 1 435 ? -6.742 40.281 12.969 1 83.62 435 MET A C 1
ATOM 3493 O O . MET A 1 435 ? -7.766 40.312 12.281 1 83.62 435 MET A O 1
ATOM 3497 N N . PHE A 1 436 ? -6.445 39.469 13.914 1 78.5 436 PHE A N 1
ATOM 3498 C CA . PHE A 1 436 ? -7.516 38.562 14.32 1 78.5 436 PHE A CA 1
ATOM 3499 C C . PHE A 1 436 ? -8.648 39.312 14.992 1 78.5 436 PHE A C 1
ATOM 3501 O O . PHE A 1 436 ? -8.398 40.25 15.773 1 78.5 436 PHE A O 1
ATOM 3508 N N . ASP A 1 437 ? -9.812 38.969 14.648 1 72.62 437 ASP A N 1
ATOM 3509 C CA . ASP A 1 437 ? -10.969 39.625 15.266 1 72.62 437 ASP A CA 1
ATOM 3510 C C . ASP A 1 437 ? -11.078 39.25 16.75 1 72.62 437 ASP A C 1
ATOM 3512 O O . ASP A 1 437 ? -11.438 40.094 17.578 1 72.62 437 ASP A O 1
ATOM 3516 N N . ASP A 1 438 ? -10.797 38.031 16.969 1 76 438 ASP A N 1
ATOM 3517 C CA . ASP A 1 438 ? -10.797 37.531 18.344 1 76 438 ASP A CA 1
ATOM 3518 C C . ASP A 1 438 ? -9.367 37.344 18.859 1 76 438 ASP A C 1
ATOM 3520 O O . ASP A 1 438 ? -8.617 36.5 18.328 1 76 438 ASP A O 1
ATOM 3524 N N . PRO A 1 439 ? -9.047 38.062 19.922 1 83.56 439 PRO A N 1
ATOM 3525 C CA . PRO A 1 439 ? -7.691 37.969 20.453 1 83.56 439 PRO A CA 1
ATOM 3526 C C . PRO A 1 439 ? -7.324 36.562 20.906 1 83.56 439 PRO A C 1
ATOM 3528 O O . PRO A 1 439 ? -6.145 36.219 20.938 1 83.56 439 PRO A O 1
ATOM 3531 N N . LYS A 1 440 ? -8.281 35.781 21.25 1 81.62 440 LYS A N 1
ATOM 3532 C CA . LYS A 1 440 ? -8.039 34.438 21.734 1 81.62 440 LYS A CA 1
ATOM 3533 C C . LYS A 1 440 ? -7.414 33.562 20.656 1 81.62 440 LYS A C 1
ATOM 3535 O O . LYS A 1 440 ? -6.785 32.531 20.953 1 81.62 440 LYS A O 1
ATOM 3540 N N . LEU A 1 441 ? -7.527 34.031 19.469 1 81.31 441 LEU A N 1
ATOM 3541 C CA . LEU A 1 441 ? -6.992 33.25 18.344 1 81.31 441 LEU A CA 1
ATOM 3542 C C . LEU A 1 441 ? -5.469 33.156 18.422 1 81.31 441 LEU A C 1
ATOM 3544 O O . LEU A 1 441 ? -4.879 32.156 18 1 81.31 441 LEU A O 1
ATOM 3548 N N . TRP A 1 442 ? -4.867 34.188 19 1 87.88 442 TRP A N 1
ATOM 3549 C CA . TRP A 1 442 ? -3.416 34.156 19.156 1 87.88 442 TRP A CA 1
ATOM 3550 C C . TRP A 1 442 ? -2.982 33.031 20.078 1 87.88 442 TRP A C 1
ATOM 3552 O O . TRP A 1 442 ? -2.029 32.281 19.766 1 87.88 442 TRP A O 1
ATOM 3562 N N . THR A 1 443 ? -3.695 32.875 21.109 1 88.12 443 THR A N 1
ATOM 3563 C CA . THR A 1 443 ? -3.381 31.797 22.047 1 88.12 443 THR A CA 1
ATOM 3564 C C . THR A 1 443 ? -3.748 30.438 21.469 1 88.12 443 THR A C 1
ATOM 3566 O O . THR A 1 443 ? -3.062 29.453 21.719 1 88.12 443 THR A O 1
ATOM 3569 N N . ASP A 1 444 ? -4.734 30.5 20.703 1 82.62 444 ASP A N 1
ATOM 3570 C CA . ASP A 1 444 ? -5.199 29.266 20.078 1 82.62 444 ASP A CA 1
ATOM 3571 C C . ASP A 1 444 ? -4.16 28.703 19.109 1 82.62 444 ASP A C 1
ATOM 3573 O O . ASP A 1 444 ? -4.039 27.5 18.953 1 82.62 444 ASP A O 1
ATOM 3577 N N . ILE A 1 445 ? -3.445 29.625 18.562 1 85.62 445 ILE A N 1
ATOM 3578 C CA . ILE A 1 445 ? -2.51 29.125 17.562 1 85.62 445 ILE A CA 1
ATOM 3579 C C . ILE A 1 445 ? -1.12 28.984 18.172 1 85.62 445 ILE A C 1
ATOM 3581 O O . ILE A 1 445 ? -0.118 28.938 17.453 1 85.62 445 ILE A O 1
ATOM 3585 N N . GLY A 1 446 ? -1.057 29.078 19.484 1 88.81 446 GLY A N 1
ATOM 3586 C CA . GLY A 1 446 ? 0.154 28.625 20.156 1 88.81 446 GLY A CA 1
ATOM 3587 C C . GLY A 1 446 ? 0.987 29.766 20.719 1 88.81 446 GLY A C 1
ATOM 3588 O O . GLY A 1 446 ? 2.111 29.547 21.172 1 88.81 446 GLY A O 1
ATOM 3589 N N . TYR A 1 447 ? 0.49 31 20.625 1 93.5 447 TYR A N 1
ATOM 3590 C CA . TYR A 1 447 ? 1.212 32.125 21.219 1 93.5 447 TYR A CA 1
ATOM 3591 C C . TYR A 1 447 ? 0.829 32.312 22.688 1 93.5 447 TYR A C 1
ATOM 3593 O O . TYR A 1 447 ? -0.283 31.953 23.078 1 93.5 447 TYR A O 1
ATOM 3601 N N . GLU A 1 448 ? 1.719 32.781 23.453 1 95.19 448 GLU A N 1
ATOM 3602 C CA . GLU A 1 448 ? 1.493 33.156 24.844 1 95.19 448 GLU A CA 1
ATOM 3603 C C . GLU A 1 448 ? 1.839 34.625 25.078 1 95.19 448 GLU A C 1
ATOM 3605 O O . GLU A 1 448 ? 2.752 35.156 24.438 1 95.19 448 GLU A O 1
ATOM 3610 N N . VAL A 1 449 ? 1.084 35.219 25.938 1 94.94 449 VAL A N 1
ATOM 3611 C CA . VAL A 1 449 ? 1.36 36.625 26.297 1 94.94 449 VAL A CA 1
ATOM 3612 C C . VAL A 1 449 ? 2.547 36.688 27.25 1 94.94 449 VAL A C 1
ATOM 3614 O O . VAL A 1 449 ? 2.488 36.125 28.359 1 94.94 449 VAL A O 1
ATOM 3617 N N . GLU A 1 450 ? 3.584 37.156 26.797 1 94.81 450 GLU A N 1
ATOM 3618 C CA . GLU A 1 450 ? 4.75 37.344 27.656 1 94.81 450 GLU A CA 1
ATOM 3619 C C . GLU A 1 450 ? 4.598 38.562 28.547 1 94.81 450 GLU A C 1
ATOM 3621 O O . GLU A 1 450 ? 4.965 38.531 29.734 1 94.81 450 GLU A O 1
ATOM 3626 N N . SER A 1 451 ? 4.145 39.656 27.938 1 94.56 451 SER A N 1
ATOM 3627 C CA . SER A 1 451 ? 3.877 40.906 28.672 1 94.56 451 SER A CA 1
ATOM 3628 C C . SER A 1 451 ? 2.754 41.688 28.016 1 94.56 451 SER A C 1
ATOM 3630 O O . SER A 1 451 ? 2.5 41.562 26.812 1 94.56 451 SER A O 1
ATOM 3632 N N . GLY A 1 452 ? 2.023 42.406 28.797 1 93.81 452 GLY A N 1
ATOM 3633 C CA . GLY A 1 452 ? 0.904 43.219 28.312 1 93.81 452 GLY A CA 1
ATOM 3634 C C . GLY A 1 452 ? -0.398 42.438 28.266 1 93.81 452 GLY A C 1
ATOM 3635 O O . GLY A 1 452 ? -0.587 41.469 29.031 1 93.81 452 GLY A O 1
ATOM 3636 N N . ARG A 1 453 ? -1.377 43.031 27.453 1 92.81 453 ARG A N 1
ATOM 3637 C CA . ARG A 1 453 ? -2.697 42.406 27.391 1 92.81 453 ARG A CA 1
ATOM 3638 C C . ARG A 1 453 ? -3.238 42.438 25.969 1 92.81 453 ARG A C 1
ATOM 3640 O O . ARG A 1 453 ? -3.029 43.406 25.234 1 92.81 453 ARG A O 1
ATOM 3647 N N . LEU A 1 454 ? -3.789 41.344 25.594 1 90.94 454 LEU A N 1
ATOM 3648 C CA . LEU A 1 454 ? -4.473 41.219 24.312 1 90.94 454 LEU A CA 1
ATOM 3649 C C . LEU A 1 454 ? -5.836 41.906 24.359 1 90.94 454 LEU A C 1
ATOM 3651 O O . LEU A 1 454 ? -6.871 41.25 24.266 1 90.94 454 LEU A O 1
ATOM 3655 N N . GLU A 1 455 ? -5.809 43.219 24.578 1 90.81 455 GLU A N 1
ATOM 3656 C CA . GLU A 1 455 ? -7.004 44.062 24.641 1 90.81 455 GLU A CA 1
ATOM 3657 C C . GLU A 1 455 ? -6.863 45.312 23.781 1 90.81 455 GLU A C 1
ATOM 3659 O O . GLU A 1 455 ? -5.75 45.719 23.438 1 90.81 455 GLU A O 1
ATOM 3664 N N . ASP A 1 456 ? -7.992 45.906 23.516 1 88.88 456 ASP A N 1
ATOM 3665 C CA . ASP A 1 456 ? -8.016 47.094 22.641 1 88.88 456 ASP A CA 1
ATOM 3666 C C . ASP A 1 456 ? -7.078 48.188 23.141 1 88.88 456 ASP A C 1
ATOM 3668 O O . ASP A 1 456 ? -7.141 48.562 24.312 1 88.88 456 ASP A O 1
ATOM 3672 N N . ASP A 1 457 ? -6.246 48.594 22.344 1 90.38 457 ASP A N 1
ATOM 3673 C CA . ASP A 1 457 ? -5.371 49.75 22.547 1 90.38 457 ASP A CA 1
ATOM 3674 C C . ASP A 1 457 ? -4.34 49.469 23.641 1 90.38 457 ASP A C 1
ATOM 3676 O O . ASP A 1 457 ? -3.842 50.406 24.266 1 90.38 457 ASP A O 1
ATOM 3680 N N . CYS A 1 458 ? -4.059 48.219 23.844 1 93.44 458 CYS A N 1
ATOM 3681 C CA . CYS A 1 458 ? -3.029 47.844 24.812 1 93.44 458 CYS A CA 1
ATOM 3682 C C . CYS A 1 458 ? -1.805 47.281 24.109 1 93.44 458 CYS A C 1
ATOM 3684 O O . CYS A 1 458 ? -1.928 46.625 23.062 1 93.44 458 CYS A O 1
ATOM 3686 N N . ASP A 1 459 ? -0.691 47.625 24.75 1 94.5 459 ASP A N 1
ATOM 3687 C CA . ASP A 1 459 ? 0.538 47 24.266 1 94.5 459 ASP A CA 1
ATOM 3688 C C . ASP A 1 459 ? 0.61 45.531 24.688 1 94.5 459 ASP A C 1
ATOM 3690 O O . ASP A 1 459 ? 0.194 45.156 25.797 1 94.5 459 ASP A O 1
ATOM 3694 N N . VAL A 1 460 ? 1.056 44.75 23.75 1 95.19 460 VAL A N 1
ATOM 3695 C CA . VAL A 1 460 ? 1.158 43.312 24.047 1 95.19 460 VAL A CA 1
ATOM 3696 C C . VAL A 1 460 ? 2.418 42.75 23.406 1 95.19 460 VAL A C 1
ATOM 3698 O O . VAL A 1 460 ? 2.848 43.219 22.344 1 95.19 460 VAL A O 1
ATOM 3701 N N . VAL A 1 461 ? 3.08 41.844 24.062 1 96.38 461 VAL A N 1
ATOM 3702 C CA . VAL A 1 461 ? 4.195 41.062 23.531 1 96.38 461 VAL A CA 1
ATOM 3703 C C . VAL A 1 461 ? 3.852 39.562 23.531 1 96.38 461 VAL A C 1
ATOM 3705 O O . VAL A 1 461 ? 3.59 39 24.594 1 96.38 461 VAL A O 1
ATOM 3708 N N . LEU A 1 462 ? 3.795 39 22.344 1 96.25 462 LEU A N 1
ATOM 3709 C CA . LEU A 1 462 ? 3.457 37.562 22.203 1 96.25 462 LEU A CA 1
ATOM 3710 C C . LEU A 1 462 ? 4.695 36.75 21.859 1 96.25 462 LEU A C 1
ATOM 3712 O O . LEU A 1 462 ? 5.578 37.219 21.141 1 96.25 462 LEU A O 1
ATOM 3716 N N . LYS A 1 463 ? 4.742 35.594 22.406 1 96.19 463 LYS A N 1
ATOM 3717 C CA . LYS A 1 463 ? 5.855 34.688 22.141 1 96.19 463 LYS A CA 1
ATOM 3718 C C . LYS A 1 463 ? 5.375 33.25 22 1 96.19 463 LYS A C 1
ATOM 3720 O O . LYS A 1 463 ? 4.316 32.875 22.516 1 96.19 463 LYS A O 1
ATOM 3725 N N . ARG A 1 464 ? 6.09 32.531 21.203 1 93.69 464 ARG A N 1
ATOM 3726 C CA . ARG A 1 464 ? 5.863 31.094 21.125 1 93.69 464 ARG A CA 1
ATOM 3727 C C . ARG A 1 464 ? 6.844 30.328 22.016 1 93.69 464 ARG A C 1
ATOM 3729 O O . ARG A 1 464 ? 7.957 30.812 22.266 1 93.69 464 ARG A O 1
ATOM 3736 N N . THR A 1 465 ? 6.395 29.203 22.531 1 92.06 465 THR A N 1
ATOM 3737 C CA . THR A 1 465 ? 7.238 28.406 23.422 1 92.06 465 THR A CA 1
ATOM 3738 C C . THR A 1 465 ? 7.555 27.047 22.781 1 92.06 465 THR A C 1
ATOM 3740 O O . THR A 1 465 ? 7.09 26.75 21.688 1 92.06 465 THR A O 1
ATOM 3743 N N . SER A 1 466 ? 8.297 26.219 23.516 1 91.12 466 SER A N 1
ATOM 3744 C CA . SER A 1 466 ? 8.688 24.906 23.031 1 91.12 466 SER A CA 1
ATOM 3745 C C . SER A 1 466 ? 7.496 23.953 22.969 1 91.12 466 SER A C 1
ATOM 3747 O O . SER A 1 466 ? 7.535 22.938 22.281 1 91.12 466 SER A O 1
ATOM 3749 N N . LYS A 1 467 ? 6.453 24.312 23.641 1 88.19 467 LYS A N 1
ATOM 3750 C CA . LYS A 1 467 ? 5.242 23.5 23.609 1 88.19 467 LYS A CA 1
ATOM 3751 C C . LYS A 1 467 ? 4.559 23.578 22.25 1 88.19 467 LYS A C 1
ATOM 3753 O O . LYS A 1 467 ? 4.062 22.578 21.734 1 88.19 467 LYS A O 1
ATOM 3758 N N . SER A 1 468 ? 4.559 24.797 21.688 1 92.31 468 SER A N 1
ATOM 3759 C CA . SER A 1 468 ? 3.871 25.016 20.406 1 92.31 468 SER A CA 1
ATOM 3760 C C . SER A 1 468 ? 4.855 25.016 19.25 1 92.31 468 SER A C 1
ATOM 3762 O O . SER A 1 468 ? 4.457 24.875 18.094 1 92.31 468 SER A O 1
ATOM 3764 N N . SER A 1 469 ? 6.102 25.219 19.578 1 93.81 469 SER A N 1
ATOM 3765 C CA . SER A 1 469 ? 7.195 25.172 18.609 1 93.81 469 SER A CA 1
ATOM 3766 C C . SER A 1 469 ? 8.344 24.312 19.109 1 93.81 469 SER A C 1
ATOM 3768 O O . SER A 1 469 ? 9.273 24.812 19.75 1 93.81 469 SER A O 1
ATOM 3770 N N . PRO A 1 470 ? 8.375 23.078 18.75 1 90.62 470 PRO A N 1
ATOM 3771 C CA . PRO A 1 470 ? 9.391 22.172 19.266 1 90.62 470 PRO A CA 1
ATOM 3772 C C . PRO A 1 470 ? 10.812 22.656 19.016 1 90.62 470 PRO A C 1
ATOM 3774 O O . PRO A 1 470 ? 11.125 23.094 17.906 1 90.62 470 PRO A O 1
ATOM 3777 N N . GLU A 1 471 ? 11.648 22.438 19.922 1 91.75 471 GLU A N 1
ATOM 3778 C CA . GLU A 1 471 ? 13 23 19.906 1 91.75 471 GLU A CA 1
ATOM 3779 C C . GLU A 1 471 ? 13.859 22.312 18.859 1 91.75 471 GLU A C 1
ATOM 3781 O O . GLU A 1 471 ? 14.781 22.922 18.312 1 91.75 471 GLU A O 1
ATOM 3786 N N . PHE A 1 472 ? 13.578 21.062 18.594 1 88.06 472 PHE A N 1
ATOM 3787 C CA . PHE A 1 472 ? 14.422 20.328 17.672 1 88.06 472 PHE A CA 1
ATOM 3788 C C . PHE A 1 472 ? 14.336 20.906 16.266 1 88.06 472 PHE A C 1
ATOM 3790 O O . PHE A 1 472 ? 15.219 20.703 15.43 1 88.06 472 PHE A O 1
ATOM 3797 N N . LEU A 1 473 ? 13.352 21.672 15.969 1 92.62 473 LEU A N 1
ATOM 3798 C CA . LEU A 1 473 ? 13.188 22.297 14.664 1 92.62 473 LEU A CA 1
ATOM 3799 C C . LEU A 1 473 ? 14.094 23.516 14.523 1 92.62 473 LEU A C 1
ATOM 3801 O O . LEU A 1 473 ? 14.32 24 13.414 1 92.62 473 LEU A O 1
ATOM 3805 N N . GLU A 1 474 ? 14.562 23.984 15.625 1 94.25 474 GLU A N 1
ATOM 3806 C CA . GLU A 1 474 ? 15.359 25.219 15.656 1 94.25 474 GLU A CA 1
ATOM 3807 C C . GLU A 1 474 ? 16.812 24.922 16.016 1 94.25 474 GLU A C 1
ATOM 3809 O O . GLU A 1 474 ? 17.734 25.547 15.492 1 94.25 474 GLU A O 1
ATOM 3814 N N . SER A 1 475 ? 17.047 23.938 16.797 1 93 475 SER A N 1
ATOM 3815 C CA . SER A 1 475 ? 18.344 23.719 17.422 1 93 475 SER A CA 1
ATOM 3816 C C . SER A 1 475 ? 19.344 23.109 16.453 1 93 475 SER A C 1
ATOM 3818 O O . SER A 1 475 ? 20.547 23.109 16.703 1 93 475 SER A O 1
ATOM 3820 N N . HIS A 1 476 ? 18.906 22.688 15.32 1 91.69 476 HIS A N 1
ATOM 3821 C CA . HIS A 1 476 ? 19.781 21.969 14.391 1 91.69 476 HIS A CA 1
ATOM 3822 C C . HIS A 1 476 ? 20.703 22.938 13.648 1 91.69 476 HIS A C 1
ATOM 3824 O O . HIS A 1 476 ? 21.688 22.531 13.031 1 91.69 476 HIS A O 1
ATOM 3830 N N . SER A 1 477 ? 20.391 24.266 13.602 1 94.12 477 SER A N 1
ATOM 3831 C CA . SER A 1 477 ? 21.156 25.281 12.906 1 94.12 477 SER A CA 1
ATOM 3832 C C . SER A 1 477 ? 21.141 26.609 13.656 1 94.12 477 SER A C 1
ATOM 3834 O O . SER A 1 477 ? 20.266 26.828 14.516 1 94.12 477 SER A O 1
ATOM 3836 N N . LYS A 1 478 ? 22.109 27.453 13.32 1 94.31 478 LYS A N 1
ATOM 3837 C CA . LYS A 1 478 ? 22.062 28.812 13.844 1 94.31 478 LYS A CA 1
ATOM 3838 C C . LYS A 1 478 ? 20.844 29.562 13.281 1 94.31 478 LYS A C 1
ATOM 3840 O O . LYS A 1 478 ? 20.469 29.359 12.125 1 94.31 478 LYS A O 1
ATOM 3845 N N . ILE A 1 479 ? 20.281 30.406 14.078 1 94 479 ILE A N 1
ATOM 3846 C CA . ILE A 1 479 ? 19.094 31.156 13.68 1 94 479 ILE A CA 1
ATOM 3847 C C . ILE A 1 479 ? 19.375 31.922 12.398 1 94 479 ILE A C 1
ATOM 3849 O O . ILE A 1 479 ? 18.531 31.984 11.508 1 94 479 ILE A O 1
ATOM 3853 N N . SER A 1 480 ? 20.609 32.469 12.289 1 93.94 480 SER A N 1
ATOM 3854 C CA . SER A 1 480 ? 21 33.25 11.117 1 93.94 480 SER A CA 1
ATOM 3855 C C . SER A 1 480 ? 21.031 32.375 9.867 1 93.94 480 SER A C 1
ATOM 3857 O O . SER A 1 480 ? 21.016 32.875 8.742 1 93.94 480 SER A O 1
ATOM 3859 N N . ASP A 1 481 ? 21.094 31.109 10.125 1 96.06 481 ASP A N 1
ATOM 3860 C CA . ASP A 1 481 ? 21.125 30.203 8.984 1 96.06 481 ASP A CA 1
ATOM 3861 C C . ASP A 1 481 ? 19.734 29.703 8.656 1 96.06 481 ASP A C 1
ATOM 3863 O O . ASP A 1 481 ? 19.469 29.25 7.531 1 96.06 481 ASP A O 1
ATOM 3867 N N . LEU A 1 482 ? 18.859 29.672 9.609 1 97.25 482 LEU A N 1
ATOM 3868 C CA . LEU A 1 482 ? 17.5 29.188 9.398 1 97.25 482 LEU A CA 1
ATOM 3869 C C . LEU A 1 482 ? 16.75 30.078 8.414 1 97.25 482 LEU A C 1
ATOM 3871 O O . LEU A 1 482 ? 16.078 29.594 7.516 1 97.25 482 LEU A O 1
ATOM 3875 N N . ILE A 1 483 ? 16.906 31.359 8.57 1 97.5 483 ILE A N 1
ATOM 3876 C CA . ILE A 1 483 ? 16.203 32.312 7.727 1 97.5 483 ILE A CA 1
ATOM 3877 C C . ILE A 1 483 ? 17.125 33.469 7.375 1 97.5 483 ILE A C 1
ATOM 3879 O O . ILE A 1 483 ? 17.812 34.031 8.242 1 97.5 483 ILE A O 1
ATOM 3883 N N . GLN A 1 484 ? 17.156 33.75 6.098 1 97.25 484 GLN A N 1
ATOM 3884 C CA . GLN A 1 484 ? 17.984 34.844 5.605 1 97.25 484 GLN A CA 1
ATOM 3885 C C . GLN A 1 484 ? 17.188 35.75 4.648 1 97.25 484 GLN A C 1
ATOM 3887 O O . GLN A 1 484 ? 16.391 35.25 3.852 1 97.25 484 GLN A O 1
ATOM 3892 N N . PHE A 1 485 ? 17.344 37 4.801 1 97.56 485 PHE A N 1
ATOM 3893 C CA . PHE A 1 485 ? 16.828 37.969 3.869 1 97.56 485 PHE A CA 1
ATOM 3894 C C . PHE A 1 485 ? 17.953 38.656 3.109 1 97.56 485 PHE A C 1
ATOM 3896 O O . PHE A 1 485 ? 18.922 39.125 3.715 1 97.56 485 PHE A O 1
ATOM 3903 N N . LYS A 1 486 ? 17.828 38.656 1.817 1 97.19 486 LYS A N 1
ATOM 3904 C CA . LYS A 1 486 ? 18.875 39.25 1.003 1 97.19 486 LYS A CA 1
ATOM 3905 C C . LYS A 1 486 ? 18.297 40.25 -0.019 1 97.19 486 LYS A C 1
ATOM 3907 O O . LYS A 1 486 ? 17.422 39.875 -0.8 1 97.19 486 LYS A O 1
ATOM 3912 N N . ALA A 1 487 ? 18.781 41.438 0.023 1 97.44 487 ALA A N 1
ATOM 3913 C CA . ALA A 1 487 ? 18.453 42.438 -0.991 1 97.44 487 ALA A CA 1
ATOM 3914 C C . ALA A 1 487 ? 19.562 42.562 -2.023 1 97.44 487 ALA A C 1
ATOM 3916 O O . ALA A 1 487 ? 20.734 42.656 -1.664 1 97.44 487 ALA A O 1
ATOM 3917 N N . VAL A 1 488 ? 19.234 42.5 -3.234 1 97.56 488 VAL A N 1
ATOM 3918 C CA . VAL A 1 488 ? 20.188 42.656 -4.32 1 97.56 488 VAL A CA 1
ATOM 3919 C C . VAL A 1 488 ? 19.781 43.812 -5.219 1 97.56 488 VAL A C 1
ATOM 3921 O O . VAL A 1 488 ? 18.703 44.406 -5.035 1 97.56 488 VAL A O 1
ATOM 3924 N N . ASP A 1 489 ? 20.656 44.094 -6.176 1 95.62 489 ASP A N 1
ATOM 3925 C CA . ASP A 1 489 ? 20.438 45.312 -6.926 1 95.62 489 ASP A CA 1
ATOM 3926 C C . ASP A 1 489 ? 19.625 45.062 -8.188 1 95.62 489 ASP A C 1
ATOM 3928 O O . ASP A 1 489 ? 18.906 45.938 -8.656 1 95.62 489 ASP A O 1
ATOM 3932 N N . ASN A 1 490 ? 19.766 43.938 -8.75 1 94.38 490 ASN A N 1
ATOM 3933 C CA . ASN A 1 490 ? 19.062 43.656 -10.008 1 94.38 490 ASN A CA 1
ATOM 3934 C C . ASN A 1 490 ? 18.703 42.188 -10.141 1 94.38 490 ASN A C 1
ATOM 3936 O O . ASN A 1 490 ? 19.062 41.375 -9.289 1 94.38 490 ASN A O 1
ATOM 3940 N N . GLU A 1 491 ? 18.031 41.906 -11.234 1 94.62 491 GLU A N 1
ATOM 3941 C CA . GLU A 1 491 ? 17.484 40.562 -11.484 1 94.62 491 GLU A CA 1
ATOM 3942 C C . GLU A 1 491 ? 18.609 39.562 -11.711 1 94.62 491 GLU A C 1
ATOM 3944 O O . GLU A 1 491 ? 18.484 38.406 -11.312 1 94.62 491 GLU A O 1
ATOM 3949 N N . GLU A 1 492 ? 19.641 39.969 -12.305 1 95.62 492 GLU A N 1
ATOM 3950 C CA . GLU A 1 492 ? 20.781 39.094 -12.578 1 95.62 492 GLU A CA 1
ATOM 3951 C C . GLU A 1 492 ? 21.453 38.656 -11.281 1 95.62 492 GLU A C 1
ATOM 3953 O O . GLU A 1 492 ? 21.891 37.5 -11.156 1 95.62 492 GLU A O 1
ATOM 3958 N N . GLU A 1 493 ? 21.547 39.594 -10.438 1 96.94 493 GLU A N 1
ATOM 3959 C CA . GLU A 1 493 ? 22.156 39.281 -9.148 1 96.94 493 GLU A CA 1
ATOM 3960 C C . GLU A 1 493 ? 21.281 38.312 -8.344 1 96.94 493 GLU A C 1
ATOM 3962 O O . GLU A 1 493 ? 21.797 37.438 -7.668 1 96.94 493 GLU A O 1
ATOM 3967 N N . GLN A 1 494 ? 20.016 38.562 -8.383 1 97.31 494 GLN A N 1
ATOM 3968 C CA . GLN A 1 494 ? 19.109 37.625 -7.715 1 97.31 494 GLN A CA 1
ATOM 3969 C C . GLN A 1 494 ? 19.25 36.219 -8.297 1 97.31 494 GLN A C 1
ATOM 3971 O O . GLN A 1 494 ? 19.328 35.25 -7.547 1 97.31 494 GLN A O 1
ATOM 3976 N N . ALA A 1 495 ? 19.25 36.156 -9.602 1 97.38 495 ALA A N 1
ATOM 3977 C CA . ALA A 1 495 ? 19.359 34.875 -10.289 1 97.38 495 ALA A CA 1
ATOM 3978 C C . ALA A 1 495 ? 20.656 34.156 -9.93 1 97.38 495 ALA A C 1
ATOM 3980 O O . ALA A 1 495 ? 20.656 32.938 -9.695 1 97.38 495 ALA A O 1
ATOM 3981 N N . SER A 1 496 ? 21.703 34.906 -9.906 1 97 496 SER A N 1
ATOM 3982 C CA . SER A 1 496 ? 23.016 34.312 -9.57 1 97 496 SER A CA 1
ATOM 3983 C C . SER A 1 496 ? 23.031 33.812 -8.125 1 97 496 SER A C 1
ATOM 3985 O O . SER A 1 496 ? 23.547 32.75 -7.852 1 97 496 SER A O 1
ATOM 3987 N N . PHE A 1 497 ? 22.531 34.625 -7.297 1 97.06 497 PHE A N 1
ATOM 3988 C CA . PHE A 1 497 ? 22.516 34.25 -5.887 1 97.06 497 PHE A CA 1
ATOM 3989 C C . PHE A 1 497 ? 21.75 32.969 -5.688 1 97.06 497 PHE A C 1
ATOM 3991 O O . PHE A 1 497 ? 22.25 32.031 -5.027 1 97.06 497 PHE A O 1
ATOM 3998 N N . VAL A 1 498 ? 20.531 32.844 -6.215 1 98.12 498 VAL A N 1
ATOM 3999 C CA . VAL A 1 498 ? 19.688 31.672 -6.047 1 98.12 498 VAL A CA 1
ATOM 4000 C C . VAL A 1 498 ? 20.328 30.469 -6.715 1 98.12 498 VAL A C 1
ATOM 4002 O O . VAL A 1 498 ? 20.422 29.391 -6.109 1 98.12 498 VAL A O 1
ATOM 4005 N N . ALA A 1 499 ? 20.812 30.609 -7.941 1 97.88 499 ALA A N 1
ATOM 4006 C CA . ALA A 1 499 ? 21.406 29.5 -8.695 1 97.88 499 ALA A CA 1
ATOM 4007 C C . ALA A 1 499 ? 22.656 28.969 -8.008 1 97.88 499 ALA A C 1
ATOM 4009 O O . ALA A 1 499 ? 22.844 27.75 -7.902 1 97.88 499 ALA A O 1
ATOM 4010 N N . GLU A 1 500 ? 23.469 29.891 -7.559 1 97.44 500 GLU A N 1
ATOM 4011 C CA . GLU A 1 500 ? 24.703 29.484 -6.895 1 97.44 500 GLU A CA 1
ATOM 4012 C C . GLU A 1 500 ? 24.406 28.75 -5.582 1 97.44 500 GLU A C 1
ATOM 4014 O O . GLU A 1 500 ? 25.094 27.797 -5.234 1 97.44 500 GLU A O 1
ATOM 4019 N N . ASN A 1 501 ? 23.484 29.281 -4.906 1 97.56 501 ASN A N 1
ATOM 4020 C CA . ASN A 1 501 ? 23.125 28.641 -3.648 1 97.56 501 ASN A CA 1
ATOM 4021 C C . ASN A 1 501 ? 22.5 27.266 -3.879 1 97.56 501 ASN A C 1
ATOM 4023 O O . ASN A 1 501 ? 22.734 26.328 -3.105 1 97.56 501 ASN A O 1
ATOM 4027 N N . ILE A 1 502 ? 21.641 27.094 -4.879 1 97.88 502 ILE A N 1
ATOM 4028 C CA . ILE A 1 502 ? 21.047 25.797 -5.207 1 97.88 502 ILE A CA 1
ATOM 4029 C C . ILE A 1 502 ? 22.141 24.797 -5.559 1 97.88 502 ILE A C 1
ATOM 4031 O O . ILE A 1 502 ? 22.094 23.641 -5.133 1 97.88 502 ILE A O 1
ATOM 4035 N N . LYS A 1 503 ? 23.109 25.234 -6.316 1 97.19 503 LYS A N 1
ATOM 4036 C CA . LYS A 1 503 ? 24.234 24.375 -6.648 1 97.19 503 LYS A CA 1
ATOM 4037 C C . LYS A 1 503 ? 24.953 23.906 -5.391 1 97.19 503 LYS A C 1
ATOM 4039 O O . LYS A 1 503 ? 25.281 22.719 -5.266 1 97.19 503 LYS A O 1
ATOM 4044 N N . LYS A 1 504 ? 25.188 24.844 -4.535 1 96.81 504 LYS A N 1
ATOM 4045 C CA . LYS A 1 504 ? 25.812 24.516 -3.266 1 96.81 504 LYS A CA 1
ATOM 4046 C C . LYS A 1 504 ? 24.969 23.516 -2.48 1 96.81 504 LYS A C 1
ATOM 4048 O O . LYS A 1 504 ? 25.516 22.578 -1.874 1 96.81 504 LYS A O 1
ATOM 4053 N N . ASN A 1 505 ? 23.672 23.719 -2.416 1 97.12 505 ASN A N 1
ATOM 4054 C CA . ASN A 1 505 ? 22.75 22.828 -1.716 1 97.12 505 ASN A CA 1
ATOM 4055 C C . ASN A 1 505 ? 22.859 21.391 -2.24 1 97.12 505 ASN A C 1
ATOM 4057 O O . ASN A 1 505 ? 22.797 20.438 -1.465 1 97.12 505 ASN A O 1
ATOM 4061 N N . LEU A 1 506 ? 23 21.234 -3.541 1 95 506 LEU A N 1
ATOM 4062 C CA . LEU A 1 506 ? 23.016 19.922 -4.176 1 95 506 LEU A CA 1
ATOM 4063 C C . LEU A 1 506 ? 24.391 19.266 -4.02 1 95 506 LEU A C 1
ATOM 4065 O O . LEU A 1 506 ? 24.469 18.078 -3.74 1 95 506 LEU A O 1
ATOM 4069 N N . GLU A 1 507 ? 25.438 20.016 -4.113 1 93.56 507 GLU A N 1
ATOM 4070 C CA . GLU A 1 507 ? 26.766 19.438 -4.234 1 93.56 507 GLU A CA 1
ATOM 4071 C C . GLU A 1 507 ? 27.469 19.391 -2.879 1 93.56 507 GLU A C 1
ATOM 4073 O O . GLU A 1 507 ? 28.203 18.438 -2.592 1 93.56 507 GLU A O 1
ATOM 4078 N N . GLU A 1 508 ? 27.219 20.422 -2.092 1 93.94 508 GLU A N 1
ATOM 4079 C CA . GLU A 1 508 ? 27.938 20.516 -0.825 1 93.94 508 GLU A CA 1
ATOM 4080 C C . GLU A 1 508 ? 27.047 20.125 0.346 1 93.94 508 GLU A C 1
ATOM 4082 O O . GLU A 1 508 ? 27.469 19.375 1.232 1 93.94 508 GLU A O 1
ATOM 4087 N N . ASP A 1 509 ? 25.891 20.625 0.334 1 95.38 509 ASP A N 1
ATOM 4088 C CA . ASP A 1 509 ? 25 20.422 1.467 1 95.38 509 ASP A CA 1
ATOM 4089 C C . ASP A 1 509 ? 24.328 19.047 1.408 1 95.38 509 ASP A C 1
ATOM 4091 O O . ASP A 1 509 ? 23.609 18.656 2.33 1 95.38 509 ASP A O 1
ATOM 4095 N N . GLU A 1 510 ? 24.422 18.297 0.349 1 93.44 510 GLU A N 1
ATOM 4096 C CA . GLU A 1 510 ? 23.922 16.938 0.165 1 93.44 510 GLU A CA 1
ATOM 4097 C C . GLU A 1 510 ? 22.406 16.891 0.195 1 93.44 510 GLU A C 1
ATOM 4099 O O . GLU A 1 510 ? 21.812 15.953 0.732 1 93.44 510 GLU A O 1
ATOM 4104 N N . LEU A 1 511 ? 21.766 18 -0.24 1 94.12 511 LEU A N 1
ATOM 4105 C CA . LEU A 1 511 ? 20.328 17.969 -0.431 1 94.12 511 LEU A CA 1
ATOM 4106 C C . LEU A 1 511 ? 19.953 17.344 -1.771 1 94.12 511 LEU A C 1
ATOM 4108 O O . LEU A 1 511 ? 20.781 17.312 -2.693 1 94.12 511 LEU A O 1
ATOM 4112 N N . GLU A 1 512 ? 18.797 16.797 -1.8 1 91.19 512 GLU A N 1
ATOM 4113 C CA . GLU A 1 512 ? 18.266 16.266 -3.051 1 91.19 512 GLU A CA 1
ATOM 4114 C C . GLU A 1 512 ? 17.453 17.312 -3.793 1 91.19 512 GLU A C 1
ATOM 4116 O O . GLU A 1 512 ? 17.062 18.328 -3.209 1 91.19 512 GLU A O 1
ATOM 4121 N N . TYR A 1 513 ? 17.203 17.125 -5.031 1 92.38 513 TYR A N 1
ATOM 4122 C CA . TYR A 1 513 ? 16.438 18.062 -5.844 1 92.38 513 TYR A CA 1
ATOM 4123 C C . TYR A 1 513 ? 15.078 18.344 -5.227 1 92.38 513 TYR A C 1
ATOM 4125 O O . TYR A 1 513 ? 14.617 19.484 -5.199 1 92.38 513 TYR A O 1
ATOM 4133 N N . LYS A 1 514 ? 14.469 17.344 -4.641 1 89.62 514 LYS A N 1
ATOM 4134 C CA . LYS A 1 514 ? 13.117 17.453 -4.105 1 89.62 514 LYS A CA 1
ATOM 4135 C C . LYS A 1 514 ? 13.109 18.25 -2.803 1 89.62 514 LYS A C 1
ATOM 4137 O O . LYS A 1 514 ? 12.047 18.672 -2.326 1 89.62 514 LYS A O 1
ATOM 4142 N N . ASP A 1 515 ? 14.297 18.438 -2.234 1 93.75 515 ASP A N 1
ATOM 4143 C CA . ASP A 1 515 ? 14.398 19.156 -0.97 1 93.75 515 ASP A CA 1
ATOM 4144 C C . ASP A 1 515 ? 14.398 20.672 -1.201 1 93.75 515 ASP A C 1
ATOM 4146 O O . ASP A 1 515 ? 14.352 21.453 -0.246 1 93.75 515 ASP A O 1
ATOM 4150 N N . ILE A 1 516 ? 14.469 21.094 -2.441 1 96.69 516 ILE A N 1
ATOM 4151 C CA . ILE A 1 516 ? 14.633 22.5 -2.766 1 96.69 516 ILE A CA 1
ATOM 4152 C C . ILE A 1 516 ? 13.414 23 -3.537 1 96.69 516 ILE A C 1
ATOM 4154 O O . ILE A 1 516 ? 12.977 22.359 -4.496 1 96.69 516 ILE A O 1
ATOM 4158 N N . LEU A 1 517 ? 12.898 24.125 -3.096 1 96.94 517 LEU A N 1
ATOM 4159 C CA . LEU A 1 517 ? 11.727 24.719 -3.709 1 96.94 517 LEU A CA 1
ATOM 4160 C C . LEU A 1 517 ? 11.93 26.219 -3.924 1 96.94 517 LEU A C 1
ATOM 4162 O O . LEU A 1 517 ? 12.375 26.922 -3.016 1 96.94 517 LEU A O 1
ATOM 4166 N N . VAL A 1 518 ? 11.688 26.672 -5.137 1 97.88 518 VAL A N 1
ATOM 4167 C CA . VAL A 1 518 ? 11.758 28.094 -5.438 1 97.88 518 VAL A CA 1
ATOM 4168 C C . VAL A 1 518 ? 10.352 28.641 -5.695 1 97.88 518 VAL A C 1
ATOM 4170 O O . VAL A 1 518 ? 9.664 28.203 -6.621 1 97.88 518 VAL A O 1
ATOM 4173 N N . ILE A 1 519 ? 9.961 29.594 -4.922 1 96.81 519 ILE A N 1
ATOM 4174 C CA . ILE A 1 519 ? 8.609 30.141 -5.02 1 96.81 519 ILE A CA 1
ATOM 4175 C C . ILE A 1 519 ? 8.68 31.594 -5.504 1 96.81 519 ILE A C 1
ATOM 4177 O O . ILE A 1 519 ? 9.391 32.406 -4.93 1 96.81 519 ILE A O 1
ATOM 4181 N N . HIS A 1 520 ? 8 31.844 -6.559 1 95.31 520 HIS A N 1
ATOM 4182 C CA . HIS A 1 520 ? 7.867 33.219 -7.016 1 95.31 520 HIS A CA 1
ATOM 4183 C C . HIS A 1 520 ? 6.656 33.906 -6.387 1 95.31 520 HIS A C 1
ATOM 4185 O O . HIS A 1 520 ? 5.598 33.281 -6.254 1 95.31 520 HIS A O 1
ATOM 4191 N N . THR A 1 521 ? 6.703 35.156 -6.055 1 92.44 521 THR A N 1
ATOM 4192 C CA . THR A 1 521 ? 5.699 35.812 -5.238 1 92.44 521 THR A CA 1
ATOM 4193 C C . THR A 1 521 ? 4.566 36.344 -6.113 1 92.44 521 THR A C 1
ATOM 4195 O O . THR A 1 521 ? 3.504 36.719 -5.605 1 92.44 521 THR A O 1
ATOM 4198 N N . ASP A 1 522 ? 4.812 36.469 -7.391 1 86.94 522 ASP A N 1
ATOM 4199 C CA . ASP A 1 522 ? 3.756 36.875 -8.312 1 86.94 522 ASP A CA 1
ATOM 4200 C C . ASP A 1 522 ? 3.207 35.656 -9.086 1 86.94 522 ASP A C 1
ATOM 4202 O O . ASP A 1 522 ? 3.877 35.125 -9.969 1 86.94 522 ASP A O 1
ATOM 4206 N N . PRO A 1 523 ? 2.025 35.344 -8.82 1 78.12 523 PRO A N 1
ATOM 4207 C CA . PRO A 1 523 ? 1.479 34.156 -9.453 1 78.12 523 PRO A CA 1
ATOM 4208 C C . PRO A 1 523 ? 1.27 34.312 -10.953 1 78.12 523 PRO A C 1
ATOM 4210 O O . PRO A 1 523 ? 1.245 33.312 -11.688 1 78.12 523 PRO A O 1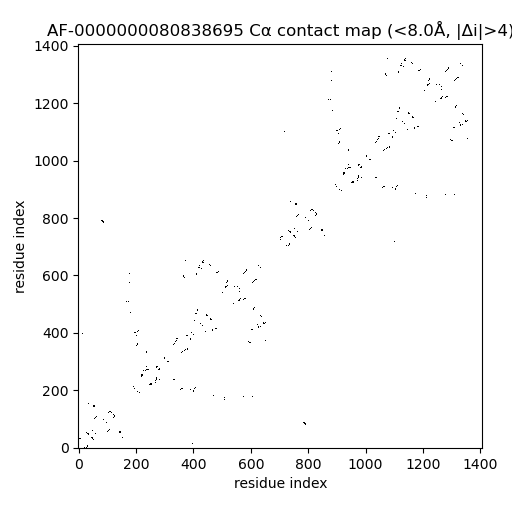
ATOM 4213 N N . TYR A 1 524 ? 1.204 35.469 -11.469 1 76.31 524 TYR A N 1
ATOM 4214 C CA . TYR A 1 524 ? 0.861 35.719 -12.867 1 76.31 524 TYR A CA 1
ATOM 4215 C C . TYR A 1 524 ? 2.117 35.844 -13.727 1 76.31 524 TYR A C 1
ATOM 4217 O O . TYR A 1 524 ? 2.068 35.625 -14.938 1 76.31 524 TYR A O 1
ATOM 4225 N N . LEU A 1 525 ? 3.211 36.094 -13.086 1 80.62 525 LEU A N 1
ATOM 4226 C CA . LEU A 1 525 ? 4.422 36.344 -13.859 1 80.62 525 LEU A CA 1
ATOM 4227 C C . LEU A 1 525 ? 5.465 35.25 -13.594 1 80.62 525 LEU A C 1
ATOM 4229 O O . LEU A 1 525 ? 6.621 35.406 -14 1 80.62 525 LEU A O 1
ATOM 4233 N N . THR A 1 526 ? 5.055 34.25 -12.945 1 86.88 526 THR A N 1
ATOM 4234 C CA . THR A 1 526 ? 5.988 33.219 -12.461 1 86.88 526 THR A CA 1
ATOM 4235 C C . THR A 1 526 ? 6.797 32.656 -13.617 1 86.88 526 THR A C 1
ATOM 4237 O O . THR A 1 526 ? 8.023 32.594 -13.555 1 86.88 526 THR A O 1
ATOM 4240 N N . LYS A 1 527 ? 6.156 32.25 -14.727 1 82.81 527 LYS A N 1
ATOM 4241 C CA . LYS A 1 527 ? 6.82 31.594 -15.852 1 82.81 527 LYS A CA 1
ATOM 4242 C C . LYS A 1 527 ? 7.898 32.5 -16.453 1 82.81 527 LYS A C 1
ATOM 4244 O O . LYS A 1 527 ? 9.016 32.031 -16.703 1 82.81 527 LYS A O 1
ATOM 4249 N N . LYS A 1 528 ? 7.574 33.719 -16.578 1 83.25 528 LYS A N 1
ATOM 4250 C CA . LYS A 1 528 ? 8.484 34.688 -17.203 1 83.25 528 LYS A CA 1
ATOM 4251 C C . LYS A 1 528 ? 9.633 35.062 -16.281 1 83.25 528 LYS A C 1
ATOM 4253 O O . LYS A 1 528 ? 10.789 35.094 -16.703 1 83.25 528 LYS A O 1
ATOM 4258 N N . ARG A 1 529 ? 9.344 35.25 -15.055 1 88.81 529 ARG A N 1
ATOM 4259 C CA . ARG A 1 529 ? 10.289 35.844 -14.117 1 88.81 529 ARG A CA 1
ATOM 4260 C C . ARG A 1 529 ? 11.312 34.812 -13.641 1 88.81 529 ARG A C 1
ATOM 4262 O O . ARG A 1 529 ? 12.453 35.156 -13.328 1 88.81 529 ARG A O 1
ATOM 4269 N N . VAL A 1 530 ? 10.922 33.594 -13.633 1 92.25 530 VAL A N 1
ATOM 4270 C CA . VAL A 1 530 ? 11.844 32.594 -13.109 1 92.25 530 VAL A CA 1
ATOM 4271 C C . VAL A 1 530 ? 12.758 32.094 -14.234 1 92.25 530 VAL A C 1
ATOM 4273 O O . VAL A 1 530 ? 13.727 31.359 -13.977 1 92.25 530 VAL A O 1
ATOM 4276 N N . GLY A 1 531 ? 12.516 32.469 -15.469 1 91.38 531 GLY A N 1
ATOM 4277 C CA . GLY A 1 531 ? 13.273 32.031 -16.625 1 91.38 531 GLY A CA 1
ATOM 4278 C C . GLY A 1 531 ? 14.766 32.281 -16.484 1 91.38 531 GLY A C 1
ATOM 4279 O O . GLY A 1 531 ? 15.578 31.422 -16.859 1 91.38 531 GLY A O 1
ATOM 4280 N N . ILE A 1 532 ? 15.117 33.438 -16 1 93.38 532 ILE A N 1
ATOM 4281 C CA . ILE A 1 532 ? 16.516 33.812 -15.898 1 93.38 532 ILE A CA 1
ATOM 4282 C C . ILE A 1 532 ? 17.234 32.906 -14.906 1 93.38 532 ILE A C 1
ATOM 4284 O O . ILE A 1 532 ? 18.375 32.5 -15.133 1 93.38 532 ILE A O 1
ATOM 4288 N N . ILE A 1 533 ? 16.625 32.594 -13.789 1 96.56 533 ILE A N 1
ATOM 4289 C CA . ILE A 1 533 ? 17.219 31.703 -12.797 1 96.56 533 ILE A CA 1
ATOM 4290 C C . ILE A 1 533 ? 17.375 30.312 -13.398 1 96.56 533 ILE A C 1
ATOM 4292 O O . ILE A 1 533 ? 18.422 29.672 -13.227 1 96.56 533 ILE A O 1
ATOM 4296 N N . ARG A 1 534 ? 16.328 29.844 -14.055 1 95.38 534 ARG A N 1
ATOM 4297 C CA . ARG A 1 534 ? 16.328 28.516 -14.656 1 95.38 534 ARG A CA 1
ATOM 4298 C C . ARG A 1 534 ? 17.406 28.406 -15.734 1 95.38 534 ARG A C 1
ATOM 4300 O O . ARG A 1 534 ? 18.047 27.359 -15.883 1 95.38 534 ARG A O 1
ATOM 4307 N N . ALA A 1 535 ? 17.547 29.438 -16.484 1 93.19 535 ALA A N 1
ATOM 4308 C CA . ALA A 1 535 ? 18.609 29.453 -17.5 1 93.19 535 ALA A CA 1
ATOM 4309 C C . ALA A 1 535 ? 19.984 29.328 -16.859 1 93.19 535 ALA A C 1
ATOM 4311 O O . ALA A 1 535 ? 20.844 28.609 -17.375 1 93.19 535 ALA A O 1
ATOM 4312 N N . LYS A 1 536 ? 20.188 30.047 -15.844 1 95.31 536 LYS A N 1
ATOM 4313 C CA . LYS A 1 536 ? 21.469 29.969 -15.133 1 95.31 536 LYS A CA 1
ATOM 4314 C C . LYS A 1 536 ? 21.719 28.562 -14.594 1 95.31 536 LYS A C 1
ATOM 4316 O O . LYS A 1 536 ? 22.859 28.094 -14.594 1 95.31 536 LYS A O 1
ATOM 4321 N N . LEU A 1 537 ? 20.734 27.969 -14.016 1 96.38 537 LEU A N 1
ATOM 4322 C CA . LEU A 1 537 ? 20.844 26.594 -13.531 1 96.38 537 LEU A CA 1
ATOM 4323 C C . LEU A 1 537 ? 21.203 25.641 -14.664 1 96.38 537 LEU A C 1
ATOM 4325 O O . LEU A 1 537 ? 22.031 24.75 -14.484 1 96.38 537 LEU A O 1
ATOM 4329 N N . LEU A 1 538 ? 20.516 25.828 -15.75 1 93.5 538 LEU A N 1
ATOM 4330 C CA . LEU A 1 538 ? 20.797 24.984 -16.906 1 93.5 538 LEU A CA 1
ATOM 4331 C C . LEU A 1 538 ? 22.266 25.109 -17.328 1 93.5 538 LEU A C 1
ATOM 4333 O O . LEU A 1 538 ? 22.891 24.109 -17.672 1 93.5 538 LEU A O 1
ATOM 4337 N N . ASP A 1 539 ? 22.766 26.266 -17.297 1 93.38 539 ASP A N 1
ATOM 4338 C CA . ASP A 1 539 ? 24.172 26.531 -17.609 1 93.38 539 ASP A CA 1
ATOM 4339 C C . ASP A 1 539 ? 25.094 25.766 -16.656 1 93.38 539 ASP A C 1
ATOM 4341 O O . ASP A 1 539 ? 26.203 25.391 -17.016 1 93.38 539 ASP A O 1
ATOM 4345 N N . MET A 1 540 ? 24.625 25.625 -15.523 1 94.94 540 MET A N 1
ATOM 4346 C CA . MET A 1 540 ? 25.391 24.922 -14.492 1 94.94 540 MET A CA 1
ATOM 4347 C C . MET A 1 540 ? 25.156 23.422 -14.547 1 94.94 540 MET A C 1
ATOM 4349 O O . MET A 1 540 ? 25.656 22.672 -13.711 1 94.94 540 MET A O 1
ATOM 4353 N N . GLY A 1 541 ? 24.266 22.969 -15.391 1 92.38 541 GLY A N 1
ATOM 4354 C CA . GLY A 1 541 ? 23.984 21.562 -15.562 1 92.38 541 GLY A CA 1
ATOM 4355 C C . GLY A 1 541 ? 22.891 21.047 -14.633 1 92.38 541 GLY A C 1
ATOM 4356 O O . GLY A 1 541 ? 22.797 19.859 -14.375 1 92.38 541 GLY A O 1
ATOM 4357 N N . ILE A 1 542 ? 22.156 21.953 -14.094 1 94.69 542 ILE A N 1
ATOM 4358 C CA . ILE A 1 542 ? 21.094 21.578 -13.156 1 94.69 542 ILE A CA 1
ATOM 4359 C C . ILE A 1 542 ? 19.734 21.719 -13.82 1 94.69 542 ILE A C 1
ATOM 4361 O O . ILE A 1 542 ? 19.375 22.812 -14.305 1 94.69 542 ILE A O 1
ATOM 4365 N N . ASN A 1 543 ? 18.953 20.656 -13.789 1 92.56 543 ASN A N 1
ATOM 4366 C CA . ASN A 1 543 ? 17.625 20.672 -14.383 1 92.56 543 ASN A CA 1
ATOM 4367 C C . ASN A 1 543 ? 16.594 21.328 -13.461 1 92.56 543 ASN A C 1
ATOM 4369 O O . ASN A 1 543 ? 16.734 21.25 -12.234 1 92.56 543 ASN A O 1
ATOM 4373 N N . SER A 1 544 ? 15.68 21.984 -14.086 1 92.81 544 SER A N 1
ATOM 4374 C CA . SER A 1 544 ? 14.578 22.578 -13.336 1 92.81 544 SER A CA 1
ATOM 4375 C C . SER A 1 544 ? 13.266 22.469 -14.117 1 92.81 544 SER A C 1
ATOM 4377 O O . SER A 1 544 ? 13.273 22.234 -15.328 1 92.81 544 SER A O 1
ATOM 4379 N N . HIS A 1 545 ? 12.172 22.531 -13.398 1 89.25 545 HIS A N 1
ATOM 4380 C CA . HIS A 1 545 ? 10.859 22.531 -14.039 1 89.25 545 HIS A CA 1
ATOM 4381 C C . HIS A 1 545 ? 9.898 23.453 -13.312 1 89.25 545 HIS A C 1
ATOM 4383 O O . HIS A 1 545 ? 10.133 23.844 -12.164 1 89.25 545 HIS A O 1
ATOM 4389 N N . LEU A 1 546 ? 8.922 23.875 -14.047 1 86.94 546 LEU A N 1
ATOM 4390 C CA . LEU A 1 546 ? 7.832 24.656 -13.469 1 86.94 546 LEU A CA 1
ATOM 4391 C C . LEU A 1 546 ? 6.645 23.75 -13.133 1 86.94 546 LEU A C 1
ATOM 4393 O O . LEU A 1 546 ? 6.043 23.156 -14.031 1 86.94 546 LEU A O 1
ATOM 4397 N N . ALA A 1 547 ? 6.391 23.703 -11.883 1 82.25 547 ALA A N 1
ATOM 4398 C CA . ALA A 1 547 ? 5.324 22.812 -11.422 1 82.25 547 ALA A CA 1
ATOM 4399 C C . ALA A 1 547 ? 4.016 23.109 -12.156 1 82.25 547 ALA A C 1
ATOM 4401 O O . ALA A 1 547 ? 3.566 24.266 -12.195 1 82.25 547 ALA A O 1
ATOM 4402 N N . GLY A 1 548 ? 3.363 22.094 -12.742 1 68.81 548 GLY A N 1
ATOM 4403 C CA . GLY A 1 548 ? 2.057 22.188 -13.375 1 68.81 548 GLY A CA 1
ATOM 4404 C C . GLY A 1 548 ? 2.119 22.703 -14.797 1 68.81 548 GLY A C 1
ATOM 4405 O O . GLY A 1 548 ? 1.099 22.75 -15.492 1 68.81 548 GLY A O 1
ATOM 4406 N N . VAL A 1 549 ? 3.234 23.172 -15.25 1 63.66 549 VAL A N 1
ATOM 4407 C CA . VAL A 1 549 ? 3.355 23.688 -16.609 1 63.66 549 VAL A CA 1
ATOM 4408 C C . VAL A 1 549 ? 4.16 22.703 -17.469 1 63.66 549 VAL A C 1
ATOM 4410 O O . VAL A 1 549 ? 3.688 22.25 -18.516 1 63.66 549 VAL A O 1
ATOM 4413 N N . THR A 1 550 ? 5.266 22.344 -16.953 1 57.34 550 THR A N 1
ATOM 4414 C CA . THR A 1 550 ? 6.145 21.438 -17.703 1 57.34 550 THR A CA 1
ATOM 4415 C C . THR A 1 550 ? 5.879 19.984 -17.312 1 57.34 550 THR A C 1
ATOM 4417 O O . THR A 1 550 ? 6.418 19.078 -17.938 1 57.34 550 THR A O 1
ATOM 4420 N N . THR A 1 551 ? 5.176 19.812 -16.25 1 56.84 551 THR A N 1
ATOM 4421 C CA . THR A 1 551 ? 4.844 18.469 -15.773 1 56.84 551 THR A CA 1
ATOM 4422 C C . THR A 1 551 ? 3.332 18.297 -15.664 1 56.84 551 THR A C 1
ATOM 4424 O O . THR A 1 551 ? 2.578 19.266 -15.781 1 56.84 551 THR A O 1
ATOM 4427 N N . SER A 1 552 ? 3.014 16.984 -15.461 1 60.41 552 SER A N 1
ATOM 4428 C CA . SER A 1 552 ? 1.605 16.734 -15.18 1 60.41 552 SER A CA 1
ATOM 4429 C C . SER A 1 552 ? 1.142 17.5 -13.945 1 60.41 552 SER A C 1
ATOM 4431 O O . SER A 1 552 ? 1.909 17.688 -13 1 60.41 552 SER A O 1
ATOM 4433 N N . PRO A 1 553 ? 0.028 18.094 -14.062 1 59.97 553 PRO A N 1
ATOM 4434 C CA . PRO A 1 553 ? -0.518 18.859 -12.938 1 59.97 553 PRO A CA 1
ATOM 4435 C C . PRO A 1 553 ? -0.531 18.047 -11.641 1 59.97 553 PRO A C 1
ATOM 4437 O O . PRO A 1 553 ? -0.592 18.625 -10.547 1 59.97 553 PRO A O 1
ATOM 4440 N N . ASP A 1 554 ? -0.309 16.844 -11.828 1 62.16 554 ASP A N 1
ATOM 4441 C CA . ASP A 1 554 ? -0.419 16 -10.641 1 62.16 554 ASP A CA 1
ATOM 4442 C C . ASP A 1 554 ? 0.955 15.727 -10.031 1 62.16 554 ASP A C 1
ATOM 4444 O O . ASP A 1 554 ? 1.054 15.188 -8.93 1 62.16 554 ASP A O 1
ATOM 4448 N N . HIS A 1 555 ? 1.995 16.219 -10.727 1 70.12 555 HIS A N 1
ATOM 4449 C CA . HIS A 1 555 ? 3.34 15.984 -10.211 1 70.12 555 HIS A CA 1
ATOM 4450 C C . HIS A 1 555 ? 4.012 17.297 -9.805 1 70.12 555 HIS A C 1
ATOM 4452 O O . HIS A 1 555 ? 4.246 18.156 -10.648 1 70.12 555 HIS A O 1
ATOM 4458 N N . PHE A 1 556 ? 4.309 17.453 -8.547 1 78.25 556 PHE A N 1
ATOM 4459 C CA . PHE A 1 556 ? 4.902 18.672 -8.023 1 78.25 556 PHE A CA 1
ATOM 4460 C C . PHE A 1 556 ? 6.422 18.562 -7.977 1 78.25 556 PHE A C 1
ATOM 4462 O O . PHE A 1 556 ? 7.129 19.453 -8.438 1 78.25 556 PHE A O 1
ATOM 4469 N N . PHE A 1 557 ? 6.965 17.484 -7.445 1 81 557 PHE A N 1
ATOM 4470 C CA . PHE A 1 557 ? 8.406 17.266 -7.367 1 81 557 PHE A CA 1
ATOM 4471 C C . PHE A 1 557 ? 8.844 16.203 -8.367 1 81 557 PHE A C 1
ATOM 4473 O O . PHE A 1 557 ? 8.102 15.258 -8.648 1 81 557 PHE A O 1
ATOM 4480 N N . LEU A 1 558 ? 9.992 16.453 -8.93 1 77.88 558 LEU A N 1
ATOM 4481 C CA . LEU A 1 558 ? 10.641 15.477 -9.797 1 77.88 558 LEU A CA 1
ATOM 4482 C C . LEU A 1 558 ? 12.008 15.078 -9.242 1 77.88 558 LEU A C 1
ATOM 4484 O O . LEU A 1 558 ? 12.641 15.859 -8.523 1 77.88 558 LEU A O 1
ATOM 4488 N N . GLU A 1 559 ? 12.523 13.922 -9.398 1 74.5 559 GLU A N 1
ATOM 4489 C CA . GLU A 1 559 ? 13.742 13.375 -8.805 1 74.5 559 GLU A CA 1
ATOM 4490 C C . GLU A 1 559 ? 14.969 14.156 -9.258 1 74.5 559 GLU A C 1
ATOM 4492 O O . GLU A 1 559 ? 15.883 14.398 -8.461 1 74.5 559 GLU A O 1
ATOM 4497 N N . ASN A 1 560 ? 15.078 14.578 -10.461 1 82.62 560 ASN A N 1
ATOM 4498 C CA . ASN A 1 560 ? 16.297 15.211 -10.953 1 82.62 560 ASN A CA 1
ATOM 4499 C C . ASN A 1 560 ? 16.016 16.594 -11.516 1 82.62 560 ASN A C 1
ATOM 4501 O O . ASN A 1 560 ? 16.594 16.984 -12.539 1 82.62 560 ASN A O 1
ATOM 4505 N N . SER A 1 561 ? 15.164 17.234 -10.727 1 91.69 561 SER A N 1
ATOM 4506 C CA . SER A 1 561 ? 14.797 18.562 -11.219 1 91.69 561 SER A CA 1
ATOM 4507 C C . SER A 1 561 ? 14.391 19.484 -10.078 1 91.69 561 SER A C 1
ATOM 4509 O O . SER A 1 561 ? 13.68 19.062 -9.164 1 91.69 561 SER A O 1
ATOM 4511 N N . ILE A 1 562 ? 14.867 20.672 -10.117 1 94.88 562 ILE A N 1
ATOM 4512 C CA . ILE A 1 562 ? 14.477 21.672 -9.117 1 94.88 562 ILE A CA 1
ATOM 4513 C C . ILE A 1 562 ? 13.078 22.188 -9.422 1 94.88 562 ILE A C 1
ATOM 4515 O O . ILE A 1 562 ? 12.781 22.562 -10.562 1 94.88 562 ILE A O 1
ATOM 4519 N N . THR A 1 563 ? 12.281 22.281 -8.453 1 94.06 563 THR A N 1
ATOM 4520 C CA . THR A 1 563 ? 10.898 22.703 -8.648 1 94.06 563 THR A CA 1
ATOM 4521 C C . THR A 1 563 ? 10.766 24.219 -8.5 1 94.06 563 THR A C 1
ATOM 4523 O O . THR A 1 563 ? 11.133 24.781 -7.473 1 94.06 563 THR A O 1
ATOM 4526 N N . PHE A 1 564 ? 10.305 24.859 -9.539 1 94.62 564 PHE A N 1
ATOM 4527 C CA . PHE A 1 564 ? 9.852 26.25 -9.516 1 94.62 564 PHE A CA 1
ATOM 4528 C C . PHE A 1 564 ? 8.328 26.312 -9.508 1 94.62 564 PHE A C 1
ATOM 4530 O O . PHE A 1 564 ? 7.664 25.531 -10.203 1 94.62 564 PHE A O 1
ATOM 4537 N N . THR A 1 565 ? 7.805 27.219 -8.656 1 92.56 565 THR A N 1
ATOM 4538 C CA . THR A 1 565 ? 6.348 27.234 -8.578 1 92.56 565 THR A CA 1
ATOM 4539 C C . THR A 1 565 ? 5.836 28.625 -8.211 1 92.56 565 THR A C 1
ATOM 4541 O O . THR A 1 565 ? 6.602 29.469 -7.742 1 92.56 565 THR A O 1
ATOM 4544 N N . SER A 1 566 ? 4.613 28.875 -8.625 1 89.19 566 SER A N 1
ATOM 4545 C CA . SER A 1 566 ? 3.887 30.031 -8.094 1 89.19 566 SER A CA 1
ATOM 4546 C C . SER A 1 566 ? 3.359 29.75 -6.695 1 89.19 566 SER A C 1
ATOM 4548 O O . SER A 1 566 ? 3.338 28.594 -6.246 1 89.19 566 SER A O 1
ATOM 4550 N N . ILE A 1 567 ? 2.934 30.781 -6.016 1 87.19 567 ILE A N 1
ATOM 4551 C CA . ILE A 1 567 ? 2.492 30.688 -4.629 1 87.19 567 ILE A CA 1
ATOM 4552 C C . ILE A 1 567 ? 1.235 29.828 -4.547 1 87.19 567 ILE A C 1
ATOM 4554 O O . ILE A 1 567 ? 1.044 29.078 -3.576 1 87.19 567 ILE A O 1
ATOM 4558 N N . PHE A 1 568 ? 0.394 29.844 -5.516 1 79 568 PHE A N 1
ATOM 4559 C CA . PHE A 1 568 ? -0.869 29.125 -5.48 1 79 568 PHE A CA 1
ATOM 4560 C C . PHE A 1 568 ? -0.629 27.625 -5.551 1 79 568 PHE A C 1
ATOM 4562 O O . PHE A 1 568 ? -1.316 26.844 -4.883 1 79 568 PHE A O 1
ATOM 4569 N N . ARG A 1 569 ? 0.323 27.25 -6.277 1 82.06 569 ARG A N 1
ATOM 4570 C CA . ARG A 1 569 ? 0.608 25.828 -6.449 1 82.06 569 ARG A CA 1
ATOM 4571 C C . ARG A 1 569 ? 1.481 25.297 -5.312 1 82.06 569 ARG A C 1
ATOM 4573 O O . ARG A 1 569 ? 1.531 24.094 -5.07 1 82.06 569 ARG A O 1
ATOM 4580 N N . ALA A 1 570 ? 2.137 26.234 -4.715 1 87.25 570 ALA A N 1
ATOM 4581 C CA . ALA A 1 570 ? 3.021 25.844 -3.621 1 87.25 570 ALA A CA 1
ATOM 4582 C C . ALA A 1 570 ? 2.221 25.406 -2.4 1 87.25 570 ALA A C 1
ATOM 4584 O O . ALA A 1 570 ? 2.727 24.656 -1.555 1 87.25 570 ALA A O 1
ATOM 4585 N N . LYS A 1 571 ? 1.004 25.859 -2.352 1 80.88 571 LYS A N 1
ATOM 4586 C CA . LYS A 1 571 ? 0.159 25.547 -1.201 1 80.88 571 LYS A CA 1
ATOM 4587 C C . LYS A 1 571 ? -0.041 24.047 -1.056 1 80.88 571 LYS A C 1
ATOM 4589 O O . LYS A 1 571 ? -0.341 23.359 -2.033 1 80.88 571 LYS A O 1
ATOM 4594 N N . GLY A 1 572 ? 0.182 23.609 0.184 1 79.56 572 GLY A N 1
ATOM 4595 C CA . GLY A 1 572 ? 0.022 22.188 0.44 1 79.56 572 GLY A CA 1
ATOM 4596 C C . GLY A 1 572 ? 1.311 21.406 0.275 1 79.56 572 GLY A C 1
ATOM 4597 O O . GLY A 1 572 ? 1.403 20.25 0.709 1 79.56 572 GLY A O 1
ATOM 4598 N N . ASN A 1 573 ? 2.238 22.016 -0.385 1 85.75 573 ASN A N 1
ATOM 4599 C CA . ASN A 1 573 ? 3.545 21.391 -0.56 1 85.75 573 ASN A CA 1
ATOM 4600 C C . ASN A 1 573 ? 4.582 21.984 0.389 1 85.75 573 ASN A C 1
ATOM 4602 O O . ASN A 1 573 ? 4.344 23.031 1.002 1 85.75 573 ASN A O 1
ATOM 4606 N N . GLU A 1 574 ? 5.645 21.25 0.576 1 90.81 574 GLU A N 1
ATOM 4607 C CA . GLU A 1 574 ? 6.707 21.719 1.456 1 90.81 574 GLU A CA 1
ATOM 4608 C C . GLU A 1 574 ? 8.07 21.188 1.013 1 90.81 574 GLU A C 1
ATOM 4610 O O . GLU A 1 574 ? 8.148 20.188 0.3 1 90.81 574 GLU A O 1
ATOM 4615 N N . ALA A 1 575 ? 9.117 21.922 1.41 1 94.25 575 ALA A N 1
ATOM 4616 C CA . ALA A 1 575 ? 10.492 21.516 1.111 1 94.25 575 ALA A CA 1
ATOM 4617 C C . ALA A 1 575 ? 11.438 21.938 2.236 1 94.25 575 ALA A C 1
ATOM 4619 O O . ALA A 1 575 ? 11.109 22.797 3.055 1 94.25 575 ALA A O 1
ATOM 4620 N N . ALA A 1 576 ? 12.625 21.312 2.248 1 95.38 576 ALA A N 1
ATOM 4621 C CA . ALA A 1 576 ? 13.609 21.609 3.283 1 95.38 576 ALA A CA 1
ATOM 4622 C C . ALA A 1 576 ? 14.195 23.016 3.105 1 95.38 576 ALA A C 1
ATOM 4624 O O . ALA A 1 576 ? 14.352 23.75 4.078 1 95.38 576 ALA A O 1
ATOM 4625 N N . MET A 1 577 ? 14.539 23.328 1.909 1 97.69 577 MET A N 1
ATOM 4626 C CA . MET A 1 577 ? 15.078 24.625 1.537 1 97.69 577 MET A CA 1
ATOM 4627 C C . MET A 1 577 ? 14.141 25.359 0.59 1 97.69 577 MET A C 1
ATOM 4629 O O . MET A 1 577 ? 13.859 24.891 -0.511 1 97.69 577 MET A O 1
ATOM 4633 N N . VAL A 1 578 ? 13.672 26.5 1.057 1 98.19 578 VAL A N 1
ATOM 4634 C CA . VAL A 1 578 ? 12.742 27.281 0.237 1 98.19 578 VAL A CA 1
ATOM 4635 C C . VAL A 1 578 ? 13.375 28.625 -0.136 1 98.19 578 VAL A C 1
ATOM 4637 O O . VAL A 1 578 ? 13.898 29.328 0.728 1 98.19 578 VAL A O 1
ATOM 4640 N N . TYR A 1 579 ? 13.453 28.922 -1.413 1 98.62 579 TYR A N 1
ATOM 4641 C CA . TYR A 1 579 ? 13.844 30.234 -1.923 1 98.62 579 TYR A CA 1
ATOM 4642 C C . TYR A 1 579 ? 12.625 31.031 -2.346 1 98.62 579 TYR A C 1
ATOM 4644 O O . TYR A 1 579 ? 11.875 30.625 -3.232 1 98.62 579 TYR A O 1
ATOM 4652 N N . VAL A 1 580 ? 12.414 32.125 -1.711 1 98.19 580 VAL A N 1
ATOM 4653 C CA . VAL A 1 580 ? 11.359 33.062 -2.111 1 98.19 580 VAL A CA 1
ATOM 4654 C C . VAL A 1 580 ? 11.953 34.188 -2.945 1 98.19 580 VAL A C 1
ATOM 4656 O O . VAL A 1 580 ? 12.758 34.969 -2.445 1 98.19 580 VAL A O 1
ATOM 4659 N N . VAL A 1 581 ? 11.516 34.312 -4.172 1 97.75 581 VAL A N 1
ATOM 4660 C CA . VAL A 1 581 ? 12.172 35.25 -5.07 1 97.75 581 VAL A CA 1
ATOM 4661 C C . VAL A 1 581 ? 11.211 36.406 -5.41 1 97.75 581 VAL A C 1
ATOM 4663 O O . VAL A 1 581 ? 9.992 36.25 -5.309 1 97.75 581 VAL A O 1
ATOM 4666 N N . ASP A 1 582 ? 11.812 37.531 -5.785 1 96.38 582 ASP A N 1
ATOM 4667 C CA . ASP A 1 582 ? 11.078 38.75 -6.086 1 96.38 582 ASP A CA 1
ATOM 4668 C C . ASP A 1 582 ? 10.188 39.156 -4.914 1 96.38 582 ASP A C 1
ATOM 4670 O O . ASP A 1 582 ? 9.016 39.469 -5.102 1 96.38 582 ASP A O 1
ATOM 4674 N N . SER A 1 583 ? 10.758 39.125 -3.754 1 96.31 583 SER A N 1
ATOM 4675 C CA . SER A 1 583 ? 10 39.375 -2.527 1 96.31 583 SER A CA 1
ATOM 4676 C C . SER A 1 583 ? 9.641 40.844 -2.373 1 96.31 583 SER A C 1
ATOM 4678 O O . SER A 1 583 ? 8.781 41.188 -1.562 1 96.31 583 SER A O 1
ATOM 4680 N N . GLN A 1 584 ? 10.273 41.719 -3.199 1 93.06 584 GLN A N 1
ATOM 4681 C CA . GLN A 1 584 ? 9.914 43.125 -3.166 1 93.06 584 GLN A CA 1
ATOM 4682 C C . GLN A 1 584 ? 8.445 43.312 -3.506 1 93.06 584 GLN A C 1
ATOM 4684 O O . GLN A 1 584 ? 7.848 44.344 -3.131 1 93.06 584 GLN A O 1
ATOM 4689 N N . ASN A 1 585 ? 7.957 42.344 -4.211 1 90.56 585 ASN A N 1
ATOM 4690 C CA . ASN A 1 585 ? 6.543 42.438 -4.562 1 90.56 585 ASN A CA 1
ATOM 4691 C C . ASN A 1 585 ? 5.656 42.406 -3.322 1 90.56 585 ASN A C 1
ATOM 4693 O O . ASN A 1 585 ? 4.492 42.812 -3.379 1 90.56 585 ASN A O 1
ATOM 4697 N N . CYS A 1 586 ? 6.168 42 -2.201 1 90.06 586 CYS A N 1
ATOM 4698 C CA . CYS A 1 586 ? 5.391 41.844 -0.975 1 90.06 586 CYS A CA 1
ATOM 4699 C C . CYS A 1 586 ? 5.664 43.031 -0.023 1 90.06 586 CYS A C 1
ATOM 4701 O O . CYS A 1 586 ? 5.168 43.031 1.105 1 90.06 586 CYS A O 1
ATOM 4703 N N . ALA A 1 587 ? 6.578 43.938 -0.421 1 83.94 587 ALA A N 1
ATOM 4704 C CA . ALA A 1 587 ? 6.949 45.062 0.41 1 83.94 587 ALA A CA 1
ATOM 4705 C C . ALA A 1 587 ? 6.195 46.344 -0.016 1 83.94 587 ALA A C 1
ATOM 4707 O O . ALA A 1 587 ? 6.465 47.438 0.487 1 83.94 587 ALA A O 1
ATOM 4708 N N . THR A 1 588 ? 5.227 46.281 -0.843 1 65.69 588 THR A N 1
ATOM 4709 C CA . THR A 1 588 ? 4.594 47.469 -1.415 1 65.69 588 THR A CA 1
ATOM 4710 C C . THR A 1 588 ? 3.924 48.312 -0.327 1 65.69 588 THR A C 1
ATOM 4712 O O . THR A 1 588 ? 3.6 47.781 0.746 1 65.69 588 THR A O 1
ATOM 4715 N N . ASP A 1 589 ? 4.039 49.656 -0.453 1 54.25 589 ASP A N 1
ATOM 4716 C CA . ASP A 1 589 ? 3.545 50.719 0.438 1 54.25 589 ASP A CA 1
ATOM 4717 C C . ASP A 1 589 ? 2.068 50.5 0.767 1 54.25 589 ASP A C 1
ATOM 4719 O O . ASP A 1 589 ? 1.654 50.656 1.916 1 54.25 589 ASP A O 1
ATOM 4723 N N . VAL A 1 590 ? 1.227 50.469 -0.262 1 51.56 590 VAL A N 1
ATOM 4724 C CA . VAL A 1 590 ? -0.177 50.219 0.051 1 51.56 590 VAL A CA 1
ATOM 4725 C C . VAL A 1 590 ? -0.388 48.719 0.321 1 51.56 590 VAL A C 1
ATOM 4727 O O . VAL A 1 590 ? -0.28 47.906 -0.591 1 51.56 590 VAL A O 1
ATOM 4730 N N . ALA A 1 591 ? -0.046 48.5 1.558 1 54.38 591 ALA A N 1
ATOM 4731 C CA . ALA A 1 591 ? 0.07 47.125 2.07 1 54.38 591 ALA A CA 1
ATOM 4732 C C . ALA A 1 591 ? -1.226 46.344 1.859 1 54.38 591 ALA A C 1
ATOM 4734 O O . ALA A 1 591 ? -2.301 46.812 2.256 1 54.38 591 ALA A O 1
ATOM 4735 N N . SER A 1 592 ? -1.229 45.469 0.82 1 71.75 592 SER A N 1
ATOM 4736 C CA . SER A 1 592 ? -2.34 44.531 0.593 1 71.75 592 SER A CA 1
ATOM 4737 C C . SER A 1 592 ? -2.16 43.25 1.382 1 71.75 592 SER A C 1
ATOM 4739 O O . SER A 1 592 ? -1.073 42.656 1.391 1 71.75 592 SER A O 1
ATOM 4741 N N . ALA A 1 593 ? -3.08 43.062 2.379 1 76.75 593 ALA A N 1
ATOM 4742 C CA . ALA A 1 593 ? -3.131 41.844 3.141 1 76.75 593 ALA A CA 1
ATOM 4743 C C . ALA A 1 593 ? -2.818 40.625 2.252 1 76.75 593 ALA A C 1
ATOM 4745 O O . ALA A 1 593 ? -2.148 39.688 2.684 1 76.75 593 ALA A O 1
ATOM 4746 N N . ARG A 1 594 ? -3.055 40.781 1.055 1 79.06 594 ARG A N 1
ATOM 4747 C CA . ARG A 1 594 ? -2.85 39.656 0.119 1 79.06 594 ARG A CA 1
ATOM 4748 C C . ARG A 1 594 ? -1.364 39.406 -0.118 1 79.06 594 ARG A C 1
ATOM 4750 O O . ARG A 1 594 ? -0.905 38.281 -0.067 1 79.06 594 ARG A O 1
ATOM 4757 N N . ASN A 1 595 ? -0.644 40.469 -0.415 1 84.5 595 ASN A N 1
ATOM 4758 C CA . ASN A 1 595 ? 0.784 40.344 -0.683 1 84.5 595 ASN A CA 1
ATOM 4759 C C . ASN A 1 595 ? 1.54 39.844 0.541 1 84.5 595 ASN A C 1
ATOM 4761 O O . ASN A 1 595 ? 2.486 39.062 0.411 1 84.5 595 ASN A O 1
ATOM 4765 N N . ARG A 1 596 ? 1.098 40.281 1.674 1 87.19 596 ARG A N 1
ATOM 4766 C CA . ARG A 1 596 ? 1.738 39.812 2.906 1 87.19 596 ARG A CA 1
ATOM 4767 C C . ARG A 1 596 ? 1.429 38.344 3.182 1 87.19 596 ARG A C 1
ATOM 4769 O O . ARG A 1 596 ? 2.287 37.625 3.668 1 87.19 596 ARG A O 1
ATOM 4776 N N . ASN A 1 597 ? 0.189 38 2.83 1 85.38 597 ASN A N 1
ATOM 4777 C CA . ASN A 1 597 ? -0.177 36.594 2.969 1 85.38 597 ASN A CA 1
ATOM 4778 C C . ASN A 1 597 ? 0.629 35.688 2.021 1 85.38 597 ASN A C 1
ATOM 4780 O O . ASN A 1 597 ? 0.926 34.562 2.344 1 85.38 597 ASN A O 1
ATOM 4784 N N . ILE A 1 598 ? 0.962 36.25 0.874 1 88.94 598 ILE A N 1
ATOM 4785 C CA . ILE A 1 598 ? 1.798 35.5 -0.074 1 88.94 598 ILE A CA 1
ATOM 4786 C C . ILE A 1 598 ? 3.158 35.219 0.555 1 88.94 598 ILE A C 1
ATOM 4788 O O . ILE A 1 598 ? 3.66 34.094 0.475 1 88.94 598 ILE A O 1
ATOM 4792 N N . LEU A 1 599 ? 3.684 36.25 1.153 1 92 599 LEU A N 1
ATOM 4793 C CA . LEU A 1 599 ? 4.977 36.094 1.814 1 92 599 LEU A CA 1
ATOM 4794 C C . LEU A 1 599 ? 4.887 35.094 2.955 1 92 599 LEU A C 1
ATOM 4796 O O . LEU A 1 599 ? 5.758 34.25 3.096 1 92 599 LEU A O 1
ATOM 4800 N N . PHE A 1 600 ? 3.854 35.219 3.729 1 92.56 600 PHE A N 1
ATOM 4801 C CA . PHE A 1 600 ? 3.609 34.281 4.82 1 92.56 600 PHE A CA 1
ATOM 4802 C C . PHE A 1 600 ? 3.539 32.844 4.309 1 92.56 600 PHE A C 1
ATOM 4804 O O . PHE A 1 600 ? 4.203 31.953 4.844 1 92.56 600 PHE A O 1
ATOM 4811 N N . THR A 1 601 ? 2.74 32.625 3.32 1 90.81 601 THR A N 1
ATOM 4812 C CA . THR A 1 601 ? 2.514 31.297 2.764 1 90.81 601 THR A CA 1
ATOM 4813 C C . THR A 1 601 ? 3.807 30.734 2.191 1 90.81 601 THR A C 1
ATOM 4815 O O . THR A 1 601 ? 4.105 29.547 2.379 1 90.81 601 THR A O 1
ATOM 4818 N N . ALA A 1 602 ? 4.551 31.547 1.563 1 94.81 602 ALA A N 1
ATOM 4819 C CA . ALA A 1 602 ? 5.797 31.109 0.945 1 94.81 602 ALA A CA 1
ATOM 4820 C C . ALA A 1 602 ? 6.805 30.672 2.002 1 94.81 602 ALA A C 1
ATOM 4822 O O . ALA A 1 602 ? 7.395 29.594 1.901 1 94.81 602 ALA A O 1
ATOM 4823 N N . ILE A 1 603 ? 6.949 31.484 3.016 1 96.38 603 ILE A N 1
ATOM 4824 C CA . ILE A 1 603 ? 7.926 31.234 4.07 1 96.38 603 ILE A CA 1
ATOM 4825 C C . ILE A 1 603 ? 7.551 29.953 4.824 1 96.38 603 ILE A C 1
ATOM 4827 O O . ILE A 1 603 ? 8.422 29.141 5.148 1 96.38 603 ILE A O 1
ATOM 4831 N N . THR A 1 604 ? 6.312 29.766 5.012 1 95.12 604 THR A N 1
ATOM 4832 C CA . THR A 1 604 ? 5.855 28.672 5.855 1 95.12 604 THR A CA 1
ATOM 4833 C C . THR A 1 604 ? 5.883 27.359 5.09 1 95.12 604 THR A C 1
ATOM 4835 O O . THR A 1 604 ? 5.574 26.297 5.648 1 95.12 604 THR A O 1
ATOM 4838 N N . ARG A 1 605 ? 6.305 27.344 3.836 1 93.56 605 ARG A N 1
ATOM 4839 C CA . ARG A 1 605 ? 6.48 26.109 3.088 1 93.56 605 ARG A CA 1
ATOM 4840 C C . ARG A 1 605 ? 7.777 25.406 3.482 1 93.56 605 ARG A C 1
ATOM 4842 O O . ARG A 1 605 ? 7.988 24.234 3.148 1 93.56 605 ARG A O 1
ATOM 4849 N N . SER A 1 606 ? 8.602 26.016 4.277 1 95.94 606 SER A N 1
ATOM 4850 C CA . SER A 1 606 ? 9.93 25.5 4.59 1 95.94 606 SER A CA 1
ATOM 4851 C C . SER A 1 606 ? 9.883 24.562 5.801 1 95.94 606 SER A C 1
ATOM 4853 O O . SER A 1 606 ? 9.258 24.891 6.812 1 95.94 606 SER A O 1
ATOM 4855 N N . LYS A 1 607 ? 10.617 23.531 5.691 1 93 607 LYS A N 1
ATOM 4856 C CA . LYS A 1 607 ? 10.758 22.594 6.809 1 93 607 LYS A CA 1
ATOM 4857 C C . LYS A 1 607 ? 11.984 22.922 7.652 1 93 607 LYS A C 1
ATOM 4859 O O . LYS A 1 607 ? 12.039 22.578 8.836 1 93 607 LYS A O 1
ATOM 4864 N N . ALA A 1 608 ? 12.969 23.609 6.992 1 95.19 608 ALA A N 1
ATOM 4865 C CA . ALA A 1 608 ? 14.211 23.797 7.734 1 95.19 608 ALA A CA 1
ATOM 4866 C C . ALA A 1 608 ? 14.797 25.188 7.457 1 95.19 608 ALA A C 1
ATOM 4868 O O . ALA A 1 608 ? 15.031 25.953 8.383 1 95.19 608 ALA A O 1
ATOM 4869 N N . TRP A 1 609 ? 15.023 25.438 6.184 1 97.75 609 TRP A N 1
ATOM 4870 C CA . TRP A 1 609 ? 15.727 26.672 5.852 1 97.75 609 TRP A CA 1
ATOM 4871 C C . TRP A 1 609 ? 14.945 27.5 4.84 1 97.75 609 TRP A C 1
ATOM 4873 O O . TRP A 1 609 ? 14.32 26.953 3.932 1 97.75 609 TRP A O 1
ATOM 4883 N N . VAL A 1 610 ? 15.047 28.891 4.973 1 98.06 610 VAL A N 1
ATOM 4884 C CA . VAL A 1 610 ? 14.375 29.797 4.039 1 98.06 610 VAL A CA 1
ATOM 4885 C C . VAL A 1 610 ? 15.328 30.906 3.623 1 98.06 610 VAL A C 1
ATOM 4887 O O . VAL A 1 610 ? 16.094 31.422 4.445 1 98.06 610 VAL A O 1
ATOM 4890 N N . ARG A 1 611 ? 15.383 31.172 2.334 1 98.5 611 ARG A N 1
ATOM 4891 C CA . ARG A 1 611 ? 16.062 32.344 1.775 1 98.5 611 ARG A CA 1
ATOM 4892 C C . ARG A 1 611 ? 15.078 33.25 1.068 1 98.5 611 ARG A C 1
ATOM 4894 O O . ARG A 1 611 ? 14.461 32.875 0.073 1 98.5 611 ARG A O 1
ATOM 4901 N N . VAL A 1 612 ? 14.914 34.438 1.632 1 98.31 612 VAL A N 1
ATOM 4902 C CA . VAL A 1 612 ? 14.039 35.438 1.025 1 98.31 612 VAL A CA 1
ATOM 4903 C C . VAL A 1 612 ? 14.875 36.469 0.278 1 98.31 612 VAL A C 1
ATOM 4905 O O . VAL A 1 612 ? 15.664 37.188 0.887 1 98.31 612 VAL A O 1
ATOM 4908 N N . VAL A 1 613 ? 14.664 36.5 -1.024 1 98 613 VAL A N 1
ATOM 4909 C CA . VAL A 1 613 ? 15.5 37.375 -1.85 1 98 613 VAL A CA 1
ATOM 4910 C C . VAL A 1 613 ? 14.625 38.312 -2.668 1 98 613 VAL A C 1
ATOM 4912 O O . VAL A 1 613 ? 13.5 37.969 -3.039 1 98 613 VAL A O 1
ATOM 4915 N N . GLY A 1 614 ? 15.055 39.469 -2.873 1 97.19 614 GLY A N 1
ATOM 4916 C CA . GLY A 1 614 ? 14.344 40.469 -3.678 1 97.19 614 GLY A CA 1
ATOM 4917 C C . GLY A 1 614 ? 15.25 41.562 -4.211 1 97.19 614 GLY A C 1
ATOM 4918 O O . GLY A 1 614 ? 16.453 41.531 -3.969 1 97.19 614 GLY A O 1
ATOM 4919 N N . ILE A 1 615 ? 14.641 42.469 -4.941 1 95.62 615 ILE A N 1
ATOM 4920 C CA . ILE A 1 615 ? 15.422 43.469 -5.68 1 95.62 615 ILE A CA 1
ATOM 4921 C C . ILE A 1 615 ? 15.047 44.875 -5.227 1 95.62 615 ILE A C 1
ATOM 4923 O O . ILE A 1 615 ? 13.867 45.156 -5.008 1 95.62 615 ILE A O 1
ATOM 4927 N N . GLY A 1 616 ? 16.062 45.75 -4.984 1 93.62 616 GLY A N 1
ATOM 4928 C CA . GLY A 1 616 ? 15.844 47.188 -4.898 1 93.62 616 GLY A CA 1
ATOM 4929 C C . GLY A 1 616 ? 15.469 47.656 -3.502 1 93.62 616 GLY A C 1
ATOM 4930 O O . GLY A 1 616 ? 15.711 46.938 -2.523 1 93.62 616 GLY A O 1
ATOM 4931 N N . SER A 1 617 ? 14.969 48.844 -3.449 1 91.06 617 SER A N 1
ATOM 4932 C CA . SER A 1 617 ? 14.711 49.531 -2.189 1 91.06 617 SER A CA 1
ATOM 4933 C C . SER A 1 617 ? 13.547 48.875 -1.439 1 91.06 617 SER A C 1
ATOM 4935 O O . SER A 1 617 ? 13.555 48.812 -0.208 1 91.06 617 SER A O 1
ATOM 4937 N N . LYS A 1 618 ? 12.633 48.469 -2.186 1 91.12 618 LYS A N 1
ATOM 4938 C CA . LYS A 1 618 ? 11.492 47.812 -1.539 1 91.12 618 LYS A CA 1
ATOM 4939 C C . LYS A 1 618 ? 11.922 46.594 -0.77 1 91.12 618 LYS A C 1
ATOM 4941 O O . LYS A 1 618 ? 11.422 46.312 0.329 1 91.12 618 LYS A O 1
ATOM 4946 N N . MET A 1 619 ? 12.836 45.875 -1.348 1 95.25 619 MET A N 1
ATOM 4947 C CA . MET A 1 619 ? 13.359 44.719 -0.646 1 95.25 619 MET A CA 1
ATOM 4948 C C . MET A 1 619 ? 14.148 45.125 0.593 1 95.25 619 MET A C 1
ATOM 4950 O O . MET A 1 619 ? 14.117 44.438 1.613 1 95.25 619 MET A O 1
ATOM 4954 N N . LYS A 1 620 ? 14.844 46.188 0.498 1 94.75 620 LYS A N 1
ATOM 4955 C CA . LYS A 1 620 ? 15.586 46.688 1.65 1 94.75 620 LYS A CA 1
ATOM 4956 C C . LYS A 1 620 ? 14.656 47 2.816 1 94.75 620 LYS A C 1
ATOM 4958 O O . LYS A 1 620 ? 15.016 46.812 3.979 1 94.75 620 LYS A O 1
ATOM 4963 N N . SER A 1 621 ? 13.484 47.469 2.445 1 92 621 SER A N 1
ATOM 4964 C CA . SER A 1 621 ? 12.492 47.719 3.482 1 92 621 SER A CA 1
ATOM 4965 C C . SER A 1 621 ? 12.062 46.438 4.176 1 92 621 SER A C 1
ATOM 4967 O O . SER A 1 621 ? 11.828 46.406 5.387 1 92 621 SER A O 1
ATOM 4969 N N . LEU A 1 622 ? 11.922 45.406 3.443 1 94.25 622 LEU A N 1
ATOM 4970 C CA . LEU A 1 622 ? 11.578 44.125 4.008 1 94.25 622 LEU A CA 1
ATOM 4971 C C . LEU A 1 622 ? 12.703 43.594 4.902 1 94.25 622 LEU A C 1
ATOM 4973 O O . LEU A 1 622 ? 12.438 42.969 5.93 1 94.25 622 LEU A O 1
ATOM 4977 N N . VAL A 1 623 ? 13.898 43.812 4.484 1 96.38 623 VAL A N 1
ATOM 4978 C CA . VAL A 1 623 ? 15.055 43.438 5.281 1 96.38 623 VAL A CA 1
ATOM 4979 C C . VAL A 1 623 ? 15.047 44.188 6.613 1 96.38 623 VAL A C 1
ATOM 4981 O O . VAL A 1 623 ? 15.359 43.594 7.656 1 96.38 623 VAL A O 1
ATOM 4984 N N . GLU A 1 624 ? 14.711 45.375 6.539 1 94.81 624 GLU A N 1
ATOM 4985 C CA . GLU A 1 624 ? 14.641 46.188 7.758 1 94.81 624 GLU A CA 1
ATOM 4986 C C . GLU A 1 624 ? 13.562 45.656 8.703 1 94.81 624 GLU A C 1
ATOM 4988 O O . GLU A 1 624 ? 13.758 45.625 9.922 1 94.81 624 GLU A O 1
ATOM 4993 N N . GLU A 1 625 ? 12.477 45.375 8.125 1 94.25 625 GLU A N 1
ATOM 4994 C CA . GLU A 1 625 ? 11.422 44.781 8.938 1 94.25 625 GLU A CA 1
ATOM 4995 C C . GLU A 1 625 ? 11.891 43.5 9.617 1 94.25 625 GLU A C 1
ATOM 4997 O O . GLU A 1 625 ? 11.586 43.25 10.789 1 94.25 625 GLU A O 1
ATOM 5002 N N . TYR A 1 626 ? 12.602 42.688 8.922 1 95.94 626 TYR A N 1
ATOM 5003 C CA . TYR A 1 626 ? 13.141 41.469 9.477 1 95.94 626 TYR A CA 1
ATOM 5004 C C . TYR A 1 626 ? 14.117 41.75 10.602 1 95.94 626 TYR A C 1
ATOM 5006 O O . TYR A 1 626 ? 14.109 41.062 11.625 1 95.94 626 TYR A O 1
ATOM 5014 N N . ASN A 1 627 ? 14.961 42.688 10.352 1 95.88 627 ASN A N 1
ATOM 5015 C CA . ASN A 1 627 ? 15.938 43.031 11.375 1 95.88 627 ASN A CA 1
ATOM 5016 C C . ASN A 1 627 ? 15.25 43.438 12.68 1 95.88 627 ASN A C 1
ATOM 5018 O O . ASN A 1 627 ? 15.758 43.156 13.766 1 95.88 627 ASN A O 1
ATOM 5022 N N . LYS A 1 628 ? 14.133 44.062 12.547 1 95.62 628 LYS A N 1
ATOM 5023 C CA . LYS A 1 628 ? 13.367 44.438 13.742 1 95.62 628 LYS A CA 1
ATOM 5024 C C . LYS A 1 628 ? 12.836 43.219 14.461 1 95.62 628 LYS A C 1
ATOM 5026 O O . LYS A 1 628 ? 12.82 43.156 15.688 1 95.62 628 LYS A O 1
ATOM 5031 N N . ILE A 1 629 ? 12.398 42.281 13.727 1 96.06 629 ILE A N 1
ATOM 5032 C CA . ILE A 1 629 ? 11.883 41.031 14.281 1 96.06 629 ILE A CA 1
ATOM 5033 C C . ILE A 1 629 ? 13.008 40.281 15.016 1 96.06 629 ILE A C 1
ATOM 5035 O O . ILE A 1 629 ? 12.812 39.812 16.125 1 96.06 629 ILE A O 1
ATOM 5039 N N . GLU A 1 630 ? 14.133 40.219 14.367 1 95.88 630 GLU A N 1
ATOM 5040 C CA . GLU A 1 630 ? 15.289 39.562 14.961 1 95.88 630 GLU A CA 1
ATOM 5041 C C . GLU A 1 630 ? 15.727 40.25 16.25 1 95.88 630 GLU A C 1
ATOM 5043 O O . GLU A 1 630 ? 16.094 39.594 17.219 1 95.88 630 GLU A O 1
ATOM 5048 N N . ALA A 1 631 ? 15.656 41.531 16.188 1 95.25 631 ALA A N 1
ATOM 5049 C CA . ALA A 1 631 ? 16.062 42.312 17.344 1 95.25 631 ALA A CA 1
ATOM 5050 C C . ALA A 1 631 ? 15.148 42.062 18.531 1 95.25 631 ALA A C 1
ATOM 5052 O O . ALA A 1 631 ? 15.57 42.188 19.688 1 95.25 631 ALA A O 1
ATOM 5053 N N . GLN A 1 632 ? 13.906 41.719 18.266 1 94.75 632 GLN A N 1
ATOM 5054 C CA . GLN A 1 632 ? 12.953 41.406 19.312 1 94.75 632 GLN A CA 1
ATOM 5055 C C . GLN A 1 632 ? 12.961 39.938 19.672 1 94.75 632 GLN A C 1
ATOM 5057 O O . GLN A 1 632 ? 12.016 39.438 20.281 1 94.75 632 GLN A O 1
ATOM 5062 N N . ASN A 1 633 ? 13.953 39.25 19.234 1 94.94 633 ASN A N 1
ATOM 5063 C CA . ASN A 1 633 ? 14.125 37.812 19.5 1 94.94 633 ASN A CA 1
ATOM 5064 C C . ASN A 1 633 ? 12.914 37.031 19.016 1 94.94 633 ASN A C 1
ATOM 5066 O O . ASN A 1 633 ? 12.461 36.125 19.719 1 94.94 633 ASN A O 1
ATOM 5070 N N . PHE A 1 634 ? 12.352 37.5 17.906 1 96.38 634 PHE A N 1
ATOM 5071 C CA . PHE A 1 634 ? 11.281 36.781 17.203 1 96.38 634 PHE A CA 1
ATOM 5072 C C . PHE A 1 634 ? 10.016 36.75 18.047 1 96.38 634 PHE A C 1
ATOM 5074 O O . PHE A 1 634 ? 9.234 35.781 17.969 1 96.38 634 PHE A O 1
ATOM 5081 N N . LYS A 1 635 ? 9.852 37.719 18.875 1 96.44 635 LYS A N 1
ATOM 5082 C CA . LYS A 1 635 ? 8.602 37.969 19.578 1 96.44 635 LYS A CA 1
ATOM 5083 C C . LYS A 1 635 ? 7.75 39 18.812 1 96.44 635 LYS A C 1
ATOM 5085 O O . LYS A 1 635 ? 8.258 39.719 17.953 1 96.44 635 LYS A O 1
ATOM 5090 N N . LEU A 1 636 ? 6.488 38.969 19.047 1 96.56 636 LEU A N 1
ATOM 5091 C CA . LEU A 1 636 ? 5.574 39.938 18.422 1 96.56 636 LEU A CA 1
ATOM 5092 C C . LEU A 1 636 ? 5.152 41 19.406 1 96.56 636 LEU A C 1
ATOM 5094 O O . LEU A 1 636 ? 4.328 40.781 20.281 1 96.56 636 LEU A O 1
ATOM 5098 N N . ALA A 1 637 ? 5.699 42.125 19.25 1 96.06 637 ALA A N 1
ATOM 5099 C CA . ALA A 1 637 ? 5.383 43.25 20.125 1 96.06 637 ALA A CA 1
ATOM 5100 C C . ALA A 1 637 ? 4.609 44.312 19.359 1 96.06 637 ALA A C 1
ATOM 5102 O O . ALA A 1 637 ? 5.094 44.844 18.359 1 96.06 637 ALA A O 1
ATOM 5103 N N . PHE A 1 638 ? 3.41 44.625 19.781 1 93.81 638 PHE A N 1
ATOM 5104 C CA . PHE A 1 638 ? 2.596 45.594 19.078 1 93.81 638 PHE A CA 1
ATOM 5105 C C . PHE A 1 638 ? 1.471 46.094 19.969 1 93.81 638 PHE A C 1
ATOM 5107 O O . PHE A 1 638 ? 1.278 45.594 21.078 1 93.81 638 PHE A O 1
ATOM 5114 N N . LYS A 1 639 ? 0.871 47.156 19.531 1 92.88 639 LYS A N 1
ATOM 5115 C CA . LYS A 1 639 ? -0.348 47.656 20.156 1 92.88 639 LYS A CA 1
ATOM 5116 C C . LYS A 1 639 ? -1.589 47.031 19.531 1 92.88 639 LYS A C 1
ATOM 5118 O O . LYS A 1 639 ? -1.812 47.156 18.328 1 92.88 639 LYS A O 1
ATOM 5123 N N . TYR A 1 640 ? -2.281 46.344 20.359 1 91.44 640 TYR A N 1
ATOM 5124 C CA . TYR A 1 640 ? -3.457 45.656 19.812 1 91.44 640 TYR A CA 1
ATOM 5125 C C . TYR A 1 640 ? -4.48 46.688 19.328 1 91.44 640 TYR A C 1
ATOM 5127 O O . TYR A 1 640 ? -4.945 47.531 20.094 1 91.44 640 TYR A O 1
ATOM 5135 N N . PRO A 1 641 ? -4.805 46.562 18.062 1 88.81 641 PRO A N 1
ATOM 5136 C CA . PRO A 1 641 ? -5.703 47.562 17.5 1 88.81 641 PRO A CA 1
ATOM 5137 C C . PRO A 1 641 ? -7.117 47.5 18.078 1 88.81 641 PRO A C 1
ATOM 5139 O O . PRO A 1 641 ? -7.609 46.375 18.359 1 88.81 641 PRO A O 1
ATOM 5142 N N . ASN A 1 642 ? -7.766 48.594 18.219 1 86.25 642 ASN A N 1
ATOM 5143 C CA . ASN A 1 642 ? -9.133 48.625 18.719 1 86.25 642 ASN A CA 1
ATOM 5144 C C . ASN A 1 642 ? -10.141 48.25 17.641 1 86.25 642 ASN A C 1
ATOM 5146 O O . ASN A 1 642 ? -9.773 48.031 16.484 1 86.25 642 ASN A O 1
ATOM 5150 N N . LYS A 1 643 ? -11.359 48.094 18.016 1 82.25 643 LYS A N 1
ATOM 5151 C CA . LYS A 1 643 ? -12.414 47.594 17.141 1 82.25 643 LYS A CA 1
ATOM 5152 C C . LYS A 1 643 ? -12.547 48.438 15.883 1 82.25 643 LYS A C 1
ATOM 5154 O O . LYS A 1 643 ? -12.75 47.938 14.789 1 82.25 643 LYS A O 1
ATOM 5159 N N . LYS A 1 644 ? -12.43 49.719 15.984 1 77.62 644 LYS A N 1
ATOM 5160 C CA . LYS A 1 644 ? -12.578 50.625 14.852 1 77.62 644 LYS A CA 1
ATOM 5161 C C . LYS A 1 644 ? -11.461 50.438 13.836 1 77.62 644 LYS A C 1
ATOM 5163 O O . LYS A 1 644 ? -11.711 50.406 12.625 1 77.62 644 LYS A O 1
ATOM 5168 N N . VAL A 1 645 ? -10.344 50.219 14.352 1 79.06 645 VAL A N 1
ATOM 5169 C CA . VAL A 1 645 ? -9.18 50.031 13.5 1 79.06 645 VAL A CA 1
ATOM 5170 C C . VAL A 1 645 ? -9.25 48.656 12.836 1 79.06 645 VAL A C 1
ATOM 5172 O O . VAL A 1 645 ? -8.914 48.5 11.656 1 79.06 645 VAL A O 1
ATOM 5175 N N . ARG A 1 646 ? -9.734 47.688 13.555 1 80.81 646 ARG A N 1
ATOM 5176 C CA . ARG A 1 646 ? -9.805 46.312 13.039 1 80.81 646 ARG A CA 1
ATOM 5177 C C . ARG A 1 646 ? -10.82 46.219 11.898 1 80.81 646 ARG A C 1
ATOM 5179 O O . ARG A 1 646 ? -10.641 45.438 10.969 1 80.81 646 ARG A O 1
ATOM 5186 N N . GLU A 1 647 ? -11.82 46.969 11.977 1 72.12 647 GLU A N 1
ATOM 5187 C CA . GLU A 1 647 ? -12.836 46.969 10.93 1 72.12 647 GLU A CA 1
ATOM 5188 C C . GLU A 1 647 ? -12.25 47.469 9.609 1 72.12 647 GLU A C 1
ATOM 5190 O O . GLU A 1 647 ? -12.727 47.125 8.531 1 72.12 647 GLU A O 1
ATOM 5195 N N . LYS A 1 648 ? -11.227 48.25 9.836 1 67.25 648 LYS A N 1
ATOM 5196 C CA . LYS A 1 648 ? -10.578 48.781 8.641 1 67.25 648 LYS A CA 1
ATOM 5197 C C . LYS A 1 648 ? -9.523 47.844 8.117 1 67.25 648 LYS A C 1
ATOM 5199 O O . LYS A 1 648 ? -9.164 47.875 6.934 1 67.25 648 LYS A O 1
ATOM 5204 N N . LEU A 1 649 ? -9.156 47.062 9 1 68.75 649 LEU A N 1
ATOM 5205 C CA . LEU A 1 649 ? -8.148 46.062 8.656 1 68.75 649 LEU A CA 1
ATOM 5206 C C . LEU A 1 649 ? -8.797 44.812 8.062 1 68.75 649 LEU A C 1
ATOM 5208 O O . LEU A 1 649 ? -10.008 44.625 8.195 1 68.75 649 LEU A O 1
ATOM 5212 N N . ASN A 1 650 ? -8.07 44.156 7.254 1 56.38 650 ASN A N 1
ATOM 5213 C CA . ASN A 1 650 ? -8.547 42.812 6.902 1 56.38 650 ASN A CA 1
ATOM 5214 C C . ASN A 1 650 ? -8.719 41.938 8.141 1 56.38 650 ASN A C 1
ATOM 5216 O O . ASN A 1 650 ? -7.766 41.719 8.891 1 56.38 650 ASN A O 1
ATOM 5220 N N . ILE A 1 651 ? -9.961 41.625 8.516 1 47.31 651 ILE A N 1
ATOM 5221 C CA . ILE A 1 651 ? -10.266 40.906 9.758 1 47.31 651 ILE A CA 1
ATOM 5222 C C . ILE A 1 651 ? -10.242 39.406 9.508 1 47.31 651 ILE A C 1
ATOM 5224 O O . ILE A 1 651 ? -10.875 38.938 8.57 1 47.31 651 ILE A O 1
ATOM 5228 N N . ILE A 1 652 ? -9.352 38.781 10.195 1 48.56 652 ILE A N 1
ATOM 5229 C CA . ILE A 1 652 ? -9.32 37.312 10.227 1 48.56 652 ILE A CA 1
ATOM 5230 C C . ILE A 1 652 ? -10.25 36.812 11.312 1 48.56 652 ILE A C 1
ATOM 5232 O O . ILE A 1 652 ? -10.078 37.125 12.492 1 48.56 652 ILE A O 1
ATOM 5236 N N . HIS A 1 653 ? -11.461 36.219 11.016 1 41.47 653 HIS A N 1
ATOM 5237 C CA . HIS A 1 653 ? -12.562 35.906 11.914 1 41.47 653 HIS A CA 1
ATOM 5238 C C . HIS A 1 653 ? -12.258 34.656 12.727 1 41.47 653 HIS A C 1
ATOM 5240 O O . HIS A 1 653 ? -11.641 33.719 12.219 1 41.47 653 HIS A O 1
ATOM 5246 N N . ARG A 1 654 ? -12.281 34.781 14.039 1 40.81 654 ARG A N 1
ATOM 5247 C CA . ARG A 1 654 ? -12.383 33.625 14.93 1 40.81 654 ARG A CA 1
ATOM 5248 C C . ARG A 1 654 ? -13.812 33.125 15.016 1 40.81 654 ARG A C 1
ATOM 5250 O O . ARG A 1 654 ? -14.742 33.906 15.234 1 40.81 654 ARG A O 1
ATOM 5257 N N . ASP A 1 655 ? -14.141 32.094 14.453 1 41.41 655 ASP A N 1
ATOM 5258 C CA . ASP A 1 655 ? -15.477 31.594 14.727 1 41.41 655 ASP A CA 1
ATOM 5259 C C . ASP A 1 655 ? -15.57 31 16.125 1 41.41 655 ASP A C 1
ATOM 5261 O O . ASP A 1 655 ? -14.875 30.031 16.453 1 41.41 655 ASP A O 1
ATOM 5265 N N . LYS A 1 656 ? -15.781 31.781 17.125 1 39.66 656 LYS A N 1
ATOM 5266 C CA . LYS A 1 656 ? -16.094 31.203 18.422 1 39.66 656 LYS A CA 1
ATOM 5267 C C . LYS A 1 656 ? -17.297 30.25 18.328 1 39.66 656 LYS A C 1
ATOM 5269 O O . LYS A 1 656 ? -18.328 30.609 17.766 1 39.66 656 LYS A O 1
ATOM 5274 N N . SER A 1 657 ? -17.078 29.078 18.438 1 40.62 657 SER A N 1
ATOM 5275 C CA . SER A 1 657 ? -18.281 28.266 18.562 1 40.62 657 SER A CA 1
ATOM 5276 C C . SER A 1 657 ? -19.203 28.812 19.656 1 40.62 657 SER A C 1
ATOM 5278 O O . SER A 1 657 ? -18.734 29.375 20.641 1 40.62 657 SER A O 1
ATOM 5280 N N . ARG A 1 658 ? -20.406 29.203 19.391 1 37.03 658 ARG A N 1
ATOM 5281 C CA . ARG A 1 658 ? -21.391 29.641 20.375 1 37.03 658 ARG A CA 1
ATOM 5282 C C . ARG A 1 658 ? -21.234 28.891 21.688 1 37.03 658 ARG A C 1
ATOM 5284 O O . ARG A 1 658 ? -21.406 29.469 22.766 1 37.03 658 ARG A O 1
ATOM 5291 N N . PHE A 1 659 ? -20.828 27.734 21.562 1 36 659 PHE A N 1
ATOM 5292 C CA . PHE A 1 659 ? -20.734 26.922 22.766 1 36 659 PHE A CA 1
ATOM 5293 C C . PHE A 1 659 ? -19.547 27.328 23.609 1 36 659 PHE A C 1
ATOM 5295 O O . PHE A 1 659 ? -19.641 27.406 24.844 1 36 659 PHE A O 1
ATOM 5302 N N . GLU A 1 660 ? -18.5 27.688 23 1 37.62 660 GLU A N 1
ATOM 5303 C CA . GLU A 1 660 ? -17.391 28.125 23.828 1 37.62 660 GLU A CA 1
ATOM 5304 C C . GLU A 1 660 ? -17.688 29.469 24.484 1 37.62 660 GLU A C 1
ATOM 5306 O O . GLU A 1 660 ? -17.344 29.672 25.656 1 37.62 660 GLU A O 1
ATOM 5311 N N . GLU A 1 661 ? -18.375 30.266 23.766 1 39.56 661 GLU A N 1
ATOM 5312 C CA . GLU A 1 661 ? -18.859 31.5 24.375 1 39.56 661 GLU A CA 1
ATOM 5313 C C . GLU A 1 661 ? -19.859 31.219 25.484 1 39.56 661 GLU A C 1
ATOM 5315 O O . GLU A 1 661 ? -19.812 31.828 26.547 1 39.56 661 GLU A O 1
ATOM 5320 N N . GLU A 1 662 ? -20.719 30.266 25.078 1 41.25 662 GLU A N 1
ATOM 5321 C CA . GLU A 1 662 ? -21.719 29.906 26.094 1 41.25 662 GLU A CA 1
ATOM 5322 C C . GLU A 1 662 ? -21.062 29.234 27.297 1 41.25 662 GLU A C 1
ATOM 5324 O O . GLU A 1 662 ? -21.453 29.484 28.438 1 41.25 662 GLU A O 1
ATOM 5329 N N . LYS A 1 663 ? -20.047 28.484 27.062 1 41.16 663 LYS A N 1
ATOM 5330 C CA . LYS A 1 663 ? -19.328 27.875 28.172 1 41.16 663 LYS A CA 1
ATOM 5331 C C . LYS A 1 663 ? -18.609 28.906 29.016 1 41.16 663 LYS A C 1
ATOM 5333 O O . LYS A 1 663 ? -18.641 28.859 30.25 1 41.16 663 LYS A O 1
ATOM 5338 N N . ILE A 1 664 ? -18.016 29.844 28.344 1 39.09 664 ILE A N 1
ATOM 5339 C CA . ILE A 1 664 ? -17.406 30.938 29.094 1 39.09 664 ILE A CA 1
ATOM 5340 C C . ILE A 1 664 ? -18.5 31.75 29.781 1 39.09 664 ILE A C 1
ATOM 5342 O O . ILE A 1 664 ? -18.391 32.062 30.969 1 39.09 664 ILE A O 1
ATOM 5346 N N . GLU A 1 665 ? -19.531 31.969 28.969 1 40.12 665 GLU A N 1
ATOM 5347 C CA . GLU A 1 665 ? -20.656 32.688 29.594 1 40.12 665 GLU A CA 1
ATOM 5348 C C . GLU A 1 665 ? -21.266 31.844 30.719 1 40.12 665 GLU A C 1
ATOM 5350 O O . GLU A 1 665 ? -21.578 32.375 31.781 1 40.12 665 GLU A O 1
ATOM 5355 N N . LYS A 1 666 ? -21.359 30.547 30.391 1 45.22 666 LYS A N 1
ATOM 5356 C CA . LYS A 1 666 ? -21.906 29.672 31.438 1 45.22 666 LYS A CA 1
ATOM 5357 C C . LYS A 1 666 ? -20.938 29.516 32.594 1 45.22 666 LYS A C 1
ATOM 5359 O O . LYS A 1 666 ? -21.328 29.562 33.75 1 45.22 666 LYS A O 1
ATOM 5364 N N . ARG A 1 667 ? -19.672 29.375 32.312 1 43.28 667 ARG A N 1
ATOM 5365 C CA . ARG A 1 667 ? -18.703 29.344 33.406 1 43.28 667 ARG A CA 1
ATOM 5366 C C . ARG A 1 667 ? -18.641 30.672 34.125 1 43.28 667 ARG A C 1
ATOM 5368 O O . ARG A 1 667 ? -18.562 30.719 35.375 1 43.28 667 ARG A O 1
ATOM 5375 N N . VAL A 1 668 ? -18.75 31.688 33.344 1 42.31 668 VAL A N 1
ATOM 5376 C CA . VAL A 1 668 ? -18.844 33 33.938 1 42.31 668 VAL A CA 1
ATOM 5377 C C . VAL A 1 668 ? -20.188 33.156 34.656 1 42.31 668 VAL A C 1
ATOM 5379 O O . VAL A 1 668 ? -20.25 33.625 35.781 1 42.31 668 VAL A O 1
ATOM 5382 N N . THR A 1 669 ? -21.203 32.656 34 1 45.44 669 THR A N 1
ATOM 5383 C CA . THR A 1 669 ? -22.516 32.656 34.656 1 45.44 669 THR A CA 1
ATOM 5384 C C . THR A 1 669 ? -22.547 31.703 35.844 1 45.44 669 THR A C 1
ATOM 5386 O O . THR A 1 669 ? -23.062 32.031 36.906 1 45.44 669 THR A O 1
ATOM 5389 N N . ASP A 1 670 ? -21.969 30.516 35.562 1 49.16 670 ASP A N 1
ATOM 5390 C CA . ASP A 1 670 ? -21.891 29.562 36.688 1 49.16 670 ASP A CA 1
ATOM 5391 C C . ASP A 1 670 ? -21.016 30.109 37.812 1 49.16 670 ASP A C 1
ATOM 5393 O O . ASP A 1 670 ? -21.344 29.953 38.969 1 49.16 670 ASP A O 1
ATOM 5397 N N . MET A 1 671 ? -19.906 30.688 37.406 1 46.56 671 MET A N 1
ATOM 5398 C CA . MET A 1 671 ? -19.094 31.406 38.406 1 46.56 671 MET A CA 1
ATOM 5399 C C . MET A 1 671 ? -19.875 32.562 39 1 46.56 671 MET A C 1
ATOM 5401 O O . MET A 1 671 ? -19.828 32.781 40.219 1 46.56 671 MET A O 1
ATOM 5405 N N . PHE A 1 672 ? -20.578 33.281 38.156 1 47.59 672 PHE A N 1
ATOM 5406 C CA . PHE A 1 672 ? -21.453 34.344 38.625 1 47.59 672 PHE A CA 1
ATOM 5407 C C . PHE A 1 672 ? -22.578 33.75 39.5 1 47.59 672 PHE A C 1
ATOM 5409 O O . PHE A 1 672 ? -22.922 34.312 40.531 1 47.59 672 PHE A O 1
ATOM 5416 N N . ASP A 1 673 ? -23.141 32.656 39 1 52.28 673 ASP A N 1
ATOM 5417 C CA . ASP A 1 673 ? -24.188 32 39.781 1 52.28 673 ASP A CA 1
ATOM 5418 C C . ASP A 1 673 ? -23.609 31.438 41.094 1 52.28 673 ASP A C 1
ATOM 5420 O O . ASP A 1 673 ? -24.25 31.547 42.156 1 52.28 673 ASP A O 1
ATOM 5424 N N . LEU A 1 674 ? -22.438 30.891 40.969 1 52.5 674 LEU A N 1
ATOM 5425 C CA . LEU A 1 674 ? -21.734 30.484 42.156 1 52.5 674 LEU A CA 1
ATOM 5426 C C . LEU A 1 674 ? -21.453 31.672 43.062 1 52.5 674 LEU A C 1
ATOM 5428 O O . LEU A 1 674 ? -21.688 31.609 44.281 1 52.5 674 LEU A O 1
ATOM 5432 N N . LEU A 1 675 ? -21 32.75 42.438 1 53.88 675 LEU A N 1
ATOM 5433 C CA . LEU A 1 675 ? -20.766 33.969 43.188 1 53.88 675 LEU A CA 1
ATOM 5434 C C . LEU A 1 675 ? -22.062 34.562 43.688 1 53.88 675 LEU A C 1
ATOM 5436 O O . LEU A 1 675 ? -22.141 35.031 44.844 1 53.88 675 LEU A O 1
ATOM 5440 N N . LYS A 1 676 ? -23.062 34.562 42.844 1 54.38 676 LYS A N 1
ATOM 5441 C CA . LYS A 1 676 ? -24.406 35 43.25 1 54.38 676 LYS A CA 1
ATOM 5442 C C . LYS A 1 676 ? -24.953 34.094 44.344 1 54.38 676 LYS A C 1
ATOM 5444 O O . LYS A 1 676 ? -25.547 34.594 45.312 1 54.38 676 LYS A O 1
ATOM 5449 N N . ASP A 1 677 ? -24.688 32.812 44.188 1 57.66 677 ASP A N 1
ATOM 5450 C CA . ASP A 1 677 ? -25.141 31.906 45.219 1 57.66 677 ASP A CA 1
ATOM 5451 C C . ASP A 1 677 ? -24.375 32.125 46.531 1 57.66 677 ASP A C 1
ATOM 5453 O O . ASP A 1 677 ? -24.938 32.031 47.625 1 57.66 677 ASP A O 1
ATOM 5457 N N . ILE A 1 678 ? -23.156 32.469 46.344 1 56.38 678 ILE A N 1
ATOM 5458 C CA . ILE A 1 678 ? -22.344 32.844 47.5 1 56.38 678 ILE A CA 1
ATOM 5459 C C . ILE A 1 678 ? -22.812 34.156 48.094 1 56.38 678 ILE A C 1
ATOM 5461 O O . ILE A 1 678 ? -22.984 34.312 49.312 1 56.38 678 ILE A O 1
ATOM 5465 N N . LYS A 1 679 ? -23.078 35.125 47.219 1 58.78 679 LYS A N 1
ATOM 5466 C CA . LYS A 1 679 ? -23.547 36.438 47.625 1 58.78 679 LYS A CA 1
ATOM 5467 C C . LYS A 1 679 ? -24.953 36.344 48.219 1 58.78 679 LYS A C 1
ATOM 5469 O O . LYS A 1 679 ? -25.266 37.062 49.188 1 58.78 679 LYS A O 1
ATOM 5474 N N . ASN A 1 680 ? -25.766 35.469 47.625 1 58.53 680 ASN A N 1
ATOM 5475 C CA . ASN A 1 680 ? -27.156 35.344 48.094 1 58.53 680 ASN A CA 1
ATOM 5476 C C . ASN A 1 680 ? -27.281 34.375 49.25 1 58.53 680 ASN A C 1
ATOM 5478 O O . ASN A 1 680 ? -28.391 34.094 49.719 1 58.53 680 ASN A O 1
ATOM 5482 N N . GLY A 1 681 ? -26.188 33.75 49.75 1 54.31 681 GLY A N 1
ATOM 5483 C CA . GLY A 1 681 ? -26.203 32.938 50.969 1 54.31 681 GLY A CA 1
ATOM 5484 C C . GLY A 1 681 ? -26.641 31.516 50.688 1 54.31 681 GLY A C 1
ATOM 5485 O O . GLY A 1 681 ? -26.984 30.781 51.625 1 54.31 681 GLY A O 1
ATOM 5486 N N . ASN A 1 682 ? -26.875 31.078 49.5 1 61.56 682 ASN A N 1
ATOM 5487 C CA . ASN A 1 682 ? -27.328 29.719 49.188 1 61.56 682 ASN A CA 1
ATOM 5488 C C . ASN A 1 682 ? -26.156 28.734 49.156 1 61.56 682 ASN A C 1
ATOM 5490 O O . ASN A 1 682 ? -26.359 27.516 49.156 1 61.56 682 ASN A O 1
ATOM 5494 N N . MET A 1 683 ? -24.953 29.25 48.906 1 56.25 683 MET A N 1
ATOM 5495 C CA . MET A 1 683 ? -23.703 28.516 49.062 1 56.25 683 MET A CA 1
ATOM 5496 C C . MET A 1 683 ? -22.672 29.328 49.844 1 56.25 683 MET A C 1
ATOM 5498 O O . MET A 1 683 ? -22.625 30.547 49.719 1 56.25 683 MET A O 1
ATOM 5502 N N . TYR A 1 684 ? -22.156 28.703 50.938 1 55.5 684 TYR A N 1
ATOM 5503 C CA . TYR A 1 684 ? -21.188 29.391 51.781 1 55.5 684 TYR A CA 1
ATOM 5504 C C . TYR A 1 684 ? -19.766 29.172 51.281 1 55.5 684 TYR A C 1
ATOM 5506 O O . TYR A 1 684 ? -19.5 28.203 50.562 1 55.5 684 TYR A O 1
ATOM 5514 N N . LYS A 1 685 ? -18.922 30.25 51.406 1 57.97 685 LYS A N 1
ATOM 5515 C CA . LYS A 1 685 ? -17.5 30.172 51.094 1 57.97 685 LYS A CA 1
ATOM 5516 C C . LYS A 1 685 ? -16.906 28.844 51.531 1 57.97 685 LYS A C 1
ATOM 5518 O O . LYS A 1 685 ? -16.016 28.297 50.875 1 57.97 685 LYS A O 1
ATOM 5523 N N . GLU A 1 686 ? -17.328 28.391 52.625 1 57.03 686 GLU A N 1
ATOM 5524 C CA . GLU A 1 686 ? -16.891 27.156 53.25 1 57.03 686 GLU A CA 1
ATOM 5525 C C . GLU A 1 686 ? -17.297 25.922 52.469 1 57.03 686 GLU A C 1
ATOM 5527 O O . GLU A 1 686 ? -16.734 24.844 52.625 1 57.03 686 GLU A O 1
ATOM 5532 N N . ASP A 1 687 ? -18.312 26.047 51.594 1 54.41 687 ASP A N 1
ATOM 5533 C CA . ASP A 1 687 ? -18.797 24.922 50.812 1 54.41 687 ASP A CA 1
ATOM 5534 C C . ASP A 1 687 ? -17.938 24.688 49.562 1 54.41 687 ASP A C 1
ATOM 5536 O O . ASP A 1 687 ? -18.109 23.688 48.875 1 54.41 687 ASP A O 1
ATOM 5540 N N . ILE A 1 688 ? -17.203 25.672 49.344 1 51.22 688 ILE A N 1
ATOM 5541 C CA . ILE A 1 688 ? -16.203 25.594 48.25 1 51.22 688 ILE A CA 1
ATOM 5542 C C . ILE A 1 688 ? -14.914 24.984 48.812 1 51.22 688 ILE A C 1
ATOM 5544 O O . ILE A 1 688 ? -14.414 25.406 49.844 1 51.22 688 ILE A O 1
ATOM 5548 N N . PRO A 1 689 ? -14.398 23.859 48.312 1 57.69 689 PRO A N 1
ATOM 5549 C CA . PRO A 1 689 ? -13.164 23.297 48.844 1 57.69 689 PRO A CA 1
ATOM 5550 C C . PRO A 1 689 ? -12.055 24.344 49 1 57.69 689 PRO A C 1
ATOM 5552 O O . PRO A 1 689 ? -11.938 25.25 48.188 1 57.69 689 PRO A O 1
ATOM 5555 N N . SER A 1 690 ? -11.438 24.422 50.062 1 56.16 690 SER A N 1
ATOM 5556 C CA . SER A 1 690 ? -10.375 25.359 50.406 1 56.16 690 SER A CA 1
ATOM 5557 C C . SER A 1 690 ? -9.352 25.484 49.281 1 56.16 690 SER A C 1
ATOM 5559 O O . SER A 1 690 ? -8.82 26.578 49.062 1 56.16 690 SER A O 1
ATOM 5561 N N . GLU A 1 691 ? -9.141 24.438 48.625 1 54.78 691 GLU A N 1
ATOM 5562 C CA . GLU A 1 691 ? -8.156 24.422 47.562 1 54.78 691 GLU A CA 1
ATOM 5563 C C . GLU A 1 691 ? -8.648 25.25 46.344 1 54.78 691 GLU A C 1
ATOM 5565 O O . GLU A 1 691 ? -7.883 26 45.75 1 54.78 691 GLU A O 1
ATOM 5570 N N . LEU A 1 692 ? -9.867 25.188 46.094 1 53.25 692 LEU A N 1
ATOM 5571 C CA . LEU A 1 692 ? -10.43 25.984 45 1 53.25 692 LEU A CA 1
ATOM 5572 C C . LEU A 1 692 ? -10.539 27.453 45.406 1 53.25 692 LEU A C 1
ATOM 5574 O O . LEU A 1 692 ? -10.266 28.344 44.594 1 53.25 692 LEU A O 1
ATOM 5578 N N . LEU A 1 693 ? -10.812 27.688 46.625 1 54.81 693 LEU A N 1
ATOM 5579 C CA . LEU A 1 693 ? -10.875 29.047 47.156 1 54.81 693 LEU A CA 1
ATOM 5580 C C . LEU A 1 693 ? -9.492 29.688 47.156 1 54.81 693 LEU A C 1
ATOM 5582 O O . LEU A 1 693 ? -9.344 30.875 46.844 1 54.81 693 LEU A O 1
ATOM 5586 N N . ALA A 1 694 ? -8.477 28.969 47.531 1 56.66 694 ALA A N 1
ATOM 5587 C CA . ALA A 1 694 ? -7.098 29.438 47.5 1 56.66 694 ALA A CA 1
ATOM 5588 C C . ALA A 1 694 ? -6.652 29.688 46.062 1 56.66 694 ALA A C 1
ATOM 5590 O O . ALA A 1 694 ? -5.996 30.688 45.75 1 56.66 694 ALA A O 1
ATOM 5591 N N . GLU A 1 695 ? -7.055 28.859 45.125 1 51.09 695 GLU A N 1
ATOM 5592 C CA . GLU A 1 695 ? -6.727 29.047 43.719 1 51.09 695 GLU A CA 1
ATOM 5593 C C . GLU A 1 695 ? -7.488 30.219 43.125 1 51.09 695 GLU A C 1
ATOM 5595 O O . GLU A 1 695 ? -6.93 31 42.344 1 51.09 695 GLU A O 1
ATOM 5600 N N . LEU A 1 696 ? -8.672 30.391 43.562 1 48.66 696 LEU A N 1
ATOM 5601 C CA . LEU A 1 696 ? -9.469 31.547 43.156 1 48.66 696 LEU A CA 1
ATOM 5602 C C . LEU A 1 696 ? -8.945 32.812 43.812 1 48.66 696 LEU A C 1
ATOM 5604 O O . LEU A 1 696 ? -8.883 33.875 43.156 1 48.66 696 LEU A O 1
ATOM 5608 N N . LYS A 1 697 ? -8.586 32.781 45.031 1 54.16 697 LYS A N 1
ATOM 5609 C CA . LYS A 1 697 ? -7.961 33.906 45.719 1 54.16 697 LYS A CA 1
ATOM 5610 C C . LYS A 1 697 ? -6.645 34.281 45.062 1 54.16 697 LYS A C 1
ATOM 5612 O O . LYS A 1 697 ? -6.344 35.469 44.906 1 54.16 697 LYS A O 1
ATOM 5617 N N . GLU A 1 698 ? -5.852 33.312 44.781 1 49.16 698 GLU A N 1
ATOM 5618 C CA . GLU A 1 698 ? -4.605 33.594 44.062 1 49.16 698 GLU A CA 1
ATOM 5619 C C . GLU A 1 698 ? -4.879 34.156 42.688 1 49.16 698 GLU A C 1
ATOM 5621 O O . GLU A 1 698 ? -4.156 35.031 42.219 1 49.16 698 GLU A O 1
ATOM 5626 N N . LEU A 1 699 ? -5.887 33.688 42.062 1 40.78 699 LEU A N 1
ATOM 5627 C CA . LEU A 1 699 ? -6.273 34.219 40.75 1 40.78 699 LEU A CA 1
ATOM 5628 C C . LEU A 1 699 ? -6.844 35.625 40.875 1 40.78 699 LEU A C 1
ATOM 5630 O O . LEU A 1 699 ? -6.598 36.469 40.031 1 40.78 699 LEU A O 1
ATOM 5634 N N . ILE A 1 700 ? -7.59 35.906 41.938 1 42.38 700 ILE A N 1
ATOM 5635 C CA . ILE A 1 700 ? -8.188 37.219 42.125 1 42.38 700 ILE A CA 1
ATOM 5636 C C . ILE A 1 700 ? -7.188 38.156 42.812 1 42.38 700 ILE A C 1
ATOM 5638 O O . ILE A 1 700 ? -7.242 39.375 42.656 1 42.38 700 ILE A O 1
ATOM 5642 N N . LYS A 1 701 ? -6.297 37.75 43.688 1 44.62 701 LYS A N 1
ATOM 5643 C CA . LYS A 1 701 ? -5.348 38.656 44.312 1 44.62 701 LYS A CA 1
ATOM 5644 C C . LYS A 1 701 ? -4.438 39.312 43.25 1 44.62 701 LYS A C 1
ATOM 5646 O O . LYS A 1 701 ? -3.975 40.438 43.438 1 44.62 701 LYS A O 1
ATOM 5651 N N . ASP A 1 702 ? -3.961 38.438 42.188 1 38.09 702 ASP A N 1
ATOM 5652 C CA . ASP A 1 702 ? -3.059 39.219 41.344 1 38.09 702 ASP A CA 1
ATOM 5653 C C . ASP A 1 702 ? -3.832 40.219 40.469 1 38.09 702 ASP A C 1
ATOM 5655 O O . ASP A 1 702 ? -3.275 40.812 39.531 1 38.09 702 ASP A O 1
ATOM 5659 N N . GLU A 1 703 ? -5.141 40.25 40.531 1 31.25 703 GLU A N 1
ATOM 5660 C CA . GLU A 1 703 ? -5.648 41.5 40 1 31.25 703 GLU A CA 1
ATOM 5661 C C . GLU A 1 703 ? -5.699 42.562 41.094 1 31.25 703 GLU A C 1
ATOM 5663 O O . GLU A 1 703 ? -6.086 42.281 42.25 1 31.25 703 GLU A O 1
ATOM 5668 N N . MET B 1 1 ? 14.102 -34.031 6.379 1 79.81 1 MET B N 1
ATOM 5669 C CA . MET B 1 1 ? 15.148 -33.406 5.57 1 79.81 1 MET B CA 1
ATOM 5670 C C . MET B 1 1 ? 14.977 -31.906 5.523 1 79.81 1 MET B C 1
ATOM 5672 O O . MET B 1 1 ? 13.844 -31.406 5.492 1 79.81 1 MET B O 1
ATOM 5676 N N . ILE B 1 2 ? 16.141 -31.219 5.699 1 88.25 2 ILE B N 1
ATOM 5677 C CA . ILE B 1 2 ? 16.156 -29.75 5.75 1 88.25 2 ILE B CA 1
ATOM 5678 C C . ILE B 1 2 ? 16.172 -29.188 4.332 1 88.25 2 ILE B C 1
ATOM 5680 O O . ILE B 1 2 ? 16.891 -29.703 3.463 1 88.25 2 ILE B O 1
ATOM 5684 N N . ASN B 1 3 ? 15.25 -28.391 4.02 1 89.69 3 ASN B N 1
ATOM 5685 C CA . ASN B 1 3 ? 15.234 -27.672 2.752 1 89.69 3 ASN B CA 1
ATOM 5686 C C . ASN B 1 3 ? 15.969 -26.344 2.855 1 89.69 3 ASN B C 1
ATOM 5688 O O . ASN B 1 3 ? 15.688 -25.531 3.744 1 89.69 3 ASN B O 1
ATOM 5692 N N . ILE B 1 4 ? 16.938 -26.156 1.989 1 91.75 4 ILE B N 1
ATOM 5693 C CA . ILE B 1 4 ? 17.734 -24.938 2.035 1 91.75 4 ILE B CA 1
ATOM 5694 C C . ILE B 1 4 ? 17.344 -24.016 0.888 1 91.75 4 ILE B C 1
ATOM 5696 O O . ILE B 1 4 ? 17.359 -24.422 -0.278 1 91.75 4 ILE B O 1
ATOM 5700 N N . THR B 1 5 ? 16.875 -22.844 1.168 1 91.44 5 THR B N 1
ATOM 5701 C CA . THR B 1 5 ? 16.516 -21.812 0.196 1 91.44 5 THR B CA 1
ATOM 5702 C C . THR B 1 5 ? 17.5 -20.656 0.272 1 91.44 5 THR B C 1
ATOM 5704 O O . THR B 1 5 ? 17.703 -20.078 1.343 1 91.44 5 THR B O 1
ATOM 5707 N N . ARG B 1 6 ? 18.062 -20.281 -0.833 1 92.69 6 ARG B N 1
ATOM 5708 C CA . ARG B 1 6 ? 19.125 -19.281 -0.841 1 92.69 6 ARG B CA 1
ATOM 5709 C C . ARG B 1 6 ? 18.625 -17.953 -1.385 1 92.69 6 ARG B C 1
ATOM 5711 O O . ARG B 1 6 ? 18.562 -17.75 -2.6 1 92.69 6 ARG B O 1
ATOM 5718 N N . GLY B 1 7 ? 18.422 -17.016 -0.502 1 92.12 7 GLY B N 1
ATOM 5719 C CA . GLY B 1 7 ? 18.109 -15.656 -0.899 1 92.12 7 GLY B CA 1
ATOM 5720 C C . GLY B 1 7 ? 19.344 -14.805 -1.148 1 92.12 7 GLY B C 1
ATOM 5721 O O . GLY B 1 7 ? 20.344 -15.297 -1.66 1 92.12 7 GLY B O 1
ATOM 5722 N N . GLN B 1 8 ? 19.219 -13.555 -0.91 1 89.62 8 GLN B N 1
ATOM 5723 C CA . GLN B 1 8 ? 20.359 -12.664 -1.072 1 89.62 8 GLN B CA 1
ATOM 5724 C C . GLN B 1 8 ? 21.344 -12.805 0.09 1 89.62 8 GLN B C 1
ATOM 5726 O O . GLN B 1 8 ? 21.141 -12.219 1.157 1 89.62 8 GLN B O 1
ATOM 5731 N N . ILE B 1 9 ? 22.375 -13.406 -0.218 1 88.5 9 ILE B N 1
ATOM 5732 C CA . ILE B 1 9 ? 23.344 -13.758 0.811 1 88.5 9 ILE B CA 1
ATOM 5733 C C . ILE B 1 9 ? 24.344 -12.609 0.99 1 88.5 9 ILE B C 1
ATOM 5735 O O . ILE B 1 9 ? 24.922 -12.133 0.016 1 88.5 9 ILE B O 1
ATOM 5739 N N . THR B 1 10 ? 24.484 -12.141 2.168 1 82.12 10 THR B N 1
ATOM 5740 C CA . THR B 1 10 ? 25.406 -11.047 2.49 1 82.12 10 THR B CA 1
ATOM 5741 C C . THR B 1 10 ? 26.812 -11.578 2.729 1 82.12 10 THR B C 1
ATOM 5743 O O . THR B 1 10 ? 27.797 -10.898 2.43 1 82.12 10 THR B O 1
ATOM 5746 N N . ASN B 1 11 ? 26.891 -12.75 3.367 1 88 11 ASN B N 1
ATOM 5747 C CA . ASN B 1 11 ? 28.156 -13.398 3.652 1 88 11 ASN B CA 1
ATOM 5748 C C . ASN B 1 11 ? 28.172 -14.844 3.156 1 88 11 ASN B C 1
ATOM 5750 O O . ASN B 1 11 ? 27.734 -15.75 3.863 1 88 11 ASN B O 1
ATOM 5754 N N . THR B 1 12 ? 28.812 -15.047 2.027 1 88.88 12 THR B N 1
ATOM 5755 C CA . THR B 1 12 ? 28.781 -16.344 1.353 1 88.88 12 THR B CA 1
ATOM 5756 C C . THR B 1 12 ? 29.547 -17.375 2.152 1 88.88 12 THR B C 1
ATOM 5758 O O . THR B 1 12 ? 29.125 -18.531 2.248 1 88.88 12 THR B O 1
ATOM 5761 N N . VAL B 1 13 ? 30.609 -16.984 2.756 1 88.69 13 VAL B N 1
ATOM 5762 C CA . VAL B 1 13 ? 31.469 -17.906 3.471 1 88.69 13 VAL B CA 1
ATOM 5763 C C . VAL B 1 13 ? 30.75 -18.453 4.695 1 88.69 13 VAL B C 1
ATOM 5765 O O . VAL B 1 13 ? 30.688 -19.672 4.902 1 88.69 13 VAL B O 1
ATOM 5768 N N . LEU B 1 14 ? 30.234 -17.578 5.473 1 91.56 14 LEU B N 1
ATOM 5769 C CA . LEU B 1 14 ? 29.547 -18.016 6.688 1 91.56 14 LEU B CA 1
ATOM 5770 C C . LEU B 1 14 ? 28.281 -18.781 6.352 1 91.56 14 LEU B C 1
ATOM 5772 O O . LEU B 1 14 ? 27.906 -19.719 7.062 1 91.56 14 LEU B O 1
ATOM 5776 N N . SER B 1 15 ? 27.609 -18.359 5.281 1 92.75 15 SER B N 1
ATOM 5777 C CA . SER B 1 15 ? 26.422 -19.078 4.832 1 92.75 15 SER B CA 1
ATOM 5778 C C . SER B 1 15 ? 26.75 -20.516 4.461 1 92.75 15 SER B C 1
ATOM 5780 O O . SER B 1 15 ? 26.031 -21.438 4.824 1 92.75 15 SER B O 1
ATOM 5782 N N . ASP B 1 16 ? 27.859 -20.672 3.73 1 91.81 16 ASP B N 1
ATOM 5783 C CA . ASP B 1 16 ? 28.266 -22.016 3.295 1 91.81 16 ASP B CA 1
ATOM 5784 C C . ASP B 1 16 ? 28.625 -22.891 4.488 1 91.81 16 ASP B C 1
ATOM 5786 O O . ASP B 1 16 ? 28.297 -24.078 4.508 1 91.81 16 ASP B O 1
ATOM 5790 N N . LYS B 1 17 ? 29.266 -22.328 5.434 1 90.81 17 LYS B N 1
ATOM 5791 C CA . LYS B 1 17 ? 29.625 -23.062 6.633 1 90.81 17 LYS B CA 1
ATOM 5792 C C . LYS B 1 17 ? 28.375 -23.531 7.383 1 90.81 17 LYS B C 1
ATOM 5794 O O . LYS B 1 17 ? 28.312 -24.672 7.848 1 90.81 17 LYS B O 1
ATOM 5799 N N . LEU B 1 18 ? 27.484 -22.656 7.543 1 92.5 18 LEU B N 1
ATOM 5800 C CA . LEU B 1 18 ? 26.25 -22.984 8.242 1 92.5 18 LEU B CA 1
ATOM 5801 C C . LEU B 1 18 ? 25.484 -24.078 7.5 1 92.5 18 LEU B C 1
ATOM 5803 O O . LEU B 1 18 ? 24.953 -25 8.125 1 92.5 18 LEU B O 1
ATOM 5807 N N . VAL B 1 19 ? 25.391 -23.953 6.156 1 92.56 19 VAL B N 1
ATOM 5808 C CA . VAL B 1 19 ? 24.703 -24.938 5.328 1 92.56 19 VAL B CA 1
ATOM 5809 C C . VAL B 1 19 ? 25.359 -26.312 5.492 1 92.56 19 VAL B C 1
ATOM 5811 O O . VAL B 1 19 ? 24.672 -27.312 5.629 1 92.56 19 VAL B O 1
ATOM 5814 N N . ASN B 1 20 ? 26.688 -26.281 5.477 1 90 20 ASN B N 1
ATOM 5815 C CA . ASN B 1 20 ? 27.422 -27.516 5.648 1 90 20 ASN B CA 1
ATOM 5816 C C . ASN B 1 20 ? 27.109 -28.188 6.988 1 90 20 ASN B C 1
ATOM 5818 O O . ASN B 1 20 ? 26.969 -29.406 7.07 1 90 20 ASN B O 1
ATOM 5822 N N . PHE B 1 21 ? 27.031 -27.422 8.008 1 91.19 21 PHE B N 1
ATOM 5823 C CA . PHE B 1 21 ? 26.688 -27.938 9.328 1 91.19 21 PHE B CA 1
ATOM 5824 C C . PHE B 1 21 ? 25.344 -28.656 9.289 1 91.19 21 PHE B C 1
ATOM 5826 O O . PHE B 1 21 ? 25.203 -29.766 9.805 1 91.19 21 PHE B O 1
ATOM 5833 N N . PHE B 1 22 ? 24.297 -28.078 8.648 1 91.12 22 PHE B N 1
ATOM 5834 C CA . PHE B 1 22 ? 22.938 -28.625 8.672 1 91.12 22 PHE B CA 1
ATOM 5835 C C . PHE B 1 22 ? 22.812 -29.781 7.688 1 91.12 22 PHE B C 1
ATOM 5837 O O . PHE B 1 22 ? 21.969 -30.656 7.863 1 91.12 22 PHE B O 1
ATOM 5844 N N . GLU B 1 23 ? 23.531 -29.719 6.598 1 85.94 23 GLU B N 1
ATOM 5845 C CA . GLU B 1 23 ? 23.516 -30.844 5.656 1 85.94 23 GLU B CA 1
ATOM 5846 C C . GLU B 1 23 ? 24.062 -32.094 6.289 1 85.94 23 GLU B C 1
ATOM 5848 O O . GLU B 1 23 ? 23.641 -33.219 5.957 1 85.94 23 GLU B O 1
ATOM 5853 N N . PHE B 1 24 ? 25 -31.875 7.199 1 83.25 24 PHE B N 1
ATOM 5854 C CA . PHE B 1 24 ? 25.625 -33.031 7.855 1 83.25 24 PHE B CA 1
ATOM 5855 C C . PHE B 1 24 ? 24.797 -33.469 9.047 1 83.25 24 PHE B C 1
ATOM 5857 O O . PHE B 1 24 ? 24.891 -34.625 9.484 1 83.25 24 PHE B O 1
ATOM 5864 N N . THR B 1 25 ? 24.016 -32.562 9.578 1 77.25 25 THR B N 1
ATOM 5865 C CA . THR B 1 25 ? 23.156 -32.906 10.711 1 77.25 25 THR B CA 1
ATOM 5866 C C . THR B 1 25 ? 21.828 -33.469 10.234 1 77.25 25 THR B C 1
ATOM 5868 O O . THR B 1 25 ? 21.062 -32.781 9.555 1 77.25 25 THR B O 1
ATOM 5871 N N . ASN B 1 26 ? 21.547 -34.781 9.945 1 67.06 26 ASN B N 1
ATOM 5872 C CA . ASN B 1 26 ? 20.453 -35.469 9.258 1 67.06 26 ASN B CA 1
ATOM 5873 C C . ASN B 1 26 ? 19.188 -35.5 10.109 1 67.06 26 ASN B C 1
ATOM 5875 O O . ASN B 1 26 ? 18.172 -36.031 9.688 1 67.06 26 ASN B O 1
ATOM 5879 N N . GLU B 1 27 ? 19.062 -34.781 11.156 1 79.38 27 GLU B N 1
ATOM 5880 C CA . GLU B 1 27 ? 17.938 -35.062 12.039 1 79.38 27 GLU B CA 1
ATOM 5881 C C . GLU B 1 27 ? 17 -33.844 12.133 1 79.38 27 GLU B C 1
ATOM 5883 O O . GLU B 1 27 ? 16.141 -33.812 13.016 1 79.38 27 GLU B O 1
ATOM 5888 N N . ILE B 1 28 ? 17.047 -32.969 11.18 1 87.94 28 ILE B N 1
ATOM 5889 C CA . ILE B 1 28 ? 16.219 -31.797 11.328 1 87.94 28 ILE B CA 1
ATOM 5890 C C . ILE B 1 28 ? 15.227 -31.703 10.164 1 87.94 28 ILE B C 1
ATOM 5892 O O . ILE B 1 28 ? 15.625 -31.797 9 1 87.94 28 ILE B O 1
ATOM 5896 N N . ASP B 1 29 ? 13.969 -31.734 10.477 1 90.69 29 ASP B N 1
ATOM 5897 C CA . ASP B 1 29 ? 12.906 -31.531 9.492 1 90.69 29 ASP B CA 1
ATOM 5898 C C . ASP B 1 29 ? 12.422 -30.094 9.469 1 90.69 29 ASP B C 1
ATOM 5900 O O . ASP B 1 29 ? 11.742 -29.641 10.391 1 90.69 29 ASP B O 1
ATOM 5904 N N . GLY B 1 30 ? 12.805 -29.375 8.469 1 92.56 30 GLY B N 1
ATOM 5905 C CA . GLY B 1 30 ? 12.398 -27.969 8.398 1 92.56 30 GLY B CA 1
ATOM 5906 C C . GLY B 1 30 ? 13.047 -27.234 7.238 1 92.56 30 GLY B C 1
ATOM 5907 O O . GLY B 1 30 ? 13.414 -27.844 6.234 1 92.56 30 GLY B O 1
ATOM 5908 N N . ASN B 1 31 ? 13.039 -25.922 7.316 1 94 31 ASN B N 1
ATOM 5909 C CA . ASN B 1 31 ? 13.562 -25.031 6.277 1 94 31 ASN B CA 1
ATOM 5910 C C . ASN B 1 31 ? 14.641 -24.109 6.816 1 94 31 ASN B C 1
ATOM 5912 O O . ASN B 1 31 ? 14.523 -23.594 7.934 1 94 31 ASN B O 1
ATOM 5916 N N . LEU B 1 32 ? 15.719 -24.047 6.078 1 95.06 32 LEU B N 1
ATOM 5917 C CA . LEU B 1 32 ? 16.75 -23.031 6.332 1 95.06 32 LEU B CA 1
ATOM 5918 C C . LEU B 1 32 ? 16.734 -21.969 5.242 1 95.06 32 LEU B C 1
ATOM 5920 O O . LEU B 1 32 ? 17.016 -22.266 4.078 1 95.06 32 LEU B O 1
ATOM 5924 N N . PHE B 1 33 ? 16.406 -20.828 5.609 1 95.19 33 PHE B N 1
ATOM 5925 C CA . PHE B 1 33 ? 16.406 -19.703 4.68 1 95.19 33 PHE B CA 1
ATOM 5926 C C . PHE B 1 33 ? 17.656 -18.859 4.836 1 95.19 33 PHE B C 1
ATOM 5928 O O . PHE B 1 33 ? 17.984 -18.406 5.938 1 95.19 33 PHE B O 1
ATOM 5935 N N . LEU B 1 34 ? 18.359 -18.688 3.775 1 95.19 34 LEU B N 1
ATOM 5936 C CA . LEU B 1 34 ? 19.516 -17.781 3.783 1 95.19 34 LEU B CA 1
ATOM 5937 C C . LEU B 1 34 ? 19.125 -16.422 3.211 1 95.19 34 LEU B C 1
ATOM 5939 O O . LEU B 1 34 ? 18.547 -16.344 2.127 1 95.19 34 LEU B O 1
ATOM 5943 N N . GLY B 1 35 ? 19.438 -15.367 3.91 1 93.44 35 GLY B N 1
ATOM 5944 C CA . GLY B 1 35 ? 19.125 -14.023 3.449 1 93.44 35 GLY B CA 1
ATOM 5945 C C . GLY B 1 35 ? 17.641 -13.695 3.498 1 93.44 35 GLY B C 1
ATOM 5946 O O . GLY B 1 35 ? 17.172 -12.859 2.734 1 93.44 35 GLY B O 1
ATOM 5947 N N . TYR B 1 36 ? 16.891 -14.414 4.262 1 92.06 36 TYR B N 1
ATOM 5948 C CA . TYR B 1 36 ? 15.445 -14.273 4.418 1 92.06 36 TYR B CA 1
ATOM 5949 C C . TYR B 1 36 ? 15.016 -14.648 5.832 1 92.06 36 TYR B C 1
ATOM 5951 O O . TYR B 1 36 ? 15.602 -15.531 6.457 1 92.06 36 TYR B O 1
ATOM 5959 N N . PRO B 1 37 ? 14.062 -13.906 6.27 1 93.19 37 PRO B N 1
ATOM 5960 C CA . PRO B 1 37 ? 13.203 -12.859 5.699 1 93.19 37 PRO B CA 1
ATOM 5961 C C . PRO B 1 37 ? 13.766 -11.461 5.914 1 93.19 37 PRO B C 1
ATOM 5963 O O . PRO B 1 37 ? 14.766 -11.289 6.617 1 93.19 37 PRO B O 1
ATOM 5966 N N . ILE B 1 38 ? 13.273 -10.516 5.18 1 91.56 38 ILE B N 1
ATOM 5967 C CA . ILE B 1 38 ? 13.43 -9.094 5.477 1 91.56 38 ILE B CA 1
ATOM 5968 C C . ILE B 1 38 ? 12.234 -8.602 6.289 1 91.56 38 ILE B C 1
ATOM 5970 O O . ILE B 1 38 ? 11.086 -8.789 5.891 1 91.56 38 ILE B O 1
ATOM 5974 N N . LEU B 1 39 ? 12.484 -8.07 7.41 1 90.81 39 LEU B N 1
ATOM 5975 C CA . LEU B 1 39 ? 11.414 -7.66 8.312 1 90.81 39 LEU B CA 1
ATOM 5976 C C . LEU B 1 39 ? 11.5 -6.168 8.617 1 90.81 39 LEU B C 1
ATOM 5978 O O . LEU B 1 39 ? 12.594 -5.629 8.797 1 90.81 39 LEU B O 1
ATOM 5982 N N . PRO B 1 40 ? 10.352 -5.539 8.633 1 85.5 40 PRO B N 1
ATOM 5983 C CA . PRO B 1 40 ? 10.344 -4.105 8.93 1 85.5 40 PRO B CA 1
ATOM 5984 C C . PRO B 1 40 ? 10.445 -3.814 10.43 1 85.5 40 PRO B C 1
ATOM 5986 O O . PRO B 1 40 ? 9.891 -4.555 11.242 1 85.5 40 PRO B O 1
ATOM 5989 N N . THR B 1 41 ? 11.188 -2.836 10.758 1 83.75 41 THR B N 1
ATOM 5990 C CA . THR B 1 41 ? 11.203 -2.242 12.086 1 83.75 41 THR B CA 1
ATOM 5991 C C . THR B 1 41 ? 10.516 -0.88 12.078 1 83.75 41 THR B C 1
ATOM 5993 O O . THR B 1 41 ? 9.945 -0.474 11.07 1 83.75 41 THR B O 1
ATOM 5996 N N . MET B 1 42 ? 10.469 -0.258 13.195 1 74.31 42 MET B N 1
ATOM 5997 C CA . MET B 1 42 ? 9.836 1.055 13.273 1 74.31 42 MET B CA 1
ATOM 5998 C C . MET B 1 42 ? 10.57 2.064 12.391 1 74.31 42 MET B C 1
ATOM 6000 O O . MET B 1 42 ? 9.938 2.916 11.758 1 74.31 42 MET B O 1
ATOM 6004 N N . ASP B 1 43 ? 11.82 1.947 12.305 1 71.62 43 ASP B N 1
ATOM 6005 C CA . ASP B 1 43 ? 12.602 2.977 11.625 1 71.62 43 ASP B CA 1
ATOM 6006 C C . ASP B 1 43 ? 13.188 2.447 10.32 1 71.62 43 ASP B C 1
ATOM 6008 O O . ASP B 1 43 ? 13.578 3.227 9.445 1 71.62 43 ASP B O 1
ATOM 6012 N N . ASN B 1 44 ? 13.352 1.193 10.289 1 78.06 44 ASN B N 1
ATOM 6013 C CA . ASN B 1 44 ? 14.047 0.606 9.141 1 78.06 44 ASN B CA 1
ATOM 6014 C C . ASN B 1 44 ? 13.555 -0.811 8.859 1 78.06 44 ASN B C 1
ATOM 6016 O O . ASN B 1 44 ? 12.375 -1.117 9.062 1 78.06 44 ASN B O 1
ATOM 6020 N N . LYS B 1 45 ? 14.352 -1.513 8.102 1 85.06 45 LYS B N 1
ATOM 6021 C CA . LYS B 1 45 ? 14.141 -2.939 7.875 1 85.06 45 LYS B CA 1
ATOM 6022 C C . LYS B 1 45 ? 15.391 -3.74 8.203 1 85.06 45 LYS B C 1
ATOM 6024 O O . LYS B 1 45 ? 16.5 -3.203 8.18 1 85.06 45 LYS B O 1
ATOM 6029 N N . ILE B 1 46 ? 15.227 -4.926 8.586 1 88.69 46 ILE B N 1
ATOM 6030 C CA . ILE B 1 46 ? 16.344 -5.816 8.914 1 88.69 46 ILE B CA 1
ATOM 6031 C C . ILE B 1 46 ? 16.25 -7.082 8.07 1 88.69 46 ILE B C 1
ATOM 6033 O O . ILE B 1 46 ? 15.188 -7.684 7.945 1 88.69 46 ILE B O 1
ATOM 6037 N N . ALA B 1 47 ? 17.375 -7.352 7.41 1 91 47 ALA B N 1
ATOM 6038 C CA . ALA B 1 47 ? 17.484 -8.617 6.695 1 91 47 ALA B CA 1
ATOM 6039 C C . ALA B 1 47 ? 18.156 -9.68 7.562 1 91 47 ALA B C 1
ATOM 6041 O O . ALA B 1 47 ? 19.266 -9.477 8.047 1 91 47 ALA B O 1
ATOM 6042 N N . ILE B 1 48 ? 17.516 -10.75 7.809 1 94 48 ILE B N 1
ATOM 6043 C CA . ILE B 1 48 ? 18.062 -11.836 8.609 1 94 48 ILE B CA 1
ATOM 6044 C C . ILE B 1 48 ? 19.047 -12.648 7.766 1 94 48 ILE B C 1
ATOM 6046 O O . ILE B 1 48 ? 18.734 -13.031 6.633 1 94 48 ILE B O 1
ATOM 6050 N N . ASP B 1 49 ? 20.172 -12.898 8.32 1 95.25 49 ASP B N 1
ATOM 6051 C CA . ASP B 1 49 ? 21.203 -13.594 7.555 1 95.25 49 ASP B CA 1
ATOM 6052 C C . ASP B 1 49 ? 20.766 -15.023 7.227 1 95.25 49 ASP B C 1
ATOM 6054 O O . ASP B 1 49 ? 20.953 -15.492 6.102 1 95.25 49 ASP B O 1
ATOM 6058 N N . ALA B 1 50 ? 20.312 -15.688 8.211 1 96.44 50 ALA B N 1
ATOM 6059 C CA . ALA B 1 50 ? 19.781 -17.031 8.039 1 96.44 50 ALA B CA 1
ATOM 6060 C C . ALA B 1 50 ? 18.703 -17.328 9.062 1 96.44 50 ALA B C 1
ATOM 6062 O O . ALA B 1 50 ? 18.781 -16.891 10.211 1 96.44 50 ALA B O 1
ATOM 6063 N N . LEU B 1 51 ? 17.703 -18.047 8.703 1 97.12 51 LEU B N 1
ATOM 6064 C CA . LEU B 1 51 ? 16.594 -18.406 9.578 1 97.12 51 LEU B CA 1
ATOM 6065 C C . LEU B 1 51 ? 16.234 -19.875 9.438 1 97.12 51 LEU B C 1
ATOM 6067 O O . LEU B 1 51 ? 15.914 -20.344 8.336 1 97.12 51 LEU B O 1
ATOM 6071 N N . LEU B 1 52 ? 16.297 -20.562 10.547 1 96.62 52 LEU B N 1
ATOM 6072 C CA . LEU B 1 52 ? 15.875 -21.969 10.586 1 96.62 52 LEU B CA 1
ATOM 6073 C C . LEU B 1 52 ? 14.477 -22.094 11.18 1 96.62 52 LEU B C 1
ATOM 6075 O O . LEU B 1 52 ? 14.203 -21.562 12.258 1 96.62 52 LEU B O 1
ATOM 6079 N N . ILE B 1 53 ? 13.594 -22.672 10.516 1 95.69 53 ILE B N 1
ATOM 6080 C CA . ILE B 1 53 ? 12.289 -23.078 11.031 1 95.69 53 ILE B CA 1
ATOM 6081 C C . ILE B 1 53 ? 12.156 -24.609 10.945 1 95.69 53 ILE B C 1
ATOM 6083 O O . ILE B 1 53 ? 12.203 -25.188 9.859 1 95.69 53 ILE B O 1
ATOM 6087 N N . SER B 1 54 ? 12.047 -25.25 12.086 1 95.31 54 SER B N 1
ATOM 6088 C CA . SER B 1 54 ? 12.016 -26.703 12.109 1 95.31 54 SER B CA 1
ATOM 6089 C C . SER B 1 54 ? 10.953 -27.219 13.078 1 95.31 54 SER B C 1
ATOM 6091 O O . SER B 1 54 ? 10.508 -26.484 13.961 1 95.31 54 SER B O 1
ATOM 6093 N N . LYS B 1 55 ? 10.57 -28.406 12.867 1 94.31 55 LYS B N 1
ATOM 6094 C CA . LYS B 1 55 ? 9.594 -29.062 13.734 1 94.31 55 LYS B CA 1
ATOM 6095 C C . LYS B 1 55 ? 10.195 -29.375 15.102 1 94.31 55 LYS B C 1
ATOM 6097 O O . LYS B 1 55 ? 9.492 -29.359 16.109 1 94.31 55 LYS B O 1
ATOM 6102 N N . GLU B 1 56 ? 11.492 -29.562 15.125 1 93 56 GLU B N 1
ATOM 6103 C CA . GLU B 1 56 ? 12.172 -29.953 16.359 1 93 56 GLU B CA 1
ATOM 6104 C C . GLU B 1 56 ? 12.539 -28.75 17.203 1 93 56 GLU B C 1
ATOM 6106 O O . GLU B 1 56 ? 12.227 -28.703 18.391 1 93 56 GLU B O 1
ATOM 6111 N N . TYR B 1 57 ? 13.125 -27.719 16.609 1 93.44 57 TYR B N 1
ATOM 6112 C CA . TYR B 1 57 ? 13.82 -26.703 17.391 1 93.44 57 TYR B CA 1
ATOM 6113 C C . TYR B 1 57 ? 13.078 -25.375 17.328 1 93.44 57 TYR B C 1
ATOM 6115 O O . TYR B 1 57 ? 13.469 -24.422 18 1 93.44 57 TYR B O 1
ATOM 6123 N N . GLY B 1 58 ? 12.031 -25.281 16.531 1 95.12 58 GLY B N 1
ATOM 6124 C CA . GLY B 1 58 ? 11.32 -24.031 16.391 1 95.12 58 GLY B CA 1
ATOM 6125 C C . GLY B 1 58 ? 11.977 -23.062 15.422 1 95.12 58 GLY B C 1
ATOM 6126 O O . GLY B 1 58 ? 12.328 -23.453 14.305 1 95.12 58 GLY B O 1
ATOM 6127 N N . ILE B 1 59 ? 12.102 -21.797 15.844 1 96.25 59 ILE B N 1
ATOM 6128 C CA . ILE B 1 59 ? 12.656 -20.75 14.969 1 96.25 59 ILE B CA 1
ATOM 6129 C C . ILE B 1 59 ? 13.984 -20.266 15.531 1 96.25 59 ILE B C 1
ATOM 6131 O O . ILE B 1 59 ? 14.047 -19.797 16.672 1 96.25 59 ILE B O 1
ATOM 6135 N N . ILE B 1 60 ? 14.992 -20.391 14.781 1 96.06 60 ILE B N 1
ATOM 6136 C CA . ILE B 1 60 ? 16.312 -19.938 15.195 1 96.06 60 ILE B CA 1
ATOM 6137 C C . ILE B 1 60 ? 16.906 -19.016 14.125 1 96.06 60 ILE B C 1
ATOM 6139 O O . ILE B 1 60 ? 17.125 -19.438 12.984 1 96.06 60 ILE B O 1
ATOM 6143 N N . ALA B 1 61 ? 17.125 -17.766 14.484 1 96.62 61 ALA B N 1
ATOM 6144 C CA . ALA B 1 61 ? 17.781 -16.812 13.578 1 96.62 61 ALA B CA 1
ATOM 6145 C C . ALA B 1 61 ? 19.281 -16.766 13.805 1 96.62 61 ALA B C 1
ATOM 6147 O O . ALA B 1 61 ? 19.75 -16.828 14.945 1 96.62 61 ALA B O 1
ATOM 6148 N N . PHE B 1 62 ? 20.031 -16.75 12.766 1 96 62 PHE B N 1
ATOM 6149 C CA . PHE B 1 62 ? 21.484 -16.672 12.836 1 96 62 PHE B CA 1
ATOM 6150 C C . PHE B 1 62 ? 21.969 -15.312 12.352 1 96 62 PHE B C 1
ATOM 6152 O O . PHE B 1 62 ? 21.641 -14.875 11.25 1 96 62 PHE B O 1
ATOM 6159 N N . LEU B 1 63 ? 22.734 -14.656 13.164 1 94.25 63 LEU B N 1
ATOM 6160 C CA . LEU B 1 63 ? 23.422 -13.422 12.805 1 94.25 63 LEU B CA 1
ATOM 6161 C C . LEU B 1 63 ? 24.891 -13.68 12.484 1 94.25 63 LEU B C 1
ATOM 6163 O O . LEU B 1 63 ? 25.625 -14.227 13.305 1 94.25 63 LEU B O 1
ATOM 6167 N N . PHE B 1 64 ? 25.234 -13.289 11.281 1 93 64 PHE B N 1
ATOM 6168 C CA . PHE B 1 64 ? 26.609 -13.531 10.852 1 93 64 PHE B CA 1
ATOM 6169 C C . PHE B 1 64 ? 27.531 -12.391 11.297 1 93 64 PHE B C 1
ATOM 6171 O O . PHE B 1 64 ? 27.188 -11.219 11.125 1 93 64 PHE B O 1
ATOM 6178 N N . TYR B 1 65 ? 28.547 -12.742 11.922 1 88.19 65 TYR B N 1
ATOM 6179 C CA . TYR B 1 65 ? 29.562 -11.781 12.336 1 88.19 65 TYR B CA 1
ATOM 6180 C C . TYR B 1 65 ? 30.953 -12.234 11.898 1 88.19 65 TYR B C 1
ATOM 6182 O O . TYR B 1 65 ? 31.453 -13.258 12.359 1 88.19 65 TYR B O 1
ATOM 6190 N N . ASP B 1 66 ? 31.531 -11.367 11 1 80.69 66 ASP B N 1
ATOM 6191 C CA . ASP B 1 66 ? 32.812 -11.758 10.445 1 80.69 66 ASP B CA 1
ATOM 6192 C C . ASP B 1 66 ? 33.969 -11.117 11.227 1 80.69 66 ASP B C 1
ATOM 6194 O O . ASP B 1 66 ? 35.125 -11.32 10.898 1 80.69 66 ASP B O 1
ATOM 6198 N N . GLY B 1 67 ? 33.688 -10.391 12.297 1 72.69 67 GLY B N 1
ATOM 6199 C CA . GLY B 1 67 ? 34.719 -9.828 13.148 1 72.69 67 GLY B CA 1
ATOM 6200 C C . GLY B 1 67 ? 35.25 -8.484 12.664 1 72.69 67 GLY B C 1
ATOM 6201 O O . GLY B 1 67 ? 36.031 -7.824 13.352 1 72.69 67 GLY B O 1
ATOM 6202 N N . VAL B 1 68 ? 34.875 -8.023 11.508 1 64.5 68 VAL B N 1
ATOM 6203 C CA . VAL B 1 68 ? 35.406 -6.785 10.953 1 64.5 68 VAL B CA 1
ATOM 6204 C C . VAL B 1 68 ? 34.812 -5.586 11.688 1 64.5 68 VAL B C 1
ATOM 6206 O O . VAL B 1 68 ? 35.531 -4.688 12.117 1 64.5 68 VAL B O 1
ATOM 6209 N N . LYS B 1 69 ? 33.531 -5.508 11.859 1 64.25 69 LYS B N 1
ATOM 6210 C CA . LYS B 1 69 ? 32.906 -4.367 12.523 1 64.25 69 LYS B CA 1
ATOM 6211 C C . LYS B 1 69 ? 32.5 -4.727 13.938 1 64.25 69 LYS B C 1
ATOM 6213 O O . LYS B 1 69 ? 31.969 -5.82 14.18 1 64.25 69 LYS B O 1
ATOM 6218 N N . LYS B 1 70 ? 32.875 -3.783 14.812 1 66 70 LYS B N 1
ATOM 6219 C CA . LYS B 1 70 ? 32.406 -3.977 16.188 1 66 70 LYS B CA 1
ATOM 6220 C C . LYS B 1 70 ? 30.891 -3.793 16.281 1 66 70 LYS B C 1
ATOM 6222 O O . LYS B 1 70 ? 30.359 -2.76 15.875 1 66 70 LYS B O 1
ATOM 6227 N N . ILE B 1 71 ? 30.281 -4.902 16.453 1 70.69 71 ILE B N 1
ATOM 6228 C CA . ILE B 1 71 ? 28.844 -4.805 16.609 1 70.69 71 ILE B CA 1
ATOM 6229 C C . ILE B 1 71 ? 28.438 -5.258 18 1 70.69 71 ILE B C 1
ATOM 6231 O O . ILE B 1 71 ? 29.094 -6.117 18.594 1 70.69 71 ILE B O 1
ATOM 6235 N N . ASP B 1 72 ? 27.609 -4.543 18.641 1 82.88 72 ASP B N 1
ATOM 6236 C CA . ASP B 1 72 ? 26.953 -5 19.859 1 82.88 72 ASP B CA 1
ATOM 6237 C C . ASP B 1 72 ? 26 -6.156 19.562 1 82.88 72 ASP B C 1
ATOM 6239 O O . ASP B 1 72 ? 24.859 -5.938 19.156 1 82.88 72 ASP B O 1
ATOM 6243 N N . TYR B 1 73 ? 26.594 -7.434 19.844 1 83.62 73 TYR B N 1
ATOM 6244 C CA . TYR B 1 73 ? 25.828 -8.625 19.484 1 83.62 73 TYR B CA 1
ATOM 6245 C C . TYR B 1 73 ? 24.531 -8.703 20.281 1 83.62 73 TYR B C 1
ATOM 6247 O O . TYR B 1 73 ? 23.516 -9.188 19.766 1 83.62 73 TYR B O 1
ATOM 6255 N N . GLU B 1 74 ? 24.609 -8.242 21.484 1 85.69 74 GLU B N 1
ATOM 6256 C CA . GLU B 1 74 ? 23.422 -8.328 22.312 1 85.69 74 GLU B CA 1
ATOM 6257 C C . GLU B 1 74 ? 22.297 -7.441 21.781 1 85.69 74 GLU B C 1
ATOM 6259 O O . GLU B 1 74 ? 21.141 -7.867 21.703 1 85.69 74 GLU B O 1
ATOM 6264 N N . GLU B 1 75 ? 22.688 -6.312 21.406 1 86.56 75 GLU B N 1
ATOM 6265 C CA . GLU B 1 75 ? 21.688 -5.398 20.844 1 86.56 75 GLU B CA 1
ATOM 6266 C C . GLU B 1 75 ? 21.141 -5.918 19.516 1 86.56 75 GLU B C 1
ATOM 6268 O O . GLU B 1 75 ? 19.953 -5.781 19.234 1 86.56 75 GLU B O 1
ATOM 6273 N N . ALA B 1 76 ? 22.031 -6.441 18.734 1 89 76 ALA B N 1
ATOM 6274 C CA . ALA B 1 76 ? 21.625 -6.973 17.438 1 89 76 ALA B CA 1
ATOM 6275 C C . ALA B 1 76 ? 20.672 -8.156 17.609 1 89 76 ALA B C 1
ATOM 6277 O O . ALA B 1 76 ? 19.688 -8.281 16.891 1 89 76 ALA B O 1
ATOM 6278 N N . GLN B 1 77 ? 21 -9.047 18.547 1 91.25 77 GLN B N 1
ATOM 6279 C CA . GLN B 1 77 ? 20.141 -10.203 18.812 1 91.25 77 GLN B CA 1
ATOM 6280 C C . GLN B 1 77 ? 18.781 -9.766 19.328 1 91.25 77 GLN B C 1
ATOM 6282 O O . GLN B 1 77 ? 17.75 -10.32 18.922 1 91.25 77 GLN B O 1
ATOM 6287 N N . ASP B 1 78 ? 18.797 -8.797 20.156 1 90.56 78 ASP B N 1
ATOM 6288 C CA . ASP B 1 78 ? 17.531 -8.297 20.703 1 90.56 78 ASP B CA 1
ATOM 6289 C C . ASP B 1 78 ? 16.656 -7.703 19.609 1 90.56 78 ASP B C 1
ATOM 6291 O O . ASP B 1 78 ? 15.445 -7.887 19.609 1 90.56 78 ASP B O 1
ATOM 6295 N N . GLU B 1 79 ? 17.281 -7.004 18.766 1 90.56 79 GLU B N 1
ATOM 6296 C CA . GLU B 1 79 ? 16.531 -6.375 17.688 1 90.56 79 GLU B CA 1
ATOM 6297 C C . GLU B 1 79 ? 15.891 -7.426 16.766 1 90.56 79 GLU B C 1
ATOM 6299 O O . GLU B 1 79 ? 14.727 -7.309 16.391 1 90.56 79 GLU B O 1
ATOM 6304 N N . VAL B 1 80 ? 16.703 -8.414 16.422 1 92.94 80 VAL B N 1
ATOM 6305 C CA . VAL B 1 80 ? 16.203 -9.469 15.547 1 92.94 80 VAL B CA 1
ATOM 6306 C C . VAL B 1 80 ? 15.102 -10.258 16.266 1 92.94 80 VAL B C 1
ATOM 6308 O O . VAL B 1 80 ? 14.086 -10.594 15.648 1 92.94 80 VAL B O 1
ATOM 6311 N N . TYR B 1 81 ? 15.336 -10.539 17.516 1 92.56 81 TYR B N 1
ATOM 6312 C CA . TYR B 1 81 ? 14.32 -11.234 18.281 1 92.56 81 TYR B CA 1
ATOM 6313 C C . TYR B 1 81 ? 13.016 -10.453 18.297 1 92.56 81 TYR B C 1
ATOM 6315 O O . TYR B 1 81 ? 11.938 -11.023 18.125 1 92.56 81 TYR B O 1
ATOM 6323 N N . ALA B 1 82 ? 13.141 -9.203 18.516 1 92.06 82 ALA B N 1
ATOM 6324 C CA . ALA B 1 82 ? 11.969 -8.344 18.625 1 92.06 82 ALA B CA 1
ATOM 6325 C C . ALA B 1 82 ? 11.156 -8.344 17.328 1 92.06 82 ALA B C 1
ATOM 6327 O O . ALA B 1 82 ? 9.93 -8.461 17.359 1 92.06 82 ALA B O 1
ATOM 6328 N N . VAL B 1 83 ? 11.789 -8.203 16.266 1 92.19 83 VAL B N 1
ATOM 6329 C CA . VAL B 1 83 ? 11.094 -8.109 14.984 1 92.19 83 VAL B CA 1
ATOM 6330 C C . VAL B 1 83 ? 10.453 -9.445 14.641 1 92.19 83 VAL B C 1
ATOM 6332 O O . VAL B 1 83 ? 9.352 -9.492 14.086 1 92.19 83 VAL B O 1
ATOM 6335 N N . LEU B 1 84 ? 11.141 -10.539 14.922 1 94 84 LEU B N 1
ATOM 6336 C CA . LEU B 1 84 ? 10.562 -11.852 14.68 1 94 84 LEU B CA 1
ATOM 6337 C C . LEU B 1 84 ? 9.352 -12.086 15.578 1 94 84 LEU B C 1
ATOM 6339 O O . LEU B 1 84 ? 8.344 -12.641 15.141 1 94 84 LEU B O 1
ATOM 6343 N N . LEU B 1 85 ? 9.523 -11.68 16.797 1 92.94 85 LEU B N 1
ATOM 6344 C CA . LEU B 1 85 ? 8.398 -11.781 17.719 1 92.94 85 LEU B CA 1
ATOM 6345 C C . LEU B 1 85 ? 7.199 -11 17.203 1 92.94 85 LEU B C 1
ATOM 6347 O O . LEU B 1 85 ? 6.059 -11.469 17.281 1 92.94 85 LEU B O 1
ATOM 6351 N N . SER B 1 86 ? 7.465 -9.797 16.781 1 91.06 86 SER B N 1
ATOM 6352 C CA . SER B 1 86 ? 6.406 -8.961 16.219 1 91.06 86 SER B CA 1
ATOM 6353 C C . SER B 1 86 ? 5.668 -9.688 15.094 1 91.06 86 SER B C 1
ATOM 6355 O O . SER B 1 86 ? 4.438 -9.656 15.031 1 91.06 86 SER B O 1
ATOM 6357 N N . LYS B 1 87 ? 6.359 -10.352 14.234 1 90.81 87 LYS B N 1
ATOM 6358 C CA . LYS B 1 87 ? 5.781 -11.078 13.109 1 90.81 87 LYS B CA 1
ATOM 6359 C C . LYS B 1 87 ? 4.988 -12.297 13.586 1 90.81 87 LYS B C 1
ATOM 6361 O O . LYS B 1 87 ? 3.889 -12.555 13.094 1 90.81 87 LYS B O 1
ATOM 6366 N N . LEU B 1 88 ? 5.516 -12.992 14.531 1 92.38 88 LEU B N 1
ATOM 6367 C CA . LEU B 1 88 ? 4.91 -14.234 14.992 1 92.38 88 LEU B CA 1
ATOM 6368 C C . LEU B 1 88 ? 3.686 -13.953 15.859 1 92.38 88 LEU B C 1
ATOM 6370 O O . LEU B 1 88 ? 2.732 -14.742 15.867 1 92.38 88 LEU B O 1
ATOM 6374 N N . ALA B 1 89 ? 3.705 -12.914 16.547 1 90.69 89 ALA B N 1
ATOM 6375 C CA . ALA B 1 89 ? 2.625 -12.586 17.469 1 90.69 89 ALA B CA 1
ATOM 6376 C C . ALA B 1 89 ? 1.333 -12.273 16.719 1 90.69 89 ALA B C 1
ATOM 6378 O O . ALA B 1 89 ? 0.248 -12.289 17.312 1 90.69 89 ALA B O 1
ATOM 6379 N N . LYS B 1 90 ? 1.392 -12.039 15.492 1 85.81 90 LYS B N 1
ATOM 6380 C CA . LYS B 1 90 ? 0.205 -11.766 14.688 1 85.81 90 LYS B CA 1
ATOM 6381 C C . LYS B 1 90 ? -0.667 -13.016 14.547 1 85.81 90 LYS B C 1
ATOM 6383 O O . LYS B 1 90 ? -1.846 -12.922 14.203 1 85.81 90 LYS B O 1
ATOM 6388 N N . GLU B 1 91 ? -0.042 -14.133 14.719 1 85.31 91 GLU B N 1
ATOM 6389 C CA . GLU B 1 91 ? -0.762 -15.398 14.656 1 85.31 91 GLU B CA 1
ATOM 6390 C C . GLU B 1 91 ? -1.26 -15.812 16.047 1 85.31 91 GLU B C 1
ATOM 6392 O O . GLU B 1 91 ? -0.472 -16.234 16.891 1 85.31 91 GLU B O 1
ATOM 6397 N N . LYS B 1 92 ? -2.531 -15.812 16.203 1 84.12 92 LYS B N 1
ATOM 6398 C CA . LYS B 1 92 ? -3.137 -16.078 17.5 1 84.12 92 LYS B CA 1
ATOM 6399 C C . LYS B 1 92 ? -2.809 -17.5 17.984 1 84.12 92 LYS B C 1
ATOM 6401 O O . LYS B 1 92 ? -2.709 -17.75 19.188 1 84.12 92 LYS B O 1
ATOM 6406 N N . SER B 1 93 ? -2.582 -18.359 17.047 1 86.44 93 SER B N 1
ATOM 6407 C CA . SER B 1 93 ? -2.348 -19.75 17.406 1 86.44 93 SER B CA 1
ATOM 6408 C C . SER B 1 93 ? -0.96 -19.953 18 1 86.44 93 SER B C 1
ATOM 6410 O O . SER B 1 93 ? -0.676 -21 18.594 1 86.44 93 SER B O 1
ATOM 6412 N N . LEU B 1 94 ? -0.139 -18.922 17.953 1 91.06 94 LEU B N 1
ATOM 6413 C CA . LEU B 1 94 ? 1.225 -19.047 18.453 1 91.06 94 LEU B CA 1
ATOM 6414 C C . LEU B 1 94 ? 1.367 -18.359 19.812 1 91.06 94 LEU B C 1
ATOM 6416 O O . LEU B 1 94 ? 2.438 -18.406 20.422 1 91.06 94 LEU B O 1
ATOM 6420 N N . ILE B 1 95 ? 0.372 -17.719 20.25 1 87.94 95 ILE B N 1
ATOM 6421 C CA . ILE B 1 95 ? 0.439 -16.984 21.5 1 87.94 95 ILE B CA 1
ATOM 6422 C C . ILE B 1 95 ? -0.624 -17.516 22.469 1 87.94 95 ILE B C 1
ATOM 6424 O O . ILE B 1 95 ? -1.781 -17.703 22.078 1 87.94 95 ILE B O 1
ATOM 6428 N N . LYS B 1 96 ? -0.218 -17.766 23.625 1 86.94 96 LYS B N 1
ATOM 6429 C CA . LYS B 1 96 ? -1.129 -18.156 24.703 1 86.94 96 LYS B CA 1
ATOM 6430 C C . LYS B 1 96 ? -0.738 -17.484 26.016 1 86.94 96 LYS B C 1
ATOM 6432 O O . LYS B 1 96 ? 0.395 -17.625 26.469 1 86.94 96 LYS B O 1
ATOM 6437 N N . ARG B 1 97 ? -1.659 -16.734 26.625 1 79.88 97 ARG B N 1
ATOM 6438 C CA . ARG B 1 97 ? -1.447 -16.031 27.875 1 79.88 97 ARG B CA 1
ATOM 6439 C C . ARG B 1 97 ? -0.233 -15.109 27.797 1 79.88 97 ARG B C 1
ATOM 6441 O O . ARG B 1 97 ? 0.616 -15.109 28.688 1 79.88 97 ARG B O 1
ATOM 6448 N N . GLY B 1 98 ? -0.058 -14.547 26.594 1 77.81 98 GLY B N 1
ATOM 6449 C CA . GLY B 1 98 ? 1 -13.562 26.406 1 77.81 98 GLY B CA 1
ATOM 6450 C C . GLY B 1 98 ? 2.35 -14.195 26.109 1 77.81 98 GLY B C 1
ATOM 6451 O O . GLY B 1 98 ? 3.354 -13.492 25.984 1 77.81 98 GLY B O 1
ATOM 6452 N N . LYS B 1 99 ? 2.307 -15.43 26.047 1 86.25 99 LYS B N 1
ATOM 6453 C CA . LYS B 1 99 ? 3.578 -16.109 25.812 1 86.25 99 LYS B CA 1
ATOM 6454 C C . LYS B 1 99 ? 3.605 -16.781 24.453 1 86.25 99 LYS B C 1
ATOM 6456 O O . LYS B 1 99 ? 2.598 -17.344 24 1 86.25 99 LYS B O 1
ATOM 6461 N N . LEU B 1 100 ? 4.73 -16.734 23.891 1 89.5 100 LEU B N 1
ATOM 6462 C CA . LEU B 1 100 ? 4.934 -17.406 22.609 1 89.5 100 LEU B CA 1
ATOM 6463 C C . LEU B 1 100 ? 5.062 -18.906 22.781 1 89.5 100 LEU B C 1
ATOM 6465 O O . LEU B 1 100 ? 5.848 -19.375 23.609 1 89.5 100 LEU B O 1
ATOM 6469 N N . LEU B 1 101 ? 4.355 -19.688 22.062 1 92 101 LEU B N 1
ATOM 6470 C CA . LEU B 1 101 ? 4.273 -21.141 22.234 1 92 101 LEU B CA 1
ATOM 6471 C C . LEU B 1 101 ? 5.414 -21.844 21.516 1 92 101 LEU B C 1
ATOM 6473 O O . LEU B 1 101 ? 5.812 -22.938 21.891 1 92 101 LEU B O 1
ATOM 6477 N N . ILE B 1 102 ? 5.93 -21.234 20.5 1 93.81 102 ILE B N 1
ATOM 6478 C CA . ILE B 1 102 ? 7.035 -21.812 19.734 1 93.81 102 ILE B CA 1
ATOM 6479 C C . ILE B 1 102 ? 8.359 -21.266 20.266 1 93.81 102 ILE B C 1
ATOM 6481 O O . ILE B 1 102 ? 8.43 -20.109 20.703 1 93.81 102 ILE B O 1
ATOM 6485 N N . HIS B 1 103 ? 9.367 -22.109 20.219 1 93.5 103 HIS B N 1
ATOM 6486 C CA . HIS B 1 103 ? 10.688 -21.641 20.641 1 93.5 103 HIS B CA 1
ATOM 6487 C C . HIS B 1 103 ? 11.273 -20.672 19.641 1 93.5 103 HIS B C 1
ATOM 6489 O O . HIS B 1 103 ? 11.273 -20.938 18.438 1 93.5 103 HIS B O 1
ATOM 6495 N N . LEU B 1 104 ? 11.633 -19.516 20.094 1 93.81 104 LEU B N 1
ATOM 6496 C CA . LEU B 1 104 ? 12.289 -18.5 19.281 1 93.81 104 LEU B CA 1
ATOM 6497 C C . LEU B 1 104 ? 13.625 -18.094 19.891 1 93.81 104 LEU B C 1
ATOM 6499 O O . LEU B 1 104 ? 13.703 -17.781 21.094 1 93.81 104 LEU B O 1
ATOM 6503 N N . ASP B 1 105 ? 14.664 -18.172 19.078 1 93.31 105 ASP B N 1
ATOM 6504 C CA . ASP B 1 105 ? 15.977 -17.781 19.578 1 93.31 105 ASP B CA 1
ATOM 6505 C C . ASP B 1 105 ? 16.812 -17.156 18.469 1 93.31 105 ASP B C 1
ATOM 6507 O O . ASP B 1 105 ? 16.484 -17.266 17.281 1 93.31 105 ASP B O 1
ATOM 6511 N N . VAL B 1 106 ? 17.797 -16.359 18.891 1 94.06 106 VAL B N 1
ATOM 6512 C CA . VAL B 1 106 ? 18.75 -15.719 17.984 1 94.06 106 VAL B CA 1
ATOM 6513 C C . VAL B 1 106 ? 20.172 -16.078 18.375 1 94.06 106 VAL B C 1
ATOM 6515 O O . VAL B 1 106 ? 20.547 -15.977 19.547 1 94.06 106 VAL B O 1
ATOM 6518 N N . VAL B 1 107 ? 20.938 -16.531 17.453 1 94.25 107 VAL B N 1
ATOM 6519 C CA . VAL B 1 107 ? 22.312 -16.953 17.672 1 94.25 107 VAL B CA 1
ATOM 6520 C C . VAL B 1 107 ? 23.266 -16.141 16.797 1 94.25 107 VAL B C 1
ATOM 6522 O O . VAL B 1 107 ? 23 -15.93 15.617 1 94.25 107 VAL B O 1
ATOM 6525 N N . THR B 1 108 ? 24.312 -15.617 17.422 1 92.94 108 THR B N 1
ATOM 6526 C CA . THR B 1 108 ? 25.375 -15.008 16.641 1 92.94 108 THR B CA 1
ATOM 6527 C C . THR B 1 108 ? 26.391 -16.047 16.188 1 92.94 108 THR B C 1
ATOM 6529 O O . THR B 1 108 ? 26.984 -16.734 17.031 1 92.94 108 THR B O 1
ATOM 6532 N N . TYR B 1 109 ? 26.469 -16.266 14.922 1 93.31 109 TYR B N 1
ATOM 6533 C CA . TYR B 1 109 ? 27.438 -17.172 14.336 1 93.31 109 TYR B CA 1
ATOM 6534 C C . TYR B 1 109 ? 28.703 -16.438 13.938 1 93.31 109 TYR B C 1
ATOM 6536 O O . TYR B 1 109 ? 28.734 -15.734 12.93 1 93.31 109 TYR B O 1
ATOM 6544 N N . ALA B 1 110 ? 29.75 -16.609 14.758 1 89.75 110 ALA B N 1
ATOM 6545 C CA . ALA B 1 110 ? 31 -15.852 14.617 1 89.75 110 ALA B CA 1
ATOM 6546 C C . ALA B 1 110 ? 32.219 -16.766 14.688 1 89.75 110 ALA B C 1
ATOM 6548 O O . ALA B 1 110 ? 32.938 -16.797 15.688 1 89.75 110 ALA B O 1
ATOM 6549 N N . PRO B 1 111 ? 32.469 -17.328 13.586 1 82.25 111 PRO B N 1
ATOM 6550 C CA . PRO B 1 111 ? 33.594 -18.266 13.602 1 82.25 111 PRO B CA 1
ATOM 6551 C C . PRO B 1 111 ? 34.938 -17.562 13.875 1 82.25 111 PRO B C 1
ATOM 6553 O O . PRO B 1 111 ? 35.906 -18.219 14.289 1 82.25 111 PRO B O 1
ATOM 6556 N N . ASN B 1 112 ? 35.094 -16.266 13.695 1 78.38 112 ASN B N 1
ATOM 6557 C CA . ASN B 1 112 ? 36.344 -15.555 13.844 1 78.38 112 ASN B CA 1
ATOM 6558 C C . ASN B 1 112 ? 36.531 -15.031 15.266 1 78.38 112 ASN B C 1
ATOM 6560 O O . ASN B 1 112 ? 37.531 -14.359 15.562 1 78.38 112 ASN B O 1
ATOM 6564 N N . ILE B 1 113 ? 35.531 -15.367 16.047 1 79.19 113 ILE B N 1
ATOM 6565 C CA . ILE B 1 113 ? 35.688 -14.93 17.438 1 79.19 113 ILE B CA 1
ATOM 6566 C C . ILE B 1 113 ? 36.312 -16.047 18.266 1 79.19 113 ILE B C 1
ATO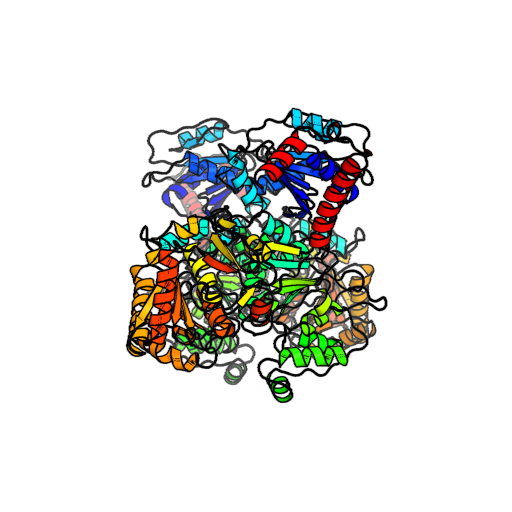M 6568 O O . ILE B 1 113 ? 36.156 -17.234 17.938 1 79.19 113 ILE B O 1
ATOM 6572 N N . SER B 1 114 ? 37.031 -15.625 19.281 1 77.31 114 SER B N 1
ATOM 6573 C CA . SER B 1 114 ? 37.812 -16.562 20.062 1 77.31 114 SER B CA 1
ATOM 6574 C C . SER B 1 114 ? 36.969 -17.359 21.031 1 77.31 114 SER B C 1
ATOM 6576 O O . SER B 1 114 ? 37.219 -18.547 21.266 1 77.31 114 SER B O 1
ATOM 6578 N N . GLU B 1 115 ? 36 -16.734 21.625 1 81.25 115 GLU B N 1
ATOM 6579 C CA . GLU B 1 115 ? 35.219 -17.422 22.656 1 81.25 115 GLU B CA 1
ATOM 6580 C C . GLU B 1 115 ? 33.75 -17.516 22.266 1 81.25 115 GLU B C 1
ATOM 6582 O O . GLU B 1 115 ? 33.156 -16.562 21.75 1 81.25 115 GLU B O 1
ATOM 6587 N N . SER B 1 116 ? 33.281 -18.812 22.391 1 83.31 116 SER B N 1
ATOM 6588 C CA . SER B 1 116 ? 31.844 -19.031 22.219 1 83.31 116 SER B CA 1
ATOM 6589 C C . SER B 1 116 ? 31.094 -18.875 23.531 1 83.31 116 SER B C 1
ATOM 6591 O O . SER B 1 116 ? 31.688 -19 24.609 1 83.31 116 SER B O 1
ATOM 6593 N N . LYS B 1 117 ? 29.984 -18.422 23.547 1 81.5 117 LYS B N 1
ATOM 6594 C CA . LYS B 1 117 ? 29.078 -18.328 24.688 1 81.5 117 LYS B CA 1
ATOM 6595 C C . LYS B 1 117 ? 27.766 -19.031 24.406 1 81.5 117 LYS B C 1
ATOM 6597 O O . LYS B 1 117 ? 26.984 -18.578 23.562 1 81.5 117 LYS B O 1
ATOM 6602 N N . VAL B 1 118 ? 27.672 -20.156 24.969 1 76.38 118 VAL B N 1
ATOM 6603 C CA . VAL B 1 118 ? 26.422 -20.906 24.797 1 76.38 118 VAL B CA 1
ATOM 6604 C C . VAL B 1 118 ? 25.609 -20.859 26.078 1 76.38 118 VAL B C 1
ATOM 6606 O O . VAL B 1 118 ? 26.078 -21.312 27.141 1 76.38 118 VAL B O 1
ATOM 6609 N N . GLN B 1 119 ? 24.641 -20.031 26.094 1 68.94 119 GLN B N 1
ATOM 6610 C CA . GLN B 1 119 ? 23.828 -19.875 27.297 1 68.94 119 GLN B CA 1
ATOM 6611 C C . GLN B 1 119 ? 22.422 -20.422 27.078 1 68.94 119 GLN B C 1
ATOM 6613 O O . GLN B 1 119 ? 21.953 -20.516 25.938 1 68.94 119 GLN B O 1
ATOM 6618 N N . GLU B 1 120 ? 21.953 -21.016 28.219 1 60.47 120 GLU B N 1
ATOM 6619 C CA . GLU B 1 120 ? 20.562 -21.484 28.172 1 60.47 120 GLU B CA 1
ATOM 6620 C C . GLU B 1 120 ? 19.609 -20.328 27.891 1 60.47 120 GLU B C 1
ATOM 6622 O O . GLU B 1 120 ? 20.047 -19.172 27.734 1 60.47 120 GLU B O 1
ATOM 6627 N N . ASN B 1 121 ? 18.344 -20.5 28.266 1 58.22 121 ASN B N 1
ATOM 6628 C CA . ASN B 1 121 ? 17.188 -19.641 27.984 1 58.22 121 ASN B CA 1
ATOM 6629 C C . ASN B 1 121 ? 17.375 -18.25 28.562 1 58.22 121 ASN B C 1
ATOM 6631 O O . ASN B 1 121 ? 17.828 -18.094 29.703 1 58.22 121 ASN B O 1
ATOM 6635 N N . ASP B 1 122 ? 17.359 -17.188 27.938 1 61.34 122 ASP B N 1
ATOM 6636 C CA . ASP B 1 122 ? 17.328 -15.781 28.359 1 61.34 122 ASP B CA 1
ATOM 6637 C C . ASP B 1 122 ? 18.688 -15.117 28.156 1 61.34 122 ASP B C 1
ATOM 6639 O O . ASP B 1 122 ? 18.844 -13.93 28.422 1 61.34 122 ASP B O 1
ATOM 6643 N N . GLY B 1 123 ? 19.625 -16.016 27.766 1 76.38 123 GLY B N 1
ATOM 6644 C CA . GLY B 1 123 ? 20.906 -15.383 27.531 1 76.38 123 GLY B CA 1
ATOM 6645 C C . GLY B 1 123 ? 21.234 -15.227 26.047 1 76.38 123 GLY B C 1
ATOM 6646 O O . GLY B 1 123 ? 20.422 -15.562 25.188 1 76.38 123 GLY B O 1
ATOM 6647 N N . PHE B 1 124 ? 22.375 -14.531 25.812 1 87.12 124 PHE B N 1
ATOM 6648 C CA . PHE B 1 124 ? 22.859 -14.32 24.453 1 87.12 124 PHE B CA 1
ATOM 6649 C C . PHE B 1 124 ? 23.797 -15.445 24.031 1 87.12 124 PHE B C 1
ATOM 6651 O O . PHE B 1 124 ? 24.641 -15.883 24.812 1 87.12 124 PHE B O 1
ATOM 6658 N N . THR B 1 125 ? 23.516 -16.047 22.969 1 91.19 125 THR B N 1
ATOM 6659 C CA . THR B 1 125 ? 24.281 -17.172 22.453 1 91.19 125 THR B CA 1
ATOM 6660 C C . THR B 1 125 ? 25.203 -16.719 21.328 1 91.19 125 THR B C 1
ATOM 6662 O O . THR B 1 125 ? 24.766 -16.031 20.406 1 91.19 125 THR B O 1
ATOM 6665 N N . VAL B 1 126 ? 26.469 -17.062 21.422 1 91.62 126 VAL B N 1
ATOM 6666 C CA . VAL B 1 126 ? 27.469 -16.828 20.375 1 91.62 126 VAL B CA 1
ATOM 6667 C C . VAL B 1 126 ? 28.203 -18.109 20.062 1 91.62 126 VAL B C 1
ATOM 6669 O O . VAL B 1 126 ? 28.781 -18.734 20.953 1 91.62 126 VAL B O 1
ATOM 6672 N N . CYS B 1 127 ? 28.141 -18.562 18.891 1 92.44 127 CYS B N 1
ATOM 6673 C CA . CYS B 1 127 ? 28.812 -19.781 18.453 1 92.44 127 CYS B CA 1
ATOM 6674 C C . CYS B 1 127 ? 29.922 -19.453 17.453 1 92.44 127 CYS B C 1
ATOM 6676 O O . CYS B 1 127 ? 29.672 -18.859 16.406 1 92.44 127 CYS B O 1
ATOM 6678 N N . ASN B 1 128 ? 31.078 -19.906 17.672 1 89.62 128 ASN B N 1
ATOM 6679 C CA . ASN B 1 128 ? 32.188 -19.594 16.781 1 89.62 128 ASN B CA 1
ATOM 6680 C C . ASN B 1 128 ? 32.656 -20.828 16 1 89.62 128 ASN B C 1
ATOM 6682 O O . ASN B 1 128 ? 33.594 -20.75 15.195 1 89.62 128 ASN B O 1
ATOM 6686 N N . ASN B 1 129 ? 32.094 -22.016 16.312 1 88.06 129 ASN B N 1
ATOM 6687 C CA . ASN B 1 129 ? 32.438 -23.234 15.594 1 88.06 129 ASN B CA 1
ATOM 6688 C C . ASN B 1 129 ? 31.297 -24.234 15.586 1 88.06 129 ASN B C 1
ATOM 6690 O O . ASN B 1 129 ? 30.25 -24 16.203 1 88.06 129 ASN B O 1
ATOM 6694 N N . ASP B 1 130 ? 31.5 -25.328 14.906 1 89.19 130 ASP B N 1
ATOM 6695 C CA . ASP B 1 130 ? 30.469 -26.328 14.734 1 89.19 130 ASP B CA 1
ATOM 6696 C C . ASP B 1 130 ? 30.156 -27.047 16.047 1 89.19 130 ASP B C 1
ATOM 6698 O O . ASP B 1 130 ? 29.016 -27.453 16.297 1 89.19 130 ASP B O 1
ATOM 6702 N N . ASN B 1 131 ? 31.188 -27.141 16.859 1 89.5 131 ASN B N 1
ATOM 6703 C CA . ASN B 1 131 ? 30.984 -27.797 18.141 1 89.5 131 ASN B CA 1
ATOM 6704 C C . ASN B 1 131 ? 30.062 -26.969 19.047 1 89.5 131 ASN B C 1
ATOM 6706 O O . ASN B 1 131 ? 29.203 -27.516 19.734 1 89.5 131 ASN B O 1
ATOM 6710 N N . ALA B 1 132 ? 30.359 -25.766 19.016 1 91 132 ALA B N 1
ATOM 6711 C CA . ALA B 1 132 ? 29.516 -24.875 19.797 1 91 132 ALA B CA 1
ATOM 6712 C C . ALA B 1 132 ? 28.062 -24.922 19.312 1 91 132 ALA B C 1
ATOM 6714 O O . ALA B 1 132 ? 27.125 -24.891 20.109 1 91 132 ALA B O 1
ATOM 6715 N N . LEU B 1 133 ? 27.859 -24.969 18.016 1 91.94 133 LEU B N 1
ATOM 6716 C CA . LEU B 1 133 ? 26.531 -25.078 17.438 1 91.94 133 LEU B CA 1
ATOM 6717 C C . LE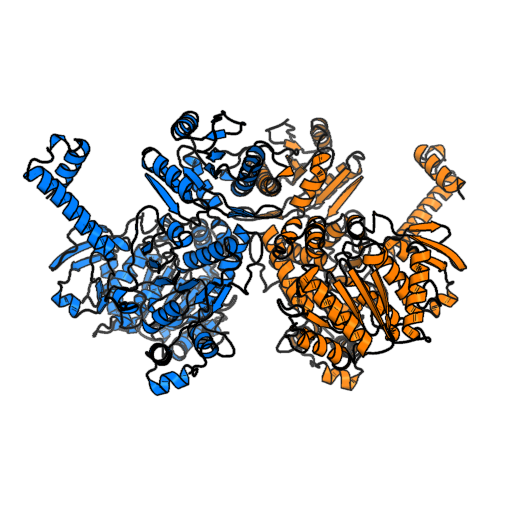U B 1 133 ? 25.844 -26.375 17.844 1 91.94 133 LEU B C 1
ATOM 6719 O O . LEU B 1 133 ? 24.656 -26.391 18.156 1 91.94 133 LEU B O 1
ATOM 6723 N N . SER B 1 134 ? 26.641 -27.406 17.766 1 91 134 SER B N 1
ATOM 6724 C CA . SER B 1 134 ? 26.109 -28.703 18.156 1 91 134 SER B CA 1
ATOM 6725 C C . SER B 1 134 ? 25.688 -28.703 19.625 1 91 134 SER B C 1
ATOM 6727 O O . SER B 1 134 ? 24.656 -29.281 19.969 1 91 134 SER B O 1
ATOM 6729 N N . GLU B 1 135 ? 26.5 -28.062 20.438 1 89.75 135 GLU B N 1
ATOM 6730 C CA . GLU B 1 135 ? 26.156 -27.953 21.859 1 89.75 135 GLU B CA 1
ATOM 6731 C C . GLU B 1 135 ? 24.875 -27.156 22.062 1 89.75 135 GLU B C 1
ATOM 6733 O O . GLU B 1 135 ? 24.047 -27.5 22.906 1 89.75 135 GLU B O 1
ATOM 6738 N N . TYR B 1 136 ? 24.781 -26.078 21.328 1 91.38 136 TYR B N 1
ATOM 6739 C CA . TYR B 1 136 ? 23.594 -25.234 21.406 1 91.38 136 TYR B CA 1
ATOM 6740 C C . TYR B 1 136 ? 22.328 -26.031 21.078 1 91.38 136 TYR B C 1
ATOM 6742 O O . TYR B 1 136 ? 21.344 -25.969 21.812 1 91.38 136 TYR B O 1
ATOM 6750 N N . PHE B 1 137 ? 22.328 -26.906 20.094 1 90.81 137 PHE B N 1
ATOM 6751 C CA . PHE B 1 137 ? 21.141 -27.625 19.656 1 90.81 137 PHE B CA 1
ATOM 6752 C C . PHE B 1 137 ? 20.844 -28.797 20.609 1 90.81 137 PHE B C 1
ATOM 6754 O O . PHE B 1 137 ? 19.703 -29.219 20.719 1 90.81 137 PHE B O 1
ATOM 6761 N N . LYS B 1 138 ? 21.844 -29.234 21.297 1 88.75 138 LYS B N 1
ATOM 6762 C CA . LYS B 1 138 ? 21.656 -30.312 22.266 1 88.75 138 LYS B CA 1
ATOM 6763 C C . LYS B 1 138 ? 20.875 -29.828 23.484 1 88.75 138 LYS B C 1
ATOM 6765 O O . LYS B 1 138 ? 20.156 -30.594 24.125 1 88.75 138 LYS B O 1
ATOM 6770 N N . ILE B 1 139 ? 20.969 -28.578 23.734 1 88.06 139 ILE B N 1
ATOM 6771 C CA . ILE B 1 139 ? 20.344 -28.016 24.922 1 88.06 139 ILE B CA 1
ATOM 6772 C C . ILE B 1 139 ? 18.875 -27.703 24.625 1 88.06 139 ILE B C 1
ATOM 6774 O O . ILE B 1 139 ? 18.047 -27.625 25.547 1 88.06 139 ILE B O 1
ATOM 6778 N N . LEU B 1 140 ? 18.516 -27.547 23.375 1 88.75 140 LEU B N 1
ATOM 6779 C CA . LEU B 1 140 ? 17.172 -27.125 23.016 1 88.75 140 LEU B CA 1
ATOM 6780 C C . LEU B 1 140 ? 16.188 -28.281 23.094 1 88.75 140 LEU B C 1
ATOM 6782 O O . LEU B 1 140 ? 16.547 -29.422 22.828 1 88.75 140 LEU B O 1
ATOM 6786 N N . HIS B 1 141 ? 14.984 -27.938 23.484 1 85.44 141 HIS B N 1
ATOM 6787 C CA . HIS B 1 141 ? 13.898 -28.922 23.531 1 85.44 141 HIS B CA 1
ATOM 6788 C C . HIS B 1 141 ? 13.258 -29.078 22.156 1 85.44 141 HIS B C 1
ATOM 6790 O O . HIS B 1 141 ? 13.078 -28.109 21.438 1 85.44 141 HIS B O 1
ATOM 6796 N N . LYS B 1 142 ? 12.883 -30.359 21.828 1 86 142 LYS B N 1
ATOM 6797 C CA . LYS B 1 142 ? 12.336 -30.672 20.516 1 86 142 LYS B CA 1
ATOM 6798 C C . LYS B 1 142 ? 10.812 -30.781 20.562 1 86 142 LYS B C 1
ATOM 6800 O O . LYS B 1 142 ? 10.25 -31.844 20.344 1 86 142 LYS B O 1
ATOM 6805 N N . ASP B 1 143 ? 10.078 -29.75 20.828 1 87.38 143 ASP B N 1
ATOM 6806 C CA . ASP B 1 143 ? 8.625 -29.812 20.969 1 87.38 143 ASP B CA 1
ATOM 6807 C C . ASP B 1 143 ? 7.953 -28.672 20.219 1 87.38 143 ASP B C 1
ATOM 6809 O O . ASP B 1 143 ? 7.145 -27.938 20.797 1 87.38 143 ASP B O 1
ATOM 6813 N N . ASN B 1 144 ? 8.242 -28.594 18.922 1 90.75 144 ASN B N 1
ATOM 6814 C CA . ASN B 1 144 ? 7.684 -27.469 18.203 1 90.75 144 ASN B CA 1
ATOM 6815 C C . ASN B 1 144 ? 6.879 -27.922 16.984 1 90.75 144 ASN B C 1
ATOM 6817 O O . ASN B 1 144 ? 6.496 -27.094 16.141 1 90.75 144 ASN B O 1
ATOM 6821 N N . GLN B 1 145 ? 6.531 -29.172 16.859 1 91 145 GLN B N 1
ATOM 6822 C CA . GLN B 1 145 ? 5.898 -29.75 15.672 1 91 145 GLN B CA 1
ATOM 6823 C C . GLN B 1 145 ? 4.52 -29.141 15.43 1 91 145 GLN B C 1
ATOM 6825 O O . GLN B 1 145 ? 4.152 -28.859 14.289 1 91 145 GLN B O 1
ATOM 6830 N N . GLU B 1 146 ? 3.799 -28.875 16.484 1 91.31 146 GLU B N 1
ATOM 6831 C CA . GLU B 1 146 ? 2.422 -28.406 16.391 1 91.31 146 GLU B CA 1
ATOM 6832 C C . GLU B 1 146 ? 2.367 -26.984 15.852 1 91.31 146 GLU B C 1
ATOM 6834 O O . GLU B 1 146 ? 1.355 -26.562 15.281 1 91.31 146 GLU B O 1
ATOM 6839 N N . TYR B 1 147 ? 3.438 -26.266 15.977 1 93.25 147 TYR B N 1
ATOM 6840 C CA . TYR B 1 147 ? 3.414 -24.844 15.68 1 93.25 147 TYR B CA 1
ATOM 6841 C C . TYR B 1 147 ? 4.152 -24.547 14.375 1 93.25 147 TYR B C 1
ATOM 6843 O O . TYR B 1 147 ? 4.168 -23.406 13.906 1 93.25 147 TYR B O 1
ATOM 6851 N N . TYR B 1 148 ? 4.707 -25.594 13.781 1 92.5 148 TYR B N 1
ATOM 6852 C CA . TYR B 1 148 ? 5.57 -25.453 12.617 1 92.5 148 TYR B CA 1
ATOM 6853 C C . TYR B 1 148 ? 4.82 -24.781 11.469 1 92.5 148 TYR B C 1
ATOM 6855 O O . TYR B 1 148 ? 5.316 -23.812 10.883 1 92.5 148 TYR B O 1
ATOM 6863 N N . GLU B 1 149 ? 3.619 -25.156 11.172 1 86.12 149 GLU B N 1
ATOM 6864 C CA . GLU B 1 149 ? 2.863 -24.641 10.031 1 86.12 149 GLU B CA 1
ATOM 6865 C C . GLU B 1 149 ? 2.459 -23.188 10.25 1 86.12 149 GLU B C 1
ATOM 6867 O O . GLU B 1 149 ? 2.438 -22.391 9.305 1 86.12 149 GLU B O 1
ATOM 6872 N N . TYR B 1 150 ? 2.143 -22.875 11.477 1 87.25 150 TYR B N 1
ATOM 6873 C CA . TYR B 1 150 ? 1.771 -21.5 11.797 1 87.25 150 TYR B CA 1
ATOM 6874 C C . TYR B 1 150 ? 2.967 -20.562 11.656 1 87.25 150 TYR B C 1
ATOM 6876 O O . TYR B 1 150 ? 2.832 -19.438 11.164 1 87.25 150 TYR B O 1
ATOM 6884 N N . ALA B 1 151 ? 4.078 -21.078 12.125 1 91.75 151 ALA B N 1
ATOM 6885 C CA . ALA B 1 151 ? 5.301 -20.281 12.023 1 91.75 151 ALA B CA 1
ATOM 6886 C C . ALA B 1 151 ? 5.66 -20.016 10.562 1 91.75 151 ALA B C 1
ATOM 6888 O O . ALA B 1 151 ? 6.012 -18.891 10.203 1 91.75 151 ALA B O 1
ATOM 6889 N N . MET B 1 152 ? 5.523 -21.047 9.727 1 89.31 152 MET B N 1
ATOM 6890 C CA . MET B 1 152 ? 5.824 -20.922 8.305 1 89.31 152 MET B CA 1
ATOM 6891 C C . MET B 1 152 ? 4.891 -19.906 7.641 1 89.31 152 MET B C 1
ATOM 6893 O O . MET B 1 152 ? 5.328 -19.094 6.832 1 89.31 152 MET B O 1
ATOM 6897 N N . ARG B 1 153 ? 3.725 -19.938 8.031 1 83.44 153 ARG B N 1
ATOM 6898 C CA . ARG B 1 153 ? 2.725 -19.031 7.48 1 83.44 153 ARG B CA 1
ATOM 6899 C C . ARG B 1 153 ? 3.068 -17.578 7.812 1 83.44 153 ARG B C 1
ATOM 6901 O O . ARG B 1 153 ? 2.945 -16.688 6.961 1 83.44 153 ARG B O 1
ATOM 6908 N N . CYS B 1 154 ? 3.475 -17.375 8.992 1 87.12 154 CYS B N 1
ATOM 6909 C CA . CYS B 1 154 ? 3.797 -16.031 9.461 1 87.12 154 CYS B CA 1
ATOM 6910 C C . CYS B 1 154 ? 5.02 -15.484 8.734 1 87.12 154 CYS B C 1
ATOM 6912 O O . CYS B 1 154 ? 5.031 -14.32 8.328 1 87.12 154 CYS B O 1
ATOM 6914 N N . ILE B 1 155 ? 5.957 -16.312 8.594 1 89.62 155 ILE B N 1
ATOM 6915 C CA . ILE B 1 155 ? 7.234 -15.859 8.062 1 89.62 155 ILE B CA 1
ATOM 6916 C C . ILE B 1 155 ? 7.113 -15.648 6.551 1 89.62 155 ILE B C 1
ATOM 6918 O O . ILE B 1 155 ? 7.711 -14.719 6 1 89.62 155 ILE B O 1
ATOM 6922 N N . GLN B 1 156 ? 6.289 -16.406 5.902 1 82.75 156 GLN B N 1
ATOM 6923 C CA . GLN B 1 156 ? 6.141 -16.312 4.457 1 82.75 156 GLN B CA 1
ATOM 6924 C C . GLN B 1 156 ? 5.223 -15.141 4.082 1 82.75 156 GLN B C 1
ATOM 6926 O O . GLN B 1 156 ? 5.23 -14.688 2.939 1 82.75 156 GLN B O 1
ATOM 6931 N N . SER B 1 157 ? 4.566 -14.523 5.035 1 69.56 157 SER B N 1
ATOM 6932 C CA . SER B 1 157 ? 3.717 -13.336 4.918 1 69.56 157 SER B CA 1
ATOM 6933 C C . SER B 1 157 ? 2.688 -13.508 3.807 1 69.56 157 SER B C 1
ATOM 6935 O O . SER B 1 157 ? 2.365 -12.555 3.1 1 69.56 157 SER B O 1
ATOM 6937 N N . ILE B 1 158 ? 2.266 -14.609 3.34 1 62.94 158 ILE B N 1
ATOM 6938 C CA . ILE B 1 158 ? 1.309 -14.75 2.248 1 62.94 158 ILE B CA 1
ATOM 6939 C C . ILE B 1 158 ? -0.113 -14.75 2.805 1 62.94 158 ILE B C 1
ATOM 6941 O O . ILE B 1 158 ? -1.066 -14.422 2.094 1 62.94 158 ILE B O 1
ATOM 6945 N N . GLY B 1 159 ? -0.154 -15.07 4.109 1 58.72 159 GLY B N 1
ATOM 6946 C CA . GLY B 1 159 ? -1.481 -15.133 4.699 1 58.72 159 GLY B CA 1
ATOM 6947 C C . GLY B 1 159 ? -2.246 -13.828 4.602 1 58.72 159 GLY B C 1
ATOM 6948 O O . GLY B 1 159 ? -3.477 -13.828 4.559 1 58.72 159 GLY B O 1
ATOM 6949 N N . THR B 1 160 ? -1.527 -12.695 4.523 1 58.69 160 THR B N 1
ATOM 6950 C CA . THR B 1 160 ? -2.178 -11.391 4.465 1 58.69 160 THR B CA 1
ATOM 6951 C C . THR B 1 160 ? -2.84 -11.18 3.105 1 58.69 160 THR B C 1
ATOM 6953 O O . THR B 1 160 ? -3.67 -10.281 2.947 1 58.69 160 THR B O 1
ATOM 6956 N N . MET B 1 161 ? -2.436 -11.969 2.127 1 56.91 161 MET B N 1
ATOM 6957 C CA . MET B 1 161 ? -3.023 -11.875 0.794 1 56.91 161 MET B CA 1
ATOM 6958 C C . MET B 1 161 ? -4.516 -12.188 0.834 1 56.91 161 MET B C 1
ATOM 6960 O O . MET B 1 161 ? -5.273 -11.727 -0.02 1 56.91 161 MET B O 1
ATOM 6964 N N . LYS B 1 162 ? -4.875 -12.875 1.919 1 51.84 162 LYS B N 1
ATOM 6965 C CA . LYS B 1 162 ? -6.242 -13.359 2.086 1 51.84 162 LYS B CA 1
ATOM 6966 C C . LYS B 1 162 ? -7.168 -12.25 2.578 1 51.84 162 LYS B C 1
ATOM 6968 O O . LYS B 1 162 ? -8.391 -12.344 2.424 1 51.84 162 LYS B O 1
ATOM 6973 N N . LYS B 1 163 ? -6.605 -11.297 3.264 1 53.5 163 LYS B N 1
ATOM 6974 C CA . LYS B 1 163 ? -7.391 -10.32 4.012 1 53.5 163 LYS B CA 1
ATOM 6975 C C . LYS B 1 163 ? -8.32 -9.539 3.086 1 53.5 163 LYS B C 1
ATOM 6977 O O . LYS B 1 163 ? -9.383 -9.078 3.508 1 53.5 163 LYS B O 1
ATOM 6982 N N . VAL B 1 164 ? -7.941 -9.32 1.842 1 49.97 164 VAL B N 1
ATOM 6983 C CA . VAL B 1 164 ? -8.727 -8.461 0.96 1 49.97 164 VAL B CA 1
ATOM 6984 C C . VAL B 1 164 ? -10.102 -9.078 0.727 1 49.97 164 VAL B C 1
ATOM 6986 O O . VAL B 1 164 ? -11.047 -8.375 0.366 1 49.97 164 VAL B O 1
ATOM 6989 N N . LEU B 1 165 ? -10.359 -10.469 0.928 1 52.88 165 LEU B N 1
ATOM 6990 C CA . LEU B 1 165 ? -11.547 -11 0.272 1 52.88 165 LEU B CA 1
ATOM 6991 C C . LEU B 1 165 ? -12.688 -11.156 1.269 1 52.88 165 LEU B C 1
ATOM 6993 O O . LEU B 1 165 ? -12.891 -12.242 1.818 1 52.88 165 LEU B O 1
ATOM 6997 N N . SER B 1 166 ? -12.969 -10.125 2.064 1 57.59 166 SER B N 1
ATOM 6998 C CA . SER B 1 166 ? -14.18 -10.234 2.869 1 57.59 166 SER B CA 1
ATOM 6999 C C . SER B 1 166 ? -15.406 -10.469 1.992 1 57.59 166 SER B C 1
ATOM 7001 O O . SER B 1 166 ? -15.711 -9.648 1.122 1 57.59 166 SER B O 1
ATOM 7003 N N . ARG B 1 167 ? -15.758 -11.773 1.834 1 68.5 167 ARG B N 1
ATOM 7004 C CA . ARG B 1 167 ? -16.984 -12.078 1.1 1 68.5 167 ARG B CA 1
ATOM 7005 C C . ARG B 1 167 ? -18.219 -11.828 1.96 1 68.5 167 ARG B C 1
ATOM 7007 O O . ARG B 1 167 ? -18.719 -12.734 2.625 1 68.5 167 ARG B O 1
ATOM 7014 N N . GLU B 1 168 ? -18.625 -10.578 1.984 1 63.91 168 GLU B N 1
ATOM 7015 C CA . GLU B 1 168 ? -19.75 -10.148 2.816 1 63.91 168 GLU B CA 1
ATOM 7016 C C . GLU B 1 168 ? -21.047 -10.82 2.373 1 63.91 168 GLU B C 1
ATOM 7018 O O . GLU B 1 168 ? -21.953 -11 3.18 1 63.91 168 GLU B O 1
ATOM 7023 N N . LYS B 1 169 ? -21.141 -11.336 1.127 1 73.88 169 LYS B N 1
ATOM 7024 C CA . LYS B 1 169 ? -22.375 -11.906 0.573 1 73.88 169 LYS B CA 1
ATOM 7025 C C . LYS B 1 169 ? -22.578 -13.336 1.051 1 73.88 169 LYS B C 1
ATOM 7027 O O . LYS B 1 169 ? -23.688 -13.867 0.995 1 73.88 169 LYS B O 1
ATOM 7032 N N . ALA B 1 170 ? -21.484 -13.906 1.396 1 80.25 170 ALA B N 1
ATOM 7033 C CA . ALA B 1 170 ? -21.547 -15.32 1.76 1 80.25 170 ALA B CA 1
ATOM 7034 C C . ALA B 1 170 ? -22.094 -15.5 3.176 1 80.25 170 ALA B C 1
ATOM 7036 O O . ALA B 1 170 ? -21.312 -15.656 4.125 1 80.25 170 ALA B O 1
ATOM 7037 N N . LYS B 1 171 ? -23.406 -15.609 3.35 1 79.94 171 LYS B N 1
ATOM 7038 C CA . LYS B 1 171 ? -24.047 -15.688 4.656 1 79.94 171 LYS B CA 1
ATOM 7039 C C . LYS B 1 171 ? -24.562 -17.094 4.938 1 79.94 171 LYS B C 1
ATOM 7041 O O . LYS B 1 171 ? -24.656 -17.516 6.094 1 79.94 171 LYS B O 1
ATOM 7046 N N . THR B 1 172 ? -24.891 -17.859 3.863 1 87.44 172 THR B N 1
ATOM 7047 C CA . THR B 1 172 ? -25.484 -19.188 4.012 1 87.44 172 THR B CA 1
ATOM 7048 C C . THR B 1 172 ? -24.406 -20.266 4.055 1 87.44 172 THR B C 1
ATOM 7050 O O . THR B 1 172 ? -23.562 -20.344 3.16 1 87.44 172 THR B O 1
ATOM 7053 N N . GLU B 1 173 ? -24.516 -21.094 5.012 1 87.62 173 GLU B N 1
ATOM 7054 C CA . GLU B 1 173 ? -23.562 -22.188 5.152 1 87.62 173 GLU B CA 1
ATOM 7055 C C . GLU B 1 173 ? -23.656 -23.156 3.975 1 87.62 173 GLU B C 1
ATOM 7057 O O . GLU B 1 173 ? -24.75 -23.516 3.541 1 87.62 173 GLU B O 1
ATOM 7062 N N . ASN B 1 174 ? -22.641 -23.453 3.363 1 88.44 174 ASN B N 1
ATOM 7063 C CA . ASN B 1 174 ? -22.469 -24.438 2.295 1 88.44 174 ASN B CA 1
ATOM 7064 C C . ASN B 1 174 ? -22.875 -23.859 0.942 1 88.44 174 ASN B C 1
ATOM 7066 O O . ASN B 1 174 ? -22.969 -24.594 -0.046 1 88.44 174 ASN B O 1
ATOM 7070 N N . SER B 1 175 ? -23.219 -22.594 1.026 1 93.25 175 SER B N 1
ATOM 7071 C CA . SER B 1 175 ? -23.359 -21.953 -0.282 1 93.25 175 SER B CA 1
ATOM 7072 C C . SER B 1 175 ? -22.016 -21.906 -1.008 1 93.25 175 SER B C 1
ATOM 7074 O O . SER B 1 175 ? -20.969 -22.125 -0.398 1 93.25 175 SER B O 1
ATOM 7076 N N . ARG B 1 176 ? -22.078 -21.75 -2.301 1 94.62 176 ARG B N 1
ATOM 7077 C CA . ARG B 1 176 ? -20.828 -21.672 -3.043 1 94.62 176 ARG B CA 1
ATOM 7078 C C . ARG B 1 176 ? -19.969 -20.5 -2.551 1 94.62 176 ARG B C 1
ATOM 7080 O O . ARG B 1 176 ? -18.75 -20.594 -2.533 1 94.62 176 ARG B O 1
ATOM 7087 N N . GLY B 1 177 ? -20.641 -19.406 -2.234 1 91.56 177 GLY B N 1
ATOM 7088 C CA . GLY B 1 177 ? -19.922 -18.281 -1.643 1 91.56 177 GLY B CA 1
ATOM 7089 C C . GLY B 1 177 ? -19.203 -18.641 -0.35 1 91.56 177 GLY B C 1
ATOM 7090 O O . GLY B 1 177 ? -18.062 -18.266 -0.134 1 91.56 177 GLY B O 1
ATOM 7091 N N . TRP B 1 178 ? -19.828 -19.375 0.497 1 89.06 178 TRP B N 1
ATOM 7092 C CA . TRP B 1 178 ? -19.281 -19.844 1.761 1 89.06 178 TRP B CA 1
ATOM 7093 C C . TRP B 1 178 ? -18.109 -20.797 1.52 1 89.06 178 TRP B C 1
ATOM 7095 O O . TRP B 1 178 ? -17.078 -20.719 2.203 1 89.06 178 TRP B O 1
ATOM 7105 N N . ILE B 1 179 ? -18.281 -21.641 0.608 1 91.12 179 ILE B N 1
ATOM 7106 C CA . ILE B 1 179 ? -17.234 -22.594 0.259 1 91.12 179 ILE B CA 1
ATOM 7107 C C . ILE B 1 179 ? -15.992 -21.844 -0.223 1 91.12 179 ILE B C 1
ATOM 7109 O O . ILE B 1 179 ? -14.875 -22.172 0.173 1 91.12 179 ILE B O 1
ATOM 7113 N N . LEU B 1 180 ? -16.25 -20.953 -1.087 1 89.69 180 LEU B N 1
ATOM 7114 C CA . LEU B 1 180 ? -15.156 -20.172 -1.635 1 89.69 180 LEU B CA 1
ATOM 7115 C C . LEU B 1 180 ? -14.406 -19.438 -0.526 1 89.69 180 LEU B C 1
ATOM 7117 O O . LEU B 1 180 ? -13.172 -19.344 -0.558 1 89.69 180 LEU B O 1
ATOM 7121 N N . LYS B 1 181 ? -15.086 -18.875 0.394 1 81.12 181 LYS B N 1
ATOM 7122 C CA . LYS B 1 181 ? -14.484 -18.203 1.544 1 81.12 181 LYS B CA 1
ATOM 7123 C C . LYS B 1 181 ? -13.555 -19.141 2.303 1 81.12 181 LYS B C 1
ATOM 7125 O O . LYS B 1 181 ? -12.438 -18.766 2.66 1 81.12 181 LYS B O 1
ATOM 7130 N N . ASN B 1 182 ? -13.93 -20.344 2.512 1 80.44 182 ASN B N 1
ATOM 7131 C CA . ASN B 1 182 ? -13.133 -21.344 3.227 1 80.44 182 ASN B CA 1
ATOM 7132 C C . ASN B 1 182 ? -11.922 -21.781 2.41 1 80.44 182 ASN B C 1
ATOM 7134 O O . ASN B 1 182 ? -10.867 -22.078 2.971 1 80.44 182 ASN B O 1
ATOM 7138 N N . LEU B 1 183 ? -12.156 -21.953 1.115 1 83.81 183 LEU B N 1
ATOM 7139 C CA . LEU B 1 183 ? -11.07 -22.344 0.228 1 83.81 183 LEU B CA 1
ATOM 7140 C C . LEU B 1 183 ? -9.953 -21.297 0.245 1 83.81 183 LEU B C 1
ATOM 7142 O O . LEU B 1 183 ? -8.773 -21.656 0.31 1 83.81 183 LEU B O 1
ATOM 7146 N N . GLU B 1 184 ? -10.32 -20.109 0.154 1 76.94 184 GLU B N 1
ATOM 7147 C CA . GLU B 1 184 ? -9.352 -19.016 0.132 1 76.94 184 GLU B CA 1
ATOM 7148 C C . GLU B 1 184 ? -8.586 -18.938 1.448 1 76.94 184 GLU B C 1
ATOM 7150 O O . GLU B 1 184 ? -7.41 -18.562 1.466 1 76.94 184 GLU B O 1
ATOM 7155 N N . ALA B 1 185 ? -9.164 -19.328 2.539 1 69.06 185 ALA B N 1
ATOM 7156 C CA . ALA B 1 185 ? -8.531 -19.328 3.855 1 69.06 185 ALA B CA 1
ATOM 7157 C C . ALA B 1 185 ? -7.477 -20.438 3.961 1 69.06 185 ALA B C 1
ATOM 7159 O O . ALA B 1 185 ? -6.492 -20.297 4.691 1 69.06 185 ALA B O 1
ATOM 7160 N N . LYS B 1 186 ? -7.609 -21.453 3.223 1 70.56 186 LYS B N 1
ATOM 7161 C CA . LYS B 1 186 ? -6.73 -22.609 3.326 1 70.56 186 LYS B CA 1
ATOM 7162 C C . LYS B 1 186 ? -5.457 -22.422 2.508 1 70.56 186 LYS B C 1
ATOM 7164 O O . LYS B 1 186 ? -4.426 -23.031 2.797 1 70.56 186 LYS B O 1
ATOM 7169 N N . VAL B 1 187 ? -5.531 -21.703 1.456 1 63.66 187 VAL B N 1
ATOM 7170 C CA . VAL B 1 187 ? -4.375 -21.516 0.587 1 63.66 187 VAL B CA 1
ATOM 7171 C C . VAL B 1 187 ? -3.465 -20.438 1.171 1 63.66 187 VAL B C 1
ATOM 7173 O O . VAL B 1 187 ? -3.482 -19.281 0.72 1 63.66 187 VAL B O 1
ATOM 7176 N N . ALA B 1 188 ? -2.873 -20.703 2.338 1 64.31 188 ALA B N 1
ATOM 7177 C CA . ALA B 1 188 ? -2.244 -19.609 3.07 1 64.31 188 ALA B CA 1
ATOM 7178 C C . ALA B 1 188 ? -0.724 -19.719 3.027 1 64.31 188 ALA B C 1
ATOM 7180 O O . ALA B 1 188 ? -0.015 -18.781 3.418 1 64.31 188 ALA B O 1
ATOM 7181 N N . ASN B 1 189 ? -0.146 -20.828 2.43 1 73.19 189 ASN B N 1
ATOM 7182 C CA . ASN B 1 189 ? 1.308 -20.938 2.492 1 73.19 189 ASN B CA 1
ATOM 7183 C C . ASN B 1 189 ? 1.905 -21.25 1.121 1 73.19 189 ASN B C 1
ATOM 7185 O O . ASN B 1 189 ? 1.263 -21.875 0.285 1 73.19 189 ASN B O 1
ATOM 7189 N N . LEU B 1 190 ? 3.096 -20.75 0.862 1 82.25 190 LEU B N 1
ATOM 7190 C CA . LEU B 1 190 ? 3.898 -21.156 -0.282 1 82.25 190 LEU B CA 1
ATOM 7191 C C . LEU B 1 190 ? 4.602 -22.484 -0 1 82.25 190 LEU B C 1
ATOM 7193 O O . LEU B 1 190 ? 5.059 -22.719 1.12 1 82.25 190 LEU B O 1
ATOM 7197 N N . ASP B 1 191 ? 4.617 -23.297 -0.936 1 86.12 191 ASP B N 1
ATOM 7198 C CA . ASP B 1 191 ? 5.371 -24.531 -0.751 1 86.12 191 ASP B CA 1
ATOM 7199 C C . ASP B 1 191 ? 6.867 -24.297 -0.953 1 86.12 191 ASP B C 1
ATOM 7201 O O . ASP B 1 191 ? 7.293 -23.172 -1.215 1 86.12 191 ASP B O 1
ATOM 7205 N N . LYS B 1 192 ? 7.621 -25.391 -0.765 1 86.88 192 LYS B N 1
ATOM 7206 C CA . LYS B 1 192 ? 9.078 -25.312 -0.774 1 86.88 192 LYS B CA 1
ATOM 7207 C C . LYS B 1 192 ? 9.594 -24.797 -2.113 1 86.88 192 LYS B C 1
ATOM 7209 O O . LYS B 1 192 ? 10.484 -23.938 -2.154 1 86.88 192 LYS B O 1
ATOM 7214 N N . MET B 1 193 ? 9.047 -25.266 -3.17 1 89.69 193 MET B N 1
ATOM 7215 C CA . MET B 1 193 ? 9.531 -24.891 -4.496 1 89.69 193 MET B CA 1
ATOM 7216 C C . MET B 1 193 ? 9.117 -23.453 -4.836 1 89.69 193 MET B C 1
ATOM 7218 O O . MET B 1 193 ? 9.875 -22.734 -5.469 1 89.69 193 MET B O 1
ATOM 7222 N N . GLN B 1 194 ? 7.945 -23.078 -4.441 1 90.44 194 GLN B N 1
ATOM 7223 C CA . GLN B 1 194 ? 7.508 -21.703 -4.648 1 90.44 194 GLN B CA 1
ATOM 7224 C C . GLN B 1 194 ? 8.414 -20.719 -3.916 1 90.44 194 GLN B C 1
ATOM 7226 O O . GLN B 1 194 ? 8.789 -19.688 -4.465 1 90.44 194 GLN B O 1
ATOM 7231 N N . MET B 1 195 ? 8.797 -21.094 -2.729 1 90.75 195 MET B N 1
ATOM 7232 C CA . MET B 1 195 ? 9.688 -20.234 -1.945 1 90.75 195 MET B CA 1
ATOM 7233 C C . MET B 1 195 ? 11.047 -20.109 -2.617 1 90.75 195 MET B C 1
ATOM 7235 O O . MET B 1 195 ? 11.609 -19.016 -2.689 1 90.75 195 MET B O 1
ATOM 7239 N N . SER B 1 196 ? 11.531 -21.234 -3.025 1 92.5 196 SER B N 1
ATOM 7240 C CA . SER B 1 196 ? 12.812 -21.219 -3.729 1 92.5 196 SER B CA 1
ATOM 7241 C C . SER B 1 196 ? 12.742 -20.344 -4.973 1 92.5 196 SER B C 1
ATOM 7243 O O . SER B 1 196 ? 13.648 -19.547 -5.219 1 92.5 196 SER B O 1
ATOM 7245 N N . ALA B 1 197 ? 11.688 -20.484 -5.688 1 94.19 197 ALA B N 1
ATOM 7246 C CA . ALA B 1 197 ? 11.516 -19.719 -6.914 1 94.19 197 ALA B CA 1
ATOM 7247 C C . ALA B 1 197 ? 11.414 -18.219 -6.613 1 94.19 197 ALA B C 1
ATOM 7249 O O . ALA B 1 197 ? 11.922 -17.391 -7.371 1 94.19 197 ALA B O 1
ATOM 7250 N N . ALA B 1 198 ? 10.805 -17.922 -5.547 1 92.88 198 ALA B N 1
ATOM 7251 C CA . ALA B 1 198 ? 10.555 -16.516 -5.184 1 92.88 198 ALA B CA 1
ATOM 7252 C C . ALA B 1 198 ? 11.82 -15.852 -4.664 1 92.88 198 ALA B C 1
ATOM 7254 O O . ALA B 1 198 ? 12.062 -14.672 -4.93 1 92.88 198 ALA B O 1
ATOM 7255 N N . LEU B 1 199 ? 12.695 -16.609 -3.99 1 93.44 199 LEU B N 1
ATOM 7256 C CA . LEU B 1 199 ? 13.766 -15.977 -3.229 1 93.44 199 LEU B CA 1
ATOM 7257 C C . LEU B 1 199 ? 15.102 -16.125 -3.947 1 93.44 199 LEU B C 1
ATOM 7259 O O . LEU B 1 199 ? 16 -15.305 -3.777 1 93.44 199 LEU B O 1
ATOM 7263 N N . GLU B 1 200 ? 15.227 -17.188 -4.672 1 94.06 200 GLU B N 1
ATOM 7264 C CA . GLU B 1 200 ? 16.531 -17.469 -5.281 1 94.06 200 GLU B CA 1
ATOM 7265 C C . GLU B 1 200 ? 16.703 -16.672 -6.574 1 94.06 200 GLU B C 1
ATOM 7267 O O . GLU B 1 200 ? 15.852 -16.719 -7.457 1 94.06 200 GLU B O 1
ATOM 7272 N N . ILE B 1 201 ? 17.781 -15.961 -6.605 1 92.12 201 ILE B N 1
ATOM 7273 C CA . ILE B 1 201 ? 18.094 -15.156 -7.781 1 92.12 201 ILE B CA 1
ATOM 7274 C C . ILE B 1 201 ? 19.469 -15.547 -8.32 1 92.12 201 ILE B C 1
ATOM 7276 O O . ILE B 1 201 ? 20.469 -15.438 -7.621 1 92.12 201 ILE B O 1
ATOM 7280 N N . SER B 1 202 ? 19.453 -16.016 -9.5 1 93.06 202 SER B N 1
ATOM 7281 C CA . SER B 1 202 ? 20.703 -16.328 -10.188 1 93.06 202 SER B CA 1
ATOM 7282 C C . SER B 1 202 ? 21.219 -15.125 -10.977 1 93.06 202 SER B C 1
ATOM 7284 O O . SER B 1 202 ? 20.422 -14.305 -11.445 1 93.06 202 SER B O 1
ATOM 7286 N N . ASP B 1 203 ? 22.516 -14.992 -11.094 1 93 203 ASP B N 1
ATOM 7287 C CA . ASP B 1 203 ? 23.094 -13.953 -11.938 1 93 203 ASP B CA 1
ATOM 7288 C C . ASP B 1 203 ? 22.984 -14.312 -13.414 1 93 203 ASP B C 1
ATOM 7290 O O . ASP B 1 203 ? 23.359 -13.523 -14.281 1 93 203 ASP B O 1
ATOM 729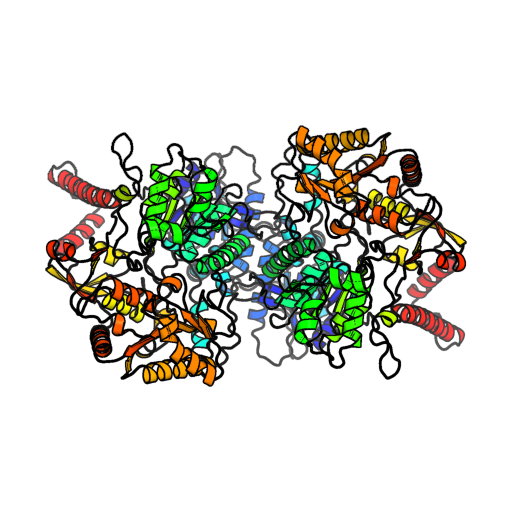4 N N . ASN B 1 204 ? 22.438 -15.453 -13.672 1 93.75 204 ASN B N 1
ATOM 7295 C CA . ASN B 1 204 ? 22.172 -15.938 -15.023 1 93.75 204 ASN B CA 1
ATOM 7296 C C . ASN B 1 204 ? 20.672 -16.078 -15.297 1 93.75 204 ASN B C 1
ATOM 7298 O O . ASN B 1 204 ? 19.859 -15.617 -14.508 1 93.75 204 ASN B O 1
ATOM 7302 N N . VAL B 1 205 ? 20.422 -16.641 -16.422 1 95.62 205 VAL B N 1
ATOM 7303 C CA . VAL B 1 205 ? 19.031 -16.859 -16.797 1 95.62 205 VAL B CA 1
ATOM 7304 C C . VAL B 1 205 ? 18.422 -17.906 -15.875 1 95.62 205 VAL B C 1
ATOM 7306 O O . VAL B 1 205 ? 19.062 -18.891 -15.508 1 95.62 205 VAL B O 1
ATOM 7309 N N . GLN B 1 206 ? 17.266 -17.641 -15.406 1 95.5 206 GLN B N 1
ATOM 7310 C CA . GLN B 1 206 ? 16.5 -18.562 -14.562 1 95.5 206 GLN B CA 1
ATOM 7311 C C . GLN B 1 206 ? 15.148 -18.875 -15.18 1 95.5 206 GLN B C 1
ATOM 7313 O O . GLN B 1 206 ? 14.469 -18 -15.695 1 95.5 206 GLN B O 1
ATOM 7318 N N . ARG B 1 207 ? 14.836 -20.125 -15.188 1 93.94 207 ARG B N 1
ATOM 7319 C CA . ARG B 1 207 ? 13.57 -20.594 -15.727 1 93.94 207 ARG B CA 1
ATOM 7320 C C . ARG B 1 207 ? 12.68 -21.172 -14.625 1 93.94 207 ARG B C 1
ATOM 7322 O O . ARG B 1 207 ? 13.148 -21.938 -13.789 1 93.94 207 ARG B O 1
ATOM 7329 N N . ILE B 1 208 ? 11.469 -20.719 -14.586 1 93.62 208 ILE B N 1
ATOM 7330 C CA . ILE B 1 208 ? 10.469 -21.234 -13.664 1 93.62 208 ILE B CA 1
ATOM 7331 C C . ILE B 1 208 ? 9.336 -21.906 -14.453 1 93.62 208 ILE B C 1
ATOM 7333 O O . ILE B 1 208 ? 8.609 -21.234 -15.188 1 93.62 208 ILE B O 1
ATOM 7337 N N . ARG B 1 209 ? 9.258 -23.141 -14.266 1 89.12 209 ARG B N 1
ATOM 7338 C CA . ARG B 1 209 ? 8.211 -23.891 -14.953 1 89.12 209 ARG B CA 1
ATOM 7339 C C . ARG B 1 209 ? 7.148 -24.375 -13.969 1 89.12 209 ARG B C 1
ATOM 7341 O O . ARG B 1 209 ? 7.438 -24.578 -12.789 1 89.12 209 ARG B O 1
ATOM 7348 N N . GLY B 1 210 ? 5.969 -24.422 -14.492 1 86.5 210 GLY B N 1
ATOM 7349 C CA . GLY B 1 210 ? 4.902 -24.922 -13.633 1 86.5 210 GLY B CA 1
ATOM 7350 C C . GLY B 1 210 ? 3.582 -25.094 -14.367 1 86.5 210 GLY B C 1
ATOM 7351 O O . GLY B 1 210 ? 3.363 -24.484 -15.414 1 86.5 210 GLY B O 1
ATOM 7352 N N . LEU B 1 211 ? 2.807 -25.969 -13.781 1 86.62 211 LEU B N 1
ATOM 7353 C CA . LEU B 1 211 ? 1.477 -26.203 -14.344 1 86.62 211 LEU B CA 1
ATOM 7354 C C . LEU B 1 211 ? 0.566 -25 -14.062 1 86.62 211 LEU B C 1
ATOM 7356 O O . LEU B 1 211 ? 0.919 -24.109 -13.289 1 86.62 211 LEU B O 1
ATOM 7360 N N . ALA B 1 212 ? -0.553 -24.984 -14.805 1 85.31 212 ALA B N 1
ATOM 7361 C CA . ALA B 1 212 ? -1.573 -23.969 -14.539 1 85.31 212 ALA B CA 1
ATOM 7362 C C . ALA B 1 212 ? -1.985 -23.984 -13.07 1 85.31 212 ALA B C 1
ATOM 7364 O O . ALA B 1 212 ? -2.189 -25.047 -12.484 1 85.31 212 ALA B O 1
ATOM 7365 N N . GLY B 1 213 ? -1.926 -22.906 -12.469 1 88.94 213 GLY B N 1
ATOM 7366 C CA . GLY B 1 213 ? -2.395 -22.797 -11.094 1 88.94 213 GLY B CA 1
ATOM 7367 C C . GLY B 1 213 ? -1.307 -23.078 -10.07 1 88.94 213 GLY B C 1
ATOM 7368 O O . GLY B 1 213 ? -1.589 -23.219 -8.883 1 88.94 213 GLY B O 1
ATOM 7369 N N . SER B 1 214 ? -0.121 -23.203 -10.539 1 90.75 214 SER B N 1
ATOM 7370 C CA . SER B 1 214 ? 0.976 -23.516 -9.633 1 90.75 214 SER B CA 1
ATOM 7371 C C . SER B 1 214 ? 1.471 -22.266 -8.922 1 90.75 214 SER B C 1
ATOM 7373 O O . SER B 1 214 ? 2.244 -22.344 -7.965 1 90.75 214 SER B O 1
ATOM 7375 N N . GLY B 1 215 ? 1.096 -21.109 -9.328 1 89.69 215 GLY B N 1
ATOM 7376 C CA . GLY B 1 215 ? 1.423 -19.891 -8.625 1 89.69 215 GLY B CA 1
ATOM 7377 C C . GLY B 1 215 ? 2.557 -19.109 -9.273 1 89.69 215 GLY B C 1
ATOM 7378 O O . GLY B 1 215 ? 3.227 -18.312 -8.609 1 89.69 215 GLY B O 1
ATOM 7379 N N . LYS B 1 216 ? 2.814 -19.234 -10.539 1 92.19 216 LYS B N 1
ATOM 7380 C CA . LYS B 1 216 ? 3.922 -18.594 -11.242 1 92.19 216 LYS B CA 1
ATOM 7381 C C . LYS B 1 216 ? 3.838 -17.062 -11.117 1 92.19 216 LYS B C 1
ATOM 7383 O O . LYS B 1 216 ? 4.844 -16.406 -10.867 1 92.19 216 LYS B O 1
ATOM 7388 N N . THR B 1 217 ? 2.652 -16.578 -11.32 1 90.25 217 THR B N 1
ATOM 7389 C CA . THR B 1 217 ? 2.451 -15.133 -11.258 1 90.25 217 THR B CA 1
ATOM 7390 C C . THR B 1 217 ? 2.756 -14.602 -9.859 1 90.25 217 THR B C 1
ATOM 7392 O O . THR B 1 217 ? 3.43 -13.578 -9.711 1 90.25 217 THR B O 1
ATOM 7395 N N . ILE B 1 218 ? 2.324 -15.281 -8.852 1 88.94 218 ILE B N 1
ATOM 7396 C CA . ILE B 1 218 ? 2.545 -14.883 -7.465 1 88.94 218 ILE B CA 1
ATOM 7397 C C . ILE B 1 218 ? 4.035 -14.945 -7.145 1 88.94 218 ILE B C 1
ATOM 7399 O O . ILE B 1 218 ? 4.57 -14.047 -6.484 1 88.94 218 ILE B O 1
ATOM 7403 N N . VAL B 1 219 ? 4.629 -15.969 -7.574 1 93.25 219 VAL B N 1
ATOM 7404 C CA . VAL B 1 219 ? 6.051 -16.172 -7.32 1 93.25 219 VAL B CA 1
ATOM 7405 C C . VAL B 1 219 ? 6.855 -15.047 -7.961 1 93.25 219 VAL B C 1
ATOM 7407 O O . VAL B 1 219 ? 7.793 -14.523 -7.352 1 93.25 219 VAL B O 1
ATOM 7410 N N . LEU B 1 220 ? 6.535 -14.688 -9.164 1 96 220 LEU B N 1
ATOM 7411 C CA . LEU B 1 220 ? 7.242 -13.617 -9.852 1 96 220 LEU B CA 1
ATOM 7412 C C . LEU B 1 220 ? 7.047 -12.289 -9.133 1 96 220 LEU B C 1
ATOM 7414 O O . LEU B 1 220 ? 7.984 -11.492 -9.016 1 96 220 LEU B O 1
ATOM 7418 N N . ALA B 1 221 ? 5.852 -12.062 -8.703 1 94 221 ALA B N 1
ATOM 7419 C CA . ALA B 1 221 ? 5.57 -10.836 -7.965 1 94 221 ALA B CA 1
ATOM 7420 C C . ALA B 1 221 ? 6.363 -10.789 -6.664 1 94 221 ALA B C 1
ATOM 7422 O O . ALA B 1 221 ? 6.922 -9.742 -6.309 1 94 221 ALA B O 1
ATOM 7423 N N . LEU B 1 222 ? 6.379 -11.883 -5.957 1 92.81 222 LEU B N 1
ATOM 7424 C CA . LEU B 1 222 ? 7.145 -11.984 -4.719 1 92.81 222 LEU B CA 1
ATOM 7425 C C . LEU B 1 222 ? 8.625 -11.758 -4.98 1 92.81 222 LEU B C 1
ATOM 7427 O O . LEU B 1 222 ? 9.305 -11.094 -4.191 1 92.81 222 LEU B O 1
ATOM 7431 N N . LYS B 1 223 ? 9.086 -12.359 -6.012 1 95.69 223 LYS B N 1
ATOM 7432 C CA . LYS B 1 223 ? 10.484 -12.211 -6.391 1 95.69 223 LYS B CA 1
ATOM 7433 C C . LYS B 1 223 ? 10.828 -10.75 -6.668 1 95.69 223 LYS B C 1
ATOM 7435 O O . LYS B 1 223 ? 11.852 -10.242 -6.195 1 95.69 223 LYS B O 1
ATOM 7440 N N . ALA B 1 224 ? 9.992 -10.094 -7.438 1 96.88 224 ALA B N 1
ATOM 7441 C CA . ALA B 1 224 ? 10.195 -8.68 -7.742 1 96.88 224 ALA B CA 1
ATOM 7442 C C . ALA B 1 224 ? 10.227 -7.844 -6.469 1 96.88 224 ALA B C 1
ATOM 7444 O O . ALA B 1 224 ? 11.094 -6.984 -6.305 1 96.88 224 ALA B O 1
ATOM 7445 N N . ALA B 1 225 ? 9.258 -8.086 -5.621 1 93.88 225 ALA B N 1
ATOM 7446 C CA . ALA B 1 225 ? 9.188 -7.352 -4.359 1 93.88 225 ALA B CA 1
ATOM 7447 C C . ALA B 1 225 ? 10.438 -7.586 -3.516 1 93.88 225 ALA B C 1
ATOM 7449 O O . ALA B 1 225 ? 11.008 -6.645 -2.959 1 93.88 225 ALA B O 1
ATOM 7450 N N . TYR B 1 226 ? 10.82 -8.844 -3.42 1 93.75 226 TYR B N 1
ATOM 7451 C CA . TYR B 1 226 ? 11.984 -9.219 -2.627 1 93.75 226 TYR B CA 1
ATOM 7452 C C . TYR B 1 226 ? 13.242 -8.531 -3.139 1 93.75 226 TYR B C 1
ATOM 7454 O O . TYR B 1 226 ? 14.023 -7.98 -2.355 1 93.75 226 TYR B O 1
ATOM 7462 N N . ILE B 1 227 ? 13.461 -8.555 -4.453 1 95.62 227 ILE B N 1
ATOM 7463 C CA . ILE B 1 227 ? 14.625 -7.934 -5.066 1 95.62 227 ILE B CA 1
ATOM 7464 C C . ILE B 1 227 ? 14.594 -6.426 -4.82 1 95.62 227 ILE B C 1
ATOM 7466 O O . ILE B 1 227 ? 15.617 -5.832 -4.465 1 95.62 227 ILE B O 1
ATOM 7470 N N . HIS B 1 228 ? 13.453 -5.852 -4.996 1 95.31 228 HIS B N 1
ATOM 7471 C CA . HIS B 1 228 ? 13.297 -4.406 -4.855 1 95.31 228 HIS B CA 1
ATOM 7472 C C . HIS B 1 228 ? 13.602 -3.959 -3.43 1 95.31 228 HIS B C 1
ATOM 7474 O O . HIS B 1 228 ? 14.273 -2.943 -3.225 1 95.31 228 HIS B O 1
ATOM 7480 N N . VAL B 1 229 ? 13.086 -4.664 -2.496 1 91.44 229 VAL B N 1
ATOM 7481 C CA . VAL B 1 229 ? 13.281 -4.297 -1.098 1 91.44 229 VAL B CA 1
ATOM 7482 C C . VAL B 1 229 ? 14.75 -4.488 -0.713 1 91.44 229 VAL B C 1
ATOM 7484 O O . VAL B 1 229 ? 15.32 -3.668 0.008 1 91.44 229 VAL B O 1
ATOM 7487 N N . SER B 1 230 ? 15.359 -5.578 -1.177 1 91.12 230 SER B N 1
ATOM 7488 C CA . SER B 1 230 ? 16.75 -5.891 -0.856 1 91.12 230 SER B CA 1
ATOM 7489 C C . SER B 1 230 ? 17.703 -4.957 -1.583 1 91.12 230 SER B C 1
ATOM 7491 O O . SER B 1 230 ? 18.781 -4.621 -1.061 1 91.12 230 SER B O 1
ATOM 7493 N N . ASN B 1 231 ? 17.328 -4.625 -2.83 1 91.88 231 ASN B N 1
ATOM 7494 C CA . ASN B 1 231 ? 18.141 -3.781 -3.695 1 91.88 231 ASN B CA 1
ATOM 7495 C C . ASN B 1 231 ? 17.328 -2.656 -4.316 1 91.88 231 ASN B C 1
ATOM 7497 O O . ASN B 1 231 ? 17.031 -2.682 -5.516 1 91.88 231 ASN B O 1
ATOM 7501 N N . PRO B 1 232 ? 17.062 -1.604 -3.566 1 87 232 PRO B N 1
ATOM 7502 C CA . PRO B 1 232 ? 16.156 -0.562 -4.035 1 87 232 PRO B CA 1
ATOM 7503 C C . PRO B 1 232 ? 16.688 0.186 -5.254 1 87 232 PRO B C 1
ATOM 7505 O O . PRO B 1 232 ? 15.914 0.832 -5.969 1 87 232 PRO B O 1
ATOM 7508 N N . GLU B 1 233 ? 17.953 0.101 -5.555 1 88.56 233 GLU B N 1
ATOM 7509 C CA . GLU B 1 233 ? 18.562 0.84 -6.66 1 88.56 233 GLU B CA 1
ATOM 7510 C C . GLU B 1 233 ? 18.438 0.067 -7.969 1 88.56 233 GLU B C 1
ATOM 7512 O O . GLU B 1 233 ? 18.609 0.636 -9.047 1 88.56 233 GLU B O 1
ATOM 7517 N N . LEU B 1 234 ? 18.188 -1.21 -7.918 1 94.62 234 LEU B N 1
ATOM 7518 C CA . LEU B 1 234 ? 18.109 -2.029 -9.125 1 94.62 234 LEU B CA 1
ATOM 7519 C C . LEU B 1 234 ? 16.859 -1.698 -9.93 1 94.62 234 LEU B C 1
ATOM 7521 O O . LEU B 1 234 ? 15.797 -1.474 -9.359 1 94.62 234 LEU B O 1
ATOM 7525 N N . LYS B 1 235 ? 17.031 -1.616 -11.234 1 96.69 235 LYS B N 1
ATOM 7526 C CA . LYS B 1 235 ? 15.914 -1.428 -12.156 1 96.69 235 LYS B CA 1
ATOM 7527 C C . LYS B 1 235 ? 15.32 -2.768 -12.57 1 96.69 235 LYS B C 1
ATOM 7529 O O . LYS B 1 235 ? 15.969 -3.561 -13.25 1 96.69 235 LYS B O 1
ATOM 7534 N N . ILE B 1 236 ? 14.07 -2.99 -12.188 1 97.94 236 ILE B N 1
ATOM 7535 C CA . ILE B 1 236 ? 13.383 -4.25 -12.445 1 97.94 236 ILE B CA 1
ATOM 7536 C C . ILE B 1 236 ? 12.289 -4.039 -13.484 1 97.94 236 ILE B C 1
ATOM 7538 O O . ILE B 1 236 ? 11.516 -3.082 -13.398 1 97.94 236 ILE B O 1
ATOM 7542 N N . ALA B 1 237 ? 12.242 -4.863 -14.5 1 98.12 237 ALA B N 1
ATOM 7543 C CA . ALA B 1 237 ? 11.125 -4.871 -15.438 1 98.12 237 ALA B CA 1
ATOM 7544 C C . ALA B 1 237 ? 10.336 -6.172 -15.352 1 98.12 237 ALA B C 1
ATOM 7546 O O . ALA B 1 237 ? 10.922 -7.254 -15.227 1 98.12 237 ALA B O 1
ATOM 7547 N N . ILE B 1 238 ? 9.086 -6.098 -15.25 1 97.69 238 ILE B N 1
ATOM 7548 C CA . ILE B 1 238 ? 8.164 -7.227 -15.344 1 97.69 238 ILE B CA 1
ATOM 7549 C C . ILE B 1 238 ? 7.305 -7.086 -16.594 1 97.69 238 ILE B C 1
ATOM 7551 O O . ILE B 1 238 ? 6.652 -6.059 -16.797 1 97.69 238 ILE B O 1
ATOM 7555 N N . THR B 1 239 ? 7.301 -8.086 -17.391 1 96.62 239 THR B N 1
ATOM 7556 C CA . THR B 1 239 ? 6.59 -7.941 -18.656 1 96.62 239 THR B CA 1
ATOM 7557 C C . THR B 1 239 ? 5.707 -9.156 -18.922 1 96.62 239 THR B C 1
ATOM 7559 O O . THR B 1 239 ? 5.91 -10.219 -18.328 1 96.62 239 THR B O 1
ATOM 7562 N N . PHE B 1 240 ? 4.75 -9.008 -19.656 1 92.88 240 PHE B N 1
ATOM 7563 C CA . PHE B 1 240 ? 3.697 -9.953 -20 1 92.88 240 PHE B CA 1
ATOM 7564 C C . PHE B 1 240 ? 3.027 -9.586 -21.312 1 92.88 240 PHE B C 1
ATOM 7566 O O . PHE B 1 240 ? 3.197 -8.469 -21.812 1 92.88 240 PHE B O 1
ATOM 7573 N N . ASN B 1 241 ? 2.316 -10.492 -21.828 1 87.31 241 ASN B N 1
ATOM 7574 C CA . ASN B 1 241 ? 1.636 -10.25 -23.094 1 87.31 241 ASN B CA 1
ATOM 7575 C C . ASN B 1 241 ? 0.236 -9.68 -22.891 1 87.31 241 ASN B C 1
ATOM 7577 O O . ASN B 1 241 ? -0.221 -8.836 -23.656 1 87.31 241 ASN B O 1
ATOM 7581 N N . THR B 1 242 ? -0.455 -10.164 -21.844 1 79.31 242 THR B N 1
ATOM 7582 C CA . THR B 1 242 ? -1.831 -9.758 -21.578 1 79.31 242 THR B CA 1
ATOM 7583 C C . THR B 1 242 ? -1.869 -8.555 -20.641 1 79.31 242 THR B C 1
ATOM 7585 O O . THR B 1 242 ? -1.455 -8.656 -19.484 1 79.31 242 THR B O 1
ATOM 7588 N N . ARG B 1 243 ? -2.521 -7.496 -21.031 1 76.06 243 ARG B N 1
ATOM 7589 C CA . ARG B 1 243 ? -2.484 -6.219 -20.328 1 76.06 243 ARG B CA 1
ATOM 7590 C C . ARG B 1 243 ? -3.234 -6.301 -19 1 76.06 243 ARG B C 1
ATOM 7592 O O . ARG B 1 243 ? -2.941 -5.547 -18.062 1 76.06 243 ARG B O 1
ATOM 7599 N N . SER B 1 244 ? -4.148 -7.188 -19 1 75.56 244 SER B N 1
ATOM 7600 C CA . SER B 1 244 ? -4.965 -7.301 -17.781 1 75.56 244 SER B CA 1
ATOM 7601 C C . SER B 1 244 ? -4.129 -7.754 -16.594 1 75.56 244 SER B C 1
ATOM 7603 O O . SER B 1 244 ? -4.543 -7.598 -15.445 1 75.56 244 SER B O 1
ATOM 7605 N N . LEU B 1 245 ? -2.918 -8.25 -16.859 1 84.44 245 LEU B N 1
ATOM 7606 C CA . LEU B 1 245 ? -2.047 -8.75 -15.797 1 84.44 245 LEU B CA 1
ATOM 7607 C C . LEU B 1 245 ? -1.374 -7.594 -15.062 1 84.44 245 LEU B C 1
ATOM 7609 O O . LEU B 1 245 ? -0.868 -7.77 -13.953 1 84.44 245 LEU B O 1
ATOM 7613 N N . LYS B 1 246 ? -1.303 -6.438 -15.688 1 87.06 246 LYS B N 1
ATOM 7614 C CA . LYS B 1 246 ? -0.601 -5.289 -15.117 1 87.06 246 LYS B CA 1
ATOM 7615 C C . LYS B 1 246 ? -1.153 -4.93 -13.742 1 87.06 246 LYS B C 1
ATOM 7617 O O . LYS B 1 246 ? -0.397 -4.809 -12.781 1 87.06 246 LYS B O 1
ATOM 7622 N N . GLN B 1 247 ? -2.402 -4.816 -13.648 1 82 247 GLN B N 1
ATOM 7623 C CA . GLN B 1 247 ? -3.039 -4.438 -12.391 1 82 247 GLN B CA 1
ATOM 7624 C C . GLN B 1 247 ? -2.785 -5.484 -11.305 1 82 247 GLN B C 1
ATOM 7626 O O . GLN B 1 247 ? -2.564 -5.137 -10.141 1 82 247 GLN B O 1
ATOM 7631 N N . GLN B 1 248 ? -2.861 -6.688 -11.68 1 84.5 248 GLN B N 1
ATOM 7632 C CA . GLN B 1 248 ? -2.621 -7.773 -10.734 1 84.5 248 GLN B CA 1
ATOM 7633 C C . GLN B 1 248 ? -1.207 -7.703 -10.164 1 84.5 248 GLN B C 1
ATOM 7635 O O . GLN B 1 248 ? -1.014 -7.832 -8.953 1 84.5 248 GLN B O 1
ATOM 7640 N N . PHE B 1 249 ? -0.221 -7.457 -11.023 1 91.44 249 PHE B N 1
ATOM 7641 C CA . PHE B 1 249 ? 1.163 -7.355 -10.578 1 91.44 249 PHE B CA 1
ATOM 7642 C C . PHE B 1 249 ? 1.353 -6.141 -9.672 1 91.44 249 PHE B C 1
ATOM 7644 O O . PHE B 1 249 ? 2.062 -6.211 -8.672 1 91.44 249 PHE B O 1
ATOM 7651 N N . GLU B 1 250 ? 0.747 -5.039 -10.047 1 89.38 250 GLU B N 1
ATOM 7652 C CA . GLU B 1 250 ? 0.848 -3.834 -9.227 1 89.38 250 GLU B CA 1
ATOM 7653 C C . GLU B 1 250 ? 0.305 -4.07 -7.824 1 89.38 250 GLU B C 1
ATOM 7655 O O . GLU B 1 250 ? 0.925 -3.668 -6.836 1 89.38 250 GLU B O 1
ATOM 7660 N N . GLU B 1 251 ? -0.784 -4.723 -7.723 1 83.88 251 GLU B N 1
ATOM 7661 C CA . GLU B 1 251 ? -1.408 -4.992 -6.43 1 83.88 251 GLU B CA 1
ATOM 7662 C C . GLU B 1 251 ? -0.571 -5.965 -5.605 1 83.88 251 GLU B C 1
ATOM 7664 O O . GLU B 1 251 ? -0.345 -5.742 -4.414 1 83.88 251 GLU B O 1
ATOM 7669 N N . LEU B 1 252 ? -0.162 -7.008 -6.238 1 87.44 252 LEU B N 1
ATOM 7670 C CA . LEU B 1 252 ? 0.611 -8.031 -5.543 1 87.44 252 LEU B CA 1
ATOM 7671 C C . LEU B 1 252 ? 1.944 -7.469 -5.059 1 87.44 252 LEU B C 1
ATOM 7673 O O . LEU B 1 252 ? 2.318 -7.656 -3.898 1 87.44 252 LEU B O 1
ATOM 7677 N N . ILE B 1 253 ? 2.627 -6.77 -5.91 1 92.75 253 ILE B N 1
ATOM 7678 C CA . ILE B 1 253 ? 3.938 -6.238 -5.562 1 92.75 253 ILE B CA 1
ATOM 7679 C C . ILE B 1 253 ? 3.793 -5.199 -4.449 1 92.75 253 ILE B C 1
ATOM 7681 O O . ILE B 1 253 ? 4.598 -5.164 -3.516 1 92.75 253 ILE B O 1
ATOM 7685 N N . THR B 1 254 ? 2.789 -4.348 -4.59 1 88.12 254 THR B N 1
ATOM 7686 C CA . THR B 1 254 ? 2.541 -3.371 -3.537 1 88.12 254 THR B CA 1
ATOM 7687 C C . THR B 1 254 ? 2.354 -4.066 -2.189 1 88.12 254 THR B C 1
ATOM 7689 O O . THR B 1 254 ? 2.977 -3.684 -1.198 1 88.12 254 THR B O 1
ATOM 7692 N N . LYS B 1 255 ? 1.572 -5.051 -2.166 1 85.19 255 LYS B N 1
ATOM 7693 C CA . LYS B 1 255 ? 1.296 -5.797 -0.941 1 85.19 255 LYS B CA 1
ATOM 7694 C C . LYS B 1 255 ? 2.568 -6.422 -0.378 1 85.19 255 LYS B C 1
ATOM 7696 O O . LYS B 1 255 ? 2.834 -6.328 0.822 1 85.19 255 LYS B O 1
ATOM 7701 N N . PHE B 1 256 ? 3.305 -7.062 -1.222 1 88.62 256 PHE B N 1
ATOM 7702 C CA . PHE B 1 256 ? 4.488 -7.789 -0.78 1 88.62 256 PHE B CA 1
ATOM 7703 C C . PHE B 1 256 ? 5.574 -6.824 -0.322 1 88.62 256 PHE B C 1
ATOM 7705 O O . PHE B 1 256 ? 6.301 -7.105 0.634 1 88.62 256 PHE B O 1
ATOM 7712 N N . VAL B 1 257 ? 5.727 -5.738 -1.01 1 89.88 257 VAL B N 1
ATOM 7713 C CA . VAL B 1 257 ? 6.711 -4.742 -0.608 1 89.88 257 VAL B CA 1
ATOM 7714 C C . VAL B 1 257 ? 6.34 -4.168 0.757 1 89.88 257 VAL B C 1
ATOM 7716 O O . VAL B 1 257 ? 7.199 -4.012 1.629 1 89.88 257 VAL B O 1
ATOM 7719 N N . TYR B 1 258 ? 5.031 -3.869 0.938 1 83.31 258 TYR B N 1
ATOM 7720 C CA . TYR B 1 258 ? 4.582 -3.336 2.221 1 83.31 258 TYR B CA 1
ATOM 7721 C C . TYR B 1 258 ? 4.832 -4.336 3.344 1 83.31 258 TYR B C 1
ATOM 7723 O O . TYR B 1 258 ? 5.199 -3.951 4.457 1 83.31 258 TYR B O 1
ATOM 7731 N N . GLU B 1 259 ? 4.633 -5.547 3.084 1 82.56 259 GLU B N 1
ATOM 7732 C CA . GLU B 1 259 ? 4.836 -6.586 4.09 1 82.56 259 GLU B CA 1
ATOM 7733 C C . GLU B 1 259 ? 6.301 -6.66 4.516 1 82.56 259 GLU B C 1
ATOM 7735 O O . GLU B 1 259 ? 6.602 -6.98 5.668 1 82.56 259 GLU B O 1
ATOM 7740 N N . GLN B 1 260 ? 7.156 -6.375 3.609 1 85.56 260 GLN B N 1
ATOM 7741 C CA . GLN B 1 260 ? 8.586 -6.555 3.863 1 85.56 260 GLN B CA 1
ATOM 7742 C C . GLN B 1 260 ? 9.227 -5.258 4.344 1 85.56 260 GLN B C 1
ATOM 7744 O O . GLN B 1 260 ? 10.266 -5.281 5.008 1 85.56 260 GLN B O 1
ATOM 7749 N N . SER B 1 261 ? 8.641 -4.133 3.986 1 84.81 261 SER B N 1
ATOM 7750 C CA . SER B 1 261 ? 9.352 -2.889 4.262 1 84.81 261 SER B CA 1
ATOM 7751 C C . SER B 1 261 ? 8.422 -1.842 4.863 1 84.81 261 SER B C 1
ATOM 7753 O O . SER B 1 261 ? 8.875 -0.8 5.344 1 84.81 261 SER B O 1
ATOM 7755 N N . GLU B 1 262 ? 7.074 -2.121 4.836 1 79.62 262 GLU B N 1
ATOM 7756 C CA . GLU B 1 262 ? 6.074 -1.157 5.285 1 79.62 262 GLU B CA 1
ATOM 7757 C C . GLU B 1 262 ? 6.254 0.19 4.594 1 79.62 262 GLU B C 1
ATOM 7759 O O . GLU B 1 262 ? 6.117 1.241 5.219 1 79.62 262 GLU B O 1
ATOM 7764 N N . ALA B 1 263 ? 6.758 0.122 3.43 1 78.94 263 ALA B N 1
ATOM 7765 C CA . ALA B 1 263 ? 6.906 1.28 2.553 1 78.94 263 ALA B CA 1
ATOM 7766 C C . ALA B 1 263 ? 6.336 0.996 1.165 1 78.94 263 ALA B C 1
ATOM 7768 O O . ALA B 1 263 ? 6.215 -0.164 0.763 1 78.94 263 ALA B O 1
ATOM 7769 N N . SER B 1 264 ? 6 2.039 0.516 1 81.44 264 SER B N 1
ATOM 7770 C CA . SER B 1 264 ? 5.488 1.882 -0.841 1 81.44 264 SER B CA 1
ATOM 7771 C C . SER B 1 264 ? 6.598 1.479 -1.808 1 81.44 264 SER B C 1
ATOM 7773 O O . SER B 1 264 ? 7.758 1.86 -1.625 1 81.44 264 SER B O 1
ATOM 7775 N N . PRO B 1 265 ? 6.234 0.715 -2.807 1 88.38 265 PRO B N 1
ATOM 7776 C CA . PRO B 1 265 ? 7.227 0.42 -3.844 1 88.38 265 PRO B CA 1
ATOM 7777 C C . PRO B 1 265 ? 7.719 1.673 -4.566 1 88.38 265 PRO B C 1
ATOM 7779 O O . PRO B 1 265 ? 6.945 2.611 -4.777 1 88.38 265 PRO B O 1
ATOM 7782 N N . ASN B 1 266 ? 8.992 1.723 -4.855 1 87.31 266 ASN B N 1
ATOM 7783 C CA . ASN B 1 266 ? 9.516 2.752 -5.746 1 87.31 266 ASN B CA 1
ATOM 7784 C C . ASN B 1 266 ? 9.258 2.412 -7.211 1 87.31 266 ASN B C 1
ATOM 7786 O O . ASN B 1 266 ? 10.062 1.728 -7.844 1 87.31 266 ASN B O 1
ATOM 7790 N N . TRP B 1 267 ? 8.25 2.912 -7.777 1 86.44 267 TRP B N 1
ATOM 7791 C CA . TRP B 1 267 ? 7.793 2.539 -9.109 1 86.44 267 TRP B CA 1
ATOM 7792 C C . TRP B 1 267 ? 8.742 3.068 -10.18 1 86.44 267 TRP B C 1
ATOM 7794 O O . TRP B 1 267 ? 8.672 2.668 -11.344 1 86.44 267 TRP B O 1
ATOM 7804 N N . LYS B 1 268 ? 9.68 3.895 -9.82 1 81.56 268 LYS B N 1
ATOM 7805 C CA . LYS B 1 268 ? 10.711 4.332 -10.75 1 81.56 268 LYS B CA 1
ATOM 7806 C C . LYS B 1 268 ? 11.664 3.188 -11.094 1 81.56 268 LYS B C 1
ATOM 7808 O O . LYS B 1 268 ? 12.227 3.146 -12.188 1 81.56 268 LYS B O 1
ATOM 7813 N N . ASN B 1 269 ? 11.773 2.371 -10.102 1 93.12 269 ASN B N 1
ATOM 7814 C CA . ASN B 1 269 ? 12.734 1.29 -10.289 1 93.12 269 ASN B CA 1
ATOM 7815 C C . ASN B 1 269 ? 12.039 -0.038 -10.578 1 93.12 269 ASN B C 1
ATOM 7817 O O . ASN B 1 269 ? 12.703 -1.045 -10.836 1 93.12 269 ASN B O 1
ATOM 7821 N N . ILE B 1 270 ? 10.75 -0.071 -10.531 1 95.44 270 ILE B N 1
ATOM 7822 C CA . ILE B 1 270 ? 9.961 -1.234 -10.922 1 95.44 270 ILE B CA 1
ATOM 7823 C C . ILE B 1 270 ? 9.07 -0.879 -12.109 1 95.44 270 ILE B C 1
ATOM 7825 O O . ILE B 1 270 ? 8.102 -0.129 -11.961 1 95.44 270 ILE B O 1
ATOM 7829 N N . ASN B 1 271 ? 9.383 -1.414 -13.234 1 95.44 271 ASN B N 1
ATOM 7830 C CA . ASN B 1 271 ? 8.594 -1.177 -14.438 1 95.44 271 ASN B CA 1
ATOM 7831 C C . ASN B 1 271 ? 7.699 -2.371 -14.766 1 95.44 271 ASN B C 1
ATOM 7833 O O . ASN B 1 271 ? 8.188 -3.404 -15.234 1 95.44 271 ASN B O 1
ATOM 7837 N N . ILE B 1 272 ? 6.477 -2.242 -14.492 1 95.5 272 ILE B N 1
ATOM 7838 C CA . ILE B 1 272 ? 5.512 -3.25 -14.914 1 95.5 272 ILE B CA 1
ATOM 7839 C C . ILE B 1 272 ? 4.91 -2.859 -16.266 1 95.5 272 ILE B C 1
ATOM 7841 O O . ILE B 1 272 ? 3.951 -2.088 -16.328 1 95.5 272 ILE B O 1
ATOM 7845 N N . ILE B 1 273 ? 5.418 -3.43 -17.328 1 94.25 273 ILE B N 1
ATOM 7846 C CA . ILE B 1 273 ? 5.066 -2.916 -18.641 1 94.25 273 ILE B CA 1
ATOM 7847 C C . ILE B 1 273 ? 4.781 -4.078 -19.594 1 94.25 273 ILE B C 1
ATOM 7849 O O . ILE B 1 273 ? 5.348 -5.164 -19.438 1 94.25 273 ILE B O 1
ATOM 7853 N N . HIS B 1 274 ? 3.986 -3.746 -20.547 1 91.75 274 HIS B N 1
ATOM 7854 C CA . HIS B 1 274 ? 3.676 -4.699 -21.594 1 91.75 274 HIS B CA 1
ATOM 7855 C C . HIS B 1 274 ? 4.906 -5 -22.453 1 91.75 274 HIS B C 1
ATOM 7857 O O . HIS B 1 274 ? 5.852 -4.211 -22.484 1 91.75 274 HIS B O 1
ATOM 7863 N N . ALA B 1 275 ? 4.859 -6.168 -23.109 1 94.62 275 ALA B N 1
ATOM 7864 C CA . ALA B 1 275 ? 6 -6.559 -23.938 1 94.62 275 ALA B CA 1
ATOM 7865 C C . ALA B 1 275 ? 6.145 -5.637 -25.141 1 94.62 275 ALA B C 1
ATOM 7867 O O . ALA B 1 275 ? 7.25 -5.199 -25.469 1 94.62 275 ALA B O 1
ATOM 7868 N N . TRP B 1 276 ? 5.055 -5.293 -25.875 1 94.12 276 TRP B N 1
ATOM 7869 C CA . TRP B 1 276 ? 5.082 -4.504 -27.094 1 94.12 276 TRP B CA 1
ATOM 7870 C C . TRP B 1 276 ? 5.207 -3.016 -26.781 1 94.12 276 TRP B C 1
ATOM 7872 O O . TRP B 1 276 ? 6.191 -2.377 -27.156 1 94.12 276 TRP B O 1
ATOM 7882 N N . GLY B 1 277 ? 4.242 -2.488 -26.031 1 90.56 277 GLY B N 1
ATOM 7883 C CA . GLY B 1 277 ? 4.203 -1.094 -25.609 1 90.56 277 GLY B CA 1
ATOM 7884 C C . GLY B 1 277 ? 3.846 -0.15 -26.75 1 90.56 277 GLY B C 1
ATOM 7885 O O . GLY B 1 277 ? 3.607 -0.588 -27.875 1 90.56 277 GLY B O 1
ATOM 7886 N N . SER B 1 278 ? 3.633 1.088 -26.453 1 86.88 278 SER B N 1
ATOM 7887 C CA . SER B 1 278 ? 3.318 2.199 -27.359 1 86.88 278 SER B CA 1
ATOM 7888 C C . SER B 1 278 ? 3.775 3.529 -26.766 1 86.88 278 SER B C 1
ATOM 7890 O O . SER B 1 278 ? 4.25 3.578 -25.625 1 86.88 278 SER B O 1
ATOM 7892 N N . PRO B 1 279 ? 3.715 4.547 -27.5 1 79 279 PRO B N 1
ATOM 7893 C CA . PRO B 1 279 ? 4.07 5.855 -26.953 1 79 279 PRO B CA 1
ATOM 7894 C C . PRO B 1 279 ? 3.201 6.25 -25.766 1 79 279 PRO B C 1
ATOM 7896 O O . PRO B 1 279 ? 3.648 7 -24.891 1 79 279 PRO B O 1
ATOM 7899 N N . THR B 1 280 ? 2.037 5.758 -25.688 1 72.12 280 THR B N 1
ATOM 7900 C CA . THR B 1 280 ? 1.115 6.109 -24.609 1 72.12 280 THR B CA 1
ATOM 7901 C C . THR B 1 280 ? 1.25 5.137 -23.438 1 72.12 280 THR B C 1
ATOM 7903 O O . THR B 1 280 ? 0.949 5.488 -22.297 1 72.12 280 THR B O 1
ATOM 7906 N N . GLU B 1 281 ? 1.61 4 -23.688 1 80.88 281 GLU B N 1
ATOM 7907 C CA . GLU B 1 281 ? 1.836 2.953 -22.688 1 80.88 281 GLU B CA 1
ATOM 7908 C C . GLU B 1 281 ? 3.127 2.189 -22.984 1 80.88 281 GLU B C 1
ATOM 7910 O O . GLU B 1 281 ? 3.143 1.279 -23.812 1 80.88 281 GLU B O 1
ATOM 7915 N N . GLU B 1 282 ? 4.039 2.42 -22.219 1 87.31 282 GLU B N 1
ATOM 7916 C CA . GLU B 1 282 ? 5.383 1.925 -22.5 1 87.31 282 GLU B CA 1
ATOM 7917 C C . GLU B 1 282 ? 5.426 0.399 -22.484 1 87.31 282 GLU B C 1
ATOM 7919 O O . GLU B 1 282 ? 4.57 -0.24 -21.859 1 87.31 282 GLU B O 1
ATOM 7924 N N . GLY B 1 283 ? 6.336 -0.217 -23.219 1 93.88 283 GLY B N 1
ATOM 7925 C CA . GLY B 1 283 ? 6.66 -1.634 -23.297 1 93.88 283 GLY B CA 1
ATOM 7926 C C . GLY B 1 283 ? 8.133 -1.898 -23.531 1 93.88 283 GLY B C 1
ATOM 7927 O O . GLY B 1 283 ? 8.898 -0.975 -23.812 1 93.88 283 GLY B O 1
ATOM 7928 N N . ILE B 1 284 ? 8.539 -3.109 -23.359 1 96.81 284 ILE B N 1
ATOM 7929 C CA . ILE B 1 284 ? 9.953 -3.459 -23.5 1 96.81 284 ILE B CA 1
ATOM 7930 C C . ILE B 1 284 ? 10.422 -3.158 -24.922 1 96.81 284 ILE B C 1
ATOM 7932 O O . ILE B 1 284 ? 11.461 -2.529 -25.125 1 96.81 284 ILE B O 1
ATOM 7936 N N . TYR B 1 285 ? 9.633 -3.609 -25.922 1 96.94 285 TYR B N 1
ATOM 7937 C CA . TYR B 1 285 ? 9.984 -3.41 -27.328 1 96.94 285 TYR B CA 1
ATOM 7938 C C . TYR B 1 285 ? 10.016 -1.928 -27.672 1 96.94 285 TYR B C 1
ATOM 7940 O O . TYR B 1 285 ? 10.969 -1.447 -28.297 1 96.94 285 TYR B O 1
ATOM 7948 N N . TYR B 1 286 ? 8.984 -1.249 -27.328 1 95.88 286 TYR B N 1
ATOM 7949 C CA . TYR B 1 286 ? 8.93 0.185 -27.594 1 95.88 286 TYR B CA 1
ATOM 7950 C C . TYR B 1 286 ? 10.133 0.897 -26.969 1 95.88 286 TYR B C 1
ATOM 7952 O O . TYR B 1 286 ? 10.781 1.711 -27.625 1 95.88 286 TYR B O 1
ATOM 7960 N N . ASN B 1 287 ? 10.367 0.621 -25.688 1 95.19 287 ASN B N 1
ATOM 7961 C CA . ASN B 1 287 ? 11.477 1.244 -24.969 1 95.19 287 ASN B CA 1
ATOM 7962 C C . ASN B 1 287 ? 12.812 0.916 -25.625 1 95.19 287 ASN B C 1
ATOM 7964 O O . ASN B 1 287 ? 13.727 1.749 -25.656 1 95.19 287 ASN B O 1
ATOM 7968 N N . PHE B 1 288 ? 12.938 -0.292 -26.094 1 96.38 288 PHE B N 1
ATOM 7969 C CA . PHE B 1 288 ? 14.141 -0.711 -26.812 1 96.38 288 PHE B CA 1
ATOM 7970 C C . PHE B 1 288 ? 14.359 0.153 -28.047 1 96.38 288 PHE B C 1
ATOM 7972 O O . PHE B 1 288 ? 15.469 0.649 -28.266 1 96.38 288 PHE B O 1
ATOM 7979 N N . CYS B 1 289 ? 13.305 0.284 -28.875 1 95.56 289 CYS B N 1
ATOM 7980 C CA . CYS B 1 289 ? 13.391 1.088 -30.094 1 95.56 289 CYS B CA 1
ATOM 7981 C C . CYS B 1 289 ? 13.789 2.523 -29.766 1 95.56 289 CYS B C 1
ATOM 7983 O O . CYS B 1 289 ? 14.648 3.098 -30.422 1 95.56 289 CYS B O 1
ATOM 7985 N N . LYS B 1 290 ? 13.164 3.012 -28.781 1 92.62 290 LYS B N 1
ATOM 7986 C CA . LYS B 1 290 ? 13.438 4.383 -28.359 1 92.62 290 LYS B CA 1
ATOM 7987 C C . LYS B 1 290 ? 14.883 4.543 -27.906 1 92.62 290 LYS B C 1
ATOM 7989 O O . LYS B 1 290 ? 15.57 5.477 -28.328 1 92.62 290 LYS B O 1
ATOM 7994 N N . ALA B 1 291 ? 15.383 3.666 -27.094 1 93.25 291 ALA B N 1
ATOM 7995 C CA . ALA B 1 291 ? 16.703 3.74 -26.484 1 93.25 291 ALA B CA 1
ATOM 7996 C C . ALA B 1 291 ? 17.797 3.516 -27.531 1 93.25 291 ALA B C 1
ATOM 7998 O O . ALA B 1 291 ? 18.891 4.074 -27.438 1 93.25 291 ALA B O 1
ATOM 7999 N N . HIS B 1 292 ? 17.531 2.725 -28.594 1 94.94 292 HIS B N 1
ATOM 8000 C CA . HIS B 1 292 ? 18.531 2.34 -29.578 1 94.94 292 HIS B CA 1
ATOM 8001 C C . HIS B 1 292 ? 18.312 3.068 -30.906 1 94.94 292 HIS B C 1
ATOM 8003 O O . HIS B 1 292 ? 19 2.793 -31.891 1 94.94 292 HIS B O 1
ATOM 8009 N N . GLY B 1 293 ? 17.297 3.912 -30.953 1 92.62 293 GLY B N 1
ATOM 8010 C CA . GLY B 1 293 ? 17.031 4.688 -32.156 1 92.62 293 GLY B CA 1
ATOM 8011 C C . GLY B 1 293 ? 16.516 3.85 -33.312 1 92.62 293 GLY B C 1
ATOM 8012 O O . GLY B 1 293 ? 16.844 4.102 -34.469 1 92.62 293 GLY B O 1
ATOM 8013 N N . GLN B 1 294 ? 15.859 2.756 -33 1 93.75 294 GLN B N 1
ATOM 8014 C CA . GLN B 1 294 ? 15.273 1.896 -34.031 1 93.75 294 GLN B CA 1
ATOM 8015 C C . GLN B 1 294 ? 13.844 2.32 -34.344 1 93.75 294 GLN B C 1
ATOM 8017 O O . GLN B 1 294 ? 13.188 2.982 -33.562 1 93.75 294 GLN B O 1
ATOM 8022 N N . GLU B 1 295 ? 13.398 1.936 -35.5 1 93.38 295 GLU B N 1
ATOM 8023 C CA . GLU B 1 295 ? 12.031 2.242 -35.906 1 93.38 295 GLU B CA 1
ATOM 8024 C C . GLU B 1 295 ? 11.016 1.417 -35.125 1 93.38 295 GLU B C 1
ATOM 8026 O O . GLU B 1 295 ? 11.117 0.189 -35.062 1 93.38 295 GLU B O 1
ATOM 8031 N N . TYR B 1 296 ? 10.141 2.084 -34.531 1 94.81 296 TYR B N 1
ATOM 8032 C CA . TYR B 1 296 ? 9.047 1.421 -33.812 1 94.81 296 TYR B CA 1
ATOM 8033 C C . TYR B 1 296 ? 7.902 1.103 -34.781 1 94.81 296 TYR B C 1
ATOM 8035 O O . TYR B 1 296 ? 7.461 1.967 -35.531 1 94.81 296 TYR B O 1
ATOM 8043 N N . LEU B 1 297 ? 7.422 -0.135 -34.781 1 94.5 297 LEU B N 1
ATOM 8044 C CA . LEU B 1 297 ? 6.242 -0.556 -35.531 1 94.5 297 LEU B CA 1
ATOM 8045 C C . LEU B 1 297 ? 5.129 -0.998 -34.594 1 94.5 297 LEU B C 1
ATOM 8047 O O . LEU B 1 297 ? 5.328 -1.883 -33.75 1 94.5 297 LEU B O 1
ATOM 8051 N N . ASP B 1 298 ? 4.008 -0.387 -34.719 1 91.56 298 ASP B N 1
ATOM 8052 C CA . ASP B 1 298 ? 2.875 -0.861 -33.938 1 91.56 298 ASP B CA 1
ATOM 8053 C C . ASP B 1 298 ? 2.307 -2.154 -34.531 1 91.56 298 ASP B C 1
ATOM 8055 O O . ASP B 1 298 ? 2.836 -2.688 -35.5 1 91.56 298 ASP B O 1
ATOM 8059 N N . PHE B 1 299 ? 1.341 -2.688 -33.906 1 87.94 299 PHE B N 1
ATOM 8060 C CA . PHE B 1 299 ? 0.798 -3.99 -34.281 1 87.94 299 PHE B CA 1
ATOM 8061 C C . PHE B 1 299 ? 0.303 -3.986 -35.719 1 87.94 299 PHE B C 1
ATOM 8063 O O . PHE B 1 299 ? 0.568 -4.922 -36.469 1 87.94 299 PHE B O 1
ATOM 8070 N N . SER B 1 300 ? -0.389 -2.924 -36.062 1 86.81 300 SER B N 1
ATOM 8071 C CA . SER B 1 300 ? -0.961 -2.83 -37.406 1 86.81 300 SER B CA 1
ATOM 8072 C C . SER B 1 300 ? 0.13 -2.807 -38.469 1 86.81 300 SER B C 1
ATOM 8074 O O . SER B 1 300 ? 0.03 -3.5 -39.5 1 86.81 300 SER B O 1
ATOM 8076 N N . ALA B 1 301 ? 1.093 -2.082 -38.219 1 89.5 301 ALA B N 1
ATOM 8077 C CA . ALA B 1 301 ? 2.207 -1.975 -39.156 1 89.5 301 ALA B CA 1
ATOM 8078 C C . ALA B 1 301 ? 2.979 -3.289 -39.25 1 89.5 301 ALA B C 1
ATOM 8080 O O . ALA B 1 301 ? 3.396 -3.701 -40.344 1 89.5 301 ALA B O 1
ATOM 8081 N N . ALA B 1 302 ? 3.213 -3.898 -38.156 1 92 302 ALA B N 1
ATOM 8082 C CA . ALA B 1 302 ? 3.93 -5.168 -38.125 1 92 302 ALA B CA 1
ATOM 8083 C C . ALA B 1 302 ? 3.145 -6.273 -38.812 1 92 302 ALA B C 1
ATOM 8085 O O . ALA B 1 302 ? 3.723 -7.109 -39.5 1 92 302 ALA B O 1
ATOM 8086 N N . LYS B 1 303 ? 1.877 -6.262 -38.562 1 88.88 303 LYS B N 1
ATOM 8087 C CA . LYS B 1 303 ? 0.995 -7.254 -39.188 1 88.88 303 LYS B CA 1
ATOM 8088 C C . LYS B 1 303 ? 1.05 -7.176 -40.719 1 88.88 303 LYS B C 1
ATOM 8090 O O . LYS B 1 303 ? 1.028 -8.203 -41.375 1 88.88 303 LYS B O 1
ATOM 8095 N N . LYS B 1 304 ? 1.095 -5.969 -41.219 1 88.06 304 LYS B N 1
ATOM 8096 C CA . LYS B 1 304 ? 1.154 -5.754 -42.656 1 88.06 304 LYS B CA 1
ATOM 8097 C C . LYS B 1 304 ? 2.434 -6.336 -43.25 1 88.06 304 LYS B C 1
ATOM 8099 O O . LYS B 1 304 ? 2.445 -6.785 -44.406 1 88.06 304 LYS B O 1
ATOM 8104 N N . LYS B 1 305 ? 3.393 -6.422 -42.5 1 90.38 305 LYS B N 1
ATOM 8105 C CA . LYS B 1 305 ? 4.695 -6.871 -42.969 1 90.38 305 LYS B CA 1
ATOM 8106 C C . LYS B 1 305 ? 4.906 -8.352 -42.688 1 90.38 305 LYS B C 1
ATOM 8108 O O . LYS B 1 305 ? 5.844 -8.969 -43.188 1 90.38 305 LYS B O 1
ATOM 8113 N N . SER B 1 306 ? 4.086 -8.891 -41.875 1 89.31 306 SER B N 1
ATOM 8114 C CA . SER B 1 306 ? 4.164 -10.289 -41.5 1 89.31 306 SER B CA 1
ATOM 8115 C C . SER B 1 306 ? 2.777 -10.93 -41.438 1 89.31 306 SER B C 1
ATOM 8117 O O . SER B 1 306 ? 2.137 -11.125 -42.469 1 89.31 306 SER B O 1
ATOM 8119 N N . SER B 1 307 ? 2.34 -11.438 -40.312 1 82.44 307 SER B N 1
ATOM 8120 C CA . SER B 1 307 ? 1.005 -11.977 -40.062 1 82.44 307 SER B CA 1
ATOM 8121 C C . SER B 1 307 ? 0.51 -11.609 -38.656 1 82.44 307 SER B C 1
ATOM 8123 O O . SER B 1 307 ? 1.28 -11.109 -37.844 1 82.44 307 SER B O 1
ATOM 8125 N N . TYR B 1 308 ? -0.683 -11.789 -38.531 1 77.75 308 TYR B N 1
ATOM 8126 C CA . TYR B 1 308 ? -1.291 -11.516 -37.25 1 77.75 308 TYR B CA 1
ATOM 8127 C C . TYR B 1 308 ? -0.576 -12.281 -36.125 1 77.75 308 TYR B C 1
ATOM 8129 O O . TYR B 1 308 ? -0.299 -11.727 -35.062 1 77.75 308 TYR B O 1
ATOM 8137 N N . GLU B 1 309 ? -0.212 -13.484 -36.469 1 74.88 309 GLU B N 1
ATOM 8138 C CA . GLU B 1 309 ? 0.339 -14.375 -35.438 1 74.88 309 GLU B CA 1
ATOM 8139 C C . GLU B 1 309 ? 1.826 -14.117 -35.219 1 74.88 309 GLU B C 1
ATOM 8141 O O . GLU B 1 309 ? 2.346 -14.328 -34.125 1 74.88 309 GLU B O 1
ATOM 8146 N N . THR B 1 310 ? 2.498 -13.578 -36.219 1 86.12 310 THR B N 1
ATOM 8147 C CA . THR B 1 310 ? 3.951 -13.477 -36.156 1 86.12 310 THR B CA 1
ATOM 8148 C C . THR B 1 310 ? 4.387 -12.016 -36.062 1 86.12 310 THR B C 1
ATOM 8150 O O . THR B 1 310 ? 5.574 -11.711 -36.156 1 86.12 310 THR B O 1
ATOM 8153 N N . ALA B 1 311 ? 3.428 -11.195 -35.844 1 90.5 311 ALA B N 1
ATOM 8154 C CA . ALA B 1 311 ? 3.711 -9.766 -35.875 1 90.5 311 ALA B CA 1
ATOM 8155 C C . ALA B 1 311 ? 4.754 -9.391 -34.844 1 90.5 311 ALA B C 1
ATOM 8157 O O . ALA B 1 311 ? 5.727 -8.695 -35.125 1 90.5 311 ALA B O 1
ATOM 8158 N N . PHE B 1 312 ? 4.598 -9.828 -33.656 1 91.38 312 PHE B N 1
ATOM 8159 C CA . PHE B 1 312 ? 5.5 -9.445 -32.594 1 91.38 312 PHE B CA 1
ATOM 8160 C C . PHE B 1 312 ? 6.871 -10.078 -32.781 1 91.38 312 PHE B C 1
ATOM 8162 O O . PHE B 1 312 ? 7.895 -9.445 -32.5 1 91.38 312 PHE B O 1
ATOM 8169 N N . SER B 1 313 ? 6.914 -11.32 -33.188 1 90.56 313 SER B N 1
ATOM 8170 C CA . SER B 1 313 ? 8.18 -11.984 -33.469 1 90.56 313 SER B CA 1
ATOM 8171 C C . SER B 1 313 ? 8.938 -11.266 -34.594 1 90.56 313 SER B C 1
ATOM 8173 O O . SER B 1 313 ? 10.164 -11.141 -34.531 1 90.56 313 SER B O 1
ATOM 8175 N N . TYR B 1 314 ? 8.211 -10.836 -35.5 1 93.81 314 TYR B N 1
ATOM 8176 C CA . TYR B 1 314 ? 8.805 -10.133 -36.625 1 93.81 314 TYR B CA 1
ATOM 8177 C C . TYR B 1 314 ? 9.516 -8.859 -36.188 1 93.81 314 TYR B C 1
ATOM 8179 O O . TYR B 1 314 ? 10.672 -8.633 -36.531 1 93.81 314 TYR B O 1
ATOM 8187 N N . VAL B 1 315 ? 8.828 -8.094 -35.406 1 95.75 315 VAL B N 1
ATOM 8188 C CA . VAL B 1 315 ? 9.398 -6.805 -35.031 1 95.75 315 VAL B CA 1
ATOM 8189 C C . VAL B 1 315 ? 10.594 -7.02 -34.094 1 95.75 315 VAL B C 1
ATOM 8191 O O . VAL B 1 315 ? 11.547 -6.242 -34.125 1 95.75 315 VAL B O 1
ATOM 8194 N N . CYS B 1 316 ? 10.539 -7.953 -33.219 1 95.38 316 CYS B N 1
ATOM 8195 C CA . CYS B 1 316 ? 11.656 -8.258 -32.344 1 95.38 316 CYS B CA 1
ATOM 8196 C C . CYS B 1 316 ? 12.859 -8.758 -33.125 1 95.38 316 CYS B C 1
ATOM 8198 O O . CYS B 1 316 ? 13.992 -8.359 -32.875 1 95.38 316 CYS B O 1
ATOM 8200 N N . GLY B 1 317 ? 12.555 -9.641 -34.062 1 94.12 317 GLY B N 1
ATOM 8201 C CA . GLY B 1 317 ? 13.617 -10.125 -34.938 1 94.12 317 GLY B CA 1
ATOM 8202 C C . GLY B 1 317 ? 14.273 -9.023 -35.75 1 94.12 317 GLY B C 1
ATOM 8203 O O . GLY B 1 317 ? 15.492 -9.008 -35.906 1 94.12 317 GLY B O 1
ATOM 8204 N N . LYS B 1 318 ? 13.461 -8.203 -36.219 1 95.5 318 LYS B N 1
ATOM 8205 C CA . LYS B 1 318 ? 13.93 -7.086 -37.031 1 95.5 318 LYS B CA 1
ATOM 8206 C C . LYS B 1 318 ? 14.906 -6.211 -36.25 1 95.5 318 LYS B C 1
ATOM 8208 O O . LYS B 1 318 ? 16.016 -5.922 -36.719 1 95.5 318 LYS B O 1
ATOM 8213 N N . VAL B 1 319 ? 14.539 -5.824 -35.062 1 95.5 319 VAL B N 1
ATOM 8214 C CA . VAL B 1 319 ? 15.375 -4.91 -34.312 1 95.5 319 VAL B CA 1
ATOM 8215 C C . VAL B 1 319 ? 16.641 -5.633 -33.812 1 95.5 319 VAL B C 1
ATOM 8217 O O . VAL B 1 319 ? 17.703 -5.023 -33.688 1 95.5 319 VAL B O 1
ATOM 8220 N N . MET B 1 320 ? 16.531 -6.871 -33.594 1 93.5 320 MET B N 1
ATOM 8221 C CA . MET B 1 320 ? 17.688 -7.66 -33.156 1 93.5 320 MET B CA 1
ATOM 8222 C C . MET B 1 320 ? 18.734 -7.727 -34.281 1 93.5 320 MET B C 1
ATOM 8224 O O . MET B 1 320 ? 19.938 -7.703 -34.031 1 93.5 320 MET B O 1
ATOM 8228 N N . LEU B 1 321 ? 18.266 -7.797 -35.438 1 92.81 321 LEU B N 1
ATOM 8229 C CA . LEU B 1 321 ? 19.125 -7.871 -36.594 1 92.81 321 LEU B CA 1
ATOM 8230 C C . LEU B 1 321 ? 19.75 -6.508 -36.906 1 92.81 321 LEU B C 1
ATOM 8232 O O . LEU B 1 321 ? 20.906 -6.426 -37.312 1 92.81 321 LEU B O 1
ATOM 8236 N N . GLU B 1 322 ? 19 -5.523 -36.656 1 94.62 322 GLU B N 1
ATOM 8237 C CA . GLU B 1 322 ? 19.406 -4.176 -37.031 1 94.62 322 GLU B CA 1
ATOM 8238 C C . GLU B 1 322 ? 20.281 -3.533 -35.969 1 94.62 322 GLU B C 1
ATOM 8240 O O . GLU B 1 322 ? 21.016 -2.576 -36.25 1 94.62 322 GLU B O 1
ATOM 8245 N N . THR B 1 323 ? 20.234 -4.066 -34.75 1 94.06 323 THR B N 1
ATOM 8246 C CA . THR B 1 323 ? 20.984 -3.465 -33.656 1 94.06 323 THR B CA 1
ATOM 8247 C C . THR B 1 323 ? 22.344 -4.129 -33.5 1 94.06 323 THR B C 1
ATOM 8249 O O . THR B 1 323 ? 22.438 -5.352 -33.375 1 94.06 323 THR B O 1
ATOM 8252 N N . THR B 1 324 ? 23.438 -3.281 -33.5 1 89.81 324 THR B N 1
ATOM 8253 C CA . THR B 1 324 ? 24.797 -3.824 -33.406 1 89.81 324 THR B CA 1
ATOM 8254 C C . THR B 1 324 ? 25.344 -3.689 -32 1 89.81 324 THR B C 1
ATOM 8256 O O . THR B 1 324 ? 26.156 -4.5 -31.578 1 89.81 324 THR B O 1
ATOM 8259 N N . GLU B 1 325 ? 24.953 -2.717 -31.375 1 92.81 325 GLU B N 1
ATOM 8260 C CA . GLU B 1 325 ? 25.375 -2.492 -29.984 1 92.81 325 GLU B CA 1
ATOM 8261 C C . GLU B 1 325 ? 24.172 -2.354 -29.062 1 92.81 325 GLU B C 1
ATOM 8263 O O . GLU B 1 325 ? 23.328 -1.479 -29.25 1 92.81 325 GLU B O 1
ATOM 8268 N N . PHE B 1 326 ? 24.188 -3.172 -28.062 1 94.25 326 PHE B N 1
ATOM 8269 C CA . PHE B 1 326 ? 23.047 -3.176 -27.141 1 94.25 326 PHE B CA 1
ATOM 8270 C C . PHE B 1 326 ? 23.375 -2.389 -25.875 1 94.25 326 PHE B C 1
ATOM 8272 O O . PHE B 1 326 ? 24.438 -2.578 -25.281 1 94.25 326 PHE B O 1
ATOM 8279 N N . HIS B 1 327 ? 22.5 -1.473 -25.5 1 94.25 327 HIS B N 1
ATOM 8280 C CA . HIS B 1 327 ? 22.609 -0.706 -24.266 1 94.25 327 HIS B CA 1
ATOM 8281 C C . HIS B 1 327 ? 21.828 -1.365 -23.141 1 94.25 327 HIS B C 1
ATOM 8283 O O . HIS B 1 327 ? 20.703 -1.842 -23.359 1 94.25 327 HIS B O 1
ATOM 8289 N N . GLN B 1 328 ? 22.484 -1.439 -22.031 1 95.06 328 GLN B N 1
ATOM 8290 C CA . GLN B 1 328 ? 21.797 -1.954 -20.859 1 95.06 328 GLN B CA 1
ATOM 8291 C C . GLN B 1 328 ? 20.625 -1.056 -20.469 1 95.06 328 GLN B C 1
ATOM 8293 O O . GLN B 1 328 ? 20.766 0.166 -20.391 1 95.06 328 GLN B O 1
ATOM 8298 N N . MET B 1 329 ? 19.484 -1.63 -20.219 1 96.69 329 MET B N 1
ATOM 8299 C CA . MET B 1 329 ? 18.312 -0.847 -19.891 1 96.69 329 MET B CA 1
ATOM 8300 C C . MET B 1 329 ? 17.781 -1.232 -18.5 1 96.69 329 MET B C 1
ATOM 8302 O O . MET B 1 329 ? 17.203 -0.401 -17.797 1 96.69 329 MET B O 1
ATOM 8306 N N . TYR B 1 330 ? 17.906 -2.469 -18.141 1 97.75 330 TYR B N 1
ATOM 8307 C CA . TYR B 1 330 ? 17.422 -2.99 -16.859 1 97.75 330 TYR B CA 1
ATOM 8308 C C . TYR B 1 330 ? 18.484 -3.842 -16.172 1 97.75 330 TYR B C 1
ATOM 8310 O O . TYR B 1 330 ? 19.453 -4.266 -16.812 1 97.75 330 TYR B O 1
ATOM 8318 N N . ASP B 1 331 ? 18.312 -4.043 -14.852 1 97.75 331 ASP B N 1
ATOM 8319 C CA . ASP B 1 331 ? 19.203 -4.934 -14.109 1 97.75 331 ASP B CA 1
ATOM 8320 C C . ASP B 1 331 ? 18.641 -6.352 -14.047 1 97.75 331 ASP B C 1
ATOM 8322 O O . ASP B 1 331 ? 19.391 -7.324 -13.953 1 97.75 331 ASP B O 1
ATOM 8326 N N . ILE B 1 332 ? 17.344 -6.461 -14.039 1 97.94 332 ILE B N 1
ATOM 8327 C CA . ILE B 1 332 ? 16.641 -7.734 -13.992 1 97.94 332 ILE B CA 1
ATOM 8328 C C . ILE B 1 332 ? 15.344 -7.633 -14.773 1 97.94 332 ILE B C 1
ATOM 8330 O O . ILE B 1 332 ? 14.641 -6.621 -14.703 1 97.94 332 ILE B O 1
ATOM 8334 N N . ILE B 1 333 ? 15.008 -8.648 -15.562 1 98.44 333 ILE B N 1
ATOM 8335 C CA . ILE B 1 333 ? 13.75 -8.711 -16.297 1 98.44 333 ILE B CA 1
ATOM 8336 C C . ILE B 1 333 ? 13.008 -10 -15.945 1 98.44 333 ILE B C 1
ATOM 8338 O O . ILE B 1 333 ? 13.586 -11.086 -16 1 98.44 333 ILE B O 1
ATOM 8342 N N . LEU B 1 334 ? 11.82 -9.898 -15.5 1 98.44 334 LEU B N 1
ATOM 8343 C CA . LEU B 1 334 ? 10.922 -11.016 -15.219 1 98.44 334 LEU B CA 1
ATOM 8344 C C . LEU B 1 334 ? 9.844 -11.133 -16.297 1 98.44 334 LEU B C 1
ATOM 8346 O O . LEU B 1 334 ? 9.102 -10.188 -16.531 1 98.44 334 LEU B O 1
ATOM 8350 N N . VAL B 1 335 ? 9.758 -12.25 -16.938 1 97 335 VAL B N 1
ATOM 8351 C CA . VAL B 1 335 ? 8.805 -12.469 -18.016 1 97 335 VAL B CA 1
ATOM 8352 C C . VAL B 1 335 ? 7.754 -13.492 -17.578 1 97 335 VAL B C 1
ATOM 8354 O O . VAL B 1 335 ? 8.086 -14.641 -17.266 1 97 335 VAL B O 1
ATOM 8357 N N . ASP B 1 336 ? 6.527 -13.07 -17.531 1 94.25 336 ASP B N 1
ATOM 8358 C CA . ASP B 1 336 ? 5.43 -13.992 -17.234 1 94.25 336 ASP B CA 1
ATOM 8359 C C . ASP B 1 336 ? 4.828 -14.555 -18.516 1 94.25 336 ASP B C 1
ATOM 8361 O O . ASP B 1 336 ? 4.906 -13.914 -19.578 1 94.25 336 ASP B O 1
ATOM 8365 N N . GLU B 1 337 ? 4.328 -15.719 -18.469 1 89.38 337 GLU B N 1
ATOM 8366 C CA . GLU B 1 337 ? 3.734 -16.422 -19.594 1 89.38 337 GLU B CA 1
ATOM 8367 C C . GLU B 1 337 ? 4.656 -16.375 -20.812 1 89.38 337 GLU B C 1
ATOM 8369 O O . GLU B 1 337 ? 4.238 -15.977 -21.906 1 89.38 337 GLU B O 1
ATOM 8374 N N . ALA B 1 338 ? 5.824 -16.797 -20.672 1 91.19 338 ALA B N 1
ATOM 8375 C CA . ALA B 1 338 ? 6.891 -16.703 -21.672 1 91.19 338 ALA B CA 1
ATOM 8376 C C . ALA B 1 338 ? 6.551 -17.516 -22.922 1 91.19 338 ALA B C 1
ATOM 8378 O O . ALA B 1 338 ? 7.086 -17.25 -24 1 91.19 338 ALA B O 1
ATOM 8379 N N . GLN B 1 339 ? 5.617 -18.5 -22.766 1 84.5 339 GLN B N 1
ATOM 8380 C CA . GLN B 1 339 ? 5.262 -19.312 -23.906 1 84.5 339 GLN B CA 1
ATOM 8381 C C . GLN B 1 339 ? 4.539 -18.5 -24.969 1 84.5 339 GLN B C 1
ATOM 8383 O O . GLN B 1 339 ? 4.383 -18.938 -26.109 1 84.5 339 GLN B O 1
ATOM 8388 N N . ASP B 1 340 ? 4.141 -17.359 -24.625 1 83.75 340 ASP B N 1
ATOM 8389 C CA . ASP B 1 340 ? 3.422 -16.5 -25.547 1 83.75 340 ASP B CA 1
ATOM 8390 C C . ASP B 1 340 ? 4.391 -15.672 -26.391 1 83.75 340 ASP B C 1
ATOM 8392 O O . ASP B 1 340 ? 3.979 -14.977 -27.328 1 83.75 340 ASP B O 1
ATOM 8396 N N . PHE B 1 341 ? 5.656 -15.828 -26.141 1 88.88 341 PHE B N 1
ATOM 8397 C CA . PHE B 1 341 ? 6.633 -14.992 -26.828 1 88.88 341 PHE B CA 1
ATOM 8398 C C . PHE B 1 341 ? 7.547 -15.844 -27.703 1 88.88 341 PHE B C 1
ATOM 8400 O O . PHE B 1 341 ? 7.723 -17.031 -27.453 1 88.88 341 PHE B O 1
ATOM 8407 N N . SER B 1 342 ? 8.07 -15.203 -28.703 1 86.25 342 SER B N 1
ATOM 8408 C CA . SER B 1 342 ? 9.078 -15.828 -29.562 1 86.25 342 SER B CA 1
ATOM 8409 C C . SER B 1 342 ? 10.445 -15.805 -28.891 1 86.25 342 SER B C 1
ATOM 8411 O O . SER B 1 342 ? 10.664 -15.062 -27.938 1 86.25 342 SER B O 1
ATOM 8413 N N . SER B 1 343 ? 11.297 -16.609 -29.406 1 89.62 343 SER B N 1
ATOM 8414 C CA . SER B 1 343 ? 12.68 -16.641 -28.938 1 89.62 343 SER B CA 1
ATOM 8415 C C . SER B 1 343 ? 13.344 -15.273 -29.125 1 89.62 343 SER B C 1
ATOM 8417 O O . SER B 1 343 ? 14.18 -14.875 -28.312 1 89.62 343 SER B O 1
ATOM 8419 N N . ASP B 1 344 ? 12.906 -14.586 -30.156 1 92.25 344 ASP B N 1
ATOM 8420 C CA . ASP B 1 344 ? 13.508 -13.289 -30.453 1 92.25 344 ASP B CA 1
ATOM 8421 C C . ASP B 1 344 ? 13.242 -12.289 -29.328 1 92.25 344 ASP B C 1
ATOM 8423 O O . ASP B 1 344 ? 14.102 -11.469 -29 1 92.25 344 ASP B O 1
ATOM 8427 N N . PHE B 1 345 ? 12.117 -12.359 -28.812 1 95.38 345 PHE B N 1
ATOM 8428 C CA . PHE B 1 345 ? 11.797 -11.445 -27.719 1 95.38 345 PHE B CA 1
ATOM 8429 C C . PHE B 1 345 ? 12.641 -11.75 -26.484 1 95.38 345 PHE B C 1
ATOM 8431 O O . PHE B 1 345 ? 13.141 -10.844 -25.828 1 95.38 345 PHE B O 1
ATOM 8438 N N . LEU B 1 346 ? 12.773 -12.969 -26.156 1 95.31 346 LEU B N 1
ATOM 8439 C CA . LEU B 1 346 ? 13.586 -13.359 -25 1 95.31 346 LEU B CA 1
ATOM 8440 C C . LEU B 1 346 ? 15.047 -12.961 -25.203 1 95.31 346 LEU B C 1
ATOM 8442 O O . LEU B 1 346 ? 15.711 -12.539 -24.266 1 95.31 346 LEU B O 1
ATOM 8446 N N . LYS B 1 347 ? 15.5 -13.141 -26.422 1 94.69 347 LYS B N 1
ATOM 8447 C CA . LYS B 1 347 ? 16.859 -12.703 -26.75 1 94.69 347 LYS B CA 1
ATOM 8448 C C . LYS B 1 347 ? 17.016 -11.195 -26.562 1 94.69 347 LYS B C 1
ATOM 8450 O O . LYS B 1 347 ? 18.047 -10.734 -26.078 1 94.69 347 LYS B O 1
ATOM 8455 N N . LEU B 1 348 ? 16.031 -10.531 -27.016 1 96.38 348 LEU B N 1
ATOM 8456 C CA . LEU B 1 348 ? 16.031 -9.086 -26.844 1 96.38 348 LEU B CA 1
ATOM 8457 C C . LEU B 1 348 ? 16.141 -8.719 -25.375 1 96.38 348 LEU B C 1
ATOM 8459 O O . LEU B 1 348 ? 16.953 -7.859 -25 1 96.38 348 LEU B O 1
ATOM 8463 N N . CYS B 1 349 ? 15.352 -9.32 -24.5 1 97.62 349 CYS B N 1
ATOM 8464 C CA . CYS B 1 349 ? 15.406 -9.086 -23.062 1 97.62 349 CYS B CA 1
ATOM 8465 C C . CYS B 1 349 ? 16.797 -9.398 -22.516 1 97.62 349 CYS B C 1
ATOM 8467 O O . CYS B 1 349 ? 17.312 -8.664 -21.672 1 97.62 349 CYS B O 1
ATOM 8469 N N . TYR B 1 350 ? 17.359 -10.492 -23.031 1 96.69 350 TYR B N 1
ATOM 8470 C CA . TYR B 1 350 ? 18.688 -10.945 -22.609 1 96.69 350 TYR B CA 1
ATOM 8471 C C . TYR B 1 350 ? 19.75 -9.898 -22.922 1 96.69 350 TYR B C 1
ATOM 8473 O O . TYR B 1 350 ? 20.625 -9.625 -22.109 1 96.69 350 TYR B O 1
ATOM 8481 N N . GLU B 1 351 ? 19.641 -9.297 -24.016 1 95.44 351 GLU B N 1
ATOM 8482 C CA . GLU B 1 351 ? 20.688 -8.422 -24.516 1 95.44 351 GLU B CA 1
ATOM 8483 C C . GLU B 1 351 ? 20.656 -7.059 -23.828 1 95.44 351 GLU B C 1
ATOM 8485 O O . GLU B 1 351 ? 21.672 -6.359 -23.766 1 95.44 351 GLU B O 1
ATOM 8490 N N . ILE B 1 352 ? 19.562 -6.684 -23.266 1 97.19 352 ILE B N 1
ATOM 8491 C CA . ILE B 1 352 ? 19.469 -5.355 -22.672 1 97.19 352 ILE B CA 1
ATOM 8492 C C . ILE B 1 352 ? 19.734 -5.438 -21.172 1 97.19 352 ILE B C 1
ATOM 8494 O O . ILE B 1 352 ? 19.438 -4.496 -20.438 1 97.19 352 ILE B O 1
ATOM 8498 N N . LEU B 1 353 ? 20.203 -6.535 -20.703 1 97.56 353 LEU B N 1
ATOM 8499 C CA . LEU B 1 353 ? 20.688 -6.73 -19.344 1 97.56 353 LEU B CA 1
ATOM 8500 C C . LEU B 1 353 ? 22.203 -6.527 -19.281 1 97.56 353 LEU B C 1
ATOM 8502 O O . LEU B 1 353 ? 22.875 -6.512 -20.312 1 97.56 353 LEU B O 1
ATOM 8506 N N . PRO B 1 354 ? 22.734 -6.312 -18.047 1 96.06 354 PRO B N 1
ATOM 8507 C CA . PRO B 1 354 ? 24.188 -6.145 -17.938 1 96.06 354 PRO B CA 1
ATOM 8508 C C . PRO B 1 354 ? 24.953 -7.355 -18.453 1 96.06 354 PRO B C 1
ATOM 8510 O O . PRO B 1 354 ? 24.547 -8.5 -18.234 1 96.06 354 PRO B O 1
ATOM 8513 N N . ASN B 1 355 ? 26.094 -7.168 -19.047 1 91 355 ASN B N 1
ATOM 8514 C CA . ASN B 1 355 ? 26.891 -8.227 -19.656 1 91 355 ASN B CA 1
ATOM 8515 C C . ASN B 1 355 ? 27.391 -9.219 -18.609 1 91 355 ASN B C 1
ATOM 8517 O O . ASN B 1 355 ? 27.516 -10.414 -18.875 1 91 355 ASN B O 1
ATOM 8521 N N . ASN B 1 356 ? 27.594 -8.758 -17.422 1 91.44 356 ASN B N 1
ATOM 8522 C CA . ASN B 1 356 ? 28.172 -9.609 -16.391 1 91.44 356 ASN B CA 1
ATOM 8523 C C . ASN B 1 356 ? 27.094 -10.289 -15.547 1 91.44 356 ASN B C 1
ATOM 8525 O O . ASN B 1 356 ? 27.391 -11.234 -14.812 1 91.44 356 ASN B O 1
ATOM 8529 N N . LYS B 1 357 ? 25.875 -9.867 -15.633 1 94.25 357 LYS B N 1
ATOM 8530 C CA . LYS B 1 357 ? 24.75 -10.414 -14.875 1 94.25 357 LYS B CA 1
ATOM 8531 C C . LYS B 1 357 ? 23.5 -10.492 -15.727 1 94.25 357 LYS B C 1
ATOM 8533 O O . LYS B 1 357 ? 22.672 -9.57 -15.711 1 94.25 357 LYS B O 1
ATOM 8538 N N . LYS B 1 358 ? 23.297 -11.531 -16.375 1 95.25 358 LYS B N 1
ATOM 8539 C CA . LYS B 1 358 ? 22.156 -11.719 -17.266 1 95.25 358 LYS B CA 1
ATOM 8540 C C . LYS B 1 358 ? 20.953 -12.273 -16.5 1 95.25 358 LYS B C 1
ATOM 8542 O O . LYS B 1 358 ? 20.531 -13.406 -16.75 1 95.25 358 LYS B O 1
ATOM 8547 N N . ARG B 1 359 ? 20.422 -11.461 -15.633 1 96.75 359 ARG B N 1
ATOM 8548 C CA . ARG B 1 359 ? 19.344 -11.875 -14.742 1 96.75 359 ARG B CA 1
ATOM 8549 C C . ARG B 1 359 ? 18 -11.82 -15.453 1 96.75 359 ARG B C 1
ATOM 8551 O O . ARG B 1 359 ? 17.172 -10.961 -15.148 1 96.75 359 ARG B O 1
ATOM 8558 N N . LEU B 1 360 ? 17.797 -12.75 -16.344 1 97.94 360 LEU B N 1
ATOM 8559 C CA . LEU B 1 360 ? 16.516 -12.961 -17.016 1 97.94 360 LEU B CA 1
ATOM 8560 C C . LEU B 1 360 ? 15.766 -14.133 -16.391 1 97.94 360 LEU B C 1
ATOM 8562 O O . LEU B 1 360 ? 16.266 -15.258 -16.391 1 97.94 360 LEU B O 1
ATOM 8566 N N . VAL B 1 361 ? 14.633 -13.828 -15.82 1 97.69 361 VAL B N 1
ATOM 8567 C CA . VAL B 1 361 ? 13.781 -14.859 -15.242 1 97.69 361 VAL B CA 1
ATOM 8568 C C . VAL B 1 361 ? 12.508 -15 -16.062 1 97.69 361 VAL B C 1
ATOM 8570 O O . VAL B 1 361 ? 11.773 -14.023 -16.266 1 97.69 361 VAL B O 1
ATOM 8573 N N . TYR B 1 362 ? 12.242 -16.078 -16.562 1 95.81 362 TYR B N 1
ATOM 8574 C CA . TYR B 1 362 ? 11 -16.234 -17.328 1 95.81 362 TYR B CA 1
ATOM 8575 C C . TYR B 1 362 ? 10.211 -17.453 -16.844 1 95.81 362 TYR B C 1
ATOM 8577 O O . TYR B 1 362 ? 10.789 -18.5 -16.562 1 95.81 362 TYR B O 1
ATOM 8585 N N . ALA B 1 363 ? 8.969 -17.234 -16.578 1 93.94 363 ALA B N 1
ATOM 8586 C CA . ALA B 1 363 ? 8.031 -18.266 -16.172 1 93.94 363 ALA B CA 1
ATOM 8587 C C . ALA B 1 363 ? 7.195 -18.75 -17.359 1 93.94 363 ALA B C 1
ATOM 8589 O O . ALA B 1 363 ? 6.77 -17.953 -18.188 1 93.94 363 ALA B O 1
ATOM 8590 N N . TYR B 1 364 ? 7.016 -20.031 -17.469 1 87 364 TYR B N 1
ATOM 8591 C CA . TYR B 1 364 ? 6.195 -20.484 -18.594 1 87 364 TYR B CA 1
ATOM 8592 C C . TYR B 1 364 ? 5.543 -21.828 -18.281 1 87 364 TYR B C 1
ATOM 8594 O O . TYR B 1 364 ? 5.961 -22.531 -17.359 1 87 364 TYR B O 1
ATOM 8602 N N . ASP B 1 365 ? 4.457 -22.016 -18.906 1 81.19 365 ASP B N 1
ATOM 8603 C CA . ASP B 1 365 ? 3.678 -23.25 -18.891 1 81.19 365 ASP B CA 1
ATOM 8604 C C . ASP B 1 365 ? 3.539 -23.844 -20.297 1 81.19 365 ASP B C 1
ATOM 8606 O O . ASP B 1 365 ? 2.846 -23.281 -21.141 1 81.19 365 ASP B O 1
ATOM 8610 N N . GLU B 1 366 ? 4.059 -25 -20.5 1 68.94 366 GLU B N 1
ATOM 8611 C CA . GLU B 1 366 ? 4.125 -25.594 -21.828 1 68.94 366 GLU B CA 1
ATOM 8612 C C . GLU B 1 366 ? 2.73 -25.859 -22.375 1 68.94 366 GLU B C 1
ATOM 8614 O O . GLU B 1 366 ? 2.5 -25.719 -23.578 1 68.94 366 GLU B O 1
ATOM 8619 N N . LEU B 1 367 ? 1.837 -26.219 -21.578 1 71.5 367 LEU B N 1
ATOM 8620 C CA . LEU B 1 367 ? 0.52 -26.609 -22.062 1 71.5 367 LEU B CA 1
ATOM 8621 C C . LEU B 1 367 ? -0.38 -25.391 -22.25 1 71.5 367 LEU B C 1
ATOM 8623 O O . LEU B 1 367 ? -1.49 -25.516 -22.781 1 71.5 367 LEU B O 1
ATOM 8627 N N . GLN B 1 368 ? 0.006 -24.266 -21.953 1 71.62 368 GLN B N 1
ATOM 8628 C CA . GLN B 1 368 ? -0.828 -23.078 -22.125 1 71.62 368 GLN B CA 1
ATOM 8629 C C . GLN B 1 368 ? -0.439 -22.297 -23.375 1 71.62 368 GLN B C 1
ATOM 8631 O O . GLN B 1 368 ? -0.92 -21.188 -23.609 1 71.62 368 GLN B O 1
ATOM 8636 N N . SER B 1 369 ? 0.392 -22.922 -24.156 1 72.69 369 SER B N 1
ATOM 8637 C CA . SER B 1 369 ? 0.716 -22.281 -25.422 1 72.69 369 SER B CA 1
ATOM 8638 C C . SER B 1 369 ? -0.437 -22.406 -26.422 1 72.69 369 SER B C 1
ATOM 8640 O O . SER B 1 369 ? -0.918 -23.5 -26.688 1 72.69 369 SER B O 1
ATOM 8642 N N . LEU B 1 370 ? -1.001 -21.391 -26.844 1 62.56 370 LEU B N 1
ATOM 8643 C CA . LEU B 1 370 ? -2.123 -21.375 -27.766 1 62.56 370 LEU B CA 1
ATOM 8644 C C . LEU B 1 370 ? -1.634 -21.266 -29.203 1 62.56 370 LEU B C 1
ATOM 8646 O O . LEU B 1 370 ? -2.438 -21.109 -30.141 1 62.56 370 LEU B O 1
ATOM 8650 N N . THR B 1 371 ? -0.347 -21.266 -29.312 1 61.47 371 THR B N 1
ATOM 8651 C CA . THR B 1 371 ? 0.251 -21.297 -30.641 1 61.47 371 THR B CA 1
ATOM 8652 C C . THR B 1 371 ? 0.865 -22.672 -30.922 1 61.47 371 THR B C 1
ATOM 8654 O O . THR B 1 371 ? 1.032 -23.484 -30.016 1 61.47 371 THR B O 1
ATOM 8657 N N . VAL B 1 372 ? 1.092 -22.969 -32.094 1 53.44 372 VAL B N 1
ATOM 8658 C CA . VAL B 1 372 ? 1.563 -24.281 -32.531 1 53.44 372 VAL B CA 1
ATOM 8659 C C . VAL B 1 372 ? 3.014 -24.484 -32.094 1 53.44 372 VAL B C 1
ATOM 8661 O O . VAL B 1 372 ? 3.469 -25.625 -31.953 1 53.44 372 VAL B O 1
ATOM 8664 N N . ASN B 1 373 ? 3.645 -23.453 -31.75 1 56.69 373 ASN B N 1
ATOM 8665 C CA . ASN B 1 373 ? 5.074 -23.594 -31.484 1 56.69 373 ASN B CA 1
ATOM 8666 C C . ASN B 1 373 ? 5.355 -23.734 -29.984 1 56.69 373 ASN B C 1
ATOM 8668 O O . ASN B 1 373 ? 4.805 -22.984 -29.172 1 56.69 373 ASN B O 1
ATOM 8672 N N . SER B 1 374 ? 6.035 -24.906 -29.656 1 62.44 374 SER B N 1
ATOM 8673 C CA . SER B 1 374 ? 6.539 -25.078 -28.297 1 62.44 374 SER B CA 1
ATOM 8674 C C . SER B 1 374 ? 7.801 -24.25 -28.078 1 62.44 374 SER B C 1
ATOM 8676 O O . SER B 1 374 ? 8.484 -23.875 -29.031 1 62.44 374 SER B O 1
ATOM 8678 N N . MET B 1 375 ? 7.996 -23.891 -26.859 1 72.5 375 MET B N 1
ATOM 8679 C CA . MET B 1 375 ? 9.203 -23.141 -26.547 1 72.5 375 MET B CA 1
ATOM 8680 C C . MET B 1 375 ? 10.453 -23.984 -26.781 1 72.5 375 MET B C 1
ATOM 8682 O O . MET B 1 375 ? 10.477 -25.172 -26.438 1 72.5 375 MET B O 1
ATOM 8686 N N . ASP B 1 376 ? 11.359 -23.406 -27.406 1 75.62 376 ASP B N 1
ATOM 8687 C CA . ASP B 1 376 ? 12.609 -24.078 -27.719 1 75.62 376 ASP B CA 1
ATOM 8688 C C . ASP B 1 376 ? 13.5 -24.203 -26.484 1 75.62 376 ASP B C 1
ATOM 8690 O O . ASP B 1 376 ? 13.195 -23.641 -25.438 1 75.62 376 ASP B O 1
ATOM 8694 N N . THR B 1 377 ? 14.539 -25.016 -26.562 1 80.56 377 THR B N 1
ATOM 8695 C CA . THR B 1 377 ? 15.539 -25.141 -25.516 1 80.56 377 THR B CA 1
ATOM 8696 C C . THR B 1 377 ? 16.281 -23.828 -25.312 1 80.56 377 THR B C 1
ATOM 8698 O O . THR B 1 377 ? 16.422 -23.047 -26.266 1 80.56 377 THR B O 1
ATOM 8701 N N . PRO B 1 378 ? 16.766 -23.625 -24.078 1 86.88 378 PRO B N 1
ATOM 8702 C CA . PRO B 1 378 ? 17.531 -22.391 -23.844 1 86.88 378 PRO B CA 1
ATOM 8703 C C . PRO B 1 378 ? 18.703 -22.234 -24.812 1 86.88 378 PRO B C 1
ATOM 8705 O O . PRO B 1 378 ? 18.984 -21.109 -25.266 1 86.88 378 PRO B O 1
ATOM 8708 N N . GLU B 1 379 ? 19.359 -23.266 -25.141 1 85.31 379 GLU B N 1
ATOM 8709 C CA . GLU B 1 379 ? 20.5 -23.219 -26.062 1 85.31 379 GLU B CA 1
ATOM 8710 C C . GLU B 1 379 ? 20.062 -22.703 -27.438 1 85.31 379 GLU B C 1
ATOM 8712 O O . GLU B 1 379 ? 20.781 -21.938 -28.062 1 85.31 379 GLU B O 1
ATOM 8717 N N . ASN B 1 380 ? 18.938 -23.125 -27.828 1 84.62 380 ASN B N 1
ATOM 8718 C CA . ASN B 1 380 ? 18.422 -22.703 -29.125 1 84.62 380 ASN B CA 1
ATOM 8719 C C . ASN B 1 380 ? 17.891 -21.266 -29.078 1 84.62 380 ASN B C 1
ATOM 8721 O O . ASN B 1 380 ? 18 -20.516 -30.047 1 84.62 380 ASN B O 1
ATOM 8725 N N . ILE B 1 381 ? 17.328 -20.953 -28 1 87.88 381 ILE B N 1
ATOM 8726 C CA . ILE B 1 381 ? 16.719 -19.625 -27.844 1 87.88 381 ILE B CA 1
ATOM 8727 C C . ILE B 1 381 ? 17.797 -18.562 -27.828 1 87.88 381 ILE B C 1
ATOM 8729 O O . ILE B 1 381 ? 17.719 -17.578 -28.578 1 87.88 381 ILE B O 1
ATOM 8733 N N . PHE B 1 382 ? 18.859 -18.766 -27.078 1 92.06 382 PHE B N 1
ATOM 8734 C CA . PHE B 1 382 ? 19.812 -17.688 -26.812 1 92.06 382 PHE B CA 1
ATOM 8735 C C . PHE B 1 382 ? 21.047 -17.844 -27.688 1 92.06 382 PHE B C 1
ATOM 8737 O O . PHE B 1 382 ? 21.828 -16.906 -27.828 1 92.06 382 PHE B O 1
ATOM 8744 N N . GLY B 1 383 ? 21.188 -18.984 -28.219 1 88 383 GLY B N 1
ATOM 8745 C CA . GLY B 1 383 ? 22.25 -19.203 -29.188 1 88 383 GLY B CA 1
ATOM 8746 C C . GLY B 1 383 ? 23.578 -19.547 -28.547 1 88 383 GLY B C 1
ATOM 8747 O O . GLY B 1 383 ? 23.625 -20 -27.391 1 88 383 GLY B O 1
ATOM 8748 N N . LYS B 1 384 ? 24.625 -19.516 -29.359 1 89.5 384 LYS B N 1
ATOM 8749 C CA . LYS B 1 384 ? 25.984 -19.891 -28.953 1 89.5 384 LYS B CA 1
ATOM 8750 C C . LYS B 1 384 ? 26.922 -18.688 -28.984 1 89.5 384 LYS B C 1
ATOM 8752 O O . LYS B 1 384 ? 26.672 -17.719 -29.703 1 89.5 384 LYS B O 1
ATOM 8757 N N . ASP B 1 385 ? 27.891 -18.766 -28.078 1 86.12 385 ASP B N 1
ATOM 8758 C CA . ASP B 1 385 ? 28.875 -17.703 -28.078 1 86.12 385 ASP B CA 1
ATOM 8759 C C . ASP B 1 385 ? 29.906 -17.906 -29.188 1 86.12 385 ASP B C 1
ATOM 8761 O O . ASP B 1 385 ? 29.734 -18.781 -30.047 1 86.12 385 ASP B O 1
ATOM 8765 N N . ILE B 1 386 ? 30.922 -17.047 -29.234 1 83.81 386 ILE B N 1
ATOM 8766 C CA . ILE B 1 386 ? 31.922 -17.016 -30.297 1 83.81 386 ILE B CA 1
ATOM 8767 C C . ILE B 1 386 ? 32.75 -18.297 -30.266 1 83.81 386 ILE B C 1
ATOM 8769 O O . ILE B 1 386 ? 33.344 -18.703 -31.281 1 83.81 386 ILE B O 1
ATOM 8773 N N . HIS B 1 387 ? 32.781 -18.984 -29.141 1 90.19 387 HIS B N 1
ATOM 8774 C CA . HIS B 1 387 ? 33.562 -20.203 -28.969 1 90.19 387 HIS B CA 1
ATOM 8775 C C . HIS B 1 387 ? 32.719 -21.438 -29.203 1 90.19 387 HIS B C 1
ATOM 8777 O O . HIS B 1 387 ? 33.188 -22.562 -29.031 1 90.19 387 HIS B O 1
ATOM 8783 N N . GLY B 1 388 ? 31.453 -21.203 -29.5 1 85.88 388 GLY B N 1
ATOM 8784 C CA . GLY B 1 388 ? 30.578 -22.312 -29.797 1 85.88 388 GLY B CA 1
ATOM 8785 C C . GLY B 1 388 ? 29.844 -22.859 -28.594 1 85.88 388 GLY B C 1
ATOM 8786 O O . GLY B 1 388 ? 29.141 -23.859 -28.672 1 85.88 388 GLY B O 1
ATOM 8787 N N . ASN B 1 389 ? 30.094 -22.25 -27.484 1 88.25 389 ASN B N 1
ATOM 8788 C CA . ASN B 1 389 ? 29.406 -22.672 -26.266 1 88.25 389 ASN B CA 1
ATOM 8789 C C . ASN B 1 389 ? 28.031 -22.031 -26.141 1 88.25 389 ASN B C 1
ATOM 8791 O O . ASN B 1 389 ? 27.828 -20.906 -26.625 1 88.25 389 ASN B O 1
ATOM 8795 N N . ALA B 1 390 ? 27.156 -22.812 -25.516 1 89.56 390 ALA B N 1
ATOM 8796 C CA . ALA B 1 390 ? 25.812 -22.25 -25.281 1 89.56 390 ALA B CA 1
ATOM 8797 C C . ALA B 1 390 ? 25.891 -20.984 -24.438 1 89.56 390 ALA B C 1
ATOM 8799 O O . ALA B 1 390 ? 26.578 -20.953 -23.406 1 89.56 390 ALA B O 1
ATOM 8800 N N . LYS B 1 391 ? 25.281 -19.922 -24.844 1 90.5 391 LYS B N 1
ATOM 8801 C CA . LYS B 1 391 ? 25.234 -18.688 -24.078 1 90.5 391 LYS B CA 1
ATOM 8802 C C . LYS B 1 391 ? 24.516 -18.891 -22.734 1 90.5 391 LYS B C 1
ATOM 8804 O O . LYS B 1 391 ? 24.906 -18.297 -21.734 1 90.5 391 LYS B O 1
ATOM 8809 N N . VAL B 1 392 ? 23.5 -19.703 -22.844 1 91.75 392 VAL B N 1
ATOM 8810 C CA . VAL B 1 392 ? 22.703 -19.953 -21.656 1 91.75 392 VAL B CA 1
ATOM 8811 C C . VAL B 1 392 ? 22.578 -21.469 -21.422 1 91.75 392 VAL B C 1
ATOM 8813 O O . VAL B 1 392 ? 22.172 -22.203 -22.328 1 91.75 392 VAL B O 1
ATOM 8816 N N . SER B 1 393 ? 22.984 -21.875 -20.344 1 88.38 393 SER B N 1
ATOM 8817 C CA . SER B 1 393 ? 22.797 -23.234 -19.859 1 88.38 393 SER B CA 1
ATOM 8818 C C . SER B 1 393 ? 22.266 -23.25 -18.438 1 88.38 393 SER B C 1
ATOM 8820 O O . SER B 1 393 ? 22.906 -22.734 -17.516 1 88.38 393 SER B O 1
ATOM 8822 N N . LEU B 1 394 ? 21.078 -23.781 -18.328 1 89 394 LEU B N 1
ATOM 8823 C CA . LEU B 1 394 ? 20.469 -23.797 -17.016 1 89 394 LEU B CA 1
ATOM 8824 C C . LEU B 1 394 ? 21.016 -24.922 -16.156 1 89 394 LEU B C 1
ATOM 8826 O O . LEU B 1 394 ? 20.906 -26.094 -16.516 1 89 394 LEU B O 1
ATOM 8830 N N . LYS B 1 395 ? 21.703 -24.562 -15.055 1 85.56 395 LYS B N 1
ATOM 8831 C CA . LYS B 1 395 ? 22.328 -25.531 -14.172 1 85.56 395 LYS B CA 1
ATOM 8832 C C . LYS B 1 395 ? 21.969 -25.266 -12.711 1 85.56 395 LYS B C 1
ATOM 8834 O O . LYS B 1 395 ? 22.062 -24.141 -12.242 1 85.56 395 LYS B O 1
ATOM 8839 N N . ASN B 1 396 ? 21.406 -26.312 -12.117 1 89 396 ASN B N 1
ATOM 8840 C CA . ASN B 1 396 ? 21.219 -26.219 -10.672 1 89 396 ASN B CA 1
ATOM 8841 C C . ASN B 1 396 ? 22.438 -26.766 -9.922 1 89 396 ASN B C 1
ATOM 8843 O O . ASN B 1 396 ? 22.516 -27.969 -9.648 1 89 396 ASN B O 1
ATOM 8847 N N . LYS B 1 397 ? 23.375 -25.906 -9.664 1 84.94 397 LYS B N 1
ATOM 8848 C CA . LYS B 1 397 ? 24.594 -26.281 -8.969 1 84.94 397 LYS B CA 1
ATOM 8849 C C . LYS B 1 397 ? 24.422 -26.234 -7.457 1 84.94 397 LYS B C 1
ATOM 8851 O O . LYS B 1 397 ? 23.516 -25.547 -6.957 1 84.94 397 LYS B O 1
ATOM 8856 N N . ASN B 1 398 ? 25.312 -26.953 -6.809 1 82 398 ASN B N 1
ATOM 8857 C CA . ASN B 1 398 ? 25.266 -26.984 -5.348 1 82 398 ASN B CA 1
ATOM 8858 C C . ASN B 1 398 ? 25.641 -25.625 -4.754 1 82 398 ASN B C 1
ATOM 8860 O O . ASN B 1 398 ? 26.547 -24.953 -5.246 1 82 398 ASN B O 1
ATOM 8864 N N . ASN B 1 399 ? 24.938 -25.234 -3.789 1 81.38 399 ASN B N 1
ATOM 8865 C CA . ASN B 1 399 ? 25.203 -24.047 -2.986 1 81.38 399 ASN B CA 1
ATOM 8866 C C . ASN B 1 399 ? 25.031 -22.766 -3.803 1 81.38 399 ASN B C 1
ATOM 8868 O O . ASN B 1 399 ? 25.719 -21.781 -3.559 1 81.38 399 ASN B O 1
ATOM 8872 N N . GLN B 1 400 ? 24.281 -22.922 -4.859 1 87 400 GLN B N 1
ATOM 8873 C CA . GLN B 1 400 ? 23.938 -21.75 -5.668 1 87 400 GLN B CA 1
ATOM 8874 C C . GLN B 1 400 ? 22.438 -21.672 -5.914 1 87 400 GLN B C 1
ATOM 8876 O O . GLN B 1 400 ? 21.734 -22.688 -5.801 1 87 400 GLN B O 1
ATOM 8881 N N . PRO B 1 401 ? 22 -20.469 -6.238 1 90.25 401 PRO B N 1
ATOM 8882 C CA . PRO B 1 401 ? 20.578 -20.375 -6.594 1 90.25 401 PRO B CA 1
ATOM 8883 C C . PRO B 1 401 ? 20.203 -21.234 -7.797 1 90.25 401 PRO B C 1
ATOM 8885 O O . PRO B 1 401 ? 21 -21.359 -8.742 1 90.25 401 PRO B O 1
ATOM 8888 N N . ARG B 1 402 ? 19.016 -21.766 -7.816 1 91.88 402 ARG B N 1
ATOM 8889 C CA . ARG B 1 402 ? 18.578 -22.625 -8.898 1 91.88 402 ARG B CA 1
ATOM 8890 C C . ARG B 1 402 ? 18.25 -21.828 -10.148 1 91.88 402 ARG B C 1
ATOM 8892 O O . ARG B 1 402 ? 17.719 -20.719 -10.062 1 91.88 402 ARG B O 1
ATOM 8899 N N . GLU B 1 403 ? 18.578 -22.453 -11.219 1 93.44 403 GLU B N 1
ATOM 8900 C CA . GLU B 1 403 ? 18.328 -21.781 -12.492 1 93.44 403 GLU B CA 1
ATOM 8901 C C . GLU B 1 403 ? 17.141 -22.422 -13.219 1 93.44 403 GLU B C 1
ATOM 8903 O O . GLU B 1 403 ? 16.609 -21.828 -14.164 1 93.44 403 GLU B O 1
ATOM 8908 N N . ASP B 1 404 ? 16.781 -23.516 -12.805 1 91.62 404 ASP B N 1
ATOM 8909 C CA . ASP B 1 404 ? 15.594 -24.203 -13.32 1 91.62 404 ASP B CA 1
ATOM 8910 C C . ASP B 1 404 ? 14.719 -24.734 -12.18 1 91.62 404 ASP B C 1
ATOM 8912 O O . ASP B 1 404 ? 15.117 -25.641 -11.453 1 91.62 404 ASP B O 1
ATOM 8916 N N . ILE B 1 405 ? 13.578 -24.156 -12 1 92.25 405 ILE B N 1
ATOM 8917 C CA . ILE B 1 405 ? 12.688 -24.516 -10.906 1 92.25 405 ILE B CA 1
ATOM 8918 C C . ILE B 1 405 ? 11.344 -24.969 -11.461 1 92.25 405 ILE B C 1
ATOM 8920 O O . ILE B 1 405 ? 10.773 -24.312 -12.336 1 92.25 405 ILE B O 1
ATOM 8924 N N . ILE B 1 406 ? 10.828 -26.094 -11 1 90.19 406 ILE B N 1
ATOM 8925 C CA . ILE B 1 406 ? 9.547 -26.625 -11.445 1 90.19 406 ILE B CA 1
ATOM 8926 C C . ILE B 1 406 ? 8.539 -26.562 -10.305 1 90.19 406 ILE B C 1
ATOM 8928 O O . ILE B 1 406 ? 8.781 -27.094 -9.219 1 90.19 406 ILE B O 1
ATOM 8932 N N . LEU B 1 407 ? 7.52 -25.922 -10.555 1 91.88 407 LEU B N 1
ATOM 8933 C CA . LEU B 1 407 ? 6.406 -25.891 -9.617 1 91.88 407 LEU B CA 1
ATOM 8934 C C . LEU B 1 407 ? 5.402 -27 -9.93 1 91.88 407 LEU B C 1
ATOM 8936 O O . LEU B 1 407 ? 4.633 -26.891 -10.891 1 91.88 407 LEU B O 1
ATOM 8940 N N . ASP B 1 408 ? 5.293 -27.953 -9.07 1 89.81 408 ASP B N 1
ATOM 8941 C CA . ASP B 1 408 ? 4.57 -29.172 -9.438 1 89.81 408 ASP B CA 1
ATOM 8942 C C . ASP B 1 408 ? 3.252 -29.281 -8.68 1 89.81 408 ASP B C 1
ATOM 8944 O O . ASP B 1 408 ? 2.463 -30.188 -8.914 1 89.81 408 ASP B O 1
ATOM 8948 N N . VAL B 1 409 ? 2.973 -28.375 -7.789 1 91.38 409 VAL B N 1
ATOM 8949 C CA . VAL B 1 409 ? 1.73 -28.438 -7.027 1 91.38 409 VAL B CA 1
ATOM 8950 C C . VAL B 1 409 ? 0.731 -27.422 -7.598 1 91.38 409 VAL B C 1
ATOM 8952 O O . VAL B 1 409 ? 1.085 -26.281 -7.879 1 91.38 409 VAL B O 1
ATOM 8955 N N . CYS B 1 410 ? -0.481 -27.922 -7.816 1 91.75 410 CYS B N 1
ATOM 8956 C CA . CYS B 1 410 ? -1.548 -27.031 -8.281 1 91.75 410 CYS B CA 1
ATOM 8957 C C . CYS B 1 410 ? -2.387 -26.531 -7.109 1 91.75 410 CYS B C 1
ATOM 8959 O O . CYS B 1 410 ? -2.975 -27.328 -6.375 1 91.75 410 CYS B O 1
ATOM 8961 N N . TYR B 1 411 ? -2.449 -25.297 -6.969 1 89.06 411 TYR B N 1
ATOM 8962 C CA . TYR B 1 411 ? -3.188 -24.719 -5.852 1 89.06 411 TYR B CA 1
ATOM 8963 C C . TYR B 1 411 ? -4.48 -24.062 -6.332 1 89.06 411 TYR B C 1
ATOM 8965 O O . TYR B 1 411 ? -5.168 -23.391 -5.559 1 89.06 411 TYR B O 1
ATOM 8973 N N . ARG B 1 412 ? -4.797 -24.25 -7.516 1 89.75 412 ARG B N 1
ATOM 8974 C CA . ARG B 1 412 ? -5.969 -23.609 -8.109 1 89.75 412 ARG B CA 1
ATOM 8975 C C . ARG B 1 412 ? -7.051 -24.641 -8.43 1 89.75 412 ARG B C 1
ATOM 8977 O O . ARG B 1 412 ? -8.148 -24.594 -7.863 1 89.75 412 ARG B O 1
ATOM 8984 N N . ASN B 1 413 ? -6.734 -25.594 -9.25 1 94.19 413 ASN B N 1
ATOM 8985 C CA . ASN B 1 413 ? -7.699 -26.578 -9.734 1 94.19 413 ASN B CA 1
ATOM 8986 C C . ASN B 1 413 ? -7.715 -27.828 -8.859 1 94.19 413 ASN B C 1
ATOM 8988 O O . ASN B 1 413 ? -6.664 -28.266 -8.398 1 94.19 413 ASN B O 1
ATOM 8992 N N . SER B 1 414 ? -8.914 -28.391 -8.688 1 95.75 414 SER B N 1
ATOM 8993 C CA . SER B 1 414 ? -9 -29.703 -8.07 1 95.75 414 SER B CA 1
ATOM 8994 C C . SER B 1 414 ? -8.414 -30.781 -8.984 1 95.75 414 SER B C 1
ATOM 8996 O O . SER B 1 414 ? -8.242 -30.562 -10.18 1 95.75 414 SER B O 1
ATOM 8998 N N . ARG B 1 415 ? -8.117 -31.875 -8.375 1 95.62 415 ARG B N 1
ATOM 8999 C CA . ARG B 1 415 ? -7.539 -33 -9.109 1 95.62 415 ARG B CA 1
ATOM 9000 C C . ARG B 1 415 ? -8.43 -33.406 -10.281 1 95.62 415 ARG B C 1
ATOM 9002 O O . ARG B 1 415 ? -7.953 -33.531 -11.414 1 95.62 415 ARG B O 1
ATOM 9009 N N . PRO B 1 416 ? -9.734 -33.531 -10.094 1 96.88 416 PRO B N 1
ATOM 9010 C CA . PRO B 1 416 ? -10.586 -33.938 -11.219 1 96.88 416 PRO B CA 1
ATOM 9011 C C . PRO B 1 416 ? -10.602 -32.906 -12.344 1 96.88 416 PRO B C 1
ATOM 9013 O O . PRO B 1 416 ? -10.594 -33.281 -13.523 1 96.88 416 PRO B O 1
ATOM 9016 N N . ILE B 1 417 ? -10.609 -31.688 -12.023 1 97.12 417 ILE B N 1
ATOM 9017 C CA . ILE B 1 417 ? -10.648 -30.625 -13.023 1 97.12 417 ILE B CA 1
ATOM 9018 C C . ILE B 1 417 ? -9.336 -30.609 -13.805 1 97.12 417 ILE B C 1
ATOM 9020 O O . ILE B 1 417 ? -9.344 -30.594 -15.039 1 97.12 417 ILE B O 1
ATOM 9024 N N . LEU B 1 418 ? -8.242 -30.656 -13.102 1 95.75 418 LEU B N 1
ATOM 9025 C CA . LEU B 1 418 ? -6.934 -30.578 -13.742 1 95.75 418 LEU B CA 1
ATOM 9026 C C . LEU B 1 418 ? -6.68 -31.812 -14.602 1 95.75 418 LEU B C 1
ATOM 9028 O O . LEU B 1 418 ? -6.184 -31.688 -15.727 1 95.75 418 LEU B O 1
ATOM 9032 N N . SER B 1 419 ? -6.973 -32.938 -14.062 1 96 419 SER B N 1
ATOM 9033 C CA . SER B 1 419 ? -6.797 -34.188 -14.812 1 96 419 SER B CA 1
ATOM 9034 C C . SER B 1 419 ? -7.66 -34.188 -16.062 1 96 419 SER B C 1
ATOM 9036 O O . SER B 1 419 ? -7.227 -34.656 -17.125 1 96 419 SER B O 1
ATOM 9038 N N . THR B 1 420 ? -8.867 -33.719 -15.93 1 96.88 420 THR B N 1
ATOM 9039 C CA . THR B 1 420 ? -9.75 -33.625 -17.078 1 96.88 420 THR B CA 1
ATOM 9040 C C . THR B 1 420 ? -9.156 -32.688 -18.141 1 96.88 420 THR B C 1
ATOM 9042 O O . THR B 1 420 ? -9.172 -33 -19.328 1 96.88 420 THR B O 1
ATOM 9045 N N . ALA B 1 421 ? -8.672 -31.562 -17.688 1 95.31 421 ALA B N 1
ATOM 9046 C CA . ALA B 1 421 ? -8.062 -30.594 -18.594 1 95.31 421 ALA B CA 1
ATOM 9047 C C . ALA B 1 421 ? -6.895 -31.234 -19.359 1 95.31 421 ALA B C 1
ATOM 9049 O O . ALA B 1 421 ? -6.777 -31.062 -20.578 1 95.31 421 ALA B O 1
ATOM 9050 N N . HIS B 1 422 ? -6.066 -31.984 -18.672 1 93.31 422 HIS B N 1
ATOM 9051 C CA . HIS B 1 422 ? -4.934 -32.656 -19.312 1 93.31 422 HIS B CA 1
ATOM 9052 C C . HIS B 1 422 ? -5.406 -33.719 -20.266 1 93.31 422 HIS B C 1
ATOM 9054 O O . HIS B 1 422 ? -4.91 -33.812 -21.391 1 93.31 422 HIS B O 1
ATOM 9060 N N . ALA B 1 423 ? -6.328 -34.531 -19.812 1 95 423 ALA B N 1
ATOM 9061 C CA . ALA B 1 423 ? -6.828 -35.625 -20.641 1 95 423 ALA B CA 1
ATOM 9062 C C . ALA B 1 423 ? -7.414 -35.094 -21.938 1 95 423 ALA B C 1
ATOM 9064 O O . ALA B 1 423 ? -7.16 -35.656 -23.016 1 95 423 ALA B O 1
ATOM 9065 N N . LEU B 1 424 ? -8.195 -34.062 -21.781 1 93.31 424 LEU B N 1
ATOM 9066 C CA . LEU B 1 424 ? -8.82 -33.5 -22.969 1 93.31 424 LEU B CA 1
ATOM 9067 C C . LEU B 1 424 ? -7.793 -32.75 -23.828 1 93.31 424 LEU B C 1
ATOM 9069 O O . LEU B 1 424 ? -7.848 -32.812 -25.062 1 93.31 424 LEU B O 1
ATOM 9073 N N . GLY B 1 425 ? -6.898 -32.062 -23.188 1 89.56 425 GLY B N 1
ATOM 9074 C CA . GLY B 1 425 ? -5.863 -31.344 -23.906 1 89.56 425 GLY B CA 1
ATOM 9075 C C . GLY B 1 425 ? -4.984 -32.25 -24.75 1 89.56 425 GLY B C 1
ATOM 9076 O O . GLY B 1 425 ? -4.652 -31.922 -25.891 1 89.56 425 GLY B O 1
ATOM 9077 N N . PHE B 1 426 ? -4.656 -33.438 -24.203 1 88.69 426 PHE B N 1
ATOM 9078 C CA . PHE B 1 426 ? -3.82 -34.406 -24.891 1 88.69 426 PHE B CA 1
ATOM 9079 C C . PHE B 1 426 ? -4.676 -35.344 -25.719 1 88.69 426 PHE B C 1
ATOM 9081 O O . PHE B 1 426 ? -4.16 -36.062 -26.578 1 88.69 426 PHE B O 1
ATOM 9088 N N . ARG B 1 427 ? -5.902 -35.375 -25.484 1 89.12 427 ARG B N 1
ATOM 9089 C CA . ARG B 1 427 ? -6.859 -36.312 -26.062 1 89.12 427 ARG B CA 1
ATOM 9090 C C . ARG B 1 427 ? -6.457 -37.75 -25.75 1 89.12 427 ARG B C 1
ATOM 9092 O O . ARG B 1 427 ? -6.34 -38.562 -26.672 1 89.12 427 ARG B O 1
ATOM 9099 N N . ILE B 1 428 ? -6.242 -38 -24.531 1 90.75 428 ILE B N 1
ATOM 9100 C CA . ILE B 1 428 ? -5.727 -39.25 -24.016 1 90.75 428 ILE B CA 1
ATOM 9101 C C . ILE B 1 428 ? -6.672 -40.375 -24.391 1 90.75 428 ILE B C 1
ATOM 9103 O O . ILE B 1 428 ? -6.227 -41.5 -24.734 1 90.75 428 ILE B O 1
ATOM 9107 N N . TYR B 1 429 ? -7.941 -40.188 -24.328 1 90.62 429 TYR B N 1
ATOM 9108 C CA . TYR B 1 429 ? -8.906 -41.281 -24.578 1 90.62 429 TYR B CA 1
ATOM 9109 C C . TYR B 1 429 ? -9.477 -41.188 -25.984 1 90.62 429 TYR B C 1
ATOM 9111 O O . TYR B 1 429 ? -10.578 -41.656 -26.25 1 90.62 429 TYR B O 1
ATOM 9119 N N . GLY B 1 430 ? -8.812 -40.531 -26.844 1 83.31 430 GLY B N 1
ATOM 9120 C CA . GLY B 1 430 ? -9 -40.469 -28.297 1 83.31 430 GLY B CA 1
ATOM 9121 C C . GLY B 1 430 ? -7.699 -40.625 -29.062 1 83.31 430 GLY B C 1
ATOM 9122 O O . GLY B 1 430 ? -6.832 -41.406 -28.688 1 83.31 430 GLY B O 1
ATOM 9123 N N . GLU B 1 431 ? -7.656 -39.969 -30.172 1 81.62 431 GLU B N 1
ATOM 9124 C CA . GLU B 1 431 ? -6.379 -39.875 -30.891 1 81.62 431 GLU B CA 1
ATOM 9125 C C . GLU B 1 431 ? -5.488 -38.781 -30.281 1 81.62 431 GLU B C 1
ATOM 9127 O O . GLU B 1 431 ? -5.766 -37.594 -30.422 1 81.62 431 GLU B O 1
ATOM 9132 N N . ILE B 1 432 ? -4.453 -39.25 -29.656 1 87.12 432 ILE B N 1
ATOM 9133 C CA . ILE B 1 432 ? -3.557 -38.344 -28.969 1 87.12 432 ILE B CA 1
ATOM 9134 C C . ILE B 1 432 ? -3.033 -37.281 -29.953 1 87.12 432 ILE B C 1
ATOM 9136 O O . ILE B 1 432 ? -2.574 -37.625 -31.047 1 87.12 432 ILE B O 1
ATOM 9140 N N . VAL B 1 433 ? -3.105 -36.031 -29.578 1 82.19 433 VAL B N 1
ATOM 9141 C CA . VAL B 1 433 ? -2.791 -34.969 -30.531 1 82.19 433 VAL B CA 1
ATOM 9142 C C . VAL B 1 433 ? -1.452 -34.312 -30.156 1 82.19 433 VAL B C 1
ATOM 9144 O O . VAL B 1 433 ? -0.83 -33.656 -30.984 1 82.19 433 VAL B O 1
ATOM 9147 N N . GLN B 1 434 ? -1.019 -34.5 -28.922 1 82.81 434 GLN B N 1
ATOM 9148 C CA . GLN B 1 434 ? 0.248 -33.969 -28.453 1 82.81 434 GLN B CA 1
ATOM 9149 C C . GLN B 1 434 ? 0.808 -34.781 -27.281 1 82.81 434 GLN B C 1
ATOM 9151 O O . GLN B 1 434 ? 0.076 -35.531 -26.641 1 82.81 434 GLN B O 1
ATOM 9156 N N . MET B 1 435 ? 2.117 -34.688 -27.125 1 83.56 435 MET B N 1
ATOM 9157 C CA . MET B 1 435 ? 2.77 -35.438 -26.062 1 83.56 435 MET B CA 1
ATOM 9158 C C . MET B 1 435 ? 4.082 -34.781 -25.656 1 83.56 435 MET B C 1
ATOM 9160 O O . MET B 1 435 ? 4.707 -34.094 -26.453 1 83.56 435 MET B O 1
ATOM 9164 N N . PHE B 1 436 ? 4.352 -35 -24.422 1 78.56 436 PHE B N 1
ATOM 9165 C CA . PHE B 1 436 ? 5.645 -34.5 -23.969 1 78.56 436 PHE B CA 1
ATOM 9166 C C . PHE B 1 436 ? 6.781 -35.281 -24.609 1 78.56 436 PHE B C 1
ATOM 9168 O O . PHE B 1 436 ? 6.699 -36.5 -24.766 1 78.56 436 PHE B O 1
ATOM 9175 N N . ASP B 1 437 ? 7.758 -34.594 -25.031 1 72.5 437 ASP B N 1
ATOM 9176 C CA . ASP B 1 437 ? 8.914 -35.25 -25.641 1 72.5 437 ASP B CA 1
ATOM 9177 C C . ASP B 1 437 ? 9.68 -36.062 -24.609 1 72.5 437 ASP B C 1
ATOM 9179 O O . ASP B 1 437 ? 10.18 -37.156 -24.922 1 72.5 437 ASP B O 1
ATOM 9183 N N . ASP B 1 438 ? 9.742 -35.5 -23.438 1 75.81 438 ASP B N 1
ATOM 9184 C CA . ASP B 1 438 ? 10.391 -36.188 -22.328 1 75.81 438 ASP B CA 1
ATOM 9185 C C . ASP B 1 438 ? 9.359 -36.719 -21.344 1 75.81 438 ASP B C 1
ATOM 9187 O O . ASP B 1 438 ? 8.625 -35.938 -20.719 1 75.81 438 ASP B O 1
ATOM 9191 N N . PRO B 1 439 ? 9.367 -38.031 -21.188 1 83.56 439 PRO B N 1
ATOM 9192 C CA . PRO B 1 439 ? 8.383 -38.625 -20.281 1 83.56 439 PRO B CA 1
ATOM 9193 C C . PRO B 1 439 ? 8.508 -38.125 -18.844 1 83.56 439 PRO B C 1
ATOM 9195 O O . PRO B 1 439 ? 7.531 -38.156 -18.094 1 83.56 439 PRO B O 1
ATOM 9198 N N . LYS B 1 440 ? 9.656 -37.688 -18.469 1 81.62 440 LYS B N 1
ATOM 9199 C CA . LYS B 1 440 ? 9.891 -37.219 -17.094 1 81.62 440 LYS B CA 1
ATOM 9200 C C . LYS B 1 440 ? 9.062 -35.969 -16.797 1 81.62 440 LYS B C 1
ATOM 9202 O O . LYS B 1 440 ? 8.82 -35.656 -15.633 1 81.62 440 LYS B O 1
ATOM 9207 N N . LEU B 1 441 ? 8.594 -35.375 -17.844 1 81.31 441 LEU B N 1
ATOM 9208 C CA . LEU B 1 441 ? 7.809 -34.156 -17.672 1 81.31 441 LEU B CA 1
ATOM 9209 C C . LEU B 1 441 ? 6.496 -34.438 -16.953 1 81.31 441 LEU B C 1
ATOM 9211 O O . LEU B 1 441 ? 5.988 -33.594 -16.203 1 81.31 441 LEU B O 1
ATOM 9215 N N . TRP B 1 442 ? 5.992 -35.625 -17.141 1 87.88 442 TRP B N 1
ATOM 9216 C CA . TRP B 1 442 ? 4.762 -36 -16.469 1 87.88 442 TRP B CA 1
ATOM 9217 C C . TRP B 1 442 ? 4.961 -36.031 -14.953 1 87.88 442 TRP B C 1
ATOM 9219 O O . TRP B 1 442 ? 4.125 -35.531 -14.195 1 87.88 442 TRP B O 1
ATOM 9229 N N . THR B 1 443 ? 6.043 -36.562 -14.562 1 88.12 443 THR B N 1
ATOM 9230 C CA . THR B 1 443 ? 6.34 -36.625 -13.133 1 88.12 443 THR B CA 1
ATOM 9231 C C . THR B 1 443 ? 6.699 -35.25 -12.594 1 88.12 443 THR B C 1
ATOM 9233 O O . THR B 1 443 ? 6.379 -34.938 -11.453 1 88.12 443 THR B O 1
ATOM 9236 N N . ASP B 1 444 ? 7.266 -34.531 -13.453 1 82.62 444 ASP B N 1
ATOM 9237 C CA . ASP B 1 444 ? 7.668 -33.188 -13.062 1 82.62 444 ASP B CA 1
ATOM 9238 C C . ASP B 1 444 ? 6.453 -32.312 -12.758 1 82.62 444 ASP B C 1
ATOM 9240 O O . ASP B 1 444 ? 6.512 -31.438 -11.891 1 82.62 444 ASP B O 1
ATOM 9244 N N . ILE B 1 445 ? 5.422 -32.625 -13.445 1 85.56 445 ILE B N 1
ATOM 9245 C CA . ILE B 1 445 ? 4.273 -31.75 -13.25 1 85.56 445 ILE B CA 1
ATOM 9246 C C . ILE B 1 445 ? 3.309 -32.375 -12.25 1 85.56 445 ILE B C 1
ATOM 9248 O O . ILE B 1 445 ? 2.129 -32.031 -12.211 1 85.56 445 ILE B O 1
ATOM 9252 N N . GLY B 1 446 ? 3.76 -33.406 -11.578 1 88.75 446 GLY B N 1
ATOM 9253 C CA . GLY B 1 446 ? 3.029 -33.844 -10.398 1 88.75 446 GLY B CA 1
ATOM 9254 C C . GLY B 1 446 ? 2.293 -35.156 -10.602 1 88.75 446 GLY B C 1
ATOM 9255 O O . GLY B 1 446 ? 1.514 -35.594 -9.742 1 88.75 446 GLY B O 1
ATOM 9256 N N . TYR B 1 447 ? 2.463 -35.812 -11.766 1 93.5 447 TYR B N 1
ATOM 9257 C CA . TYR B 1 447 ? 1.844 -37.125 -11.977 1 93.5 447 TYR B CA 1
ATOM 9258 C C . TYR B 1 447 ? 2.742 -38.219 -11.461 1 93.5 447 TYR B C 1
ATOM 9260 O O . TYR B 1 447 ? 3.967 -38.094 -11.43 1 93.5 447 TYR B O 1
ATOM 9268 N N . GLU B 1 448 ? 2.16 -39.281 -11.039 1 95.19 448 GLU B N 1
ATOM 9269 C CA . GLU B 1 448 ? 2.848 -40.5 -10.656 1 95.19 448 GLU B CA 1
ATOM 9270 C C . GLU B 1 448 ? 2.35 -41.688 -11.469 1 95.19 448 GLU B C 1
ATOM 9272 O O . GLU B 1 448 ? 1.176 -41.75 -11.836 1 95.19 448 GLU B O 1
ATOM 9277 N N . VAL B 1 449 ? 3.256 -42.594 -11.75 1 95 449 VAL B N 1
ATOM 9278 C CA . VAL B 1 449 ? 2.883 -43.812 -12.469 1 95 449 VAL B CA 1
ATOM 9279 C C . VAL B 1 449 ? 2.193 -44.781 -11.516 1 95 449 VAL B C 1
ATOM 9281 O O . VAL B 1 449 ? 2.793 -45.219 -10.539 1 95 449 VAL B O 1
ATOM 9284 N N . GLU B 1 450 ? 0.997 -44.938 -11.719 1 94.81 450 GLU B N 1
ATOM 9285 C CA . GLU B 1 450 ? 0.262 -45.938 -10.914 1 94.81 450 GLU B CA 1
ATOM 9286 C C . GLU B 1 450 ? 0.522 -47.344 -11.398 1 94.81 450 GLU B C 1
ATOM 9288 O O . GLU B 1 450 ? 0.667 -48.281 -10.586 1 94.81 450 GLU B O 1
ATOM 9293 N N . SER B 1 451 ? 0.468 -47.5 -12.719 1 94.56 451 SER B N 1
ATOM 9294 C CA . SER B 1 451 ? 0.766 -48.812 -13.344 1 94.56 451 SER B CA 1
ATOM 9295 C C . SER B 1 451 ? 1.362 -48.625 -14.734 1 94.56 451 SER B C 1
ATOM 9297 O O . SER B 1 451 ? 1.135 -47.594 -15.383 1 94.56 451 SER B O 1
ATOM 9299 N N . GLY B 1 452 ? 2.195 -49.531 -15.125 1 93.81 452 GLY B N 1
ATOM 9300 C CA . GLY B 1 452 ? 2.85 -49.438 -16.422 1 93.81 452 GLY B CA 1
ATOM 9301 C C . GLY B 1 452 ? 4.148 -48.656 -16.391 1 93.81 452 GLY B C 1
ATOM 9302 O O . GLY B 1 452 ? 4.805 -48.594 -15.352 1 93.81 452 GLY B O 1
ATOM 9303 N N . ARG B 1 453 ? 4.582 -48.281 -17.672 1 92.56 453 ARG B N 1
ATOM 9304 C CA . ARG B 1 453 ? 5.855 -47.562 -17.781 1 92.56 453 ARG B CA 1
ATOM 9305 C C . ARG B 1 453 ? 5.766 -46.406 -18.781 1 92.56 453 ARG B C 1
ATOM 9307 O O . ARG B 1 453 ? 5.098 -46.531 -19.812 1 92.56 453 ARG B O 1
ATOM 9314 N N . LEU B 1 454 ? 6.316 -45.344 -18.391 1 90.88 454 LEU B N 1
ATOM 9315 C CA . LEU B 1 454 ? 6.434 -44.188 -19.281 1 90.88 454 LEU B CA 1
ATOM 9316 C C . LEU B 1 454 ? 7.543 -44.406 -20.312 1 90.88 454 LEU B C 1
ATOM 9318 O O . LEU B 1 454 ? 8.555 -43.688 -20.281 1 90.88 454 LEU B O 1
ATOM 9322 N N . GLU B 1 455 ? 7.355 -45.406 -21.156 1 90.88 455 GLU B N 1
ATOM 9323 C CA . GLU B 1 455 ? 8.297 -45.781 -22.203 1 90.88 455 GLU B CA 1
ATOM 9324 C C . GLU B 1 455 ? 7.582 -45.969 -23.547 1 90.88 455 GLU B C 1
ATOM 9326 O O . GLU B 1 455 ? 6.371 -46.188 -23.578 1 90.88 455 GLU B O 1
ATOM 9331 N N . ASP B 1 456 ? 8.367 -45.969 -24.594 1 88.88 456 ASP B N 1
ATOM 9332 C CA . ASP B 1 456 ? 7.816 -46.062 -25.938 1 88.88 456 ASP B CA 1
ATOM 9333 C C . ASP B 1 456 ? 6.969 -47.312 -26.094 1 88.88 456 ASP B C 1
ATOM 9335 O O . ASP B 1 456 ? 7.422 -48.438 -25.766 1 88.88 456 ASP B O 1
ATOM 9339 N N . ASP B 1 457 ? 5.82 -47.188 -26.5 1 90.38 457 ASP B N 1
ATOM 9340 C CA . ASP B 1 457 ? 4.891 -48.219 -26.891 1 90.38 457 ASP B CA 1
ATOM 9341 C C . ASP B 1 457 ? 4.461 -49.062 -25.688 1 90.38 457 ASP B C 1
ATOM 9343 O O . ASP B 1 457 ? 4.098 -50.219 -25.828 1 90.38 457 ASP B O 1
ATOM 9347 N N . CYS B 1 458 ? 4.531 -48.469 -24.531 1 93.44 458 CYS B N 1
ATOM 9348 C CA . CYS B 1 458 ? 4.07 -49.125 -23.328 1 93.44 458 CYS B CA 1
ATOM 9349 C C . CYS B 1 458 ? 2.805 -48.469 -22.781 1 93.44 458 CYS B C 1
ATOM 9351 O O . CYS B 1 458 ? 2.619 -47.281 -22.922 1 93.44 458 CYS B O 1
ATOM 9353 N N . ASP B 1 459 ? 1.995 -49.406 -22.25 1 94.44 459 ASP B N 1
ATOM 9354 C CA . ASP B 1 459 ? 0.82 -48.875 -21.547 1 94.44 459 ASP B CA 1
ATOM 9355 C C . ASP B 1 459 ? 1.204 -48.25 -20.219 1 94.44 459 ASP B C 1
ATOM 9357 O O . ASP B 1 459 ? 2.092 -48.75 -19.516 1 94.44 459 ASP B O 1
ATOM 9361 N N . VAL B 1 460 ? 0.585 -47.125 -19.969 1 95.19 460 VAL B N 1
ATOM 9362 C CA . VAL B 1 460 ? 0.888 -46.438 -18.719 1 95.19 460 VAL B CA 1
ATOM 9363 C C . VAL B 1 460 ? -0.389 -45.844 -18.141 1 95.19 460 VAL B C 1
ATOM 9365 O O . VAL B 1 460 ? -1.29 -45.438 -18.875 1 95.19 460 VAL B O 1
ATOM 9368 N N . VAL B 1 461 ? -0.545 -45.844 -16.844 1 96.38 461 VAL B N 1
ATOM 9369 C CA . VAL B 1 461 ? -1.613 -45.188 -16.125 1 96.38 461 VAL B CA 1
ATOM 9370 C C . VAL B 1 461 ? -1.014 -44.156 -15.156 1 96.38 461 VAL B C 1
ATOM 9372 O O . VAL B 1 461 ? -0.245 -44.531 -14.258 1 96.38 461 VAL B O 1
ATOM 9375 N N . LEU B 1 462 ? -1.33 -42.875 -15.383 1 96.25 462 LEU B N 1
ATOM 9376 C CA . LEU B 1 462 ? -0.82 -41.781 -14.562 1 96.25 462 LEU B CA 1
ATOM 9377 C C . LEU B 1 462 ? -1.907 -41.25 -13.641 1 96.25 462 LEU B C 1
ATOM 9379 O O . LEU B 1 462 ? -3.078 -41.188 -14.016 1 96.25 462 LEU B O 1
ATOM 9383 N N . LYS B 1 463 ? -1.501 -40.906 -12.453 1 96.19 463 LYS B N 1
ATOM 9384 C CA . LYS B 1 463 ? -2.436 -40.344 -11.492 1 96.19 463 LYS B CA 1
ATOM 9385 C C . LYS B 1 463 ? -1.787 -39.219 -10.703 1 96.19 463 LYS B C 1
ATOM 9387 O O . LYS B 1 463 ? -0.562 -39.156 -10.586 1 96.19 463 LYS B O 1
ATOM 9392 N N . ARG B 1 464 ? -2.611 -38.312 -10.32 1 93.75 464 ARG B N 1
ATOM 9393 C CA . ARG B 1 464 ? -2.164 -37.281 -9.398 1 93.75 464 ARG B CA 1
ATOM 9394 C C . ARG B 1 464 ? -2.537 -37.625 -7.961 1 93.75 464 ARG B C 1
ATOM 9396 O O . ARG B 1 464 ? -3.527 -38.312 -7.723 1 93.75 464 ARG B O 1
ATOM 9403 N N . THR B 1 465 ? -1.703 -37.188 -7.02 1 92.06 465 THR B N 1
ATOM 9404 C CA . THR B 1 465 ? -1.947 -37.469 -5.613 1 92.06 465 THR B CA 1
ATOM 9405 C C . THR B 1 465 ? -2.23 -36.188 -4.832 1 92.06 465 THR B C 1
ATOM 9407 O O . THR B 1 465 ? -2.205 -35.094 -5.398 1 92.06 465 THR B O 1
ATOM 9410 N N . SER B 1 466 ? -2.449 -36.344 -3.535 1 91.12 466 SER B N 1
ATOM 9411 C CA . SER B 1 466 ? -2.744 -35.219 -2.666 1 91.12 466 SER B CA 1
ATOM 9412 C C . SER B 1 466 ? -1.516 -34.312 -2.475 1 91.12 466 SER B C 1
ATOM 9414 O O . SER B 1 466 ? -1.634 -33.156 -2.072 1 91.12 466 SER B O 1
ATOM 9416 N N . LYS B 1 467 ? -0.381 -34.844 -2.801 1 88.25 467 LYS B N 1
ATOM 9417 C CA . LYS B 1 467 ? 0.848 -34.062 -2.699 1 88.25 467 LYS B CA 1
ATOM 9418 C C . LYS B 1 467 ? 0.901 -32.969 -3.771 1 88.25 467 LYS B C 1
ATOM 9420 O O . LYS B 1 467 ? 1.335 -31.844 -3.506 1 88.25 467 LYS B O 1
ATOM 9425 N N . SER B 1 468 ? 0.436 -33.344 -4.98 1 92.38 468 SER B N 1
ATOM 9426 C CA . SER B 1 468 ? 0.498 -32.406 -6.102 1 92.38 468 SER B CA 1
ATOM 9427 C C . SER B 1 468 ? -0.852 -31.75 -6.336 1 92.38 468 SER B C 1
ATOM 9429 O O . SER B 1 468 ? -0.933 -30.734 -7.023 1 92.38 468 SER B O 1
ATOM 9431 N N . SER B 1 469 ? -1.874 -32.375 -5.812 1 93.81 469 SER B N 1
ATOM 9432 C CA . SER B 1 469 ? -3.232 -31.828 -5.867 1 93.81 469 SER B CA 1
ATOM 9433 C C . SER B 1 469 ? -3.898 -31.875 -4.496 1 93.81 469 SER B C 1
ATOM 9435 O O . SER B 1 469 ? -4.57 -32.844 -4.16 1 93.81 469 SER B O 1
ATOM 9437 N N . PRO B 1 470 ? -3.838 -30.812 -3.777 1 90.69 470 PRO B N 1
ATOM 9438 C CA . PRO B 1 470 ? -4.359 -30.797 -2.408 1 90.69 470 PRO B CA 1
ATOM 9439 C C . PRO B 1 470 ? -5.832 -31.203 -2.336 1 90.69 470 PRO B C 1
ATOM 9441 O O . PRO B 1 470 ? -6.645 -30.734 -3.141 1 90.69 470 PRO B O 1
ATOM 9444 N N . GLU B 1 471 ? -6.168 -31.906 -1.357 1 91.81 471 GLU B N 1
ATOM 9445 C CA . GLU B 1 471 ? -7.492 -32.5 -1.232 1 91.81 471 GLU B CA 1
ATOM 9446 C C . GLU B 1 471 ? -8.555 -31.453 -0.958 1 91.81 471 GLU B C 1
ATOM 9448 O O . GLU B 1 471 ? -9.719 -31.625 -1.338 1 91.81 471 GLU B O 1
ATOM 9453 N N . PHE B 1 472 ? -8.164 -30.391 -0.281 1 88.19 472 PHE B N 1
ATOM 9454 C CA . PHE B 1 472 ? -9.148 -29.391 0.102 1 88.19 472 PHE B CA 1
ATOM 9455 C C . PHE B 1 472 ? -9.742 -28.719 -1.13 1 88.19 472 PHE B C 1
ATOM 9457 O O . PHE B 1 472 ? -10.82 -28.125 -1.062 1 88.19 472 PHE B O 1
ATOM 9464 N N . LEU B 1 473 ? -9.133 -28.812 -2.244 1 92.62 473 LEU B N 1
ATOM 9465 C CA . LEU B 1 473 ? -9.633 -28.219 -3.482 1 92.62 473 LEU B CA 1
ATOM 9466 C C . LEU B 1 473 ? -10.742 -29.078 -4.086 1 92.62 473 LEU B C 1
ATOM 9468 O O . LEU B 1 473 ? -11.477 -28.625 -4.961 1 92.62 473 LEU B O 1
ATOM 9472 N N . GLU B 1 474 ? -10.812 -30.281 -3.654 1 94.25 474 GLU B N 1
ATOM 9473 C CA . GLU B 1 474 ? -11.75 -31.25 -4.219 1 94.25 474 GLU B CA 1
ATOM 9474 C C . GLU B 1 474 ? -12.844 -31.609 -3.219 1 94.25 474 GLU B C 1
ATOM 9476 O O . GLU B 1 474 ? -14 -31.797 -3.6 1 94.25 474 GLU B O 1
ATOM 9481 N N . SER B 1 475 ? -12.555 -31.594 -1.984 1 92.94 475 SER B N 1
ATOM 9482 C CA . SER B 1 475 ? -13.422 -32.156 -0.957 1 92.94 475 SER B CA 1
ATOM 9483 C C . SER B 1 475 ? -14.594 -31.25 -0.639 1 92.94 475 SER B C 1
ATOM 9485 O O . SER B 1 475 ? -15.562 -31.672 -0.006 1 92.94 475 SER B O 1
ATOM 9487 N N . HIS B 1 476 ? -14.57 -30.047 -1.104 1 91.75 476 HIS B N 1
ATOM 9488 C CA . HIS B 1 476 ? -15.594 -29.078 -0.738 1 91.75 476 HIS B CA 1
ATOM 9489 C C . HIS B 1 476 ? -16.891 -29.328 -1.495 1 91.75 476 HIS B C 1
ATOM 9491 O O . HIS B 1 476 ? -17.953 -28.797 -1.132 1 91.75 476 HIS B O 1
ATOM 9497 N N . SER B 1 477 ? -16.891 -30.109 -2.615 1 94.19 477 SER B N 1
ATOM 9498 C CA . SER B 1 477 ? -18.047 -30.391 -3.449 1 94.19 477 SER B CA 1
ATOM 9499 C C . SER B 1 477 ? -17.984 -31.812 -4.023 1 94.19 477 SER B C 1
ATOM 9501 O O . SER B 1 477 ? -16.906 -32.406 -4.062 1 94.19 477 SER B O 1
ATOM 9503 N N . LYS B 1 478 ? -19.156 -32.281 -4.43 1 94.31 478 LYS B N 1
ATOM 9504 C CA . LYS B 1 478 ? -19.156 -33.531 -5.176 1 94.31 478 LYS B CA 1
ATOM 9505 C C . LYS B 1 478 ? -18.438 -33.375 -6.516 1 94.31 478 LYS B C 1
ATOM 9507 O O . LYS B 1 478 ? -18.516 -32.312 -7.145 1 94.31 478 LYS B O 1
ATOM 9512 N N . ILE B 1 479 ? -17.781 -34.406 -6.926 1 93.94 479 ILE B N 1
ATOM 9513 C CA . ILE B 1 479 ? -17.016 -34.375 -8.172 1 93.94 479 ILE B CA 1
ATOM 9514 C C . ILE B 1 479 ? -17.922 -33.969 -9.328 1 93.94 479 ILE B C 1
ATOM 9516 O O . ILE B 1 479 ? -17.531 -33.188 -10.195 1 93.94 479 ILE B O 1
ATOM 9520 N N . SER B 1 480 ? -19.172 -34.5 -9.281 1 93.94 480 SER B N 1
ATOM 9521 C CA . SER B 1 480 ? -20.141 -34.188 -10.336 1 93.94 480 SER B CA 1
ATOM 9522 C C . SER B 1 480 ? -20.516 -32.719 -10.359 1 93.94 480 SER B C 1
ATOM 9524 O O . SER B 1 480 ? -21.047 -32.219 -11.352 1 93.94 480 SER B O 1
ATOM 9526 N N . ASP B 1 481 ? -20.234 -32.125 -9.273 1 96.06 481 ASP B N 1
ATOM 9527 C CA . ASP B 1 481 ? -20.547 -30.688 -9.203 1 96.06 481 ASP B CA 1
ATOM 9528 C C . ASP B 1 481 ? -19.328 -29.844 -9.57 1 96.06 481 ASP B C 1
ATOM 9530 O O . ASP B 1 481 ? -19.469 -28.688 -9.953 1 96.06 481 ASP B O 1
ATOM 9534 N N . LEU B 1 482 ? -18.172 -30.375 -9.383 1 97.25 482 LEU B N 1
ATOM 9535 C CA . LEU B 1 482 ? -16.938 -29.641 -9.688 1 97.25 482 LEU B CA 1
ATOM 9536 C C . LEU B 1 482 ? -16.844 -29.359 -11.188 1 97.25 482 LEU B C 1
ATOM 9538 O O . LEU B 1 482 ? -16.5 -28.234 -11.586 1 97.25 482 LEU B O 1
ATOM 9542 N N . ILE B 1 483 ? -17.141 -30.328 -11.992 1 97.5 483 ILE B N 1
ATOM 9543 C CA . ILE B 1 483 ? -17.031 -30.188 -13.438 1 97.5 483 ILE B CA 1
ATOM 9544 C C . ILE B 1 483 ? -18.234 -30.859 -14.109 1 97.5 483 ILE B C 1
ATOM 9546 O O . ILE B 1 483 ? -18.594 -31.984 -13.766 1 97.5 483 ILE B O 1
ATOM 9550 N N . GLN B 1 484 ? -18.828 -30.109 -14.992 1 97.25 484 GLN B N 1
ATOM 9551 C CA . GLN B 1 484 ? -19.969 -30.609 -15.742 1 97.25 484 GLN B CA 1
ATOM 9552 C C . GLN B 1 484 ? -19.812 -30.328 -17.234 1 97.25 484 GLN B C 1
ATOM 9554 O O . GLN B 1 484 ? -19.328 -29.266 -17.625 1 97.25 484 GLN B O 1
ATOM 9559 N N . PHE B 1 485 ? -20.125 -31.281 -18 1 97.56 485 PHE B N 1
ATOM 9560 C CA . PHE B 1 485 ? -20.219 -31.141 -19.453 1 97.56 485 PHE B CA 1
ATOM 9561 C C . PHE B 1 485 ? -21.672 -31.25 -19.922 1 97.56 485 PHE B C 1
ATOM 9563 O O . PHE B 1 485 ? -22.375 -32.188 -19.547 1 97.56 485 PHE B O 1
ATOM 9570 N N . LYS B 1 486 ? -22.078 -30.266 -20.672 1 97.25 486 LYS B N 1
ATOM 9571 C CA . LYS B 1 486 ? -23.469 -30.25 -21.125 1 97.25 486 LYS B CA 1
ATOM 9572 C C . LYS B 1 486 ? -23.547 -30.016 -22.625 1 97.25 486 LYS B C 1
ATOM 9574 O O . LYS B 1 486 ? -23 -29.047 -23.141 1 97.25 486 LYS B O 1
ATOM 9579 N N . ALA B 1 487 ? -24.188 -30.922 -23.312 1 97.5 487 ALA B N 1
ATOM 9580 C CA . ALA B 1 487 ? -24.5 -30.766 -24.734 1 97.5 487 ALA B CA 1
ATOM 9581 C C . ALA B 1 487 ? -25.938 -30.297 -24.938 1 97.5 487 ALA B C 1
ATOM 9583 O O . ALA B 1 487 ? -26.859 -30.859 -24.328 1 97.5 487 ALA B O 1
ATOM 9584 N N . VAL B 1 488 ? -26.125 -29.297 -25.672 1 97.56 488 VAL B N 1
ATOM 9585 C CA . VAL B 1 488 ? -27.438 -28.766 -26 1 97.56 488 VAL B CA 1
ATOM 9586 C C . VAL B 1 488 ? -27.656 -28.781 -27.5 1 97.56 488 VAL B C 1
ATOM 9588 O O . VAL B 1 488 ? -26.734 -29.094 -28.266 1 97.56 488 VAL B O 1
ATOM 9591 N N . ASP B 1 489 ? -28.875 -28.438 -27.875 1 95.69 489 ASP B N 1
ATOM 9592 C CA . ASP B 1 489 ? -29.219 -28.641 -29.281 1 95.69 489 ASP B CA 1
ATOM 9593 C C . ASP B 1 489 ? -28.953 -27.391 -30.094 1 95.69 489 ASP B C 1
ATOM 9595 O O . ASP B 1 489 ? -28.656 -27.469 -31.297 1 95.69 489 ASP B O 1
ATOM 9599 N N . ASN B 1 490 ? -29.094 -26.266 -29.5 1 94.31 490 ASN B N 1
ATOM 9600 C CA . ASN B 1 490 ? -28.922 -25.031 -30.266 1 94.31 490 ASN B CA 1
ATOM 9601 C C . ASN B 1 490 ? -28.375 -23.906 -29.391 1 94.31 490 ASN B C 1
ATOM 9603 O O . ASN B 1 490 ? -28.188 -24.062 -28.188 1 94.31 490 ASN B O 1
ATOM 9607 N N . GLU B 1 491 ? -28.141 -22.797 -30.062 1 94.62 491 GLU B N 1
ATOM 9608 C CA . GLU B 1 491 ? -27.516 -21.641 -29.438 1 94.62 491 GLU B CA 1
ATOM 9609 C C . GLU B 1 491 ? -28.406 -21.031 -28.359 1 94.62 491 GLU B C 1
ATOM 9611 O O . GLU B 1 491 ? -27.922 -20.547 -27.344 1 94.62 491 GLU B O 1
ATOM 9616 N N . GLU B 1 492 ? -29.656 -21.062 -28.578 1 95.62 492 GLU B N 1
ATOM 9617 C CA . GLU B 1 492 ? -30.609 -20.516 -27.609 1 95.62 492 GLU B CA 1
ATOM 9618 C C . GLU B 1 492 ? -30.609 -21.312 -26.312 1 95.62 492 GLU B C 1
ATOM 9620 O O . GLU B 1 492 ? -30.719 -20.734 -25.234 1 95.62 492 GLU B O 1
ATOM 9625 N N . GLU B 1 493 ? -30.531 -22.547 -26.5 1 96.94 493 GLU B N 1
ATOM 9626 C CA . GLU B 1 493 ? -30.5 -23.422 -25.328 1 96.94 493 GLU B CA 1
ATOM 9627 C C . GLU B 1 493 ? -29.219 -23.219 -24.531 1 96.94 493 GLU B C 1
ATOM 9629 O O . GLU B 1 493 ? -29.234 -23.234 -23.297 1 96.94 493 GLU B O 1
ATOM 9634 N N . GLN B 1 494 ? -28.141 -23.094 -25.234 1 97.31 494 GLN B N 1
ATOM 9635 C CA . GLN B 1 494 ? -26.875 -22.812 -24.547 1 97.31 494 GLN B CA 1
ATOM 9636 C C . GLN B 1 494 ? -26.953 -21.5 -23.781 1 97.31 494 GLN B C 1
ATOM 9638 O O . GLN B 1 494 ? -26.547 -21.422 -22.625 1 97.31 494 GLN B O 1
ATOM 9643 N N . ALA B 1 495 ? -27.484 -20.5 -24.438 1 97.44 495 ALA B N 1
ATOM 9644 C CA . ALA B 1 495 ? -27.609 -19.172 -23.812 1 97.44 495 ALA B CA 1
ATOM 9645 C C . ALA B 1 495 ? -28.484 -19.234 -22.578 1 97.44 495 ALA B C 1
ATOM 9647 O O . ALA B 1 495 ? -28.172 -18.625 -21.547 1 97.44 495 ALA B O 1
ATOM 9648 N N . SER B 1 496 ? -29.562 -19.938 -22.672 1 97 496 SER B N 1
ATOM 9649 C CA . SER B 1 496 ? -30.484 -20.062 -21.547 1 97 496 SER B CA 1
ATOM 9650 C C . SER B 1 496 ? -29.828 -20.812 -20.391 1 97 496 SER B C 1
ATOM 9652 O O . SER B 1 496 ? -29.969 -20.406 -19.234 1 97 496 SER B O 1
ATOM 9654 N N . PHE B 1 497 ? -29.203 -21.844 -20.734 1 97.12 497 PHE B N 1
ATOM 9655 C CA . PHE B 1 497 ? -28.531 -22.641 -19.719 1 97.12 497 PHE B CA 1
ATOM 9656 C C . PHE B 1 497 ? -27.531 -21.781 -18.938 1 97.12 497 PHE B C 1
ATOM 9658 O O . PHE B 1 497 ? -27.531 -21.766 -17.719 1 97.12 497 PHE B O 1
ATOM 9665 N N . VAL B 1 498 ? -26.625 -21.094 -19.641 1 98.12 498 VAL B N 1
ATOM 9666 C CA . VAL B 1 498 ? -25.578 -20.297 -19.031 1 98.12 498 VAL B CA 1
ATOM 9667 C C . VAL B 1 498 ? -26.188 -19.141 -18.25 1 98.12 498 VAL B C 1
ATOM 9669 O O . VAL B 1 498 ? -25.828 -18.922 -17.094 1 98.12 498 VAL B O 1
ATOM 9672 N N . ALA B 1 499 ? -27.141 -18.422 -18.812 1 97.88 499 ALA B N 1
ATOM 9673 C CA . ALA B 1 499 ? -27.766 -17.266 -18.188 1 97.88 499 ALA B CA 1
ATOM 9674 C C . ALA B 1 499 ? -28.5 -17.672 -16.906 1 97.88 499 ALA B C 1
ATOM 9676 O O . ALA B 1 499 ? -28.391 -16.984 -15.883 1 97.88 499 ALA B O 1
ATOM 9677 N N . GLU B 1 500 ? -29.219 -18.75 -17.016 1 97.44 500 GLU B N 1
ATOM 9678 C CA . GLU B 1 500 ? -29.984 -19.219 -15.859 1 97.44 500 GLU B CA 1
ATOM 9679 C C . GLU B 1 500 ? -29.062 -19.656 -14.734 1 97.44 500 GLU B C 1
ATOM 9681 O O . GLU B 1 500 ? -29.344 -19.422 -13.555 1 97.44 500 GLU B O 1
ATOM 9686 N N . ASN B 1 501 ? -28.062 -20.312 -15.117 1 97.56 501 ASN B N 1
ATOM 9687 C CA . ASN B 1 501 ? -27.125 -20.75 -14.102 1 97.56 501 ASN B CA 1
ATOM 9688 C C . ASN B 1 501 ? -26.391 -19.578 -13.469 1 97.56 501 ASN B C 1
ATOM 9690 O O . ASN B 1 501 ? -26.109 -19.594 -12.266 1 97.56 501 ASN B O 1
ATOM 9694 N N . ILE B 1 502 ? -25.984 -18.562 -14.234 1 97.88 502 ILE B N 1
ATOM 9695 C CA . ILE B 1 502 ? -25.344 -17.375 -13.703 1 97.88 502 ILE B CA 1
ATOM 9696 C C . ILE B 1 502 ? -26.266 -16.672 -12.711 1 97.88 502 ILE B C 1
ATOM 9698 O O . ILE B 1 502 ? -25.844 -16.234 -11.648 1 97.88 502 ILE B O 1
ATOM 9702 N N . LYS B 1 503 ? -27.516 -16.578 -13.062 1 97.19 503 LYS B N 1
ATOM 9703 C CA . LYS B 1 503 ? -28.5 -15.992 -12.156 1 97.19 503 LYS B CA 1
ATOM 9704 C C . LYS B 1 503 ? -28.547 -16.75 -10.828 1 97.19 503 LYS B C 1
ATOM 9706 O O . LYS B 1 503 ? -28.562 -16.141 -9.758 1 97.19 503 LYS B O 1
ATOM 9711 N N . LYS B 1 504 ? -28.594 -18.047 -10.977 1 96.75 504 LYS B N 1
ATOM 9712 C CA . LYS B 1 504 ? -28.578 -18.891 -9.781 1 96.75 504 LYS B CA 1
ATOM 9713 C C . LYS B 1 504 ? -27.328 -18.656 -8.953 1 96.75 504 LYS B C 1
ATOM 9715 O O . LYS B 1 504 ? -27.375 -18.609 -7.723 1 96.75 504 LYS B O 1
ATOM 9720 N N . ASN B 1 505 ? -26.172 -18.578 -9.594 1 97.12 505 ASN B N 1
ATOM 9721 C CA . ASN B 1 505 ? -24.906 -18.344 -8.922 1 97.12 505 ASN B CA 1
ATOM 9722 C C . ASN B 1 505 ? -24.938 -17.047 -8.109 1 97.12 505 ASN B C 1
ATOM 9724 O O . ASN B 1 505 ? -24.375 -16.984 -7.008 1 97.12 505 ASN B O 1
ATOM 9728 N N . LEU B 1 506 ? -25.531 -16.016 -8.648 1 95 506 LEU B N 1
ATOM 9729 C CA . LEU B 1 506 ? -25.562 -14.695 -8.023 1 95 506 LEU B CA 1
ATOM 9730 C C . LEU B 1 506 ? -26.594 -14.648 -6.898 1 95 506 LEU B C 1
ATOM 9732 O O . LEU B 1 506 ? -26.328 -14.094 -5.832 1 95 506 LEU B O 1
ATOM 9736 N N . GLU B 1 507 ? -27.719 -15.273 -7.078 1 93.5 507 GLU B N 1
ATOM 9737 C CA . GLU B 1 507 ? -28.859 -15.07 -6.184 1 93.5 507 GLU B CA 1
ATOM 9738 C C . GLU B 1 507 ? -28.922 -16.172 -5.129 1 93.5 507 GLU B C 1
ATOM 9740 O O . GLU B 1 507 ? -29.281 -15.914 -3.977 1 93.5 507 GLU B O 1
ATOM 9745 N N . GLU B 1 508 ? -28.594 -17.375 -5.559 1 93.88 508 GLU B N 1
ATOM 9746 C CA . GLU B 1 508 ? -28.734 -18.5 -4.645 1 93.88 508 GLU B CA 1
ATOM 9747 C C . GLU B 1 508 ? -27.391 -18.938 -4.078 1 93.88 508 GLU B C 1
ATOM 9749 O O . GLU B 1 508 ? -27.266 -19.188 -2.875 1 93.88 508 GLU B O 1
ATOM 9754 N N . ASP B 1 509 ? -26.453 -19.031 -4.914 1 95.31 509 ASP B N 1
ATOM 9755 C CA . ASP B 1 509 ? -25.156 -19.562 -4.516 1 95.31 509 ASP B CA 1
ATOM 9756 C C . ASP B 1 509 ? -24.328 -18.5 -3.803 1 95.31 509 ASP B C 1
ATOM 9758 O O . ASP B 1 509 ? -23.234 -18.797 -3.311 1 95.31 509 ASP B O 1
ATOM 9762 N N . GLU B 1 510 ? -24.672 -17.234 -3.797 1 93.31 510 GLU B N 1
ATOM 9763 C CA . GLU B 1 510 ? -24.047 -16.125 -3.09 1 93.31 510 GLU B CA 1
ATOM 9764 C C . GLU B 1 510 ? -22.656 -15.828 -3.65 1 93.31 510 GLU B C 1
ATOM 9766 O O . GLU B 1 510 ? -21.734 -15.508 -2.9 1 93.31 510 GLU B O 1
ATOM 9771 N N . LEU B 1 511 ? -22.484 -16.109 -4.961 1 94.12 511 LEU B N 1
ATOM 9772 C CA . LEU B 1 511 ? -21.266 -15.672 -5.633 1 94.12 511 LEU B CA 1
ATOM 9773 C C . LEU B 1 511 ? -21.344 -14.211 -6.035 1 94.12 511 LEU B C 1
ATOM 9775 O O . LEU B 1 511 ? -22.453 -13.672 -6.191 1 94.12 511 LEU B O 1
ATOM 9779 N N . GLU B 1 512 ? -20.219 -13.594 -6.109 1 91.12 512 GLU B N 1
ATOM 9780 C CA . GLU B 1 512 ? -20.141 -12.227 -6.613 1 91.12 512 GLU B CA 1
ATOM 9781 C C . GLU B 1 512 ? -19.922 -12.211 -8.125 1 91.12 512 GLU B C 1
ATOM 9783 O O . GLU B 1 512 ? -19.531 -13.219 -8.711 1 91.12 512 GLU B O 1
ATOM 9788 N N . TYR B 1 513 ? -20.156 -11.125 -8.75 1 92.44 513 TYR B N 1
ATOM 9789 C CA . TYR B 1 513 ? -20 -11 -10.195 1 92.44 513 TYR B CA 1
ATOM 9790 C C . TYR B 1 513 ? -18.578 -11.367 -10.609 1 92.44 513 TYR B C 1
ATOM 9792 O O . TYR B 1 513 ? -18.375 -12.031 -11.625 1 92.44 513 TYR B O 1
ATOM 9800 N N . LYS B 1 514 ? -17.609 -11.023 -9.797 1 89.69 514 LYS B N 1
ATOM 9801 C CA . LYS B 1 514 ? -16.203 -11.234 -10.141 1 89.69 514 LYS B CA 1
ATOM 9802 C C . LYS B 1 514 ? -15.812 -12.711 -10.023 1 89.69 514 LYS B C 1
ATOM 9804 O O . LYS B 1 514 ? -14.75 -13.117 -10.484 1 89.69 514 LYS B O 1
ATOM 9809 N N . ASP B 1 515 ? -16.688 -13.484 -9.375 1 93.75 515 ASP B N 1
ATOM 9810 C CA . ASP B 1 515 ? -16.406 -14.898 -9.18 1 93.75 515 ASP B CA 1
ATOM 9811 C C . ASP B 1 515 ? -16.797 -15.711 -10.422 1 93.75 515 ASP B C 1
ATOM 9813 O O . ASP B 1 515 ? -16.516 -16.906 -10.492 1 93.75 515 ASP B O 1
ATOM 9817 N N . ILE B 1 516 ? -17.438 -15.086 -11.375 1 96.69 516 ILE B N 1
ATOM 9818 C CA . ILE B 1 516 ? -17.984 -15.797 -12.523 1 96.69 516 ILE B CA 1
ATOM 9819 C C . ILE B 1 516 ? -17.297 -15.312 -13.797 1 96.69 516 ILE B C 1
ATOM 9821 O O . ILE B 1 516 ? -17.172 -14.109 -14.031 1 96.69 516 ILE B O 1
ATOM 9825 N N . LEU B 1 517 ? -16.875 -16.25 -14.586 1 96.94 517 LEU B N 1
ATOM 9826 C CA . LEU B 1 517 ? -16.188 -15.969 -15.836 1 96.94 517 LEU B CA 1
ATOM 9827 C C . LEU B 1 517 ? -16.75 -16.828 -16.969 1 96.94 517 LEU B C 1
ATOM 9829 O O . LEU B 1 517 ? -16.922 -18.031 -16.828 1 96.94 517 LEU B O 1
ATOM 9833 N N . VAL B 1 518 ? -17.094 -16.172 -18.062 1 97.88 518 VAL B N 1
ATOM 9834 C 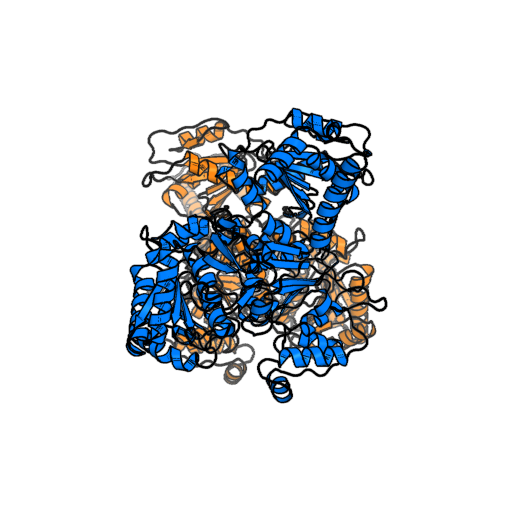CA . VAL B 1 518 ? -17.547 -16.891 -19.25 1 97.88 518 VAL B CA 1
ATOM 9835 C C . VAL B 1 518 ? -16.5 -16.781 -20.359 1 97.88 518 VAL B C 1
ATOM 9837 O O . VAL B 1 518 ? -16.188 -15.68 -20.812 1 97.88 518 VAL B O 1
ATOM 9840 N N . ILE B 1 519 ? -16.031 -17.906 -20.797 1 96.81 519 ILE B N 1
ATOM 9841 C CA . ILE B 1 519 ? -14.969 -17.922 -21.797 1 96.81 519 ILE B CA 1
ATOM 9842 C C . ILE B 1 519 ? -15.5 -18.516 -23.109 1 96.81 519 ILE B C 1
ATOM 9844 O O . ILE B 1 519 ? -16.062 -19.609 -23.109 1 96.81 519 ILE B O 1
ATOM 9848 N N . HIS B 1 520 ? -15.359 -17.766 -24.125 1 95.25 520 HIS B N 1
ATOM 9849 C CA . HIS B 1 520 ? -15.695 -18.297 -25.453 1 95.25 520 HIS B CA 1
ATOM 9850 C C . HIS B 1 520 ? -14.484 -18.969 -26.094 1 95.25 520 HIS B C 1
ATOM 9852 O O . HIS B 1 520 ? -13.359 -18.453 -25.984 1 95.25 520 HIS B O 1
ATOM 9858 N N . THR B 1 521 ? -14.633 -20.031 -26.812 1 92.38 521 THR B N 1
ATOM 9859 C CA . THR B 1 521 ? -13.531 -20.875 -27.266 1 92.38 521 THR B CA 1
ATOM 9860 C C . THR B 1 521 ? -12.969 -20.359 -28.594 1 92.38 521 THR B C 1
ATOM 9862 O O . THR B 1 521 ? -11.875 -20.766 -29.016 1 92.38 521 THR B O 1
ATOM 9865 N N . ASP B 1 522 ? -13.719 -19.531 -29.266 1 86.81 522 ASP B N 1
ATOM 9866 C CA . ASP B 1 522 ? -13.219 -18.922 -30.5 1 86.81 522 ASP B CA 1
ATOM 9867 C C . ASP B 1 522 ? -12.812 -17.469 -30.25 1 86.81 522 ASP B C 1
ATOM 9869 O O . ASP B 1 522 ? -13.664 -16.594 -30.078 1 86.81 522 ASP B O 1
ATOM 9873 N N . PRO B 1 523 ? -11.594 -17.234 -30.344 1 78 523 PRO B N 1
ATOM 9874 C CA . PRO B 1 523 ? -11.125 -15.875 -30.016 1 78 523 PRO B CA 1
ATOM 9875 C C . PRO B 1 523 ? -11.57 -14.836 -31.031 1 78 523 PRO B C 1
ATOM 9877 O O . PRO B 1 523 ? -11.656 -13.648 -30.719 1 78 523 PRO B O 1
ATOM 9880 N N . TYR B 1 524 ? -11.938 -15.195 -32.219 1 76.31 524 TYR B N 1
ATOM 9881 C CA . TYR B 1 524 ? -12.242 -14.258 -33.281 1 76.31 524 TYR B CA 1
ATOM 9882 C C . TYR B 1 524 ? -13.734 -13.945 -33.344 1 76.31 524 TYR B C 1
ATOM 9884 O O . TYR B 1 524 ? -14.133 -12.898 -33.844 1 76.31 524 TYR B O 1
ATOM 9892 N N . LEU B 1 525 ? -14.508 -14.797 -32.75 1 80.44 525 LEU B N 1
ATOM 9893 C CA . LEU B 1 525 ? -15.953 -14.617 -32.844 1 80.44 525 LEU B CA 1
ATOM 9894 C C . LEU B 1 525 ? -16.578 -14.32 -31.484 1 80.44 525 LEU B C 1
ATOM 9896 O O . LEU B 1 525 ? -17.797 -14.328 -31.344 1 80.44 525 LEU B O 1
ATOM 9900 N N . THR B 1 526 ? -15.758 -14.062 -30.562 1 86.75 526 THR B N 1
ATOM 9901 C CA . THR B 1 526 ? -16.203 -13.945 -29.188 1 86.75 526 THR B CA 1
ATOM 9902 C C . THR B 1 526 ? -17.281 -12.875 -29.062 1 86.75 526 THR B C 1
ATOM 9904 O O . THR B 1 526 ? -18.359 -13.117 -28.484 1 86.75 526 THR B O 1
ATOM 9907 N N . LYS B 1 527 ? -17.078 -11.672 -29.609 1 82.81 527 LYS B N 1
ATOM 9908 C CA . LYS B 1 527 ? -18 -10.547 -29.484 1 82.81 527 LYS B CA 1
ATOM 9909 C C . LYS B 1 527 ? -19.391 -10.898 -30.031 1 82.81 527 LYS B C 1
ATOM 9911 O O . LYS B 1 527 ? -20.406 -10.625 -29.391 1 82.81 527 LYS B O 1
ATOM 9916 N N . LYS B 1 528 ? -19.375 -11.531 -31.156 1 83.38 528 LYS B N 1
ATOM 9917 C CA . LYS B 1 528 ? -20.625 -11.859 -31.844 1 83.38 528 LYS B CA 1
ATOM 9918 C C . LYS B 1 528 ? -21.344 -13.008 -31.141 1 83.38 528 LYS B C 1
ATOM 9920 O O . LYS B 1 528 ? -22.562 -12.961 -30.953 1 83.38 528 LYS B O 1
ATOM 9925 N N . ARG B 1 529 ? -20.641 -13.984 -30.719 1 88.81 529 ARG B N 1
ATOM 9926 C CA . ARG B 1 529 ? -21.219 -15.242 -30.266 1 88.81 529 ARG B CA 1
ATOM 9927 C C . ARG B 1 529 ? -21.75 -15.117 -28.844 1 88.81 529 ARG B C 1
ATOM 9929 O O . ARG B 1 529 ? -22.719 -15.781 -28.469 1 88.81 529 ARG B O 1
ATOM 9936 N N . VAL B 1 530 ? -21.156 -14.258 -28.094 1 92.25 530 VAL B N 1
ATOM 9937 C CA . VAL B 1 530 ? -21.578 -14.172 -26.703 1 92.25 530 VAL B CA 1
ATOM 9938 C C . VAL B 1 530 ? -22.766 -13.203 -26.578 1 92.25 530 VAL B C 1
ATOM 9940 O O . VAL B 1 530 ? -23.391 -13.102 -25.516 1 92.25 530 VAL B O 1
ATOM 9943 N N . GLY B 1 531 ? -23.109 -12.484 -27.625 1 91.56 531 GLY B N 1
ATOM 9944 C CA . GLY B 1 531 ? -24.172 -11.492 -27.625 1 91.56 531 GLY B CA 1
ATOM 9945 C C . GLY B 1 531 ? -25.5 -12.047 -27.141 1 91.56 531 GLY B C 1
ATOM 9946 O O . GLY B 1 531 ? -26.219 -11.383 -26.391 1 91.56 531 GLY B O 1
ATOM 9947 N N . ILE B 1 532 ? -25.844 -13.227 -27.578 1 93.56 532 ILE B N 1
ATOM 9948 C CA . ILE B 1 532 ? -27.125 -13.828 -27.234 1 93.56 532 ILE B CA 1
ATOM 9949 C C . ILE B 1 532 ? -27.188 -14.094 -25.734 1 93.56 532 ILE B C 1
ATOM 9951 O O . ILE B 1 532 ? -28.234 -13.898 -25.109 1 93.56 532 ILE B O 1
ATOM 9955 N N . ILE B 1 533 ? -26.141 -14.609 -25.156 1 96.56 533 ILE B N 1
ATOM 9956 C CA . ILE B 1 533 ? -26.094 -14.875 -23.719 1 96.56 533 ILE B CA 1
ATOM 9957 C C . ILE B 1 533 ? -26.203 -13.562 -22.953 1 96.56 533 ILE B C 1
ATOM 9959 O O . ILE B 1 533 ? -26.953 -13.477 -21.969 1 96.56 533 ILE B O 1
ATOM 9963 N N . ARG B 1 534 ? -25.453 -12.57 -23.391 1 95.44 534 ARG B N 1
ATOM 9964 C CA . ARG B 1 534 ? -25.438 -11.266 -22.734 1 95.44 534 ARG B CA 1
ATOM 9965 C C . ARG B 1 534 ? -26.812 -10.609 -22.812 1 95.44 534 ARG B C 1
ATOM 9967 O O . ARG B 1 534 ? -27.234 -9.945 -21.859 1 95.44 534 ARG B O 1
ATOM 9974 N N . ALA B 1 535 ? -27.453 -10.758 -23.906 1 93.25 535 ALA B N 1
ATOM 9975 C CA . ALA B 1 535 ? -28.812 -10.227 -24.047 1 93.25 535 ALA B CA 1
ATOM 9976 C C . ALA B 1 535 ? -29.766 -10.883 -23.047 1 93.25 535 ALA B C 1
ATOM 9978 O O . ALA B 1 535 ? -30.609 -10.211 -22.453 1 93.25 535 ALA B O 1
ATOM 9979 N N . LYS B 1 536 ? -29.672 -12.133 -22.938 1 95.44 536 LYS B N 1
ATOM 9980 C CA . LYS B 1 536 ? -30.516 -12.852 -22 1 95.44 536 LYS B CA 1
ATOM 9981 C C . LYS B 1 536 ? -30.25 -12.391 -20.562 1 95.44 536 LYS B C 1
ATOM 9983 O O . LYS B 1 536 ? -31.188 -12.289 -19.75 1 95.44 536 LYS B O 1
ATOM 9988 N N . LEU B 1 537 ? -29.016 -12.227 -20.219 1 96.38 537 LEU B N 1
ATOM 9989 C CA . LEU B 1 537 ? -28.656 -11.719 -18.891 1 96.38 537 LEU B CA 1
ATOM 9990 C C . LEU B 1 537 ? -29.266 -10.336 -18.656 1 96.38 537 LEU B C 1
ATOM 9992 O O . LEU B 1 537 ? -29.766 -10.055 -17.578 1 96.38 537 LEU B O 1
ATOM 9996 N N . LEU B 1 538 ? -29.125 -9.523 -19.672 1 93.5 538 LEU B N 1
ATOM 9997 C CA . LEU B 1 538 ? -29.672 -8.18 -19.562 1 93.5 538 LEU B CA 1
ATOM 9998 C C . LEU B 1 538 ? -31.172 -8.234 -19.297 1 93.5 538 LEU B C 1
ATOM 10000 O O . LEU B 1 538 ? -31.703 -7.449 -18.5 1 93.5 538 LEU B O 1
ATOM 10004 N N . ASP B 1 539 ? -31.844 -9.109 -19.938 1 93.38 539 ASP B N 1
ATOM 10005 C CA . ASP B 1 539 ? -33.281 -9.312 -19.719 1 93.38 539 ASP B CA 1
ATOM 10006 C C . ASP B 1 539 ? -33.562 -9.711 -18.281 1 93.38 539 ASP B C 1
ATOM 10008 O O . ASP B 1 539 ? -34.656 -9.422 -17.75 1 93.38 539 ASP B O 1
ATOM 10012 N N . MET B 1 540 ? -32.656 -10.352 -17.734 1 94.94 540 MET B N 1
ATOM 10013 C CA . MET B 1 540 ? -32.812 -10.805 -16.359 1 94.94 540 MET B CA 1
ATOM 10014 C C . MET B 1 540 ? -32.344 -9.742 -15.375 1 94.94 540 MET B C 1
ATOM 10016 O O . MET B 1 540 ? -32.312 -9.977 -14.164 1 94.94 540 MET B O 1
ATOM 10020 N N . GLY B 1 541 ? -31.781 -8.664 -15.867 1 92.38 541 GLY B N 1
ATOM 10021 C CA . GLY B 1 541 ? -31.328 -7.566 -15.023 1 92.38 541 GLY B CA 1
ATOM 10022 C C . GLY B 1 541 ? -29.891 -7.715 -14.586 1 92.38 541 GLY B C 1
ATOM 10023 O O . GLY B 1 541 ? -29.469 -7.113 -13.594 1 92.38 541 GLY B O 1
ATOM 10024 N N . ILE B 1 542 ? -29.172 -8.555 -15.258 1 94.69 542 ILE B N 1
ATOM 10025 C CA . ILE B 1 542 ? -27.781 -8.805 -14.891 1 94.69 542 ILE B CA 1
ATOM 10026 C C . ILE B 1 542 ? -26.859 -8.141 -15.906 1 94.69 542 ILE B C 1
ATOM 10028 O O . ILE B 1 542 ? -26.953 -8.414 -17.109 1 94.69 542 ILE B O 1
ATOM 10032 N N . ASN B 1 543 ? -25.938 -7.316 -15.414 1 92.56 543 ASN B N 1
ATOM 10033 C CA . ASN B 1 543 ? -24.984 -6.625 -16.281 1 92.56 543 ASN B CA 1
ATOM 10034 C C . ASN B 1 543 ? -23.828 -7.531 -16.672 1 92.56 543 ASN B C 1
ATOM 10036 O O . ASN B 1 543 ? -23.438 -8.414 -15.898 1 92.56 543 ASN B O 1
ATOM 10040 N N . SER B 1 544 ? -23.375 -7.336 -17.859 1 92.75 544 SER B N 1
ATOM 10041 C CA . SER B 1 544 ? -22.203 -8.055 -18.328 1 92.75 544 SER B CA 1
ATOM 10042 C C . SER B 1 544 ? -21.328 -7.164 -19.203 1 92.75 544 SER B C 1
ATOM 10044 O O . SER B 1 544 ? -21.781 -6.121 -19.688 1 92.75 544 SER B O 1
ATOM 10046 N N . HIS B 1 545 ? -20.078 -7.508 -19.312 1 89.31 545 HIS B N 1
ATOM 10047 C CA . HIS B 1 545 ? -19.156 -6.781 -20.188 1 89.31 545 HIS B CA 1
ATOM 10048 C C . HIS B 1 545 ? -18.172 -7.73 -20.875 1 89.31 545 HIS B C 1
ATOM 10050 O O . HIS B 1 545 ? -18 -8.867 -20.422 1 89.31 545 HIS B O 1
ATOM 10056 N N . LEU B 1 546 ? -17.672 -7.277 -21.953 1 87 546 LEU B N 1
ATOM 10057 C CA . LEU B 1 546 ? -16.609 -7.996 -22.656 1 87 546 LEU B CA 1
ATOM 10058 C C . LEU B 1 546 ? -15.25 -7.43 -22.297 1 87 546 LEU B C 1
ATOM 10060 O O . LEU B 1 546 ? -14.961 -6.266 -22.578 1 87 546 LEU B O 1
ATOM 10064 N N . ALA B 1 547 ? -14.508 -8.258 -21.688 1 82.12 547 ALA B N 1
ATOM 10065 C CA . ALA B 1 547 ? -13.203 -7.812 -21.203 1 82.12 547 ALA B CA 1
ATOM 10066 C C . ALA B 1 547 ? -12.383 -7.215 -22.344 1 82.12 547 ALA B C 1
ATOM 10068 O O . ALA B 1 547 ? -12.211 -7.844 -23.391 1 82.12 547 ALA B O 1
ATOM 10069 N N . GLY B 1 548 ? -11.844 -5.984 -22.172 1 68.56 548 GLY B N 1
ATOM 10070 C CA . GLY B 1 548 ? -10.945 -5.332 -23.125 1 68.56 548 GLY B CA 1
ATOM 10071 C C . GLY B 1 548 ? -11.68 -4.621 -24.25 1 68.56 548 GLY B C 1
ATOM 10072 O O . GLY B 1 548 ? -11.055 -3.949 -25.062 1 68.56 548 GLY B O 1
ATOM 10073 N N . VAL B 1 549 ? -12.945 -4.816 -24.391 1 63.91 549 VAL B N 1
ATOM 10074 C CA . VAL B 1 549 ? -13.711 -4.172 -25.453 1 63.91 549 VAL B CA 1
ATOM 10075 C C . VAL B 1 549 ? -14.586 -3.064 -24.875 1 63.91 549 VAL B C 1
ATOM 10077 O O . VAL B 1 549 ? -14.5 -1.909 -25.297 1 63.91 549 VAL B O 1
ATOM 10080 N N . THR B 1 550 ? -15.305 -3.416 -23.891 1 57.62 550 THR B N 1
ATOM 10081 C CA . THR B 1 550 ? -16.219 -2.457 -23.266 1 57.62 550 THR B CA 1
ATOM 10082 C C . THR B 1 550 ? -15.539 -1.74 -22.109 1 57.62 550 THR B C 1
ATOM 10084 O O . THR B 1 550 ? -16.094 -0.779 -21.562 1 57.62 550 THR B O 1
ATOM 10087 N N . THR B 1 551 ? -14.453 -2.275 -21.672 1 56.62 551 THR B N 1
ATOM 10088 C CA . THR B 1 551 ? -13.695 -1.702 -20.562 1 56.62 551 THR B CA 1
ATOM 10089 C C . THR B 1 551 ? -12.266 -1.378 -21 1 56.62 551 THR B C 1
ATOM 10091 O O . THR B 1 551 ? -11.836 -1.774 -22.078 1 56.62 551 THR B O 1
ATOM 10094 N N . SER B 1 552 ? -11.648 -0.625 -20.047 1 60.25 552 SER B N 1
ATOM 10095 C CA . SER B 1 552 ? -10.219 -0.398 -20.281 1 60.25 552 SER B CA 1
ATOM 10096 C C . SER B 1 552 ? -9.461 -1.716 -20.359 1 60.25 552 SER B C 1
ATOM 10098 O O . SER B 1 552 ? -9.797 -2.676 -19.656 1 60.25 552 SER B O 1
ATOM 10100 N N . PRO B 1 553 ? -8.625 -1.807 -21.297 1 59.94 553 PRO B N 1
ATOM 10101 C CA . PRO B 1 553 ? -7.828 -3.025 -21.469 1 59.94 553 PRO B CA 1
ATOM 10102 C C . PRO B 1 553 ? -7.141 -3.455 -20.172 1 59.94 553 PRO B C 1
ATOM 10104 O O . PRO B 1 553 ? -6.758 -4.621 -20.031 1 59.94 553 PRO B O 1
ATOM 10107 N N . ASP B 1 554 ? -7.18 -2.578 -19.297 1 62.19 554 ASP B N 1
ATOM 10108 C CA . ASP B 1 554 ? -6.441 -2.883 -18.078 1 62.19 554 ASP B CA 1
ATOM 10109 C C . ASP B 1 554 ? -7.371 -3.42 -17 1 62.19 554 ASP B C 1
ATOM 10111 O O . ASP B 1 554 ? -6.914 -3.906 -15.961 1 62.19 554 ASP B O 1
ATOM 10115 N N . HIS B 1 555 ? -8.68 -3.424 -17.312 1 70.06 555 HIS B N 1
ATOM 10116 C CA . HIS B 1 555 ? -9.633 -3.906 -16.328 1 70.06 555 HIS B CA 1
ATOM 10117 C C . HIS B 1 555 ? -10.32 -5.184 -16.797 1 70.06 555 HIS B C 1
ATOM 10119 O O . HIS B 1 555 ? -11.031 -5.176 -17.797 1 70.06 555 HIS B O 1
ATOM 10125 N N . PHE B 1 556 ? -10.125 -6.277 -16.094 1 78.25 556 PHE B N 1
ATOM 10126 C CA . PHE B 1 556 ? -10.68 -7.57 -16.469 1 78.25 556 PHE B CA 1
ATOM 10127 C C . PHE B 1 556 ? -12 -7.824 -15.742 1 78.25 556 PHE B C 1
ATOM 10129 O O . PHE B 1 556 ? -12.992 -8.203 -16.375 1 78.25 556 PHE B O 1
ATOM 10136 N N . PHE B 1 557 ? -12.055 -7.609 -14.453 1 80.94 557 PHE B N 1
ATOM 10137 C CA . PHE B 1 557 ? -13.266 -7.801 -13.664 1 80.94 557 PHE B CA 1
ATOM 10138 C C . PHE B 1 557 ? -13.859 -6.461 -13.25 1 80.94 557 PHE B C 1
ATOM 10140 O O . PHE B 1 557 ? -13.125 -5.5 -13 1 80.94 557 PHE B O 1
ATOM 10147 N N . LEU B 1 558 ? -15.156 -6.426 -13.273 1 77.75 558 LEU B N 1
ATOM 10148 C CA . LEU B 1 558 ? -15.898 -5.281 -12.766 1 77.75 558 LEU B CA 1
ATOM 10149 C C . LEU B 1 558 ? -16.828 -5.695 -11.625 1 77.75 558 LEU B C 1
ATOM 10151 O O . LEU B 1 558 ? -17.25 -6.852 -11.555 1 77.75 558 LEU B O 1
ATOM 10155 N N . GLU B 1 559 ? -17.109 -4.949 -10.641 1 74.25 559 GLU B N 1
ATOM 10156 C CA . GLU B 1 559 ? -17.859 -5.27 -9.43 1 74.25 559 GLU B CA 1
ATOM 10157 C C . GLU B 1 559 ? -19.297 -5.68 -9.758 1 74.25 559 GLU B C 1
ATOM 10159 O O . GLU B 1 559 ? -19.844 -6.598 -9.133 1 74.25 559 GLU B O 1
ATOM 10164 N N . ASN B 1 560 ? -19.953 -5.062 -10.688 1 82.56 560 ASN B N 1
ATOM 10165 C CA . ASN B 1 560 ? -21.359 -5.352 -10.938 1 82.56 560 ASN B CA 1
ATOM 10166 C C . ASN B 1 560 ? -21.609 -5.777 -12.383 1 82.56 560 ASN B C 1
ATOM 10168 O O . ASN B 1 560 ? -22.609 -5.379 -12.992 1 82.56 560 ASN B O 1
ATOM 10172 N N . SER B 1 561 ? -20.656 -6.617 -12.758 1 91.75 561 SER B N 1
ATOM 10173 C CA . SER B 1 561 ? -20.781 -7.039 -14.148 1 91.75 561 SER B CA 1
ATOM 10174 C C . SER B 1 561 ? -20.125 -8.398 -14.375 1 91.75 561 SER B C 1
ATOM 10176 O O . SER B 1 561 ? -19.047 -8.664 -13.859 1 91.75 561 SER B O 1
ATOM 10178 N N . ILE B 1 562 ? -20.797 -9.242 -15.078 1 94.81 562 ILE B N 1
ATOM 10179 C CA . ILE B 1 562 ? -20.25 -10.547 -15.422 1 94.81 562 ILE B CA 1
ATOM 10180 C C . ILE B 1 562 ? -19.219 -10.398 -16.547 1 94.81 562 ILE B C 1
ATOM 10182 O O . ILE B 1 562 ? -19.484 -9.734 -17.547 1 94.81 562 ILE B O 1
ATOM 10186 N N . THR B 1 563 ? -18.125 -11.016 -16.406 1 94 563 THR B N 1
ATOM 10187 C CA . THR B 1 563 ? -17.047 -10.867 -17.375 1 94 563 THR B CA 1
ATOM 10188 C C . THR B 1 563 ? -17.156 -11.93 -18.453 1 94 563 THR B C 1
ATOM 10190 O O . THR B 1 563 ? -17.172 -13.125 -18.172 1 94 563 THR B O 1
ATOM 10193 N N . PHE B 1 564 ? -17.297 -11.5 -19.672 1 94.62 564 PHE B N 1
ATOM 10194 C CA . PHE B 1 564 ? -17.141 -12.328 -20.859 1 94.62 564 PHE B CA 1
ATOM 10195 C C . PHE B 1 564 ? -15.789 -12.086 -21.531 1 94.62 564 PHE B C 1
ATOM 10197 O O . PHE B 1 564 ? -15.32 -10.945 -21.594 1 94.62 564 PHE B O 1
ATOM 10204 N N . THR B 1 565 ? -15.148 -13.195 -21.953 1 92.5 565 THR B N 1
ATOM 10205 C CA . THR B 1 565 ? -13.812 -12.984 -22.5 1 92.5 565 THR B CA 1
ATOM 10206 C C . THR B 1 565 ? -13.477 -14.055 -23.531 1 92.5 565 THR B C 1
ATOM 10208 O O . THR B 1 565 ? -14.133 -15.102 -23.594 1 92.5 565 THR B O 1
ATOM 10211 N N . SER B 1 566 ? -12.594 -13.672 -24.422 1 89.19 566 SER B N 1
ATOM 10212 C CA . SER B 1 566 ? -11.953 -14.672 -25.281 1 89.19 566 SER B CA 1
ATOM 10213 C C . SER B 1 566 ? -10.859 -15.422 -24.531 1 89.19 566 SER B C 1
ATOM 10215 O O . SER B 1 566 ? -10.445 -15.008 -23.438 1 89.19 566 SER B O 1
ATOM 10217 N N . ILE B 1 567 ? -10.414 -16.516 -25.094 1 87.12 567 ILE B N 1
ATOM 10218 C CA . ILE B 1 567 ? -9.445 -17.391 -24.438 1 87.12 567 ILE B CA 1
ATOM 10219 C C . ILE B 1 567 ? -8.117 -16.656 -24.266 1 87.12 567 ILE B C 1
ATOM 10221 O O . ILE B 1 567 ? -7.41 -16.859 -23.281 1 87.12 567 ILE B O 1
ATOM 10225 N N . PHE B 1 568 ? -7.758 -15.781 -25.156 1 79 568 PHE B N 1
ATOM 10226 C CA . PHE B 1 568 ? -6.473 -15.094 -25.109 1 79 568 PHE B CA 1
ATOM 10227 C C . PHE B 1 568 ? -6.426 -14.109 -23.938 1 79 568 PHE B C 1
ATOM 10229 O O . PHE B 1 568 ? -5.391 -13.969 -23.281 1 79 568 PHE B O 1
ATOM 10236 N N . ARG B 1 569 ? -7.508 -13.523 -23.688 1 82 569 ARG B N 1
ATOM 10237 C CA . ARG B 1 569 ? -7.555 -12.531 -22.609 1 82 569 ARG B CA 1
ATOM 10238 C C . ARG B 1 569 ? -7.781 -13.195 -21.266 1 82 569 ARG B C 1
ATOM 10240 O O . ARG B 1 569 ? -7.5 -12.602 -20.219 1 82 569 ARG B O 1
ATOM 10247 N N . ALA B 1 570 ? -8.297 -14.375 -21.344 1 87.12 570 ALA B N 1
ATOM 10248 C CA . ALA B 1 570 ? -8.578 -15.094 -20.109 1 87.12 570 ALA B CA 1
ATOM 10249 C C . ALA B 1 570 ? -7.285 -15.547 -19.438 1 87.12 570 ALA B C 1
ATOM 10251 O O . ALA B 1 570 ? -7.254 -15.789 -18.234 1 87.12 570 ALA B O 1
ATOM 10252 N N . LYS B 1 571 ? -6.262 -15.656 -20.234 1 80.88 571 LYS B N 1
ATOM 10253 C CA . LYS B 1 571 ? -4.984 -16.141 -19.719 1 80.88 571 LYS B CA 1
ATOM 10254 C C . LYS B 1 571 ? -4.461 -15.227 -18.609 1 80.88 571 LYS B C 1
ATOM 10256 O O . LYS B 1 571 ? -4.457 -14 -18.75 1 80.88 571 LYS B O 1
ATOM 10261 N N . GLY B 1 572 ? -4.07 -15.898 -17.531 1 79.56 572 GLY B N 1
ATOM 10262 C CA . GLY B 1 572 ? -3.555 -15.133 -16.406 1 79.56 572 GLY B CA 1
ATOM 10263 C C . GLY B 1 572 ? -4.625 -14.75 -15.406 1 79.56 572 GLY B C 1
ATOM 10264 O O . GLY B 1 572 ? -4.316 -14.336 -14.281 1 79.56 572 GLY B O 1
ATOM 10265 N N . ASN B 1 573 ? -5.836 -14.844 -15.859 1 85.75 573 ASN B N 1
ATOM 10266 C CA . ASN B 1 573 ? -6.957 -14.562 -14.969 1 85.75 573 ASN B CA 1
ATOM 10267 C C . ASN B 1 573 ? -7.617 -15.844 -14.469 1 85.75 573 ASN B C 1
ATOM 10269 O O . ASN B 1 573 ? -7.348 -16.938 -14.992 1 85.75 573 ASN B O 1
ATOM 10273 N N . GLU B 1 574 ? -8.352 -15.703 -13.398 1 90.75 574 GLU B N 1
ATOM 10274 C CA . GLU B 1 574 ? -9.039 -16.859 -12.844 1 90.75 574 GLU B CA 1
ATOM 10275 C C . GLU B 1 574 ? -10.336 -16.453 -12.148 1 90.75 574 GLU B C 1
ATOM 10277 O O . GLU B 1 574 ? -10.508 -15.297 -11.773 1 90.75 574 GLU B O 1
ATOM 10282 N N . ALA B 1 575 ? -11.258 -17.422 -12.047 1 94.25 575 ALA B N 1
ATOM 10283 C CA . ALA B 1 575 ? -12.531 -17.219 -11.359 1 94.25 575 ALA B CA 1
ATOM 10284 C C . ALA B 1 575 ? -13 -18.484 -10.672 1 94.25 575 ALA B C 1
ATOM 10286 O O . ALA B 1 575 ? -12.539 -19.578 -11 1 94.25 575 ALA B O 1
ATOM 10287 N N . ALA B 1 576 ? -13.938 -18.328 -9.734 1 95.44 576 ALA B N 1
ATOM 10288 C CA . ALA B 1 576 ? -14.461 -19.469 -9 1 95.44 576 ALA B CA 1
ATOM 10289 C C . ALA B 1 576 ? -15.32 -20.359 -9.891 1 95.44 576 ALA B C 1
ATOM 10291 O O . ALA B 1 576 ? -15.195 -21.594 -9.867 1 95.44 576 ALA B O 1
ATOM 10292 N N . MET B 1 577 ? -16.172 -19.75 -10.625 1 97.69 577 MET B N 1
ATOM 10293 C CA . MET B 1 577 ? -17.062 -20.422 -11.562 1 97.69 577 MET B CA 1
ATOM 10294 C C . MET B 1 577 ? -16.734 -20.031 -13 1 97.69 577 MET B C 1
ATOM 10296 O O . MET B 1 577 ? -16.844 -18.844 -13.359 1 97.69 577 MET B O 1
ATOM 10300 N N . VAL B 1 578 ? -16.359 -21.016 -13.781 1 98.19 578 VAL B N 1
ATOM 10301 C CA . VAL B 1 578 ? -16 -20.734 -15.172 1 98.19 578 VAL B CA 1
ATOM 10302 C C . VAL B 1 578 ? -16.969 -21.453 -16.109 1 98.19 578 VAL B C 1
ATOM 10304 O O . VAL B 1 578 ? -17.234 -22.641 -15.953 1 98.19 578 VAL B O 1
ATOM 10307 N N . TYR B 1 579 ? -17.609 -20.719 -17 1 98.62 579 TYR B N 1
ATOM 10308 C CA . TYR B 1 579 ? -18.422 -21.266 -18.078 1 98.62 579 TYR B CA 1
ATOM 10309 C C . TYR B 1 579 ? -17.656 -21.25 -19.391 1 98.62 579 TYR B C 1
ATOM 10311 O O . TYR B 1 579 ? -17.25 -20.172 -19.875 1 98.62 579 TYR B O 1
ATOM 10319 N N . VAL B 1 580 ? -17.422 -22.375 -19.938 1 98.19 580 VAL B N 1
ATOM 10320 C CA . VAL B 1 580 ? -16.812 -22.484 -21.266 1 98.19 580 VAL B CA 1
ATOM 10321 C C . VAL B 1 580 ? -17.891 -22.719 -22.312 1 98.19 580 VAL B C 1
ATOM 10323 O O . VAL B 1 580 ? -18.562 -23.75 -22.312 1 98.19 580 VAL B O 1
ATOM 10326 N N . VAL B 1 581 ? -18.016 -21.797 -23.234 1 97.75 581 VAL B N 1
ATOM 10327 C CA . VAL B 1 581 ? -19.156 -21.875 -24.156 1 97.75 581 VAL B CA 1
ATOM 10328 C C . VAL B 1 581 ? -18.656 -22.188 -25.578 1 97.75 581 VAL B C 1
ATOM 10330 O O . VAL B 1 581 ? -17.484 -21.922 -25.891 1 97.75 581 VAL B O 1
ATOM 10333 N N . ASP B 1 582 ? -19.547 -22.766 -26.375 1 96.38 582 ASP B N 1
ATOM 10334 C CA . ASP B 1 582 ? -19.25 -23.188 -27.734 1 96.38 582 ASP B CA 1
ATOM 10335 C C . ASP B 1 582 ? -18.062 -24.156 -27.75 1 96.38 582 ASP B C 1
ATOM 10337 O O . ASP B 1 582 ? -17.141 -23.984 -28.562 1 96.38 582 ASP B O 1
ATOM 10341 N N . SER B 1 583 ? -18.094 -25.094 -26.875 1 96.31 583 SER B N 1
ATOM 10342 C CA . SER B 1 583 ? -16.969 -26.016 -26.688 1 96.31 583 SER B CA 1
ATOM 10343 C C . SER B 1 583 ? -16.859 -27.016 -27.828 1 96.31 583 SER B C 1
ATOM 10345 O O . SER B 1 583 ? -15.844 -27.672 -28 1 96.31 583 SER B O 1
ATOM 10347 N N . GLN B 1 584 ? -17.938 -27.078 -28.656 1 93.06 584 GLN B N 1
ATOM 10348 C CA . GLN B 1 584 ? -17.875 -27.953 -29.828 1 93.06 584 GLN B CA 1
ATOM 10349 C C . GLN B 1 584 ? -16.734 -27.547 -30.75 1 93.06 584 GLN B C 1
ATOM 10351 O O . GLN B 1 584 ? -16.234 -28.375 -31.531 1 93.06 584 GLN B O 1
ATOM 10356 N N . ASN B 1 585 ? -16.391 -26.312 -30.625 1 90.44 585 ASN B N 1
ATOM 10357 C CA . ASN B 1 585 ? -15.281 -25.828 -31.438 1 90.44 585 ASN B CA 1
ATOM 10358 C C . ASN B 1 585 ? -13.984 -26.562 -31.109 1 90.44 585 ASN B C 1
ATOM 10360 O O . ASN B 1 585 ? -13.047 -26.562 -31.906 1 90.44 585 ASN B O 1
ATOM 10364 N N . CYS B 1 586 ? -13.914 -27.219 -29.984 1 89.94 586 CYS B N 1
ATOM 10365 C CA . CYS B 1 586 ? -12.695 -27.875 -29.531 1 89.94 586 CYS B CA 1
ATOM 10366 C C . CYS B 1 586 ? -12.781 -29.391 -29.766 1 89.94 586 CYS B C 1
ATOM 10368 O O . CYS B 1 586 ? -11.883 -30.125 -29.359 1 89.94 586 CYS B O 1
ATOM 10370 N N . ALA B 1 587 ? -13.93 -29.844 -30.281 1 83.81 587 ALA B N 1
ATOM 10371 C CA . ALA B 1 587 ? -14.141 -31.281 -30.516 1 83.81 587 ALA B CA 1
ATOM 10372 C C . ALA B 1 587 ? -13.875 -31.641 -31.984 1 83.81 587 ALA B C 1
ATOM 10374 O O . ALA B 1 587 ? -14.102 -32.781 -32.406 1 83.81 587 ALA B O 1
ATOM 10375 N N . THR B 1 588 ? -13.352 -30.797 -32.781 1 65.69 588 THR B N 1
ATOM 10376 C CA . THR B 1 588 ? -13.242 -31.031 -34.219 1 65.69 588 THR B CA 1
ATOM 10377 C C . THR B 1 588 ? -12.344 -32.219 -34.531 1 65.69 588 THR B C 1
ATOM 10379 O O . THR B 1 588 ? -11.516 -32.594 -33.688 1 65.69 588 THR B O 1
ATOM 10382 N N . ASP B 1 589 ? -12.75 -33.062 -35.562 1 53.97 589 ASP B N 1
ATOM 10383 C CA . ASP B 1 589 ? -12.141 -34.312 -36.031 1 53.97 589 ASP B CA 1
ATOM 10384 C C . ASP B 1 589 ? -10.641 -34.125 -36.281 1 53.97 589 ASP B C 1
ATOM 10386 O O . ASP B 1 589 ? -9.836 -35 -35.938 1 53.97 589 ASP B O 1
ATOM 10390 N N . VAL B 1 590 ? -10.289 -33.188 -37.156 1 51.62 590 VAL B N 1
ATOM 10391 C CA . VAL B 1 590 ? -8.859 -32.969 -37.344 1 51.62 590 VAL B CA 1
ATOM 10392 C C . VAL B 1 590 ? -8.289 -32.156 -36.188 1 51.62 590 VAL B C 1
ATOM 10394 O O . VAL B 1 590 ? -8.594 -30.984 -36.062 1 51.62 590 VAL B O 1
ATOM 10397 N N . ALA B 1 591 ? -8.094 -32.969 -35.219 1 54.34 591 ALA B N 1
ATOM 10398 C CA . ALA B 1 591 ? -7.734 -32.5 -33.875 1 54.34 591 ALA B CA 1
ATOM 10399 C C . ALA B 1 591 ? -6.504 -31.578 -33.938 1 54.34 591 ALA B C 1
ATOM 10401 O O . ALA B 1 591 ? -5.465 -31.984 -34.469 1 54.34 591 ALA B O 1
ATOM 10402 N N . SER B 1 592 ? -6.75 -30.234 -33.875 1 71.62 592 SER B N 1
ATOM 10403 C CA . SER B 1 592 ? -5.66 -29.266 -33.75 1 71.62 592 SER B CA 1
ATOM 10404 C C . SER B 1 592 ? -5.254 -29.047 -32.312 1 71.62 592 SER B C 1
ATOM 10406 O O . SER B 1 592 ? -6.109 -28.891 -31.438 1 71.62 592 SER B O 1
ATOM 10408 N N . ALA B 1 593 ? -4.004 -29.5 -32 1 76.75 593 ALA B N 1
ATOM 10409 C CA . ALA B 1 593 ? -3.41 -29.25 -30.688 1 76.75 593 ALA B CA 1
ATOM 10410 C C . ALA B 1 593 ? -3.816 -27.875 -30.156 1 76.75 593 ALA B C 1
ATOM 10412 O O . ALA B 1 593 ? -4.062 -27.719 -28.969 1 76.75 593 ALA B O 1
ATOM 10413 N N . ARG B 1 594 ? -4.113 -27.047 -31.016 1 79.06 594 ARG B N 1
ATOM 10414 C CA . ARG B 1 594 ? -4.461 -25.672 -30.625 1 79.06 594 ARG B CA 1
ATOM 10415 C C . ARG B 1 594 ? -5.836 -25.625 -29.969 1 79.06 594 ARG B C 1
ATOM 10417 O O . ARG B 1 594 ? -6.008 -25.016 -28.906 1 79.06 594 ARG B O 1
ATOM 10424 N N . ASN B 1 595 ? -6.805 -26.234 -30.625 1 84.44 595 ASN B N 1
ATOM 10425 C CA . ASN B 1 595 ? -8.164 -26.219 -30.094 1 84.44 595 ASN B CA 1
ATOM 10426 C C . ASN B 1 595 ? -8.258 -26.938 -28.75 1 84.44 595 ASN B C 1
ATOM 10428 O O . ASN B 1 595 ? -9.008 -26.531 -27.875 1 84.44 595 ASN B O 1
ATOM 10432 N N . ARG B 1 596 ? -7.488 -27.984 -28.641 1 87.19 596 ARG B N 1
ATOM 10433 C CA . ARG B 1 596 ? -7.477 -28.719 -27.391 1 87.19 596 ARG B CA 1
ATOM 10434 C C . ARG B 1 596 ? -6.809 -27.906 -26.281 1 87.19 596 ARG B C 1
ATOM 10436 O O . ARG B 1 596 ? -7.238 -27.953 -25.125 1 87.19 596 ARG B O 1
ATOM 10443 N N . ASN B 1 597 ? -5.77 -27.172 -26.703 1 85.38 597 ASN B N 1
ATOM 10444 C CA . ASN B 1 597 ? -5.117 -26.297 -25.734 1 85.38 597 ASN B CA 1
ATOM 10445 C C . ASN B 1 597 ? -6.047 -25.172 -25.281 1 85.38 597 ASN B C 1
ATOM 10447 O O . ASN B 1 597 ? -5.965 -24.734 -24.125 1 85.38 597 ASN B O 1
ATOM 10451 N N . ILE B 1 598 ? -6.918 -24.75 -26.172 1 88.94 598 ILE B N 1
ATOM 10452 C CA . ILE B 1 598 ? -7.906 -23.734 -25.812 1 88.94 598 ILE B CA 1
ATOM 10453 C C . ILE B 1 598 ? -8.82 -24.281 -24.703 1 88.94 598 ILE B C 1
ATOM 10455 O O . ILE B 1 598 ? -9.078 -23.594 -23.719 1 88.94 598 ILE B O 1
ATOM 10459 N N . LEU B 1 599 ? -9.234 -25.484 -24.922 1 91.94 599 LEU B N 1
ATOM 10460 C CA . LEU B 1 599 ? -10.102 -26.125 -23.938 1 91.94 599 LEU B CA 1
ATOM 10461 C C . LEU B 1 599 ? -9.367 -26.297 -22.609 1 91.94 599 LEU B C 1
ATOM 10463 O O . LEU B 1 599 ? -9.93 -26.016 -21.547 1 91.94 599 LEU B O 1
ATOM 10467 N N . PHE B 1 600 ? -8.156 -26.75 -22.688 1 92.5 600 PHE B N 1
ATOM 10468 C CA . PHE B 1 600 ? -7.316 -26.906 -21.516 1 92.5 600 PHE B CA 1
ATOM 10469 C C . PHE B 1 600 ? -7.188 -25.578 -20.766 1 92.5 600 PHE B C 1
ATOM 10471 O O . PHE B 1 600 ? -7.398 -25.516 -19.547 1 92.5 600 PHE B O 1
ATOM 10478 N N . THR B 1 601 ? -6.832 -24.547 -21.469 1 90.81 601 THR B N 1
ATOM 10479 C CA . THR B 1 601 ? -6.602 -23.234 -20.875 1 90.81 601 THR B CA 1
ATOM 10480 C C . THR B 1 601 ? -7.879 -22.688 -20.25 1 90.81 601 THR B C 1
ATOM 10482 O O . THR B 1 601 ? -7.844 -22.125 -19.156 1 90.81 601 THR B O 1
ATOM 10485 N N . ALA B 1 602 ? -8.953 -22.906 -20.891 1 94.81 602 ALA B N 1
ATOM 10486 C CA . ALA B 1 602 ? -10.227 -22.406 -20.391 1 94.81 602 ALA B CA 1
ATOM 10487 C C . ALA B 1 602 ? -10.625 -23.094 -19.094 1 94.81 602 ALA B C 1
ATOM 10489 O O . ALA B 1 602 ? -10.977 -22.422 -18.109 1 94.81 602 ALA B O 1
ATOM 10490 N N . ILE B 1 603 ? -10.5 -24.391 -19.094 1 96.38 603 ILE B N 1
ATOM 10491 C CA . ILE B 1 603 ? -10.906 -25.203 -17.938 1 96.38 603 ILE B CA 1
ATOM 10492 C C . ILE B 1 603 ? -10.023 -24.859 -16.734 1 96.38 603 ILE B C 1
ATOM 10494 O O . ILE B 1 603 ? -10.516 -24.719 -15.617 1 96.38 603 ILE B O 1
ATOM 10498 N N . THR B 1 604 ? -8.805 -24.625 -17 1 95.12 604 THR B N 1
ATOM 10499 C CA . THR B 1 604 ? -7.848 -24.453 -15.914 1 95.12 604 THR B CA 1
ATOM 10500 C C . THR B 1 604 ? -7.922 -23.031 -15.352 1 95.12 604 THR B C 1
ATOM 10502 O O . THR B 1 604 ? -7.223 -22.703 -14.398 1 95.12 604 THR B O 1
ATOM 10505 N N . ARG B 1 605 ? -8.812 -22.188 -15.852 1 93.56 605 ARG B N 1
ATOM 10506 C CA . ARG B 1 605 ? -9.031 -20.859 -15.273 1 93.56 605 ARG B CA 1
ATOM 10507 C C . ARG B 1 605 ? -9.898 -20.953 -14.023 1 93.56 605 ARG B C 1
ATOM 10509 O O . ARG B 1 605 ? -10 -19.984 -13.258 1 93.56 605 ARG B O 1
ATOM 10516 N N . SER B 1 606 ? -10.43 -22.094 -13.719 1 96 606 SER B N 1
ATOM 10517 C CA . SER B 1 606 ? -11.391 -22.234 -12.625 1 96 606 SER B CA 1
ATOM 10518 C C . SER B 1 606 ? -10.68 -22.516 -11.305 1 96 606 SER B C 1
ATOM 10520 O O . SER B 1 606 ? -9.773 -23.344 -11.242 1 96 606 SER B O 1
ATOM 10522 N N . LYS B 1 607 ? -11.188 -21.906 -10.305 1 93.06 607 LYS B N 1
ATOM 10523 C CA . LYS B 1 607 ? -10.68 -22.156 -8.953 1 93.06 607 LYS B CA 1
ATOM 10524 C C . LYS B 1 607 ? -11.5 -23.219 -8.242 1 93.06 607 LYS B C 1
ATOM 10526 O O . LYS B 1 607 ? -11.016 -23.891 -7.328 1 93.06 607 LYS B O 1
ATOM 10531 N N . ALA B 1 608 ? -12.781 -23.359 -8.703 1 95.19 608 ALA B N 1
ATOM 10532 C CA . ALA B 1 608 ? -13.625 -24.281 -7.953 1 95.19 608 ALA B CA 1
ATOM 10533 C C . ALA B 1 608 ? -14.531 -25.078 -8.883 1 95.19 608 ALA B C 1
ATOM 10535 O O . ALA B 1 608 ? -14.516 -26.312 -8.859 1 95.19 608 ALA B O 1
ATOM 10536 N N . TRP B 1 609 ? -15.289 -24.359 -9.68 1 97.75 609 TRP B N 1
ATOM 10537 C CA . TRP B 1 609 ? -16.297 -25.062 -10.484 1 97.75 609 TRP B CA 1
ATOM 10538 C C . TRP B 1 609 ? -16.156 -24.688 -11.961 1 97.75 609 TRP B C 1
ATOM 10540 O O . TRP B 1 609 ? -15.859 -23.547 -12.297 1 97.75 609 TRP B O 1
ATOM 10550 N N . VAL B 1 610 ? -16.453 -25.719 -12.859 1 98.06 610 VAL B N 1
ATOM 10551 C CA . VAL B 1 610 ? -16.406 -25.484 -14.305 1 98.06 610 VAL B CA 1
ATOM 10552 C C . VAL B 1 610 ? -17.641 -26.078 -14.969 1 98.06 610 VAL B C 1
ATOM 10554 O O . VAL B 1 610 ? -18.094 -27.172 -14.594 1 98.06 610 VAL B O 1
ATOM 10557 N N . ARG B 1 611 ? -18.266 -25.312 -15.844 1 98.5 611 ARG B N 1
ATOM 10558 C CA . ARG B 1 611 ? -19.312 -25.797 -16.734 1 98.5 611 ARG B CA 1
ATOM 10559 C C . ARG B 1 611 ? -18.891 -25.688 -18.188 1 98.5 611 ARG B C 1
ATOM 10561 O O . ARG B 1 611 ? -18.672 -24.578 -18.703 1 98.5 611 ARG B O 1
ATOM 10568 N N . VAL B 1 612 ? -18.734 -26.828 -18.828 1 98.31 612 VAL B N 1
ATOM 10569 C CA . VAL B 1 612 ? -18.391 -26.859 -20.234 1 98.31 612 VAL B CA 1
ATOM 10570 C C . VAL B 1 612 ? -19.641 -27.141 -21.078 1 98.31 612 VAL B C 1
ATOM 10572 O O . VAL B 1 612 ? -20.234 -28.219 -20.969 1 98.31 612 VAL B O 1
ATOM 10575 N N . VAL B 1 613 ? -19.984 -26.156 -21.891 1 98.06 613 VAL B N 1
ATOM 10576 C CA . VAL B 1 613 ? -21.234 -26.281 -22.625 1 98.06 613 VAL B CA 1
ATOM 10577 C C . VAL B 1 613 ? -20.953 -26.109 -24.125 1 98.06 613 VAL B C 1
ATOM 10579 O O . VAL B 1 613 ? -20.031 -25.391 -24.516 1 98.06 613 VAL B O 1
ATOM 10582 N N . GLY B 1 614 ? -21.641 -26.797 -24.922 1 97.19 614 GLY B N 1
ATOM 10583 C CA . GLY B 1 614 ? -21.531 -26.703 -26.359 1 97.19 614 GLY B CA 1
ATOM 10584 C C . GLY B 1 614 ? -22.766 -27.203 -27.094 1 97.19 614 GLY B C 1
ATOM 10585 O O . GLY B 1 614 ? -23.75 -27.594 -26.469 1 97.19 614 GLY B O 1
ATOM 10586 N N . ILE B 1 615 ? -22.688 -27.141 -28.422 1 95.69 615 ILE B N 1
ATOM 10587 C CA . ILE B 1 615 ? -23.875 -27.391 -29.234 1 95.69 615 ILE B CA 1
ATOM 10588 C C . ILE B 1 615 ? -23.625 -28.562 -30.188 1 95.69 615 ILE B C 1
ATOM 10590 O O . ILE B 1 615 ? -22.547 -28.688 -30.75 1 95.69 615 ILE B O 1
ATOM 10594 N N . GLY B 1 616 ? -24.609 -29.5 -30.297 1 93.56 616 GLY B N 1
ATOM 10595 C CA . GLY B 1 616 ? -24.656 -30.453 -31.391 1 93.56 616 GLY B CA 1
ATOM 10596 C C . GLY B 1 616 ? -23.844 -31.719 -31.125 1 93.56 616 GLY B C 1
ATOM 10597 O O . GLY B 1 616 ? -23.531 -32.031 -29.984 1 93.56 616 GLY B O 1
ATOM 10598 N N . SER B 1 617 ? -23.609 -32.438 -32.156 1 91.06 617 SER B N 1
ATOM 10599 C CA . SER B 1 617 ? -23 -33.75 -32.094 1 91.06 617 SER B CA 1
ATOM 10600 C C . SER B 1 617 ? -21.547 -33.656 -31.688 1 91.06 617 SER B C 1
ATOM 10602 O O . SER B 1 617 ? -21.031 -34.531 -30.984 1 91.06 617 SER B O 1
ATOM 10604 N N . LYS B 1 618 ? -20.938 -32.688 -32.156 1 91.06 618 LYS B N 1
ATOM 10605 C CA . LYS B 1 618 ? -19.531 -32.5 -31.797 1 91.06 618 LYS B CA 1
ATOM 10606 C C . LYS B 1 618 ? -19.375 -32.344 -30.281 1 91.06 618 LYS B C 1
ATOM 10608 O O . LYS B 1 618 ? -18.438 -32.906 -29.688 1 91.06 618 LYS B O 1
ATOM 10613 N N . MET B 1 619 ? -20.297 -31.641 -29.703 1 95.25 619 MET B N 1
ATOM 10614 C CA . MET B 1 619 ? -20.25 -31.5 -28.25 1 95.25 619 MET B CA 1
ATOM 10615 C C . MET B 1 619 ? -20.531 -32.844 -27.562 1 95.25 619 MET B C 1
ATOM 10617 O O . MET B 1 619 ? -19.953 -33.125 -26.516 1 95.25 619 MET B O 1
ATOM 10621 N N . LYS B 1 620 ? -21.391 -33.594 -28.109 1 94.75 620 LYS B N 1
ATOM 10622 C CA . LYS B 1 620 ? -21.688 -34.906 -27.547 1 94.75 620 LYS B CA 1
ATOM 10623 C C . LYS B 1 620 ? -20.453 -35.781 -27.531 1 94.75 620 LYS B C 1
ATOM 10625 O O . LYS B 1 620 ? -20.266 -36.594 -26.609 1 94.75 620 LYS B O 1
ATOM 10630 N N . SER B 1 621 ? -19.641 -35.594 -28.547 1 92 621 SER B N 1
ATOM 10631 C CA . SER B 1 621 ? -18.375 -36.344 -28.578 1 92 621 SER B CA 1
ATOM 10632 C C . SER B 1 621 ? -17.469 -35.938 -27.422 1 92 621 SER B C 1
ATOM 10634 O O . SER B 1 621 ? -16.766 -36.75 -26.844 1 92 621 SER B O 1
ATOM 10636 N N . LEU B 1 622 ? -17.453 -34.719 -27.141 1 94.25 622 LEU B N 1
ATOM 10637 C CA . LEU B 1 622 ? -16.656 -34.219 -26.016 1 94.25 622 LEU B CA 1
ATOM 10638 C C . LEU B 1 622 ? -17.203 -34.75 -24.703 1 94.25 622 LEU B C 1
ATOM 10640 O O . LEU B 1 622 ? -16.438 -35.062 -23.781 1 94.25 622 LEU B O 1
ATOM 10644 N N . VAL B 1 623 ? -18.484 -34.812 -24.594 1 96.38 623 VAL B N 1
ATOM 10645 C CA . VAL B 1 623 ? -19.125 -35.375 -23.406 1 96.38 623 VAL B CA 1
ATOM 10646 C C . VAL B 1 623 ? -18.719 -36.844 -23.234 1 96.38 623 VAL B C 1
ATOM 10648 O O . VAL B 1 623 ? -18.469 -37.281 -22.125 1 96.38 623 VAL B O 1
ATOM 10651 N N . GLU B 1 624 ? -18.688 -37.5 -24.297 1 94.81 624 GLU B N 1
ATOM 10652 C CA . GLU B 1 624 ? -18.281 -38.906 -24.266 1 94.81 624 GLU B CA 1
ATOM 10653 C C . GLU B 1 624 ? -16.844 -39.062 -23.781 1 94.81 624 GLU B C 1
ATOM 10655 O O . GLU B 1 624 ? -16.516 -39.969 -23.031 1 94.81 624 GLU B O 1
ATOM 10660 N N . GLU B 1 625 ? -16.047 -38.25 -24.328 1 94.19 625 GLU B N 1
ATOM 10661 C CA . GLU B 1 625 ? -14.656 -38.25 -23.875 1 94.19 625 GLU B CA 1
ATOM 10662 C C . GLU B 1 625 ? -14.555 -38 -22.375 1 94.19 625 GLU B C 1
ATOM 10664 O O . GLU B 1 625 ? -13.773 -38.656 -21.688 1 94.19 625 GLU B O 1
ATOM 10669 N N . TYR B 1 626 ? -15.328 -37.125 -21.875 1 95.94 626 TYR B N 1
ATOM 10670 C CA . TYR B 1 626 ? -15.344 -36.812 -20.453 1 95.94 626 TYR B CA 1
ATOM 10671 C C . TYR B 1 626 ? -15.828 -38.031 -19.641 1 95.94 626 TYR B C 1
ATOM 10673 O O . TYR B 1 626 ? -15.281 -38.312 -18.578 1 95.94 626 TYR B O 1
ATOM 10681 N N . ASN B 1 627 ? -16.859 -38.594 -20.141 1 95.88 627 ASN B N 1
ATOM 10682 C CA . ASN B 1 627 ? -17.391 -39.781 -19.469 1 95.88 627 ASN B CA 1
ATOM 10683 C C . ASN B 1 627 ? -16.328 -40.875 -19.328 1 95.88 627 ASN B C 1
ATOM 10685 O O . ASN B 1 627 ? -16.281 -41.562 -18.312 1 95.88 627 ASN B O 1
ATOM 10689 N N . LYS B 1 628 ? -15.492 -40.969 -20.297 1 95.62 628 LYS B N 1
ATOM 10690 C CA . LYS B 1 628 ? -14.398 -41.938 -20.234 1 95.62 628 LYS B CA 1
ATOM 10691 C C . LYS B 1 628 ? -13.398 -41.562 -19.141 1 95.62 628 LYS B C 1
ATOM 10693 O O . LYS B 1 628 ? -12.875 -42.438 -18.453 1 95.62 628 LYS B O 1
ATOM 10698 N N . ILE B 1 629 ? -13.125 -40.344 -19.031 1 96.06 629 ILE B N 1
ATOM 10699 C CA . ILE B 1 629 ? -12.211 -39.844 -18.016 1 96.06 629 ILE B CA 1
ATOM 10700 C C . ILE B 1 629 ? -12.773 -40.094 -16.625 1 96.06 629 ILE B C 1
ATOM 10702 O O . ILE B 1 629 ? -12.062 -40.594 -15.742 1 96.06 629 ILE B O 1
ATOM 10706 N N . GLU B 1 630 ? -14.031 -39.812 -16.469 1 95.88 630 GLU B N 1
ATOM 10707 C CA . GLU B 1 630 ? -14.703 -40.031 -15.195 1 95.88 630 GLU B CA 1
ATOM 10708 C C . GLU B 1 630 ? -14.711 -41.531 -14.836 1 95.88 630 GLU B C 1
ATOM 10710 O O . GLU B 1 630 ? -14.523 -41.875 -13.672 1 95.88 630 GLU B O 1
ATOM 10715 N N . ALA B 1 631 ? -14.922 -42.281 -15.836 1 95.25 631 ALA B N 1
ATOM 10716 C CA . ALA B 1 631 ? -14.969 -43.719 -15.625 1 95.25 631 ALA B CA 1
ATOM 10717 C C . ALA B 1 631 ? -13.625 -44.25 -15.156 1 95.25 631 ALA B C 1
ATOM 10719 O O . ALA B 1 631 ? -13.562 -45.281 -14.453 1 95.25 631 ALA B O 1
ATOM 10720 N N . GLN B 1 632 ? -12.547 -43.594 -15.562 1 94.75 632 GLN B N 1
ATOM 10721 C CA . GLN B 1 632 ? -11.203 -44 -15.148 1 94.75 632 GLN B CA 1
ATOM 10722 C C . GLN B 1 632 ? -10.789 -43.312 -13.867 1 94.75 632 GLN B C 1
ATOM 10724 O O . GLN B 1 632 ? -9.602 -43.219 -13.547 1 94.75 632 GLN B O 1
ATOM 10729 N N . ASN B 1 633 ? -11.719 -42.719 -13.195 1 95 633 ASN B N 1
ATOM 10730 C CA . ASN B 1 633 ? -11.492 -42.031 -11.93 1 95 633 ASN B CA 1
ATOM 10731 C C . ASN B 1 633 ? -10.453 -40.906 -12.078 1 95 633 ASN B C 1
ATOM 10733 O O . ASN B 1 633 ? -9.594 -40.75 -11.219 1 95 633 ASN B O 1
ATOM 10737 N N . PHE B 1 634 ? -10.484 -40.281 -13.266 1 96.38 634 PHE B N 1
ATOM 10738 C CA . PHE B 1 634 ? -9.68 -39.125 -13.562 1 96.38 634 PHE B CA 1
ATOM 10739 C C . PHE B 1 634 ? -8.195 -39.469 -13.578 1 96.38 634 PHE B C 1
ATOM 10741 O O . PHE B 1 634 ? -7.348 -38.625 -13.234 1 96.38 634 PHE B O 1
ATOM 10748 N N . LYS B 1 635 ? -7.91 -40.688 -13.891 1 96.44 635 LYS B N 1
ATOM 10749 C CA . LYS B 1 635 ? -6.559 -41.125 -14.211 1 96.44 635 LYS B CA 1
ATOM 10750 C C . LYS B 1 635 ? -6.301 -41.062 -15.719 1 96.44 635 LYS B C 1
ATOM 10752 O O . LYS B 1 635 ? -7.242 -41 -16.516 1 96.44 635 LYS B O 1
ATOM 10757 N N . LEU B 1 636 ? -5.062 -40.969 -16.094 1 96.56 636 LEU B N 1
ATOM 10758 C CA . LEU B 1 636 ? -4.68 -40.938 -17.5 1 96.56 636 LEU B CA 1
ATOM 10759 C C . LEU B 1 636 ? -4.113 -42.281 -17.938 1 96.56 636 LEU B C 1
ATOM 10761 O O . LEU B 1 636 ? -2.971 -42.625 -17.609 1 96.56 636 LEU B O 1
ATOM 10765 N N . ALA B 1 637 ? -4.883 -43 -18.609 1 96.06 637 ALA B N 1
ATOM 10766 C CA . ALA B 1 637 ? -4.465 -44.312 -19.109 1 96.06 637 ALA B CA 1
ATOM 10767 C C . ALA B 1 637 ? -4.285 -44.312 -20.625 1 96.06 637 ALA B C 1
ATOM 10769 O O . ALA B 1 637 ? -5.227 -44 -21.359 1 96.06 637 ALA B O 1
ATOM 10770 N N . PHE B 1 638 ? -3.092 -44.562 -21.094 1 93.75 638 PHE B N 1
ATOM 10771 C CA . PHE B 1 638 ? -2.834 -44.531 -22.516 1 93.75 638 PHE B CA 1
ATOM 10772 C C . PHE B 1 638 ? -1.565 -45.312 -22.859 1 93.75 638 PHE B C 1
ATOM 10774 O O . PHE B 1 638 ? -0.852 -45.781 -21.969 1 93.75 638 PHE B O 1
ATOM 10781 N N . LYS B 1 639 ? -1.413 -45.531 -24.109 1 92.88 639 LYS B N 1
ATOM 10782 C CA . LYS B 1 639 ? -0.161 -46.094 -24.625 1 92.88 639 LYS B CA 1
ATOM 10783 C C . LYS B 1 639 ? 0.813 -45 -25 1 92.88 639 LYS B C 1
ATOM 10785 O O . LYS B 1 639 ? 0.503 -44.156 -25.859 1 92.88 639 LYS B O 1
ATOM 10790 N N . TYR B 1 640 ? 1.906 -45.031 -24.328 1 91.5 640 TYR B N 1
ATOM 10791 C CA . TYR B 1 640 ? 2.865 -43.969 -24.594 1 91.5 640 TYR B CA 1
ATOM 10792 C C . TYR B 1 640 ? 3.389 -44.062 -26.031 1 91.5 640 TYR B C 1
ATOM 10794 O O . TYR B 1 640 ? 3.955 -45.094 -26.422 1 91.5 640 TYR B O 1
ATOM 10802 N N . PRO B 1 641 ? 3.191 -42.969 -26.75 1 88.81 641 PRO B N 1
ATOM 10803 C CA . PRO B 1 641 ? 3.574 -43.062 -28.172 1 88.81 641 PRO B CA 1
ATOM 10804 C C . PRO B 1 641 ? 5.086 -43.156 -28.359 1 88.81 641 PRO B C 1
ATOM 10806 O O . PRO B 1 641 ? 5.852 -42.531 -27.609 1 88.81 641 PRO B O 1
ATOM 10809 N N . ASN B 1 642 ? 5.508 -43.844 -29.359 1 86.31 642 ASN B N 1
ATOM 10810 C CA . ASN B 1 642 ? 6.934 -43.969 -29.656 1 86.31 642 ASN B CA 1
ATOM 10811 C C . ASN B 1 642 ? 7.473 -42.75 -30.359 1 86.31 642 ASN B C 1
ATOM 10813 O O . ASN B 1 642 ? 6.715 -41.812 -30.688 1 86.31 642 ASN B O 1
ATOM 10817 N N . LYS B 1 643 ? 8.734 -42.688 -30.547 1 82.19 643 LYS B N 1
ATOM 10818 C CA . LYS B 1 643 ? 9.43 -41.5 -31.062 1 82.19 643 LYS B CA 1
ATOM 10819 C C . LYS B 1 643 ? 8.883 -41.094 -32.438 1 82.19 643 LYS B C 1
ATOM 10821 O O . LYS B 1 643 ? 8.719 -39.906 -32.719 1 82.19 643 LYS B O 1
ATOM 10826 N N . LYS B 1 644 ? 8.578 -42.031 -33.281 1 77.62 644 LYS B N 1
ATOM 10827 C CA . LYS B 1 644 ? 8.078 -41.75 -34.625 1 77.62 644 LYS B CA 1
ATOM 10828 C C . LYS B 1 644 ? 6.711 -41.094 -34.594 1 77.62 644 LYS B C 1
ATOM 10830 O O . LYS B 1 644 ? 6.449 -40.156 -35.344 1 77.62 644 LYS B O 1
ATOM 10835 N N . VAL B 1 645 ? 5.957 -41.562 -33.688 1 79.06 645 VAL B N 1
ATOM 10836 C CA . VAL B 1 645 ? 4.605 -41 -33.562 1 79.06 645 VAL B CA 1
ATOM 10837 C C . VAL B 1 645 ? 4.668 -39.625 -32.906 1 79.06 645 VAL B C 1
ATOM 10839 O O . VAL B 1 645 ? 3.926 -38.719 -33.312 1 79.06 645 VAL B O 1
ATOM 10842 N N . ARG B 1 646 ? 5.57 -39.438 -32 1 80.62 646 ARG B N 1
ATOM 10843 C CA . ARG B 1 646 ? 5.688 -38.156 -31.312 1 80.62 646 ARG B CA 1
ATOM 10844 C C . ARG B 1 646 ? 6.152 -37.062 -32.25 1 80.62 646 ARG B C 1
ATOM 10846 O O . ARG B 1 646 ? 5.766 -35.906 -32.094 1 80.62 646 ARG B O 1
ATOM 10853 N N . GLU B 1 647 ? 6.945 -37.406 -33.156 1 72 647 GLU B N 1
ATOM 10854 C CA . GLU B 1 647 ? 7.426 -36.438 -34.156 1 72 647 GLU B CA 1
ATOM 10855 C C . GLU B 1 647 ? 6.281 -35.875 -35 1 72 647 GLU B C 1
ATOM 10857 O O . GLU B 1 647 ? 6.344 -34.75 -35.5 1 72 647 GLU B O 1
ATOM 10862 N N . LYS B 1 648 ? 5.297 -36.75 -35.062 1 66.88 648 LYS B N 1
ATOM 10863 C CA . LYS B 1 648 ? 4.137 -36.344 -35.844 1 66.88 648 LYS B CA 1
ATOM 10864 C C . LYS B 1 648 ? 3.156 -35.562 -34.969 1 66.88 648 LYS B C 1
ATOM 10866 O O . LYS B 1 648 ? 2.352 -34.781 -35.5 1 66.88 648 LYS B O 1
ATOM 10871 N N . LEU B 1 649 ? 3.35 -35.75 -33.781 1 68.56 649 LEU B N 1
ATOM 10872 C CA . LEU B 1 649 ? 2.496 -35.062 -32.812 1 68.56 649 LEU B CA 1
ATOM 10873 C C . LEU B 1 649 ? 3.074 -33.688 -32.469 1 68.56 649 LEU B C 1
ATOM 10875 O O . LEU B 1 649 ? 4.25 -33.406 -32.75 1 68.56 649 LEU B O 1
ATOM 10879 N N . ASN B 1 650 ? 2.225 -32.781 -32.156 1 55.78 650 ASN B N 1
ATOM 10880 C CA . ASN B 1 650 ? 2.766 -31.578 -31.547 1 55.78 650 ASN B CA 1
ATOM 10881 C C . ASN B 1 650 ? 3.58 -31.891 -30.281 1 55.78 650 ASN B C 1
ATOM 10883 O O . ASN B 1 650 ? 3.07 -32.5 -29.344 1 55.78 650 ASN B O 1
ATOM 10887 N N . ILE B 1 651 ? 4.918 -31.734 -30.359 1 46.88 651 ILE B N 1
ATOM 10888 C CA . ILE B 1 651 ? 5.82 -32.125 -29.281 1 46.88 651 ILE B CA 1
ATOM 10889 C C . ILE B 1 651 ? 5.988 -30.984 -28.297 1 46.88 651 ILE B C 1
ATOM 10891 O O . ILE B 1 651 ? 6.258 -29.844 -28.688 1 46.88 651 ILE B O 1
ATOM 10895 N N . ILE B 1 652 ? 5.578 -31.25 -27.109 1 48.25 652 ILE B N 1
ATOM 10896 C CA . ILE B 1 652 ? 5.832 -30.328 -26 1 48.25 652 ILE B CA 1
ATOM 10897 C C . ILE B 1 652 ? 7.207 -30.625 -25.391 1 48.25 652 ILE B C 1
ATOM 10899 O O . ILE B 1 652 ? 7.465 -31.734 -24.922 1 48.25 652 ILE B O 1
ATOM 10903 N N . HIS B 1 653 ? 8.281 -29.781 -25.625 1 41.06 653 HIS B N 1
ATOM 10904 C CA . HIS B 1 653 ? 9.688 -30.031 -25.344 1 41.06 653 HIS B CA 1
ATOM 10905 C C . HIS B 1 653 ? 9.992 -29.875 -23.859 1 41.06 653 HIS B C 1
ATOM 10907 O O . HIS B 1 653 ? 9.422 -29 -23.188 1 41.06 653 HIS B O 1
ATOM 10913 N N . ARG B 1 654 ? 10.5 -30.922 -23.25 1 40.91 654 ARG B N 1
ATOM 10914 C CA . ARG B 1 654 ? 11.156 -30.812 -21.953 1 40.91 654 ARG B CA 1
ATOM 10915 C C . ARG B 1 654 ? 12.578 -30.281 -22.094 1 40.91 654 ARG B C 1
ATOM 10917 O O . ARG B 1 654 ? 13.352 -30.766 -22.922 1 40.91 654 ARG B O 1
ATOM 10924 N N . ASP B 1 655 ? 12.828 -29.141 -21.781 1 41 655 ASP B N 1
ATOM 10925 C CA . ASP B 1 655 ? 14.234 -28.75 -21.781 1 41 655 ASP B CA 1
ATOM 10926 C C . ASP B 1 655 ? 14.984 -29.391 -20.625 1 41 655 ASP B C 1
ATOM 10928 O O . ASP B 1 655 ? 14.656 -29.156 -19.453 1 41 655 ASP B O 1
ATOM 10932 N N . LYS B 1 656 ? 15.422 -30.594 -20.719 1 37.78 656 LYS B N 1
ATOM 10933 C CA . LYS B 1 656 ? 16.328 -31.125 -19.703 1 37.78 656 LYS B CA 1
ATOM 10934 C C . LYS B 1 656 ? 17.531 -30.203 -19.516 1 37.78 656 LYS B C 1
ATOM 10936 O O . LYS B 1 656 ? 18.172 -29.812 -20.484 1 37.78 656 LYS B O 1
ATOM 10941 N N . SER B 1 657 ? 17.594 -29.578 -18.516 1 40.59 657 SER B N 1
ATOM 10942 C CA . SER B 1 657 ? 18.875 -28.906 -18.281 1 40.59 657 SER B CA 1
ATOM 10943 C C . SER B 1 657 ? 20.031 -29.875 -18.453 1 40.59 657 SER B C 1
ATOM 10945 O O . SER B 1 657 ? 19.906 -31.062 -18.156 1 40.59 657 SER B O 1
ATOM 10947 N N . ARG B 1 658 ? 20.969 -29.672 -19.328 1 36.81 658 ARG B N 1
ATOM 10948 C CA . ARG B 1 658 ? 22.172 -30.484 -19.5 1 36.81 658 ARG B CA 1
ATOM 10949 C C . ARG B 1 658 ? 22.672 -31.016 -18.172 1 36.81 658 ARG B C 1
ATOM 10951 O O . ARG B 1 658 ? 23.156 -32.125 -18.094 1 36.81 658 ARG B O 1
ATOM 10958 N N . PHE B 1 659 ? 22.469 -30.281 -17.203 1 36.5 659 PHE B N 1
ATOM 10959 C CA . PHE B 1 659 ? 23.016 -30.672 -15.898 1 36.5 659 PHE B CA 1
ATOM 10960 C C . PHE B 1 659 ? 22.203 -31.812 -15.289 1 36.5 659 PHE B C 1
ATOM 10962 O O . PHE B 1 659 ? 22.766 -32.75 -14.742 1 36.5 659 PHE B O 1
ATOM 10969 N N . GLU B 1 660 ? 20.953 -31.797 -15.5 1 38 660 GLU B N 1
ATOM 10970 C CA . GLU B 1 660 ? 20.203 -32.906 -14.961 1 38 660 GLU B CA 1
ATOM 10971 C C . GLU B 1 660 ? 20.516 -34.219 -15.719 1 38 660 GLU B C 1
ATOM 10973 O O . GLU B 1 660 ? 20.625 -35.281 -15.125 1 38 660 GLU B O 1
ATOM 10978 N N . GLU B 1 661 ? 20.688 -34.031 -16.984 1 39.41 661 GLU B N 1
ATOM 10979 C CA . GLU B 1 661 ? 21.156 -35.156 -17.766 1 39.41 661 GLU B CA 1
ATOM 10980 C C . GLU B 1 661 ? 22.562 -35.594 -17.344 1 39.41 661 GLU B C 1
ATOM 10982 O O . GLU B 1 661 ? 22.828 -36.781 -17.203 1 39.41 661 GLU B O 1
ATOM 10987 N N . GLU B 1 662 ? 23.344 -34.5 -17.188 1 41 662 GLU B N 1
ATOM 10988 C CA . GLU B 1 662 ? 24.703 -34.844 -16.766 1 41 662 GLU B CA 1
ATOM 10989 C C . GLU B 1 662 ? 24.719 -35.406 -15.359 1 41 662 GLU B C 1
ATOM 10991 O O . GLU B 1 662 ? 25.484 -36.344 -15.078 1 41 662 GLU B O 1
ATOM 10996 N N . LYS B 1 663 ? 23.844 -34.969 -14.523 1 41.06 663 LYS B N 1
ATOM 10997 C CA . LYS B 1 663 ? 23.766 -35.562 -13.188 1 41.06 663 LYS B CA 1
ATOM 10998 C C . LYS B 1 663 ? 23.266 -37 -13.227 1 41.06 663 LYS B C 1
ATOM 11000 O O . LYS B 1 663 ? 23.797 -37.875 -12.539 1 41.06 663 LYS B O 1
ATOM 11005 N N . ILE B 1 664 ? 22.281 -37.188 -14.055 1 39.09 664 ILE B N 1
ATOM 11006 C CA . ILE B 1 664 ? 21.844 -38.562 -14.234 1 39.09 664 ILE B CA 1
ATOM 11007 C C . ILE B 1 664 ? 22.953 -39.375 -14.906 1 39.09 664 ILE B C 1
ATOM 11009 O O . ILE B 1 664 ? 23.266 -40.5 -14.469 1 39.09 664 ILE B O 1
ATOM 11013 N N . GLU B 1 665 ? 23.516 -38.719 -15.922 1 40.19 665 GLU B N 1
ATOM 11014 C CA . GLU B 1 665 ? 24.641 -39.406 -16.547 1 40.19 665 GLU B CA 1
ATOM 11015 C C . GLU B 1 665 ? 25.812 -39.562 -15.578 1 40.19 665 GLU B C 1
ATOM 11017 O O . GLU B 1 665 ? 26.422 -40.625 -15.516 1 40.19 665 GLU B O 1
ATOM 11022 N N . LYS B 1 666 ? 26 -38.469 -14.82 1 44.94 666 LYS B N 1
ATOM 11023 C CA . LYS B 1 666 ? 27.078 -38.562 -13.836 1 44.94 666 LYS B CA 1
ATOM 11024 C C . LYS B 1 666 ? 26.703 -39.531 -12.711 1 44.94 666 LYS B C 1
ATOM 11026 O O . LYS B 1 666 ? 27.531 -40.344 -12.281 1 44.94 666 LYS B O 1
ATOM 11031 N N . ARG B 1 667 ? 25.5 -39.5 -12.234 1 43.16 667 ARG B N 1
ATOM 11032 C CA . ARG B 1 667 ? 25.094 -40.469 -11.242 1 43.16 667 ARG B CA 1
ATOM 11033 C C . ARG B 1 667 ? 25.078 -41.875 -11.828 1 43.16 667 ARG B C 1
ATOM 11035 O O . ARG B 1 667 ? 25.5 -42.844 -11.172 1 43.16 667 ARG B O 1
ATOM 11042 N N . VAL B 1 668 ? 24.656 -41.906 -13.055 1 42.16 668 VAL B N 1
ATOM 11043 C CA . VAL B 1 668 ? 24.766 -43.188 -13.758 1 42.16 668 VAL B CA 1
ATOM 11044 C C . VAL B 1 668 ? 26.234 -43.531 -14.008 1 42.16 668 VAL B C 1
ATOM 11046 O O . VAL B 1 668 ? 26.656 -44.656 -13.781 1 42.16 668 VAL B O 1
ATOM 11049 N N . THR B 1 669 ? 26.953 -42.5 -14.406 1 45.34 669 THR B N 1
ATOM 11050 C CA . THR B 1 669 ? 28.391 -42.719 -14.594 1 45.34 669 THR B CA 1
ATOM 11051 C C . THR B 1 669 ? 29.078 -42.969 -13.258 1 45.34 669 THR B C 1
ATOM 11053 O O . THR B 1 669 ? 29.922 -43.875 -13.141 1 45.34 669 THR B O 1
ATOM 11056 N N . ASP B 1 670 ? 28.688 -42.125 -12.273 1 48.78 670 ASP B N 1
ATOM 11057 C CA . ASP B 1 670 ? 29.234 -42.375 -10.945 1 48.78 670 ASP B CA 1
ATOM 11058 C C . ASP B 1 670 ? 28.812 -43.719 -10.398 1 48.78 670 ASP B C 1
ATOM 11060 O O . ASP B 1 670 ? 29.625 -44.438 -9.781 1 48.78 670 ASP B O 1
ATOM 11064 N N . MET B 1 671 ? 27.562 -44.031 -10.602 1 46.28 671 MET B N 1
ATOM 11065 C CA . MET B 1 671 ? 27.109 -45.406 -10.289 1 46.28 671 MET B CA 1
ATOM 11066 C C . MET B 1 671 ? 27.844 -46.438 -11.148 1 46.28 671 MET B C 1
ATOM 11068 O O . MET B 1 671 ? 28.25 -47.469 -10.641 1 46.28 671 MET B O 1
ATOM 11072 N N . PHE B 1 672 ? 27.984 -46.094 -12.438 1 47.19 672 PHE B N 1
ATOM 11073 C CA . PHE B 1 672 ? 28.781 -46.969 -13.312 1 47.19 672 PHE B CA 1
ATOM 11074 C C . PHE B 1 672 ? 30.234 -46.969 -12.867 1 47.19 672 PHE B C 1
ATOM 11076 O O . PHE B 1 672 ? 30.875 -48.031 -12.844 1 47.19 672 PHE B O 1
ATOM 11083 N N . ASP B 1 673 ? 30.75 -45.781 -12.523 1 52.12 673 ASP B N 1
ATOM 11084 C CA . ASP B 1 673 ? 32.125 -45.75 -12.039 1 52.12 673 ASP B CA 1
ATOM 11085 C C . ASP B 1 673 ? 32.25 -46.469 -10.695 1 52.12 673 ASP B C 1
ATOM 11087 O O . ASP B 1 673 ? 33.219 -47.188 -10.461 1 52.12 673 ASP B O 1
ATOM 11091 N N . LEU B 1 674 ? 31.25 -46.25 -9.867 1 52 674 LEU B N 1
ATOM 11092 C CA . LEU B 1 674 ? 31.188 -47.031 -8.633 1 52 674 LEU B CA 1
ATOM 11093 C C . LEU B 1 674 ? 31.078 -48.531 -8.93 1 52 674 LEU B C 1
ATOM 11095 O O . LEU B 1 674 ? 31.797 -49.312 -8.328 1 52 674 LEU B O 1
ATOM 11099 N N . LEU B 1 675 ? 30.219 -48.844 -9.883 1 53.5 675 LEU B N 1
ATOM 11100 C CA . LEU B 1 675 ? 30.094 -50.219 -10.305 1 53.5 675 LEU B CA 1
ATOM 11101 C C . LEU B 1 675 ? 31.359 -50.719 -11 1 53.5 675 LEU B C 1
ATOM 11103 O O . LEU B 1 675 ? 31.797 -51.844 -10.773 1 53.5 675 LEU B O 1
ATOM 11107 N N . LYS B 1 676 ? 31.922 -49.875 -11.852 1 54.03 676 LYS B N 1
ATOM 11108 C CA . LYS B 1 676 ? 33.188 -50.188 -12.484 1 54.03 676 LYS B CA 1
ATOM 11109 C C . LYS B 1 676 ? 34.312 -50.281 -11.453 1 54.03 676 LYS B C 1
ATOM 11111 O O . LYS B 1 676 ? 35.125 -51.188 -11.523 1 54.03 676 LYS B O 1
ATOM 11116 N N . ASP B 1 677 ? 34.219 -49.406 -10.477 1 57.25 677 ASP B N 1
ATOM 11117 C CA . ASP B 1 677 ? 35.25 -49.469 -9.422 1 57.25 677 ASP B CA 1
ATOM 11118 C C . ASP B 1 677 ? 35.031 -50.719 -8.57 1 57.25 677 ASP B C 1
ATOM 11120 O O . ASP B 1 677 ? 36.031 -51.375 -8.156 1 57.25 677 ASP B O 1
ATOM 11124 N N . ILE B 1 678 ? 33.812 -51.062 -8.445 1 55.72 678 ILE B N 1
ATOM 11125 C CA . ILE B 1 678 ? 33.5 -52.312 -7.754 1 55.72 678 ILE B CA 1
ATOM 11126 C C . ILE B 1 678 ? 33.906 -53.5 -8.625 1 55.72 678 ILE B C 1
ATOM 11128 O O . ILE B 1 678 ? 34.531 -54.469 -8.141 1 55.72 678 ILE B O 1
ATOM 11132 N N . LYS B 1 679 ? 33.625 -53.438 -9.914 1 58.59 679 LYS B N 1
ATOM 11133 C CA . LYS B 1 679 ? 33.969 -54.5 -10.844 1 58.59 679 LYS B CA 1
ATOM 11134 C C . LYS B 1 679 ? 35.469 -54.594 -11.031 1 58.59 679 LYS B C 1
ATOM 11136 O O . LYS B 1 679 ? 36.031 -55.688 -11.156 1 58.59 679 LYS B O 1
ATOM 11141 N N . ASN B 1 680 ? 36.125 -53.406 -11.023 1 58.5 680 ASN B N 1
ATOM 11142 C CA . ASN B 1 680 ? 37.562 -53.375 -11.258 1 58.5 680 ASN B CA 1
ATOM 11143 C C . ASN B 1 680 ? 38.344 -53.562 -9.961 1 58.5 680 ASN B C 1
ATOM 11145 O O . ASN B 1 680 ? 39.562 -53.5 -9.961 1 58.5 680 ASN B O 1
ATOM 11149 N N . GLY B 1 681 ? 37.688 -53.812 -8.773 1 54 681 GLY B N 1
ATOM 11150 C CA . GLY B 1 681 ? 38.344 -54.156 -7.527 1 54 681 GLY B CA 1
ATOM 11151 C C . GLY B 1 681 ? 38.906 -52.938 -6.789 1 54 681 GLY B C 1
ATOM 11152 O O . GLY B 1 681 ? 39.719 -53.062 -5.887 1 54 681 GLY B O 1
ATOM 11153 N N . ASN B 1 682 ? 38.719 -51.719 -7.207 1 61.09 682 ASN B N 1
ATOM 11154 C CA . ASN B 1 682 ? 39.219 -50.531 -6.57 1 61.09 682 ASN B CA 1
ATOM 11155 C C . ASN B 1 682 ? 38.375 -50.125 -5.379 1 61.09 682 ASN B C 1
ATOM 11157 O O . ASN B 1 682 ? 38.781 -49.281 -4.566 1 61.09 682 ASN B O 1
ATOM 11161 N N . MET B 1 683 ? 37.094 -50.5 -5.402 1 55.41 683 MET B N 1
ATOM 11162 C CA . MET B 1 683 ? 36.188 -50.406 -4.266 1 55.41 683 MET B CA 1
ATOM 11163 C C . MET B 1 683 ? 35.438 -51.719 -4.02 1 55.41 683 MET B C 1
ATOM 11165 O O . MET B 1 683 ? 35.094 -52.406 -4.969 1 55.41 683 MET B O 1
ATOM 11169 N N . TYR B 1 684 ? 35.531 -52.219 -2.791 1 55.25 684 TYR B N 1
ATOM 11170 C CA . TYR B 1 684 ? 34.906 -53.469 -2.434 1 55.25 684 TYR B CA 1
ATOM 11171 C C . TYR B 1 684 ? 33.469 -53.25 -1.976 1 55.25 684 TYR B C 1
ATOM 11173 O O . TYR B 1 684 ? 33.125 -52.156 -1.532 1 55.25 684 TYR B O 1
ATOM 11181 N N . LYS B 1 685 ? 32.562 -54.219 -2.369 1 57.22 685 LYS B N 1
ATOM 11182 C CA . LYS B 1 685 ? 31.172 -54.219 -1.901 1 57.22 685 LYS B CA 1
ATOM 11183 C C . LYS B 1 685 ? 31.094 -53.812 -0.432 1 57.22 685 LYS B C 1
ATOM 11185 O O . LYS B 1 685 ? 30.141 -53.156 -0.022 1 57.22 685 LYS B O 1
ATOM 11190 N N . GLU B 1 686 ? 32 -54.219 0.329 1 56.97 686 GLU B N 1
ATOM 11191 C CA . GLU B 1 686 ? 32.094 -54 1.767 1 56.97 686 GLU B CA 1
ATOM 11192 C C . GLU B 1 686 ? 32.375 -52.531 2.072 1 56.97 686 GLU B C 1
ATOM 11194 O O . GLU B 1 686 ? 32.125 -52.062 3.189 1 56.97 686 GLU B O 1
ATOM 11199 N N . ASP B 1 687 ? 32.875 -51.75 1.1 1 54.38 687 ASP B N 1
ATOM 11200 C CA . ASP B 1 687 ? 33.219 -50.344 1.313 1 54.38 687 ASP B CA 1
ATOM 11201 C C . ASP B 1 687 ? 31.969 -49.469 1.165 1 54.38 687 ASP B C 1
ATOM 11203 O O . ASP B 1 687 ? 32.031 -48.25 1.441 1 54.38 687 ASP B O 1
ATOM 11207 N N . ILE B 1 688 ? 31.016 -50.094 0.593 1 50.94 688 ILE B N 1
ATOM 11208 C CA . ILE B 1 688 ? 29.719 -49.438 0.478 1 50.94 688 ILE B CA 1
ATOM 11209 C C . ILE B 1 688 ? 28.891 -49.719 1.739 1 50.94 688 ILE B C 1
ATOM 11211 O O . ILE B 1 688 ? 28.797 -50.875 2.188 1 50.94 688 ILE B O 1
ATOM 11215 N N . PRO B 1 689 ? 28.438 -48.719 2.506 1 57.47 689 PRO B N 1
ATOM 11216 C CA . PRO B 1 689 ? 27.656 -49 3.713 1 57.47 689 PRO B CA 1
ATOM 11217 C C . PRO B 1 689 ? 26.531 -50 3.465 1 57.47 689 PRO B C 1
ATOM 11219 O O . PRO B 1 689 ? 25.922 -50 2.393 1 57.47 689 PRO B O 1
ATOM 11222 N N . SER B 1 690 ? 26.391 -50.969 4.215 1 55.75 690 SER B N 1
ATOM 11223 C CA . SER B 1 690 ? 25.422 -52.062 4.133 1 55.75 690 SER B CA 1
ATOM 11224 C C . SER B 1 690 ? 24.016 -51.531 3.848 1 55.75 690 SER B C 1
ATOM 11226 O O . SER B 1 690 ? 23.234 -52.156 3.127 1 55.75 690 SER B O 1
ATOM 11228 N N . GLU B 1 691 ? 23.766 -50.375 4.355 1 54.44 691 GLU B N 1
ATOM 11229 C CA . GLU B 1 691 ? 22.438 -49.812 4.168 1 54.44 691 GLU B CA 1
ATOM 11230 C C . GLU B 1 691 ? 22.234 -49.344 2.725 1 54.44 691 GLU B C 1
ATOM 11232 O O . GLU B 1 691 ? 21.156 -49.562 2.152 1 54.44 691 GLU B O 1
ATOM 11237 N N . LEU B 1 692 ? 23.219 -48.875 2.146 1 52.62 692 LEU B N 1
ATOM 11238 C CA . LEU B 1 692 ? 23.141 -48.469 0.747 1 52.62 692 LEU B CA 1
ATOM 11239 C C . LEU B 1 692 ? 23.109 -49.688 -0.169 1 52.62 692 LEU B C 1
ATOM 11241 O O . LEU B 1 692 ? 22.375 -49.719 -1.154 1 52.62 692 LEU B O 1
ATOM 11245 N N . LEU B 1 693 ? 23.812 -50.688 0.196 1 54.59 693 LEU B N 1
ATOM 11246 C CA . LEU B 1 693 ? 23.812 -51.938 -0.549 1 54.59 693 LEU B CA 1
ATOM 11247 C C . LEU B 1 693 ? 22.453 -52.625 -0.462 1 54.59 693 LEU B C 1
ATOM 11249 O O . LEU B 1 693 ? 21.969 -53.188 -1.455 1 54.59 693 LEU B O 1
ATOM 11253 N N . ALA B 1 694 ? 21.828 -52.625 0.667 1 56.47 694 ALA B N 1
ATOM 11254 C CA . ALA B 1 694 ? 20.5 -53.188 0.843 1 56.47 694 ALA B CA 1
ATOM 11255 C C . ALA B 1 694 ? 19.469 -52.375 0.061 1 56.47 694 ALA B C 1
ATOM 11257 O O . ALA B 1 694 ? 18.578 -52.938 -0.581 1 56.47 694 ALA B O 1
ATOM 11258 N N . GLU B 1 695 ? 19.641 -51.094 0.032 1 50.62 695 GLU B N 1
ATOM 11259 C CA . GLU B 1 695 ? 18.734 -50.25 -0.725 1 50.62 695 GLU B CA 1
ATOM 11260 C C . GLU B 1 695 ? 18.938 -50.406 -2.229 1 50.62 695 GLU B C 1
ATOM 11262 O O . GLU B 1 695 ? 17.984 -50.438 -2.996 1 50.62 695 GLU B O 1
ATOM 11267 N N . LEU B 1 696 ? 20.125 -50.594 -2.592 1 48.53 696 LEU B N 1
ATOM 11268 C CA . LEU B 1 696 ? 20.438 -50.875 -3.99 1 48.53 696 LEU B CA 1
ATOM 11269 C C . LEU B 1 696 ? 20 -52.281 -4.379 1 48.53 696 LEU B C 1
ATOM 11271 O O . LEU B 1 696 ? 19.469 -52.5 -5.473 1 48.53 696 LEU B O 1
ATOM 11275 N N . LYS B 1 697 ? 20.172 -53.25 -3.516 1 53.78 697 LYS B N 1
ATOM 11276 C CA . LYS B 1 697 ? 19.688 -54.594 -3.73 1 53.78 697 LYS B CA 1
ATOM 11277 C C . LYS B 1 697 ? 18.172 -54.625 -3.852 1 53.78 697 LYS B C 1
ATOM 11279 O O . LYS B 1 697 ? 17.625 -55.344 -4.691 1 53.78 697 LYS B O 1
ATOM 11284 N N . GLU B 1 698 ? 17.531 -53.938 -2.963 1 49.03 698 GLU B N 1
ATOM 11285 C CA . GLU B 1 698 ? 16.078 -53.844 -3.055 1 49.03 698 GLU B CA 1
ATOM 11286 C C . GLU B 1 698 ? 15.648 -53.125 -4.328 1 49.03 698 GLU B C 1
ATOM 11288 O O . GLU B 1 698 ? 14.641 -53.5 -4.941 1 49.03 698 GLU B O 1
ATOM 11293 N N . LEU B 1 699 ? 16.391 -52.156 -4.73 1 40.75 699 LEU B N 1
ATOM 11294 C CA . LEU B 1 699 ? 16.094 -51.469 -5.977 1 40.75 699 LEU B CA 1
ATOM 11295 C C . LEU B 1 699 ? 16.391 -52.375 -7.18 1 40.75 699 LEU B C 1
ATOM 11297 O O . LEU B 1 699 ? 15.656 -52.312 -8.18 1 40.75 699 LEU B O 1
ATOM 11301 N N . ILE B 1 700 ? 17.391 -53.156 -7.121 1 42.56 700 ILE B N 1
ATOM 11302 C CA . ILE B 1 700 ? 17.766 -54.031 -8.227 1 42.56 700 ILE B CA 1
ATOM 11303 C C . ILE B 1 700 ? 16.953 -55.344 -8.148 1 42.56 700 ILE B C 1
ATOM 11305 O O . ILE B 1 700 ? 16.688 -55.969 -9.172 1 42.56 700 ILE B O 1
ATOM 11309 N N . LYS B 1 701 ? 16.594 -55.875 -7.02 1 44.91 701 LYS B N 1
ATOM 11310 C CA . LYS B 1 701 ? 15.812 -57.125 -6.973 1 44.91 701 LYS B CA 1
ATOM 11311 C C . LYS B 1 701 ? 14.453 -56.938 -7.641 1 44.91 701 LYS B C 1
ATOM 11313 O O . LYS B 1 701 ? 13.891 -57.906 -8.188 1 44.91 701 LYS B O 1
ATOM 11318 N N . ASP B 1 702 ? 13.766 -55.688 -7.387 1 38.31 702 ASP B N 1
ATOM 11319 C CA . ASP B 1 702 ? 12.461 -55.75 -8.039 1 38.31 702 ASP B CA 1
ATOM 11320 C C . ASP B 1 702 ? 12.594 -55.594 -9.555 1 38.31 702 ASP B C 1
ATOM 11322 O O . ASP B 1 702 ? 11.602 -55.406 -10.258 1 38.31 702 ASP B O 1
ATOM 11326 N N . GLU B 1 703 ? 13.773 -55.375 -10.094 1 30.77 703 GLU B N 1
ATOM 11327 C CA . GLU B 1 703 ? 13.766 -55.719 -11.516 1 30.77 703 GLU B CA 1
ATOM 11328 C C . GLU B 1 703 ? 14.094 -57.188 -11.727 1 30.77 703 GLU B C 1
ATOM 11330 O O . GLU B 1 703 ? 14.984 -57.75 -11.07 1 30.77 703 GLU B O 1
#

Nearest PDB structures (foldseek):
  2is1-assembly2_B  TM=5.637E-01  e=1.543E-09  Escherichia coli
  3dmn-assembly1_A  TM=7.990E-0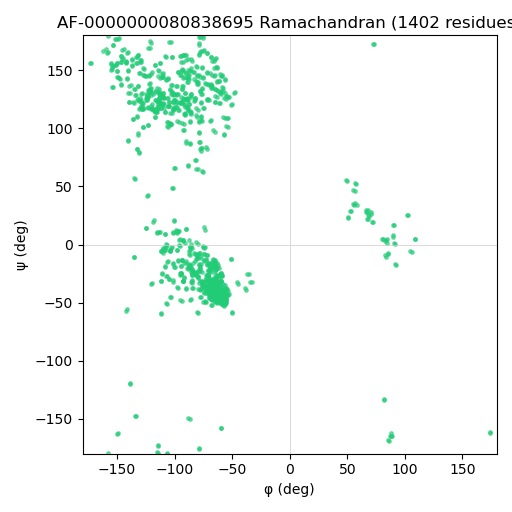1  e=4.857E-05  Lactiplantibacillus plantarum
  3wrx-assembly2_D  TM=5.771E-01  e=1.112E-07  Tobacco mosaic virus strain tomato/L
  5urk-assembly1_A  TM=4.218E-01  e=1.183E-06  Homo sapiens
  9gd1-assembly1_W  TM=3.986E-01  e=1.331E-05  Saccharomyces cerevisiae S288C

Foldseek 3Di:
DEFEAEFDAPDLVLVVQVVVLVVVVPPWAWYKYAQDDWFADPVWIDTFGIWTATQFFGIETEAEDAPPDDDPQVVVQVVVQVRLCVLLVVQVVQDDPRDGNTDYGYEYAYLPDDDFDQDPPPDYGYHNDSVSVVVNSVRGGTHRNVCRVSSQLSRQVQQVVLVPCPLVLPDDPLFLSNLVNVLSNPVRHQDSLLSNLQRAFALAAFEEEAAQQLCLLLSLLSNVLRCCSVPVPFAEEEEEAAQLCLVVSLVSNQSNNCRNIVDGRPVVRYHYAYQQADPVGGHPLNVQCVVQVHDRDDQVRQCVVPHNQCSQVSSLVVCVVVGDAEAADGQAYEYEACLSDALSSQLSLQRNHDPRGRRYYYYHYQLLRLDLDADDFQQVSNHADPVRHRPDFFDDDPSHRGRYGYRQARSFAAQLLLLLLVCLLQVLVHPGFADAPDLCVCVSNAWDWPDWDLDAQIKTKIGHDCVRGPCSLPPSDDPCFQEDAAEDADLLVLLCVVLVVVVCCVPPSSDFLQQEEEEELDQVCQVPSCVSSQVVNVVVVAAADEAVPRDPSNHQDDRRYHYYYYLVNLPPAAHAEYEYEQLLQCLDPVHDSNSSSSSSSRSSRHRHHYYYYHHDDSSVVVVVSSVVCVVVVSMRIHGNHHPVVNVVHSYNYDNDRVNVVVVCVVVVVVVVVVVVCCVVVVDDPVNPPPVVVVVVCVVVVVD/DEFEAEFDAPDLVLVVQVVVLVVVVPPWAWYKYAQDDWFADPVWIDTFGIWTATLFFGIETEAEDAPPDDDPQVVVQVVVQVRLCVLLVVQVVQDDPRDGNTDYGYEYAYLPDDDFDQDPPPDYGYHNDSVSVVVNSVRGGTHRNVCRVSSQLSRQVQQVVLVPCPLVLPDDPLFLSNLVNVLSNPVRHQDSLLSNLQRAFALAAFEEEAAQQLCLLLSLLSNVLRCCSVPVPFAEEEEEAALLCLVVSLVSNQSNNCRNIVDGRPVVRYHYAYQQADPVGGHPLNVQCVVQVHDRDDQVRQCVVPNNQCSQVSSLVVVVVVGDAEAADGQAYEYEACLSDALSSQLSLQRNHDPRGSRYYYYHYQLLRLDLDADDFQQVSNHADPVRHRPDFFDDDPSHRGRYGYRQARSFAAQLLLLLLVCLLQVLVHPGFADAPDLCVCVSNAWDWPDWDLDAQIKTKIGHDCVRGPCSLPPSDDPCFQEAAAEDADLLVLLCVVLVVVVCCVPPSSDFLQQEEEEELDQVCQVPSCVSSQVVNVVVVAAADEAVPRDPSNHQDDRRYHYYYYLVNLPPAAHAEYEYEQLLQCLDPVHDSNSSSSSSSRSSRHRHHYYYYHHDDSSVVVVVSSVVCVVVVSMRIHGNHHPVVNVVHSYNYDNDRVNVVVVVVVVVVVVVVVVVCCVVVVDDPVNPPPVVVVVVCVVVVVD

Radius of gyration: 35.65 Å; Cα contacts (8 Å, |Δi|>4): 2872; chains: 2; bounding box: 76×108×96 Å

pLDDT: mean 85.19, std 14.09, range [30.77, 98.62]

Secondary structure (DSSP, 8-state):
-EEEEE---S-HHHHHHHHHHHHH-TT--EEEEES--EEE-SSSEEE-SEEEEETTTEEEEEEE--SSS---HHHHHHHHHHHHHHHHTT-GGGEETTEESS-EEEEEE-TTSS--B---TTS-EEE-SHHHHHHHHHHS----GGGHHHHHHHHHT-GGGGTT---TT--STTSHHHHHHHHHHH-----HHHHHHHH---SS-EEEEE-TTS-HHHHHHHHHHHHHHH-TTS-EEEEES-TTHHHHHHHHHHHHHHHHHSS---TTTEEEEESS--SSS-BHHHHHHHHHTPPP--HHHHHHHS-TTTHHHHHHHHHHHH-SSPPP--SEEEESSGGGS-HHHHHHHHHTS-TT---EEEEE-GGG--SSPPPPPHHHHH-B-TTS-BS------TTS--SEEEE---SSS-HHHHHHHHHHHHTTTSS--EEESSTHHHHHTTEEEEEE-SSTT-EEEEEE-TTTS-THHHHTS-HHHHEEEEEESSHHHHHHHHHHHHHHHHHTS---GGGEEEEES-TTTHHHHTHHHHHHHHHTT--EEETTTTS-TT---BTTBEEEEEHHHHTT--EEEEEEE-GGGG--SS--HHHHHHHHHHHTTEEEEEEEEEEHHHHHHHHHHHHHHHHTTT-EEEEPPPHHHHHHSEEE-----HHHHHHHHHHHHHHHHHHHHHHTTSS-GGGS-HHHHHHHHHHHHT-/-EEEEE---S-HHHHHHHHHHHHH-TT--EEEEES--EEE-SSSEEE-SEEEEETTTEEEEEEE--SSS---HHHHHHHHHHHHHHHHTT-GGGEETTEESS-EEEEEE-TTSS--B---TTS-EEE-SHHHHHHHHHHS----GGGHHHHHHHHHT-GGGGTT---TT--STTSHHHHHHHHHHH-----HHHHHHHH---SS-EEEEE-TTS-HHHHHHHHHHHHHHH-TTS-EEEEES-THHHHHHHHHHHHHHHHHHSS---TTTEEEEESS--SSS-BHHHHHHHHHTPPP--HHHHHHHS-TTTHHHHHHHHHHHH-SSPPP--SEEEESSGGGS-HHHHHHHHHTS-TT--EEEEEE-GGG--SSPPPPPHHHHH-B-TTS-BS------TTS--SEEEE---SSS-HHHHHHHHHHHHTTTSS--EEESSTHHHHHTTEEEEEE-SSTT-EEEEEE-TTTS-GGGTTTS-HHHHEEEEEESSHHHHHHHHHHHHHHHHHTS---GGGEEEEES-TTTHHHHTHHHHHHHHHTT--EEETTTTS-TT---BTTBEEEEEHHHHTT--EEEEEEE-GGGG--SS--HHHHHHHHHHHTTEEEEEEEEEEHHHHHHHHHHHHHHHHTTT-EEEEPPPHHHHHHSEEE-----HHHHHHHHHHHHHHHHHHHHHHTTSS-GGGS-HHHHHHHHHHHHT-

Solvent-accessible surface area (backbone atoms only — not comparable to full-atom values): 72274 Å² total; per-residue (Å²): 100,64,43,78,34,48,31,67,65,89,50,64,66,63,50,50,52,53,48,50,53,51,71,68,45,79,82,45,46,33,39,37,26,30,29,29,57,52,39,40,42,46,70,46,62,45,70,35,49,26,29,35,42,23,30,42,62,18,34,41,36,36,40,79,41,82,68,80,68,94,63,63,61,65,61,51,38,31,40,53,43,21,38,51,46,16,49,45,24,29,37,52,91,37,37,55,70,82,34,69,70,51,50,74,50,50,36,35,44,21,60,72,45,91,72,61,38,82,50,66,92,77,53,71,32,33,27,28,47,69,65,48,45,53,52,51,58,67,71,54,68,71,78,14,57,89,45,35,67,60,51,51,28,44,69,66,57,45,31,42,71,50,43,69,67,74,62,82,65,34,76,51,85,80,24,55,22,32,45,50,55,55,52,52,64,65,71,28,66,77,51,74,54,48,47,35,59,24,45,26,68,38,58,39,55,27,39,40,35,32,50,78,43,35,44,65,70,60,27,51,30,45,23,51,22,52,48,39,72,78,37,67,83,49,33,36,36,38,30,32,84,53,57,44,50,48,53,55,45,54,52,48,25,41,52,47,23,29,68,33,47,56,32,79,67,62,61,89,29,42,42,76,31,36,42,57,45,42,98,90,45,59,11,57,49,38,50,47,20,64,76,70,73,45,87,77,67,54,69,69,59,28,24,74,75,58,32,82,88,42,17,67,44,47,54,36,41,50,50,58,70,71,51,88,73,75,63,65,77,37,52,32,41,38,33,44,59,42,45,79,52,46,49,41,47,56,38,51,60,51,52,24,21,40,91,90,30,34,24,38,35,36,29,33,34,85,70,63,27,70,52,92,62,56,67,70,41,58,41,69,44,62,27,58,44,97,85,66,43,60,65,43,74,45,45,72,51,86,97,49,39,53,14,65,42,64,30,28,40,30,77,30,39,18,51,62,55,46,36,45,26,50,38,54,32,25,23,48,89,59,75,64,34,39,46,61,68,36,61,63,51,50,48,54,55,29,34,42,79,74,43,72,42,88,40,68,71,24,54,26,31,34,35,71,46,58,84,25,23,43,55,74,53,42,70,81,51,55,69,75,64,32,46,42,71,46,63,34,79,40,72,67,53,46,26,48,52,53,36,52,48,50,50,41,35,47,72,67,26,28,38,56,36,56,34,37,34,37,34,27,69,45,66,88,47,30,76,69,67,47,44,62,31,48,50,52,26,44,75,71,71,39,52,63,44,41,48,50,71,77,40,59,54,55,41,58,71,44,81,76,20,33,30,32,32,28,53,74,69,42,56,96,47,68,21,40,36,29,37,36,36,54,44,23,72,46,42,50,84,80,65,47,52,41,39,18,18,45,51,23,48,57,59,59,28,16,41,56,25,39,39,40,30,20,42,41,70,43,17,45,51,48,44,51,51,47,51,52,34,56,74,50,72,42,36,50,59,41,65,34,68,33,73,74,56,40,71,72,25,52,50,42,64,57,68,69,34,65,44,58,52,43,46,48,47,41,48,46,41,46,47,44,46,50,45,45,28,38,73,68,65,78,36,54,77,80,73,44,56,64,67,58,49,51,50,47,44,57,61,51,60,79,96,98,64,44,79,34,48,29,67,67,88,50,65,66,64,50,50,52,52,48,51,54,52,70,68,47,78,82,46,46,33,40,36,27,30,30,31,56,50,40,40,41,47,71,46,64,47,70,34,49,26,30,35,42,22,31,40,64,18,35,40,36,36,39,77,41,80,68,80,67,94,65,64,61,64,60,50,38,31,40,53,43,20,36,50,45,16,51,46,24,28,36,52,91,38,36,54,72,82,34,70,68,51,49,74,49,50,34,36,44,20,61,73,45,92,74,59,37,84,48,68,93,76,54,72,30,32,27,27,47,70,66,49,46,52,52,52,57,66,70,53,67,71,77,14,58,90,45,34,66,60,52,51,27,44,70,66,58,45,32,41,72,48,42,70,67,72,62,82,65,36,76,52,87,81,23,56,22,33,46,50,55,53,51,55,64,66,70,29,66,76,52,74,55,48,48,35,59,23,44,27,68,39,59,40,55,26,38,39,35,33,49,79,42,35,44,65,71,59,29,51,28,46,23,52,24,50,48,39,71,77,37,68,83,49,33,36,37,38,31,33,84,52,55,43,50,48,54,55,46,53,53,48,24,41,52,48,23,28,67,33,46,56,32,80,68,63,62,88,31,43,41,75,31,37,42,57,44,43,97,89,46,60,12,56,50,38,51,47,18,64,75,69,72,45,86,76,69,55,69,70,59,27,25,73,76,58,32,83,87,43,17,66,42,49,53,36,42,49,52,58,70,71,51,88,74,75,62,64,76,34,51,32,41,37,32,44,58,42,46,78,52,48,50,42,47,54,39,52,59,50,52,25,21,41,91,90,32,36,25,37,36,37,28,33,33,83,70,64,29,70,54,90,63,55,67,71,40,59,41,68,44,60,29,59,44,99,85,66,43,60,65,40,74,46,43,71,49,86,98,48,39,52,13,63,42,65,31,29,40,29,78,29,38,18,51,62,56,47,38,47,25,49,37,54,31,25,23,48,90,57,74,63,35,39,44,61,67,36,60,64,49,49,48,54,53,29,34,41,76,75,43,71,42,88,41,68,72,23,54,25,31,35,34,71,46,59,85,25,23,43,55,75,51,42,70,81,51,55,70,76,65,31,47,43,71,45,61,33,80,39,70,67,53,46,26,49,52,53,35,54,48,50,49,42,35,48,72,68,26,28,37,56,36,57,34,37,35,36,34,27,69,46,66,87,47,31,76,69,66,46,43,63,30,49,50,52,26,46,76,71,71,41,50,63,43,40,48,49,70,76,39,56,55,54,42,57,68,43,81,77,22,33,29,32,34,29,52,74,70,42,55,95,48,70,21,40,36,28,36,36,36,54,44,24,72,48,43,50,84,81,64,47,53,40,39,18,18,44,50,23,47,57,56,60,28,14,43,57,25,38,39,40,30,18,42,41,68,44,16,44,52,46,42,50,52,46,50,51,34,57,72,50,71,42,36,50,60,42,64,33,68,32,72,74,56,40,72,71,25,52,50,41,63,57,69,70,35,64,44,57,51,42,45,48,45,40,49,48,42,46,48,43,46,49,47,44,28,39,72,69,65,78,36,54,77,82,74,43,58,66,67,59,50,51,51,48,45,55,60,51,62,79,96

Sequence (1406 aa):
MINITRGQITNTVLSDKLVNFFEFTNEIDGNLFLGYPILPTMDNKIAIDALLISKEYGIIAFLFYDGVKKIDYEEAQDEVYAVLLSKLAKEKSLIKRGKLLIHLDVVTYAPNISESKVQENDGFTVCNNDNALSEYFKILHKDNQEYYEYAMRCIQSIGTMKKVLSREKAKTENSRGWILKNLEAKVANLDKMQMSAALEISDNVQRIRGLAGSGKTIVLALKAAYIHVSNPELKIAITFNTRSLKQQFEELITKFVYEQSEASPNWKNINIIHAWGSPTEEGIYYNFCKAHGQEYLDFSAAKKKSSYETAFSYVCGKVMLETTEFHQMYDIILVDEAQDFSSDFLKLCYEILPNNKKRLVYAYDELQSLTVNSMDTPENIFGKDIHGNAKVSLKNKNNQPREDIILDVCYRNSRPILSTAHALGFRIYGEIVQMFDDPKLWTDIGYEVESGRLEDDCDVVLKRTSKSSPEFLESHSKISDLIQFKAVDNEEEQASFVAENIKKNLEEDELEYKDILVIHTDPYLTKKRVGIIRAKLLDMGINSHLAGVTTSPDHFFLENSITFTSIFRAKGNEAAMVYVVDSQNCATDVASARNRNILFTAITRSKAWVRVVGIGSKMKSLVEEYNKIEAQNFKLAFKYPNKKVREKLNIIHRDKSRFEEEKIEKRVTDMFDLLKDIKNGNMYKEDIPSELLAELKELIKDEMINITRGQITNTVLSDKLVNFFEFTNEIDGNLFLGYPILPTMDNKIAIDALLISKEYGIIAFLFYDGVKKIDYEEAQDEVYAVLLSKLAKEKSLIKRGKLLIHLDVVTYAPNISESKVQENDGFTVCNNDNALSEYFKILHKDNQEYYEYAMRCIQSIGTMKKVLSREKAKTENSRGWILKNLEAKVANLDKMQMSAALEISDNVQRIRGLAGSGKTIVLALKAAYIHVSNPELKIAITFNTRSLKQQFEELITKFVYEQSEASPNWKNINIIHAWGSPTEEGIYYNFCKAHGQEYLDFSAAKKKSSYETAFSYVCGKVMLETTEFHQMYDIILVDEAQDFSSDFLKLCYEILPNNKKRLVYAYDELQSLTVNSMDTPENIFGKDIHGNAKVSLKNKNNQPREDIILDVCYRNSRPILSTAHALGFRIYGEIVQMFDDPKLWTDIGYEVESGRLEDDCDVVLKRTSKSSPEFLESHSKISDLIQFKAVDNEEEQASFVAENIKKNLEEDELEYKDILVIHTDPYLTKKRVGIIRAKLLDMGINSHLAGVTTSPDHFFLENSITFTSIFRAKGNEAAMVYVVDSQNCATDVASARNRNILFTAITRSKAWVRVVGIGSKMKSLVEEYNKIEAQNFKLAFKYPNKKVREKLNIIHRDKSRFEEEKIEKRVTDMFDLLKDIKNGNMYKEDIPSELLAELKELIKDE

Organism: Fusobacterium vincentii (NCBI:txid155615)

InterPro domains:
  IPR000212 UvrD-like helicase [PTHR11070] (325-537)
  IPR027417 P-loop containing nucleoside triphosphate hydrolase [G3DSA:3.40.50.300] (189-391)
  IPR027417 P-loop containing nucleoside triphosphate hydrolase [G3DSA:3.40.50.300] (411-667)
  IPR027417 P-loop containing nucleoside triphosphate hydrolase [SSF52540] (184-618)
  IPR027785 UvrD-like helicase C-terminal domain [PF13538] (563-613)